Protein AF-0000000067176419 (afdb_homodimer)

Nearest PDB structures (foldseek):
  6ol1-assembly1_B  TM=7.038E-01  e=1.514E-06  Vibrio cholerae O1 biovar El Tor str. N16961
  6okz-assembly2_A  TM=7.410E-01  e=3.034E-06  Vibrio cholerae O1 biovar El Tor str. N16961
  4f35-assembly1_D  TM=7.298E-01  e=1.218E-05  Vibrio cholerae
  4f35-assembly2_B  TM=7.218E-01  e=1.435E-05  Vibrio cholerae
  6ol0-assembly2_B  TM=6.434E-01  e=4.956E-06  Vibrio cholerae O1 biovar El Tor str. N16961

Structure (mmCIF, N/CA/C/O backbone):
data_AF-0000000067176419-model_v1
#
loop_
_entity.id
_entity.type
_entity.pdbx_description
1 polymer Permease
#
loop_
_atom_site.group_PDB
_atom_site.id
_atom_site.type_symbol
_atom_site.label_atom_id
_atom_site.label_alt_id
_atom_site.label_comp_id
_atom_site.label_asym_id
_atom_site.label_entity_id
_atom_site.label_seq_id
_atom_site.pdbx_PDB_ins_code
_atom_site.Cartn_x
_atom_site.Cartn_y
_atom_site.Cartn_z
_atom_site.occupancy
_atom_site.B_iso_or_equiv
_atom_site.auth_seq_id
_atom_site.auth_comp_id
_atom_site.auth_asym_id
_atom_site.auth_atom_id
_atom_site.pdbx_PDB_model_num
ATOM 1 N N . MET A 1 1 ? 10.422 12.148 -26.984 1 38.12 1 MET A N 1
ATOM 2 C CA . MET A 1 1 ? 10.945 10.883 -27.469 1 38.12 1 MET A CA 1
ATOM 3 C C . MET A 1 1 ? 12.086 11.109 -28.453 1 38.12 1 MET A C 1
ATOM 5 O O . MET A 1 1 ? 13.148 10.5 -28.328 1 38.12 1 MET A O 1
ATOM 9 N N . VAL A 1 2 ? 11.625 11.875 -29.328 1 40.41 2 VAL A N 1
ATOM 10 C CA . VAL A 1 2 ? 12.523 12.055 -30.469 1 40.41 2 VAL A CA 1
ATOM 11 C C . VAL A 1 2 ? 13.797 12.773 -30.016 1 40.41 2 VAL A C 1
ATOM 13 O O . VAL A 1 2 ? 14.891 12.461 -30.484 1 40.41 2 VAL A O 1
ATOM 16 N N . ILE A 1 3 ? 13.523 13.602 -29.094 1 41.62 3 ILE A N 1
ATOM 17 C CA . ILE A 1 3 ? 14.656 14.477 -28.812 1 41.62 3 ILE A CA 1
ATOM 18 C C . ILE A 1 3 ? 15.703 13.727 -28 1 41.62 3 ILE A C 1
ATOM 20 O O . ILE A 1 3 ? 16.906 14.008 -28.125 1 41.62 3 ILE A O 1
ATOM 24 N N . GLY A 1 4 ? 15.336 12.82 -27.156 1 44.22 4 GLY A N 1
ATOM 25 C CA . GLY A 1 4 ? 16.359 12.07 -26.422 1 44.22 4 GLY A CA 1
ATOM 26 C C . GLY A 1 4 ? 17.328 11.352 -27.328 1 44.22 4 GLY A C 1
ATOM 27 O O . GLY A 1 4 ? 18.469 11.078 -26.938 1 44.22 4 GLY A O 1
ATOM 28 N N . VAL A 1 5 ? 16.875 10.781 -28.391 1 45.5 5 VAL A N 1
ATOM 29 C CA . VAL A 1 5 ? 17.75 10.07 -29.328 1 45.5 5 VAL A CA 1
ATOM 30 C C . VAL A 1 5 ? 18.656 11.055 -30.047 1 45.5 5 VAL A C 1
ATOM 32 O O . VAL A 1 5 ? 19.734 10.688 -30.516 1 45.5 5 VAL A O 1
ATOM 35 N N . ALA A 1 6 ? 18.125 12.188 -30.406 1 39.47 6 ALA A N 1
ATOM 36 C CA . ALA A 1 6 ? 18.844 13.023 -31.359 1 39.47 6 ALA A CA 1
ATOM 37 C C . ALA A 1 6 ? 19.891 13.883 -30.656 1 39.47 6 ALA A C 1
ATOM 39 O O . ALA A 1 6 ? 20.75 14.477 -31.312 1 39.47 6 ALA A O 1
ATOM 40 N N . VAL A 1 7 ? 19.656 14.539 -29.469 1 40.59 7 VAL A N 1
ATOM 41 C CA . VAL A 1 7 ? 20.609 15.523 -28.953 1 40.59 7 VAL A CA 1
ATOM 42 C C . VAL A 1 7 ? 21.5 14.875 -27.906 1 40.59 7 VAL A C 1
ATOM 44 O O . VAL A 1 7 ? 21.016 14.266 -26.953 1 40.59 7 VAL A O 1
ATOM 47 N N . ASP A 1 8 ? 22.703 14.617 -28.188 1 39.03 8 ASP A N 1
ATOM 48 C CA . ASP A 1 8 ? 23.969 14.344 -27.516 1 39.03 8 ASP A CA 1
ATOM 49 C C . ASP A 1 8 ? 24.359 15.5 -26.609 1 39.03 8 ASP A C 1
ATOM 51 O O . ASP A 1 8 ? 24.359 16.656 -27.016 1 39.03 8 ASP A O 1
ATOM 55 N N . GLY A 1 9 ? 24.219 15.594 -25.141 1 42.78 9 GLY A N 1
ATOM 56 C CA . GLY A 1 9 ? 24.75 16.438 -24.078 1 42.78 9 GLY A CA 1
ATOM 57 C C . GLY A 1 9 ? 23.703 16.797 -23.031 1 42.78 9 GLY A C 1
ATOM 58 O O . GLY A 1 9 ? 22.516 16.562 -23.219 1 42.78 9 GLY A O 1
ATOM 59 N N . PRO A 1 10 ? 24.172 16.922 -21.797 1 47.69 10 PRO A N 1
ATOM 60 C CA . PRO A 1 10 ? 23.344 17.328 -20.656 1 47.69 10 PRO A CA 1
ATOM 61 C C . PRO A 1 10 ? 22.422 18.5 -20.984 1 47.69 10 PRO A C 1
ATOM 63 O O . PRO A 1 10 ? 22.906 19.625 -21.172 1 47.69 10 PRO A O 1
ATOM 66 N N . THR A 1 11 ? 21.625 18.531 -21.984 1 51.88 11 THR A N 1
ATOM 67 C CA . THR A 1 11 ? 20.812 19.641 -22.469 1 51.88 11 THR A CA 1
ATOM 68 C C . THR A 1 11 ? 19.625 19.875 -21.531 1 51.88 11 THR A C 1
ATOM 70 O O . THR A 1 11 ? 19.281 19.016 -20.719 1 51.88 11 THR A O 1
ATOM 73 N N . MET A 1 12 ? 19.078 21.156 -21.5 1 55.12 12 MET A N 1
ATOM 74 C CA . MET A 1 12 ? 17.844 21.703 -20.922 1 55.12 12 MET A CA 1
ATOM 75 C C . MET A 1 12 ? 16.688 20.734 -21.094 1 55.12 12 MET A C 1
ATOM 77 O O . MET A 1 12 ? 15.664 20.859 -20.422 1 55.12 12 MET A O 1
ATOM 81 N N . TRP A 1 13 ? 17.047 19.719 -21.781 1 59.62 13 TRP A N 1
ATOM 82 C CA . TRP A 1 13 ? 15.977 18.766 -22.078 1 59.62 13 TRP A CA 1
ATOM 83 C C . TRP A 1 13 ? 15.742 17.828 -20.906 1 59.62 13 TRP A C 1
ATOM 85 O O . TRP A 1 13 ? 14.703 17.172 -20.812 1 59.62 13 TRP A O 1
ATOM 95 N N . GLY A 1 14 ? 16.781 17.812 -20.031 1 61.72 14 GLY A N 1
ATOM 96 C CA . GLY A 1 14 ? 16.594 17 -18.828 1 61.72 14 GLY A CA 1
ATOM 97 C C . GLY A 1 14 ? 15.5 17.516 -17.922 1 61.72 14 GLY A C 1
ATOM 98 O O . GLY A 1 14 ? 14.992 16.781 -17.078 1 61.72 14 GLY A O 1
ATOM 99 N N . LEU A 1 15 ? 15.125 18.688 -18.266 1 69 15 LEU A N 1
ATOM 100 C CA . LEU A 1 15 ? 14.062 19.266 -17.438 1 69 15 LEU A CA 1
ATOM 101 C C . LEU A 1 15 ? 12.695 19 -18.062 1 69 15 LEU A C 1
ATOM 103 O O . LEU A 1 15 ? 11.664 19.312 -17.453 1 69 15 LEU A O 1
ATOM 107 N N . LEU A 1 16 ? 12.703 18.344 -19.156 1 76.5 16 LEU A N 1
ATOM 108 C CA . LEU A 1 16 ? 11.453 18.109 -19.859 1 76.5 16 LEU A CA 1
ATOM 109 C C . LEU A 1 16 ? 10.516 17.234 -19.047 1 76.5 16 LEU A C 1
ATOM 111 O O . LEU A 1 16 ? 9.32 17.5 -18.953 1 76.5 16 LEU A O 1
ATOM 115 N N . PRO A 1 17 ? 11.117 16.188 -18.5 1 78.06 17 PRO A N 1
ATOM 116 C CA . PRO A 1 17 ? 10.203 15.352 -17.719 1 78.06 17 PRO A CA 1
ATOM 117 C C . PRO A 1 17 ? 9.562 16.109 -16.547 1 78.06 17 PRO A C 1
ATOM 119 O O . PRO A 1 17 ? 8.383 15.898 -16.25 1 78.06 17 PRO A O 1
ATOM 122 N N . LEU A 1 18 ? 10.328 16.891 -16.031 1 73.69 18 LEU A N 1
ATOM 123 C CA . LEU A 1 18 ? 9.789 17.688 -14.93 1 73.69 18 LEU A CA 1
ATOM 124 C C . LEU A 1 18 ? 8.789 18.719 -15.445 1 73.69 18 LEU A C 1
ATOM 126 O O . LEU A 1 18 ? 7.758 18.969 -14.812 1 73.69 18 LEU A O 1
ATOM 130 N N . ALA A 1 19 ? 9.117 19.344 -16.516 1 72.31 19 ALA A N 1
ATOM 131 C CA . ALA A 1 19 ? 8.195 20.297 -17.156 1 72.31 19 ALA A CA 1
ATOM 132 C C . ALA A 1 19 ? 6.891 19.609 -17.531 1 72.31 19 ALA A C 1
ATOM 134 O O . ALA A 1 19 ? 5.812 20.188 -17.359 1 72.31 19 ALA A O 1
ATOM 135 N N . THR A 1 20 ? 7.062 18.5 -18.047 1 78.56 20 THR A N 1
ATOM 136 C CA . THR A 1 20 ? 5.875 17.719 -18.422 1 78.56 20 THR A CA 1
ATOM 137 C C . THR A 1 20 ? 5.012 17.438 -17.203 1 78.56 20 THR A C 1
ATOM 139 O O . THR A 1 20 ? 3.785 17.547 -17.266 1 78.56 20 THR A O 1
ATOM 142 N N . TYR A 1 21 ? 5.672 17.156 -16.094 1 76.94 21 TYR A N 1
ATOM 143 C CA . TYR A 1 21 ? 4.949 16.875 -14.867 1 76.94 21 TYR A CA 1
ATOM 144 C C . TYR A 1 21 ? 4.168 18.109 -14.406 1 76.94 21 TYR A C 1
ATOM 146 O O . TYR A 1 21 ? 2.979 18.016 -14.094 1 76.94 21 TYR A O 1
ATOM 154 N N . VAL A 1 22 ? 4.781 19.188 -14.43 1 67.69 22 VAL A N 1
ATOM 155 C CA . VAL A 1 22 ? 4.184 20.438 -13.953 1 67.69 22 VAL A CA 1
ATOM 156 C C . VAL A 1 22 ? 3.029 20.844 -14.867 1 67.69 22 VAL A C 1
ATOM 158 O O . VAL A 1 22 ? 1.953 21.203 -14.391 1 67.69 22 VAL A O 1
ATOM 161 N N . VAL A 1 23 ? 3.174 20.656 -16.109 1 71.19 23 VAL A N 1
ATOM 162 C CA . VAL A 1 23 ? 2.16 21.062 -17.078 1 71.19 23 VAL A CA 1
ATOM 163 C C . VAL A 1 23 ? 0.943 20.141 -16.953 1 71.19 23 VAL A C 1
ATOM 165 O O . VAL A 1 23 ? -0.196 20.609 -16.938 1 71.19 23 VAL A O 1
ATOM 168 N N . LEU A 1 24 ? 1.241 18.938 -16.797 1 76.12 24 LEU A N 1
ATOM 169 C CA . LEU A 1 24 ? 0.136 18 -16.719 1 76.12 24 LEU A CA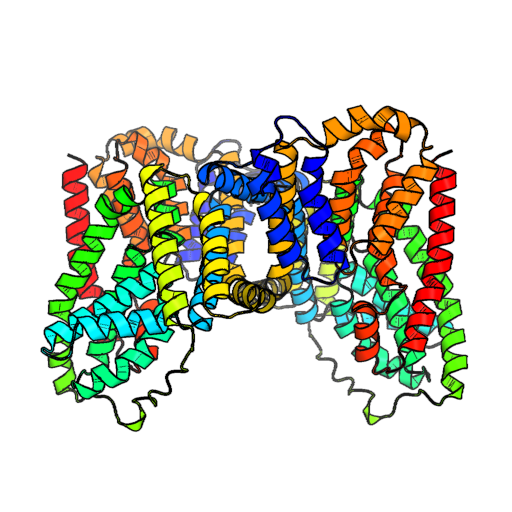 1
ATOM 170 C C . LEU A 1 24 ? -0.608 18.141 -15.398 1 76.12 24 LEU A C 1
ATOM 172 O O . LEU A 1 24 ? -1.834 18.016 -15.352 1 76.12 24 LEU A O 1
ATOM 176 N N . ALA A 1 25 ? 0.154 18.422 -14.422 1 66.62 25 ALA A N 1
ATOM 177 C CA . ALA A 1 25 ? -0.46 18.625 -13.109 1 66.62 25 ALA A CA 1
ATOM 178 C C . ALA A 1 25 ? -1.309 19.891 -13.094 1 66.62 25 ALA A C 1
ATOM 180 O O . ALA A 1 25 ? -2.4 19.906 -12.523 1 66.62 25 ALA A O 1
ATOM 181 N N . LEU A 1 26 ? -0.882 20.828 -13.789 1 62.12 26 LEU A N 1
ATOM 182 C CA . LEU A 1 26 ? -1.585 22.109 -13.844 1 62.12 26 LEU A CA 1
ATOM 183 C C . LEU A 1 26 ? -2.838 22 -14.703 1 62.12 26 LEU A C 1
ATOM 185 O O . LEU A 1 26 ? -3.816 22.719 -14.477 1 62.12 26 LEU A O 1
ATOM 189 N N . CYS A 1 27 ? -2.803 21.062 -15.609 1 68 27 CYS A N 1
ATOM 190 C CA . CYS A 1 27 ? -3.947 20.859 -16.484 1 68 27 CYS A CA 1
ATOM 191 C C . CYS A 1 27 ? -5.008 20 -15.812 1 68 27 CYS A C 1
ATOM 193 O O . CYS A 1 27 ? -6.039 19.688 -16.422 1 68 27 CYS A O 1
ATOM 195 N N . GLY A 1 28 ? -4.699 19.625 -14.578 1 65 28 GLY A N 1
ATOM 196 C CA . GLY A 1 28 ? -5.719 18.953 -13.797 1 65 28 GLY A CA 1
ATOM 197 C C . GLY A 1 28 ? -5.676 17.438 -13.945 1 65 28 GLY A C 1
ATOM 198 O O . GLY A 1 28 ? -6.613 16.75 -13.555 1 65 28 GLY A O 1
ATOM 199 N N . MET A 1 29 ? -4.672 17.016 -14.469 1 72.12 29 MET A N 1
ATOM 200 C CA . MET A 1 29 ? -4.547 15.57 -14.617 1 72.12 29 MET A CA 1
ATOM 201 C C . MET A 1 29 ? -4.246 14.906 -13.281 1 72.12 29 MET A C 1
ATOM 203 O O . MET A 1 29 ? -3.68 15.539 -12.383 1 72.12 29 MET A O 1
ATOM 207 N N . ASP A 1 30 ? -4.734 13.664 -13.18 1 73.06 30 ASP A N 1
ATOM 208 C CA . ASP A 1 30 ? -4.391 12.875 -12 1 73.06 30 ASP A CA 1
ATOM 209 C C . ASP A 1 30 ? -2.881 12.844 -11.781 1 73.06 30 ASP A C 1
ATOM 211 O O . ASP A 1 30 ? -2.113 12.664 -12.727 1 73.06 30 ASP A O 1
ATOM 215 N N . LEU A 1 31 ? -2.535 13.148 -10.531 1 75.19 31 LEU A N 1
ATOM 216 C CA . LEU A 1 31 ? -1.121 13.32 -10.219 1 75.19 31 LEU A CA 1
ATOM 217 C C . LEU A 1 31 ? -0.338 12.047 -10.508 1 75.19 31 LE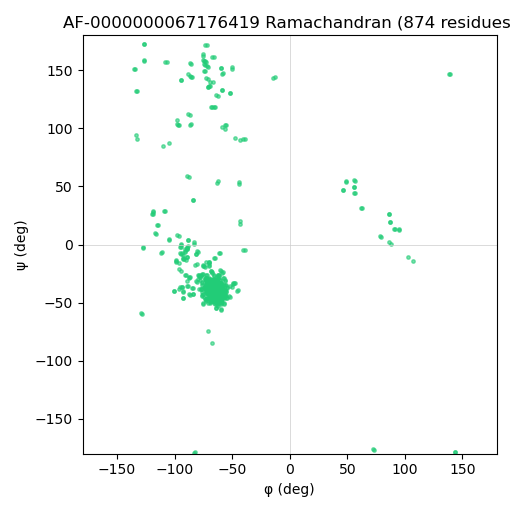U A C 1
ATOM 219 O O . LEU A 1 31 ? 0.815 12.109 -10.945 1 75.19 31 LEU A O 1
ATOM 223 N N . VAL A 1 32 ? -0.904 10.93 -10.289 1 82.06 32 VAL A N 1
ATOM 224 C CA . VAL A 1 32 ? -0.202 9.672 -10.531 1 82.06 32 VAL A CA 1
ATOM 225 C C . VAL A 1 32 ? 0.01 9.484 -12.031 1 82.06 32 VAL A C 1
ATOM 227 O O . VAL A 1 32 ? 1.089 9.07 -12.469 1 82.06 32 VAL A O 1
ATOM 230 N N . ILE A 1 33 ? -1.002 9.797 -12.805 1 84.75 33 ILE A N 1
ATOM 231 C CA . ILE A 1 33 ? -0.905 9.664 -14.258 1 84.75 33 ILE A CA 1
ATOM 232 C C . ILE A 1 33 ? 0.145 10.633 -14.797 1 84.75 33 ILE A C 1
ATOM 234 O O . ILE A 1 33 ? 0.962 10.258 -15.641 1 84.75 33 ILE A O 1
ATOM 238 N N . ALA A 1 34 ? 0.041 11.797 -14.273 1 78.94 34 ALA A N 1
ATOM 239 C CA . ALA A 1 34 ? 1.033 12.789 -14.68 1 78.94 34 ALA A CA 1
ATOM 240 C C . ALA A 1 34 ? 2.449 12.305 -14.375 1 78.94 34 ALA A C 1
ATOM 242 O O . ALA A 1 34 ? 3.371 12.531 -15.164 1 78.94 34 ALA A O 1
ATOM 243 N N . THR A 1 35 ? 2.561 11.695 -13.266 1 84.81 35 THR A N 1
ATOM 244 C CA . THR A 1 35 ? 3.881 11.219 -12.867 1 84.81 35 THR A CA 1
ATOM 245 C C . THR A 1 35 ? 4.324 10.055 -13.75 1 84.81 35 THR A C 1
ATOM 247 O O . THR A 1 35 ? 5.496 9.953 -14.117 1 84.81 35 THR A O 1
ATOM 250 N N . VAL A 1 36 ? 3.43 9.188 -14.047 1 88.44 36 VAL A N 1
ATOM 251 C CA . VAL A 1 36 ? 3.75 8.055 -14.906 1 88.44 36 VAL A CA 1
ATOM 252 C C . VAL A 1 36 ? 4.234 8.562 -16.266 1 88.44 36 VAL A C 1
ATOM 254 O O . VAL A 1 36 ? 5.223 8.055 -16.797 1 88.44 36 VAL A O 1
ATOM 257 N N . VAL A 1 37 ? 3.562 9.508 -16.797 1 87.5 37 VAL A N 1
ATOM 258 C CA . VAL A 1 37 ? 3.934 10.078 -18.094 1 87.5 37 VAL A CA 1
ATOM 259 C C . VAL A 1 37 ? 5.312 10.727 -18 1 87.5 37 VAL A C 1
ATOM 261 O O . VAL A 1 37 ? 6.133 10.594 -18.906 1 87.5 37 VAL A O 1
ATOM 264 N N . SER A 1 38 ? 5.5 11.383 -16.953 1 85.25 38 SER A N 1
ATOM 265 C CA . SER A 1 38 ? 6.781 12.047 -16.75 1 85.25 38 SER A CA 1
ATOM 266 C C . SER A 1 38 ? 7.91 11.031 -16.594 1 85.25 38 SER A C 1
ATOM 268 O O . SER A 1 38 ? 9.023 11.25 -17.078 1 85.25 38 SER A O 1
ATOM 270 N N . VAL A 1 39 ? 7.617 10 -15.859 1 88.88 39 VAL A N 1
ATOM 271 C CA . VAL A 1 39 ? 8.602 8.938 -15.695 1 88.88 39 VAL A CA 1
ATOM 272 C C . VAL A 1 39 ? 8.922 8.312 -17.047 1 88.88 39 VAL A C 1
ATOM 274 O O . VAL A 1 39 ? 10.086 8.055 -17.375 1 88.88 39 VAL A O 1
ATOM 277 N N . ALA A 1 40 ? 7.895 8.047 -17.797 1 89.44 40 ALA A N 1
ATOM 278 C CA . ALA A 1 40 ? 8.094 7.5 -19.125 1 89.44 40 ALA A CA 1
ATOM 279 C C . ALA A 1 40 ? 8.953 8.43 -19.984 1 89.44 40 ALA A C 1
ATOM 281 O O . ALA A 1 40 ? 9.836 7.98 -20.719 1 89.44 40 ALA A O 1
ATOM 282 N N . SER A 1 41 ? 8.656 9.68 -19.906 1 85.75 41 SER A N 1
ATOM 283 C CA . SER A 1 41 ? 9.422 10.672 -20.641 1 85.75 41 SER A CA 1
ATOM 284 C C . SER A 1 41 ? 10.891 10.664 -20.203 1 85.75 41 SER A C 1
ATOM 286 O O . SER A 1 41 ? 11.789 10.758 -21.047 1 85.75 41 SER A O 1
ATOM 288 N N . ALA A 1 42 ? 11.109 10.586 -18.938 1 84.56 42 ALA A N 1
ATOM 289 C CA . ALA A 1 42 ? 12.469 10.562 -18.406 1 84.56 42 ALA A CA 1
ATOM 290 C C . ALA A 1 42 ? 13.211 9.305 -18.875 1 84.56 42 ALA A C 1
ATOM 292 O O . ALA A 1 42 ? 14.391 9.367 -19.234 1 84.56 42 ALA A O 1
ATOM 293 N N . LEU A 1 43 ? 12.516 8.227 -18.859 1 87.56 43 LEU A N 1
ATOM 294 C CA . LEU A 1 43 ? 13.125 6.965 -19.266 1 87.56 43 LEU A CA 1
ATOM 295 C C . LEU A 1 43 ? 13.398 6.945 -20.766 1 87.56 43 LEU A C 1
ATOM 297 O O . LEU A 1 43 ? 14.383 6.352 -21.219 1 87.56 43 LEU A O 1
ATOM 301 N N . LEU A 1 44 ? 12.562 7.609 -21.484 1 85.44 44 LEU A N 1
ATOM 302 C CA . LEU A 1 44 ? 12.75 7.668 -22.938 1 85.44 44 LEU A CA 1
ATOM 303 C C . LEU A 1 44 ? 13.938 8.562 -23.297 1 85.44 44 LEU A C 1
ATOM 305 O O . LEU A 1 44 ? 14.609 8.328 -24.297 1 85.44 44 LEU A O 1
ATOM 309 N N . ILE A 1 45 ? 14.164 9.523 -22.5 1 80.94 45 ILE A N 1
ATOM 310 C CA . ILE A 1 45 ? 15.312 10.406 -22.719 1 80.94 45 ILE A CA 1
ATOM 311 C C . ILE A 1 45 ? 16.594 9.68 -22.328 1 80.94 45 ILE A C 1
ATOM 313 O O . ILE A 1 45 ? 17.594 9.734 -23.062 1 80.94 45 ILE A O 1
ATOM 317 N N . LEU A 1 46 ? 16.516 9.055 -21.203 1 81 46 LEU A N 1
ATOM 318 C CA . LEU A 1 46 ? 17.672 8.328 -20.703 1 81 46 LEU A CA 1
ATOM 319 C C . LEU A 1 46 ? 17.953 7.094 -21.562 1 81 46 LEU A C 1
ATOM 321 O O . LEU A 1 46 ? 19.109 6.711 -21.75 1 81 46 LEU A O 1
ATOM 325 N N . LEU A 1 47 ? 16.953 6.527 -22.078 1 81.88 47 LEU A N 1
ATOM 326 C CA . LEU A 1 47 ? 16.938 5.324 -22.906 1 81.88 47 LEU A CA 1
ATOM 327 C C . LEU A 1 47 ? 17.75 4.211 -22.25 1 81.88 47 LEU A C 1
ATOM 329 O O . LEU A 1 47 ? 18.656 3.648 -22.859 1 81.88 47 LEU A O 1
ATOM 333 N N . PRO A 1 48 ? 17.438 3.93 -21.109 1 82 48 PRO A N 1
ATOM 334 C CA . PRO A 1 48 ? 18.125 2.789 -20.5 1 82 48 PRO A CA 1
ATOM 335 C C . PRO A 1 48 ? 17.625 1.447 -21.016 1 82 48 PRO A C 1
ATOM 337 O O . PRO A 1 48 ? 16.578 1.389 -21.672 1 82 48 PRO A O 1
ATOM 340 N N . THR A 1 49 ? 18.469 0.475 -20.844 1 84.88 49 THR A N 1
ATOM 341 C CA . THR A 1 49 ? 17.938 -0.856 -21.094 1 84.88 49 THR A CA 1
ATOM 342 C C . THR A 1 49 ? 16.766 -1.146 -20.156 1 84.88 49 THR A C 1
ATOM 344 O O . THR A 1 49 ? 16.656 -0.546 -19.094 1 84.88 49 THR A O 1
ATOM 347 N N . PRO A 1 50 ? 15.828 -1.972 -20.516 1 86.25 50 PRO A N 1
ATOM 348 C CA . PRO A 1 50 ? 14.695 -2.305 -19.641 1 86.25 50 PRO A CA 1
ATOM 349 C C . PRO A 1 50 ? 15.133 -2.82 -18.281 1 86.25 50 PRO A C 1
ATOM 351 O O . PRO A 1 50 ? 14.508 -2.506 -17.266 1 86.25 50 PRO A O 1
ATOM 354 N N . ALA A 1 51 ? 16.156 -3.545 -18.297 1 85.19 51 ALA A N 1
ATOM 355 C CA . ALA A 1 51 ? 16.688 -4.035 -17.031 1 85.19 51 ALA A CA 1
ATOM 356 C C . ALA A 1 51 ? 17.172 -2.885 -16.156 1 85.19 51 ALA A C 1
ATOM 358 O O . ALA A 1 51 ? 16.938 -2.871 -14.945 1 85.19 51 ALA A O 1
ATOM 359 N N . ALA A 1 52 ? 17.812 -2.012 -16.781 1 87.38 52 ALA A N 1
ATOM 360 C CA . ALA A 1 52 ? 18.312 -0.852 -16.047 1 87.38 52 ALA A CA 1
ATOM 361 C C . ALA A 1 52 ? 17.156 0.015 -15.539 1 87.38 52 ALA A C 1
ATOM 363 O O . ALA A 1 52 ? 17.25 0.602 -14.453 1 87.38 52 ALA A O 1
ATOM 364 N N . ALA A 1 53 ? 16.172 0.1 -16.328 1 89.62 53 ALA A N 1
ATOM 365 C CA . ALA A 1 53 ? 14.992 0.835 -15.898 1 89.62 53 ALA A CA 1
ATOM 366 C C . ALA A 1 53 ? 14.359 0.189 -14.672 1 89.62 53 ALA A C 1
ATOM 368 O O . ALA A 1 53 ? 13.93 0.886 -13.75 1 89.62 53 ALA A O 1
ATOM 369 N N . GLY A 1 54 ? 14.312 -1.076 -14.719 1 89.5 54 GLY A N 1
ATOM 370 C CA . GLY A 1 54 ? 13.812 -1.791 -13.555 1 89.5 54 GLY A CA 1
ATOM 371 C C . GLY A 1 54 ? 14.633 -1.543 -12.297 1 89.5 54 GLY A C 1
ATOM 372 O O . GLY A 1 54 ? 14.086 -1.454 -11.203 1 89.5 54 GLY A O 1
ATOM 373 N N . GLU A 1 55 ? 15.859 -1.471 -12.516 1 88.81 55 GLU A N 1
ATOM 374 C CA . GLU A 1 55 ? 16.75 -1.214 -11.391 1 88.81 55 GLU A CA 1
ATOM 375 C C . GLU A 1 55 ? 16.5 0.167 -10.789 1 88.81 55 GLU A C 1
ATOM 377 O O . GLU A 1 55 ? 16.562 0.342 -9.57 1 88.81 55 GLU A O 1
ATOM 382 N N . ILE A 1 56 ? 16.25 1.09 -11.664 1 89.75 56 ILE A N 1
ATOM 383 C CA . ILE A 1 56 ? 15.938 2.436 -11.188 1 89.75 56 ILE A CA 1
ATOM 384 C C . ILE A 1 56 ? 14.656 2.41 -10.359 1 89.75 56 ILE A C 1
ATOM 386 O O . ILE A 1 56 ? 14.586 3.043 -9.305 1 89.75 56 ILE A O 1
ATOM 390 N N . LEU A 1 57 ? 13.703 1.683 -10.828 1 91.81 57 LEU A N 1
ATOM 391 C CA . LEU A 1 57 ? 12.438 1.565 -10.109 1 91.81 57 LEU A CA 1
ATOM 392 C C . LEU A 1 57 ? 12.641 0.885 -8.766 1 91.81 57 LEU A C 1
ATOM 394 O O . LEU A 1 57 ? 12.039 1.286 -7.766 1 91.81 57 LEU A O 1
ATOM 398 N N . GLY A 1 58 ? 13.484 -0.069 -8.703 1 89.25 58 GLY A N 1
ATOM 399 C CA . GLY A 1 58 ? 13.766 -0.782 -7.469 1 89.25 58 GLY A CA 1
ATOM 400 C C . GLY A 1 58 ? 14.523 0.057 -6.457 1 89.25 58 GLY A C 1
ATOM 401 O O . GLY A 1 58 ? 14.188 0.071 -5.273 1 89.25 58 GLY A O 1
ATOM 402 N N . GLU A 1 59 ? 15.492 0.696 -6.914 1 89.62 59 GLU A N 1
ATOM 403 C CA . GLU A 1 59 ? 16.297 1.55 -6.047 1 89.62 59 GLU A CA 1
ATOM 404 C C . GLU A 1 59 ? 15.469 2.682 -5.457 1 89.62 59 GLU A C 1
ATOM 406 O O . GLU A 1 59 ? 15.742 3.15 -4.348 1 89.62 59 GLU A O 1
ATOM 411 N N . SER A 1 60 ? 14.477 3.074 -6.188 1 91.56 60 SER A N 1
ATOM 412 C CA . SER A 1 60 ? 13.641 4.199 -5.777 1 91.56 60 SER A CA 1
ATOM 413 C C . SER A 1 60 ? 12.773 3.84 -4.578 1 91.56 60 SER A C 1
ATOM 415 O O . SER A 1 60 ? 12.242 4.723 -3.904 1 91.56 60 SER A O 1
ATOM 417 N N . LEU A 1 61 ? 12.672 2.596 -4.32 1 90.19 61 LEU A N 1
ATOM 418 C CA . LEU A 1 61 ? 11.891 2.154 -3.166 1 90.19 61 LEU A CA 1
ATOM 419 C C . LEU A 1 61 ? 12.578 2.559 -1.863 1 90.19 61 LEU A C 1
ATOM 421 O O . LEU A 1 61 ? 11.906 2.838 -0.867 1 90.19 61 LEU A O 1
ATOM 425 N N . GLY A 1 62 ? 13.875 2.588 -1.882 1 88.44 62 GLY A N 1
ATOM 426 C CA . GLY A 1 62 ? 14.625 2.945 -0.688 1 88.44 62 GLY A CA 1
ATOM 427 C C . GLY A 1 62 ? 14.867 4.438 -0.56 1 88.44 62 GLY A C 1
ATOM 428 O O . GLY A 1 62 ? 15.547 4.883 0.37 1 88.44 62 GLY A O 1
ATOM 429 N N . ASP A 1 63 ? 14.305 5.188 -1.495 1 88.88 63 ASP A N 1
ATOM 430 C CA . ASP A 1 63 ? 14.477 6.637 -1.511 1 88.88 63 ASP A CA 1
ATOM 431 C C . ASP A 1 63 ? 13.703 7.297 -0.369 1 88.88 63 ASP A C 1
ATOM 433 O O . ASP A 1 63 ? 12.672 6.785 0.061 1 88.88 63 ASP A O 1
ATOM 437 N N . GLN A 1 64 ? 14.227 8.453 0.034 1 83.56 64 GLN A N 1
ATOM 438 C CA . GLN A 1 64 ? 13.586 9.219 1.1 1 83.56 64 GLN A CA 1
ATOM 439 C C . GLN A 1 64 ? 12.18 9.648 0.698 1 83.56 64 GLN A C 1
ATOM 441 O O . GLN A 1 64 ? 11.289 9.727 1.542 1 83.56 64 GLN A O 1
ATOM 446 N N . VAL A 1 65 ? 12 9.922 -0.538 1 82.44 65 VAL A N 1
ATOM 447 C CA . VAL A 1 65 ? 10.703 10.352 -1.051 1 82.44 65 VAL A CA 1
ATOM 448 C C . VAL A 1 65 ? 9.68 9.234 -0.858 1 82.44 65 VAL A C 1
ATOM 450 O O . VAL A 1 65 ? 8.555 9.484 -0.426 1 82.44 65 VAL A O 1
ATOM 453 N N . THR A 1 66 ? 10.086 8.055 -1.16 1 89.12 66 THR A N 1
ATOM 454 C CA . THR A 1 66 ? 9.203 6.914 -0.981 1 89.12 66 THR A CA 1
ATOM 455 C C . THR A 1 66 ? 8.914 6.676 0.5 1 89.12 66 THR A C 1
ATOM 457 O O . THR A 1 66 ? 7.809 6.273 0.867 1 89.12 66 THR A O 1
ATOM 460 N N . MET A 1 67 ? 9.906 6.906 1.328 1 89.62 67 MET A N 1
ATOM 461 C CA . MET A 1 67 ? 9.734 6.75 2.77 1 89.62 67 MET A CA 1
ATOM 462 C C . MET A 1 67 ? 8.633 7.664 3.291 1 89.62 67 MET A C 1
ATOM 464 O O . MET A 1 67 ? 7.852 7.27 4.164 1 89.62 67 MET A O 1
ATOM 468 N N . ILE A 1 68 ? 8.547 8.844 2.75 1 83.31 68 ILE A N 1
ATOM 469 C CA . ILE A 1 68 ? 7.496 9.781 3.131 1 83.31 68 ILE A CA 1
ATOM 470 C C . ILE A 1 68 ? 6.133 9.18 2.805 1 83.31 68 ILE A C 1
ATOM 472 O O . ILE A 1 68 ? 5.195 9.273 3.604 1 83.31 68 ILE A O 1
ATOM 476 N N . GLY A 1 69 ? 6.062 8.609 1.65 1 87.62 69 GLY A N 1
ATOM 477 C CA . GLY A 1 69 ? 4.824 7.938 1.286 1 87.62 69 GLY A CA 1
ATOM 478 C C . GLY A 1 69 ? 4.402 6.879 2.285 1 87.62 69 GLY A C 1
ATOM 479 O O . GLY A 1 69 ? 3.221 6.77 2.623 1 87.62 69 GLY A O 1
ATOM 480 N N . LEU A 1 70 ? 5.348 6.082 2.75 1 91.19 70 LEU A N 1
ATOM 481 C CA . LEU A 1 70 ? 5.043 5.051 3.734 1 91.19 70 LEU A CA 1
ATOM 482 C C . LEU A 1 70 ? 4.582 5.672 5.047 1 91.19 70 LEU A C 1
ATOM 484 O O . LEU A 1 70 ? 3.689 5.137 5.711 1 91.19 70 LEU A O 1
ATOM 488 N N . ILE A 1 71 ? 5.207 6.734 5.41 1 88.81 71 ILE A N 1
ATOM 489 C CA . ILE A 1 71 ? 4.836 7.434 6.633 1 88.81 71 ILE A CA 1
ATOM 490 C C . ILE A 1 71 ? 3.383 7.895 6.543 1 88.81 71 ILE A C 1
ATOM 492 O O . ILE A 1 71 ? 2.621 7.762 7.504 1 88.81 71 ILE A O 1
ATOM 496 N N . ILE A 1 72 ? 3.029 8.391 5.402 1 85.69 72 ILE A N 1
ATOM 497 C CA . ILE A 1 72 ? 1.659 8.844 5.184 1 85.69 72 ILE A CA 1
ATOM 498 C C . ILE A 1 72 ? 0.699 7.66 5.32 1 85.69 72 ILE A C 1
ATOM 500 O O . ILE A 1 72 ? -0.362 7.785 5.938 1 85.69 72 ILE A O 1
ATOM 504 N N . LEU A 1 73 ? 1.152 6.531 4.805 1 90.19 73 LEU A N 1
ATOM 505 C CA . LEU A 1 73 ? 0.335 5.328 4.91 1 90.19 73 LEU A CA 1
ATOM 506 C C . LEU A 1 73 ? 0.137 4.934 6.367 1 90.19 73 LEU A C 1
ATOM 508 O O . LEU A 1 73 ? -0.983 4.633 6.789 1 90.19 73 LEU A O 1
ATOM 512 N N . LEU A 1 74 ? 1.145 4.926 7.09 1 92.31 74 LEU A N 1
ATOM 513 C CA . LEU A 1 74 ? 1.091 4.523 8.492 1 92.31 74 LEU A CA 1
ATOM 514 C C . LEU A 1 74 ? 0.304 5.535 9.32 1 92.31 74 LEU A C 1
ATOM 516 O O . LEU A 1 74 ? -0.384 5.164 10.273 1 92.31 74 LEU A O 1
ATOM 520 N N . GLY A 1 75 ? 0.459 6.797 8.961 1 89.62 75 GLY A N 1
ATOM 521 C CA . GLY A 1 75 ? -0.341 7.824 9.609 1 89.62 75 GLY A CA 1
ATOM 522 C C . GLY A 1 75 ? -1.833 7.617 9.43 1 89.62 75 GLY A C 1
ATOM 523 O O . GLY A 1 75 ? -2.609 7.805 10.367 1 89.62 75 GLY A O 1
ATOM 524 N N . ALA A 1 76 ? -2.182 7.258 8.219 1 88.81 76 ALA A N 1
ATOM 525 C CA . ALA A 1 76 ? -3.586 6.965 7.945 1 88.81 76 ALA A CA 1
ATOM 526 C C . ALA A 1 76 ? -4.07 5.777 8.773 1 88.81 76 ALA A C 1
ATOM 528 O O . ALA A 1 76 ? -5.227 5.742 9.203 1 88.81 76 ALA A O 1
ATOM 529 N N . GLY A 1 77 ? -3.211 4.82 8.922 1 91.88 77 GLY A N 1
ATOM 530 C CA . GLY A 1 77 ? -3.533 3.701 9.789 1 91.88 77 GLY A CA 1
ATOM 531 C C . GLY A 1 77 ? -3.777 4.117 11.227 1 91.88 77 GLY A C 1
ATOM 532 O O . GLY A 1 77 ? -4.738 3.664 11.859 1 91.88 77 GLY A O 1
ATOM 533 N N . LEU A 1 78 ? -2.926 4.926 11.727 1 92.94 78 LEU A N 1
ATOM 534 C CA . LEU A 1 78 ? -3.092 5.438 13.086 1 92.94 78 LEU A CA 1
ATOM 535 C C . LEU A 1 78 ? -4.406 6.199 13.219 1 92.94 78 LEU A C 1
ATOM 537 O O . LEU A 1 78 ? -5.109 6.055 14.227 1 92.94 78 LEU A O 1
ATOM 541 N N . ALA A 1 79 ? -4.723 6.973 12.242 1 89.19 79 ALA A N 1
ATOM 542 C CA . ALA A 1 79 ? -5.961 7.75 12.266 1 89.19 79 ALA A CA 1
ATOM 543 C C . ALA A 1 79 ? -7.18 6.84 12.391 1 89.19 79 ALA A C 1
ATOM 545 O O . ALA A 1 79 ? -8.133 7.168 13.102 1 89.19 79 ALA A O 1
ATOM 546 N N . GLU A 1 80 ? -7.109 5.758 11.734 1 90.19 80 GLU A N 1
ATOM 547 C CA . GLU A 1 80 ? -8.219 4.812 11.805 1 90.19 80 GLU A CA 1
ATOM 548 C C . GLU A 1 80 ? -8.32 4.176 13.188 1 90.19 80 GLU A C 1
ATOM 550 O O . GLU A 1 80 ? -9.422 3.906 13.664 1 90.19 80 GLU A O 1
ATOM 555 N N . VAL A 1 81 ? -7.254 3.932 13.797 1 93.38 81 VAL A N 1
ATOM 556 C CA . VAL A 1 81 ? -7.246 3.367 15.141 1 93.38 81 VAL A CA 1
ATOM 557 C C . VAL A 1 81 ? -7.805 4.387 16.141 1 93.38 81 VAL A C 1
ATOM 559 O O . VAL A 1 81 ? -8.562 4.027 17.047 1 93.38 81 VAL A O 1
ATOM 562 N N . LEU A 1 82 ? -7.445 5.617 15.953 1 91.56 82 LEU A N 1
ATOM 563 C CA . LEU A 1 82 ? -7.934 6.668 16.844 1 91.56 82 LEU A CA 1
ATOM 564 C C . LEU A 1 82 ? -9.445 6.832 16.703 1 91.56 82 LEU A C 1
ATOM 566 O O . LEU A 1 82 ? -10.133 7.086 17.703 1 91.56 82 LEU A O 1
ATOM 570 N N . ARG A 1 83 ? -9.891 6.648 15.539 1 87.81 83 ARG A N 1
ATOM 571 C CA . ARG A 1 83 ? -11.328 6.711 15.312 1 87.81 83 ARG A CA 1
ATOM 572 C C . ARG A 1 83 ? -12.039 5.535 15.977 1 87.81 83 ARG A C 1
ATOM 574 O O . ARG A 1 83 ? -13.062 5.719 16.641 1 87.81 83 ARG A O 1
ATOM 581 N N . ALA A 1 84 ? -11.461 4.422 15.852 1 89.62 84 ALA A N 1
ATOM 582 C CA . ALA A 1 84 ? -12.094 3.197 16.344 1 89.62 84 ALA A CA 1
ATOM 583 C C . ALA A 1 84 ? -12.086 3.141 17.859 1 89.62 84 ALA A C 1
ATOM 585 O O . ALA A 1 84 ? -12.969 2.533 18.469 1 89.62 84 ALA A O 1
ATOM 586 N N . THR A 1 85 ? -11.148 3.791 18.484 1 93.25 85 THR A N 1
ATOM 587 C CA . THR A 1 85 ? -11.016 3.727 19.938 1 93.25 85 THR A CA 1
ATOM 588 C C . THR A 1 85 ? -11.781 4.867 20.594 1 93.25 85 THR A C 1
ATOM 590 O O . THR A 1 85 ? -11.898 4.914 21.828 1 93.25 85 THR A O 1
ATOM 593 N N . GLY A 1 86 ? -12.234 5.867 19.781 1 90.25 86 GLY A N 1
ATOM 594 C CA . GLY A 1 86 ? -12.961 6.996 20.328 1 90.25 86 GLY A CA 1
ATOM 595 C C . GLY A 1 86 ? -12.055 8.109 20.812 1 90.25 86 GLY A C 1
ATOM 596 O O . GLY A 1 86 ? -12.531 9.117 21.359 1 90.25 86 GLY A O 1
ATOM 597 N N . VAL A 1 87 ? -10.828 7.918 20.641 1 90.81 87 VAL A N 1
ATOM 598 C CA . VAL A 1 87 ? -9.852 8.914 21.078 1 90.81 87 VAL A CA 1
ATOM 599 C C . VAL A 1 87 ? -10.148 10.258 20.406 1 90.81 87 VAL A C 1
ATOM 601 O O . VAL A 1 87 ? -10.109 11.305 21.047 1 90.81 87 VAL A O 1
ATOM 604 N N . ALA A 1 88 ? -10.438 10.227 19.172 1 86.19 88 ALA A N 1
ATOM 605 C CA . ALA A 1 88 ? -10.688 11.461 18.422 1 86.19 88 ALA A CA 1
ATOM 606 C C . ALA A 1 88 ? -11.875 12.227 19.016 1 86.19 88 ALA A C 1
ATOM 608 O O . ALA A 1 88 ? -11.805 13.445 19.188 1 86.19 88 ALA A O 1
ATOM 609 N N . GLY A 1 89 ? -12.891 11.578 19.312 1 86.38 89 GLY A N 1
ATOM 610 C CA . GLY A 1 89 ? -14.047 12.219 19.938 1 86.38 89 GLY A CA 1
ATOM 611 C C . GLY A 1 89 ? -13.766 12.75 21.328 1 86.38 89 GLY A C 1
ATOM 612 O O . GLY A 1 89 ? -14.242 13.828 21.688 1 86.38 89 GLY A O 1
ATOM 613 N N . ARG A 1 90 ? -12.984 12.008 22 1 89.69 90 ARG A N 1
ATOM 614 C CA . ARG A 1 90 ? -12.656 12.414 23.359 1 89.69 90 ARG A CA 1
ATOM 615 C C . ARG A 1 90 ? -11.82 13.68 23.375 1 89.69 90 ARG A C 1
ATOM 617 O O . ARG A 1 90 ? -11.945 14.516 24.266 1 89.69 90 ARG A O 1
ATOM 624 N N . ILE A 1 91 ? -10.992 13.789 22.5 1 89.31 91 ILE A N 1
ATOM 625 C CA . ILE A 1 91 ? -10.18 14.992 22.391 1 89.31 91 ILE A CA 1
ATOM 626 C C . ILE A 1 91 ? -11.086 16.219 22.203 1 89.31 91 ILE A C 1
ATOM 628 O O . ILE A 1 91 ? -10.945 17.203 22.922 1 89.31 91 ILE A O 1
ATOM 632 N N . VAL A 1 92 ? -12.031 16.109 21.359 1 88 92 VAL A N 1
ATOM 633 C CA . VAL A 1 92 ? -12.945 17.203 21.078 1 88 92 VAL A CA 1
ATOM 634 C C . VAL A 1 92 ? -13.758 17.531 22.328 1 88 92 VAL A C 1
ATOM 636 O O . VAL A 1 92 ? -13.875 18.703 22.703 1 88 92 VAL A O 1
ATOM 639 N N . GLN A 1 93 ? -14.219 16.562 22.922 1 87.88 93 GLN A N 1
ATOM 640 C CA . GLN A 1 93 ? -15.055 16.766 24.094 1 87.88 93 GLN A CA 1
ATOM 641 C C . GLN A 1 93 ? -14.258 17.406 25.234 1 87.88 93 GLN A C 1
ATOM 643 O O . GLN A 1 93 ? -14.766 18.281 25.938 1 87.88 93 GLN A O 1
ATOM 648 N N . SER A 1 94 ? -13.086 16.938 25.422 1 89.88 94 SER A N 1
ATOM 649 C CA . SER A 1 94 ? -12.242 17.469 26.484 1 89.88 94 SER A CA 1
ATOM 650 C C . SER A 1 94 ? -11.938 18.953 26.266 1 89.88 94 SER A C 1
ATOM 652 O O . SER A 1 94 ? -11.977 19.734 27.203 1 89.88 94 SER A O 1
ATOM 654 N N . VAL A 1 95 ? -11.672 19.312 25.094 1 89.75 95 VAL A N 1
ATOM 655 C CA . VAL A 1 95 ? -11.352 20.703 24.781 1 89.75 95 VAL A CA 1
ATOM 656 C C . VAL A 1 95 ? -12.586 21.578 24.969 1 89.75 95 VAL A C 1
ATOM 658 O O . VAL A 1 95 ? -12.5 22.672 25.531 1 89.75 95 VAL A O 1
ATOM 661 N N . MET A 1 96 ? -13.688 21.062 24.531 1 89.56 96 MET A N 1
ATOM 662 C CA . MET A 1 96 ? -14.93 21.828 24.641 1 89.56 96 MET A CA 1
ATOM 663 C C . MET A 1 96 ? -15.352 21.969 26.109 1 89.56 96 MET A C 1
ATOM 665 O O . MET A 1 96 ? -15.953 22.984 26.484 1 89.56 96 MET A O 1
ATOM 669 N N . ARG A 1 97 ? -15.016 20.969 26.844 1 87.38 97 ARG A N 1
ATOM 670 C CA . ARG A 1 97 ? -15.312 21.062 28.266 1 87.38 97 ARG A CA 1
ATOM 671 C C . ARG A 1 97 ? -14.5 22.156 28.922 1 87.38 97 ARG A C 1
ATOM 673 O O . ARG A 1 97 ? -15.008 22.875 29.797 1 87.38 97 ARG A O 1
ATOM 680 N N . ILE A 1 98 ? -13.305 22.312 28.547 1 88.75 98 ILE A N 1
ATOM 681 C CA . ILE A 1 98 ? -12.422 23.328 29.109 1 88.75 98 ILE A CA 1
ATOM 682 C C . ILE A 1 98 ? -12.844 24.703 28.625 1 88.75 98 ILE A C 1
ATOM 684 O O . ILE A 1 98 ? -12.82 25.672 29.375 1 88.75 98 ILE A O 1
ATOM 688 N N . ALA A 1 99 ? -13.102 24.781 27.297 1 87.5 99 ALA A N 1
ATOM 689 C CA . ALA A 1 99 ? -13.5 26.047 26.703 1 87.5 99 ALA A CA 1
ATOM 690 C C . ALA A 1 99 ? -14.789 26.562 27.328 1 87.5 99 ALA A C 1
ATOM 692 O O . ALA A 1 99 ? -14.961 27.781 27.516 1 87.5 99 ALA A O 1
ATOM 693 N N . GLY A 1 100 ? -15.68 25.672 27.719 1 78.81 100 GLY A N 1
ATOM 694 C CA . GLY A 1 100 ? -16.922 26.062 28.359 1 78.81 100 GLY A CA 1
ATOM 695 C C . GLY A 1 100 ? -17.906 26.703 27.406 1 78.81 100 GLY A C 1
ATOM 696 O O . GLY A 1 100 ? -17.703 26.703 26.188 1 78.81 100 GLY A O 1
ATOM 697 N N . ASP A 1 101 ? -19.062 27.188 27.922 1 75.31 101 ASP A N 1
ATOM 698 C CA . ASP A 1 101 ? -20.125 27.812 27.141 1 75.31 101 ASP A CA 1
ATOM 699 C C . ASP A 1 101 ? -20.359 29.25 27.609 1 75.31 101 ASP A C 1
ATOM 701 O O . ASP A 1 101 ? -21.453 29.797 27.406 1 75.31 101 ASP A O 1
ATOM 705 N N . LYS A 1 102 ? -19.344 29.812 28.141 1 76.62 102 LYS A N 1
ATOM 706 C CA . LYS A 1 102 ? -19.562 31.094 28.812 1 76.62 102 LYS A CA 1
ATOM 707 C C . LYS A 1 102 ? -19.719 32.219 27.797 1 76.62 102 LYS A C 1
ATOM 709 O O . LYS A 1 102 ? -20.516 33.156 28 1 76.62 102 LYS A O 1
ATOM 714 N N . SER A 1 103 ? -18.875 32.219 26.797 1 84.88 103 SER A N 1
ATOM 715 C CA . SER A 1 103 ? -18.938 33.25 25.781 1 84.88 103 SER A CA 1
ATOM 716 C C . SER A 1 103 ? -18.828 32.688 24.375 1 84.88 103 SER A C 1
ATOM 718 O O . SER A 1 103 ? -18.266 31.594 24.188 1 84.88 103 SER A O 1
ATOM 720 N N . ARG A 1 104 ? -19.453 33.406 23.484 1 86.31 104 ARG A N 1
ATOM 721 C CA . ARG A 1 104 ? -19.422 32.969 22.094 1 86.31 104 ARG A CA 1
ATOM 722 C C . ARG A 1 104 ? -17.984 32.906 21.578 1 86.31 104 ARG A C 1
ATOM 724 O O . ARG A 1 104 ? -17.656 32.031 20.766 1 86.31 104 ARG A O 1
ATOM 731 N N . THR A 1 105 ? -17.234 33.844 22.062 1 90.5 105 THR A N 1
ATOM 732 C CA . THR A 1 105 ? -15.828 33.875 21.656 1 90.5 105 THR A CA 1
ATOM 733 C C . THR A 1 105 ? -15.078 32.656 22.219 1 90.5 105 THR A C 1
ATOM 735 O O . THR A 1 105 ? -14.242 32.094 21.516 1 90.5 105 THR A O 1
ATOM 738 N N . ALA A 1 106 ? -15.398 32.344 23.375 1 91.38 106 ALA A N 1
ATOM 739 C CA . ALA A 1 106 ? -14.75 31.219 24.016 1 91.38 106 ALA A CA 1
ATOM 740 C C . ALA A 1 106 ? -15.117 29.906 23.312 1 91.38 106 ALA A C 1
ATOM 742 O O . ALA A 1 106 ? -14.266 29.031 23.141 1 91.38 106 ALA A O 1
ATOM 743 N N . VAL A 1 107 ? -16.297 29.828 22.953 1 91.56 107 VAL A N 1
ATOM 744 C CA . VAL A 1 107 ? -16.766 28.609 22.281 1 91.56 107 VAL A CA 1
ATOM 745 C C . VAL A 1 107 ? -16.141 28.531 20.891 1 91.56 107 VAL A C 1
ATOM 747 O O . VAL A 1 107 ? -15.758 27.438 20.453 1 91.56 107 VAL A O 1
ATOM 750 N N . THR A 1 108 ? -16.109 29.672 20.234 1 94.12 108 THR A N 1
ATOM 751 C CA . THR A 1 108 ? -15.469 29.719 18.922 1 94.12 108 THR A CA 1
ATOM 752 C C . THR A 1 108 ? -14.008 29.281 19.031 1 94.12 108 THR A C 1
ATOM 754 O O . THR A 1 108 ? -13.555 28.453 18.234 1 94.12 108 THR A O 1
ATOM 757 N N . LEU A 1 109 ? -13.344 29.844 19.953 1 94.5 109 LEU A N 1
ATOM 758 C CA . LEU A 1 109 ? -11.945 29.484 20.156 1 94.5 109 LEU A CA 1
ATOM 759 C C . LEU A 1 109 ? -11.812 28.016 20.547 1 94.5 109 LEU A C 1
ATOM 761 O O . LEU A 1 109 ? -10.883 27.344 20.094 1 94.5 109 LEU A O 1
ATOM 765 N N . GLY A 1 110 ? -12.695 27.578 21.375 1 94.25 110 GLY A N 1
ATOM 766 C CA . GLY A 1 110 ? -12.695 26.172 21.75 1 94.25 110 GLY A CA 1
ATOM 767 C C . GLY A 1 110 ? -12.891 25.25 20.578 1 94.25 110 GLY A C 1
ATOM 768 O O . GLY A 1 110 ? -12.203 24.219 20.469 1 94.25 110 GLY A O 1
ATOM 769 N N . MET A 1 111 ? -13.797 25.578 19.719 1 94.94 111 MET A N 1
ATOM 770 C CA . MET A 1 111 ? -14.047 24.75 18.547 1 94.94 111 MET A CA 1
ATOM 771 C C . MET A 1 111 ? -12.844 24.75 17.609 1 94.94 111 MET A C 1
ATOM 773 O O . MET A 1 111 ? -12.461 23.703 17.078 1 94.94 111 MET A O 1
ATOM 777 N N . MET A 1 112 ? -12.281 25.891 17.453 1 96.19 112 MET A N 1
ATOM 778 C CA . MET A 1 112 ? -11.094 25.984 16.594 1 96.19 112 MET A CA 1
ATOM 779 C C . MET A 1 112 ? -9.945 25.156 17.188 1 96.19 112 MET A C 1
ATOM 781 O O . MET A 1 112 ? -9.258 24.453 16.453 1 96.19 112 MET A O 1
ATOM 785 N N . LEU A 1 113 ? -9.797 25.297 18.453 1 95.69 113 LEU A N 1
ATOM 786 C CA . LEU A 1 113 ? -8.711 24.578 19.125 1 95.69 113 LEU A CA 1
ATOM 787 C C . LEU A 1 113 ? -8.953 23.078 19.078 1 95.69 113 LEU A C 1
ATOM 789 O O . LEU A 1 113 ? -8.008 22.297 18.984 1 95.69 113 LEU A O 1
ATOM 793 N N . SER A 1 114 ? -10.188 22.703 19.25 1 94.5 114 SER A N 1
ATOM 794 C CA . SER A 1 114 ? -10.516 21.281 19.156 1 94.5 114 SER A CA 1
ATOM 795 C C . SER A 1 114 ? -10.133 20.719 17.797 1 94.5 114 SER A C 1
ATOM 797 O O . SER A 1 114 ? -9.523 19.656 17.719 1 94.5 114 SER A O 1
ATOM 799 N N . CYS A 1 115 ? -10.453 21.469 16.781 1 95 115 CYS A N 1
ATOM 800 C CA . CYS A 1 115 ? -10.125 21.031 15.422 1 95 115 CYS A CA 1
ATOM 801 C C . CYS A 1 115 ? -8.617 21.062 15.188 1 95 115 CYS A C 1
ATOM 803 O O . CYS A 1 115 ? -8.062 20.172 14.555 1 95 115 CYS A O 1
ATOM 805 N N . LEU A 1 116 ? -8.023 22.109 15.664 1 95.75 116 LEU A N 1
ATOM 806 C CA . LEU A 1 116 ? -6.578 22.234 15.539 1 95.75 116 LEU A CA 1
ATOM 807 C C . LEU A 1 116 ? -5.871 21.047 16.172 1 95.75 116 LEU A C 1
ATOM 809 O O . LEU A 1 116 ? -5.043 20.391 15.516 1 95.75 116 LEU A O 1
ATOM 813 N N . ILE A 1 117 ? -6.215 20.734 17.375 1 94.06 117 ILE A N 1
ATOM 814 C CA . ILE A 1 117 ? -5.562 19.672 18.141 1 94.06 117 ILE A CA 1
ATOM 815 C C . ILE A 1 117 ? -5.844 18.328 17.484 1 94.06 117 ILE A C 1
ATOM 817 O O . ILE A 1 117 ? -4.945 17.484 17.359 1 94.06 117 ILE A O 1
ATOM 821 N N . LEU A 1 118 ? -7.047 18.156 17.109 1 92.38 118 LEU A N 1
ATOM 822 C CA . LEU A 1 118 ? -7.438 16.875 16.516 1 92.38 118 LEU A CA 1
ATOM 823 C C . LEU A 1 118 ? -6.73 16.672 15.172 1 92.38 118 LEU A C 1
ATOM 825 O O . LEU A 1 118 ? -6.223 15.578 14.906 1 92.38 118 LEU A O 1
ATOM 829 N N . VAL A 1 119 ? -6.68 17.656 14.344 1 92.88 119 VAL A N 1
ATOM 830 C CA . VAL A 1 119 ? -6.023 17.547 13.047 1 92.88 119 VAL A CA 1
ATOM 831 C C . VAL A 1 119 ? -4.52 17.375 13.234 1 92.88 119 VAL A C 1
ATOM 833 O O . VAL A 1 119 ? -3.881 16.609 12.516 1 92.88 119 VAL A O 1
ATOM 836 N N . ALA A 1 120 ? -3.992 18.109 14.133 1 92.88 120 ALA A N 1
ATOM 837 C CA . ALA A 1 120 ? -2.568 17.969 14.43 1 92.88 120 ALA A CA 1
ATOM 838 C C . ALA A 1 120 ? -2.242 16.531 14.867 1 92.88 120 ALA A C 1
ATOM 840 O O . ALA A 1 120 ? -1.192 16 14.508 1 92.88 120 ALA A O 1
ATOM 841 N N . ALA A 1 121 ? -3.148 16.016 15.609 1 88.75 121 ALA A N 1
ATOM 842 C CA . ALA A 1 121 ? -2.947 14.672 16.141 1 88.75 121 ALA A CA 1
ATOM 843 C C . ALA A 1 121 ? -3.098 13.617 15.055 1 88.75 121 ALA A C 1
ATOM 845 O O . ALA A 1 121 ? -2.324 12.656 15 1 88.75 121 ALA A O 1
ATOM 846 N N . LEU A 1 122 ? -4.082 13.828 14.234 1 85.69 122 LEU A N 1
ATOM 847 C CA . LEU A 1 122 ? -4.406 12.812 13.242 1 85.69 122 LEU A CA 1
ATOM 848 C C . LEU A 1 122 ? -3.582 13.008 11.969 1 85.69 122 LEU A C 1
ATOM 850 O O . LEU A 1 122 ? -3.359 12.062 11.211 1 85.69 122 LEU A O 1
ATOM 854 N N . GLY A 1 123 ? -3.219 14.203 11.727 1 86.06 123 GLY A N 1
ATOM 855 C CA . GLY A 1 123 ? -2.449 14.516 10.531 1 86.06 123 GLY A CA 1
ATOM 856 C C . GLY A 1 123 ? -3.299 14.594 9.273 1 86.06 123 GLY A C 1
ATOM 857 O O . GLY A 1 123 ? -2.771 14.586 8.164 1 86.06 123 GLY A O 1
ATOM 858 N N . THR A 1 124 ? -4.582 14.523 9.375 1 83.31 124 THR A N 1
ATOM 859 C CA . THR A 1 124 ? -5.516 14.625 8.258 1 83.31 124 THR A CA 1
ATOM 860 C C . THR A 1 124 ? -6.656 15.578 8.594 1 83.31 124 THR A C 1
ATOM 862 O O . THR A 1 124 ? -7.234 15.516 9.68 1 83.31 124 THR A O 1
ATOM 865 N N . LEU A 1 125 ? -6.867 16.438 7.617 1 87.44 125 LEU A N 1
ATOM 866 C CA . LEU A 1 125 ? -7.918 17.438 7.828 1 87.44 125 LEU A CA 1
ATOM 867 C C . LEU A 1 125 ? -9.297 16.812 7.68 1 87.44 125 LEU A C 1
ATOM 869 O O . LEU A 1 125 ? -10.133 16.906 8.578 1 87.44 125 LEU A O 1
ATOM 873 N N . ALA A 1 126 ? -9.547 16.125 6.645 1 80.69 126 ALA A N 1
ATOM 874 C CA . ALA A 1 126 ? -10.852 15.547 6.348 1 80.69 126 ALA A CA 1
ATOM 875 C C . ALA A 1 126 ? -11.25 14.523 7.41 1 80.69 126 ALA A C 1
ATOM 877 O O . ALA A 1 126 ? -12.383 14.523 7.891 1 80.69 126 ALA A O 1
ATOM 878 N N . GLY A 1 127 ? -10.32 13.789 7.762 1 82.06 127 GLY A N 1
ATOM 879 C CA . GLY A 1 127 ? -10.602 12.758 8.75 1 82.06 127 GLY A CA 1
ATOM 880 C C . GLY A 1 127 ? -10.93 13.32 10.125 1 82.06 127 GLY A C 1
ATOM 881 O O . GLY A 1 127 ? -11.828 12.836 10.805 1 82.06 127 GLY A O 1
ATOM 882 N N . ALA A 1 128 ? -10.156 14.258 10.484 1 90.44 128 ALA A N 1
ATOM 883 C CA . ALA A 1 128 ? -10.367 14.875 11.797 1 90.44 128 ALA A CA 1
ATOM 884 C C . ALA A 1 128 ? -11.703 15.609 11.859 1 90.44 128 ALA A C 1
ATOM 886 O O . ALA A 1 128 ? -12.43 15.5 12.844 1 90.44 128 ALA A O 1
ATOM 887 N N . LEU A 1 129 ? -12.031 16.25 10.781 1 91.25 129 LEU A N 1
ATOM 888 C CA . LEU A 1 129 ? -13.266 17.016 10.773 1 91.25 129 LEU A CA 1
ATOM 889 C C . LEU A 1 129 ? -14.484 16.109 10.711 1 91.25 129 LEU A C 1
ATOM 891 O O . LEU A 1 129 ? -15.539 16.422 11.266 1 91.25 129 LEU A O 1
ATOM 895 N N . ALA A 1 130 ? -14.359 14.992 10.133 1 84.94 130 ALA A N 1
ATOM 896 C CA . ALA A 1 130 ? -15.445 14.016 10.062 1 84.94 130 ALA A CA 1
ATOM 897 C C . ALA A 1 130 ? -15.852 13.547 11.453 1 84.94 130 ALA A C 1
ATOM 899 O O . ALA A 1 130 ? -17.016 13.211 11.688 1 84.94 130 ALA A O 1
ATOM 900 N N . ILE A 1 131 ? -14.938 13.617 12.32 1 85.88 131 ILE A N 1
ATOM 901 C CA . ILE A 1 131 ? -15.211 13.188 13.688 1 85.88 131 ILE A CA 1
ATOM 902 C C . ILE A 1 131 ? -15.656 14.383 14.523 1 85.88 131 ILE A C 1
ATOM 904 O O . ILE A 1 131 ? -16.594 14.281 15.312 1 85.88 131 ILE A O 1
ATOM 908 N N . ALA A 1 132 ? -15.055 15.445 14.328 1 90.31 132 ALA A N 1
ATOM 909 C CA . ALA A 1 132 ? -15.25 16.625 15.172 1 90.31 132 ALA A CA 1
ATOM 910 C C . ALA A 1 132 ? -16.609 17.266 14.914 1 90.31 132 ALA A C 1
ATOM 912 O O . ALA A 1 132 ? -17.281 17.703 15.844 1 90.31 132 ALA A O 1
ATOM 913 N N . VAL A 1 133 ? -17.062 17.328 13.695 1 90.06 133 VAL A N 1
ATOM 914 C CA . VAL A 1 133 ? -18.188 18.156 13.297 1 90.06 133 VAL A CA 1
ATOM 915 C C . VAL A 1 133 ? -19.484 17.594 13.906 1 90.06 133 VAL A C 1
ATOM 917 O O . VAL A 1 133 ? -20.297 18.344 14.453 1 90.06 133 VAL A O 1
ATOM 920 N N . PRO A 1 134 ? -19.688 16.297 13.805 1 84.62 134 PRO A N 1
ATOM 921 C CA . PRO A 1 134 ? -20.906 15.789 14.453 1 84.62 134 PRO A CA 1
ATOM 922 C C . PRO A 1 134 ? -20.953 16.109 15.945 1 84.62 134 PRO A C 1
ATOM 924 O O . PRO A 1 134 ? -22.047 16.219 16.516 1 84.62 134 PRO A O 1
ATOM 927 N N . LEU A 1 135 ? -19.844 16.219 16.562 1 86.5 135 LEU A N 1
ATOM 928 C CA . LEU A 1 135 ? -19.766 16.531 17.984 1 86.5 135 LEU A CA 1
ATOM 929 C C . LEU A 1 135 ? -19.938 18.031 18.219 1 86.5 135 LEU A C 1
ATOM 931 O O . LEU A 1 135 ? -20.469 18.438 19.25 1 86.5 135 LEU A O 1
ATOM 935 N N . LEU A 1 136 ? -19.5 18.812 17.312 1 90.56 136 LEU A N 1
ATOM 936 C CA . LEU A 1 136 ? -19.484 20.266 17.484 1 90.56 136 LEU A CA 1
ATOM 937 C C . LEU A 1 136 ? -20.781 20.891 16.984 1 90.56 136 LEU A C 1
ATOM 939 O O . LEU A 1 136 ? -21.172 21.969 17.438 1 90.56 136 LEU A O 1
ATOM 943 N N . LEU A 1 137 ? -21.391 20.203 16.062 1 88.44 137 LEU A N 1
ATOM 944 C CA . LEU A 1 137 ? -22.562 20.75 15.383 1 88.44 137 LEU A CA 1
ATOM 945 C C . LEU A 1 137 ? -23.688 21.062 16.375 1 88.44 137 LEU A C 1
ATOM 947 O O . LEU A 1 137 ? -24.25 22.156 16.359 1 88.44 137 LEU A O 1
ATOM 951 N N . PRO A 1 138 ? -24.047 20.109 17.234 1 85.31 138 PRO A N 1
ATOM 952 C CA . PRO A 1 138 ? -25.109 20.406 18.203 1 85.31 138 PRO A CA 1
ATOM 953 C C . PRO A 1 138 ? -24.75 21.578 19.125 1 85.31 138 PRO A C 1
ATOM 955 O O . PRO A 1 138 ? -25.625 22.359 19.5 1 85.31 138 PRO A O 1
ATOM 958 N N . ILE A 1 139 ? -23.547 21.703 19.469 1 85.81 139 ILE A N 1
ATOM 959 C CA . ILE A 1 139 ? -23.078 22.797 20.312 1 85.81 139 ILE A CA 1
ATOM 960 C C . ILE A 1 139 ? -23.219 24.125 19.578 1 85.81 139 ILE A C 1
ATOM 962 O O . ILE A 1 139 ? -23.719 25.094 20.125 1 85.81 139 ILE A O 1
ATOM 966 N N . ALA A 1 140 ? -22.734 24.109 18.375 1 89.56 140 ALA A N 1
ATOM 967 C CA . ALA A 1 140 ? -22.812 25.312 17.547 1 89.56 140 ALA A CA 1
ATOM 968 C C . ALA A 1 140 ? -24.266 25.734 17.297 1 89.56 140 ALA A C 1
ATOM 970 O O . ALA A 1 140 ? -24.594 26.922 17.359 1 89.56 140 ALA A O 1
ATOM 971 N N . ALA A 1 141 ? -25.062 24.797 17.094 1 87.31 141 ALA A N 1
ATOM 972 C CA . ALA A 1 141 ? -26.484 25.062 16.828 1 87.31 141 ALA A CA 1
ATOM 973 C C . ALA A 1 141 ? -27.156 25.656 18.047 1 87.31 141 ALA A C 1
ATOM 975 O O . ALA A 1 141 ? -27.969 26.578 17.938 1 87.31 141 ALA A O 1
ATOM 976 N N . LYS A 1 142 ? -26.859 25.109 19.125 1 85.31 142 LYS A N 1
ATOM 977 C CA . LYS A 1 142 ? -27.453 25.594 20.359 1 85.31 142 LYS A CA 1
ATOM 978 C C . LYS A 1 142 ? -27.047 27.031 20.656 1 85.31 142 LYS A C 1
ATOM 980 O O . LYS A 1 142 ? -27.828 27.797 21.234 1 85.31 142 LYS A O 1
ATOM 985 N N . LEU A 1 143 ? -25.906 27.406 20.188 1 88.88 143 LEU A N 1
ATOM 986 C CA . LEU A 1 143 ? -25.406 28.75 20.469 1 88.88 143 LEU A CA 1
ATOM 987 C C . LEU A 1 143 ? -25.75 29.703 19.312 1 88.88 143 LEU A C 1
ATOM 989 O O . LEU A 1 143 ? -25.344 30.859 19.328 1 88.88 143 LEU A O 1
ATOM 993 N N . GLY A 1 144 ? -26.375 29.109 18.312 1 88.44 144 GLY A N 1
ATOM 994 C CA . GLY A 1 144 ? -26.875 29.922 17.219 1 88.44 144 GLY A CA 1
ATOM 995 C C . GLY A 1 144 ? -25.844 30.188 16.141 1 88.44 144 GLY A C 1
ATOM 996 O O . GLY A 1 144 ? -25.875 31.234 15.492 1 88.44 144 GLY A O 1
ATOM 997 N N . PHE A 1 145 ? -24.969 29.359 16.031 1 91.94 145 PHE A N 1
ATOM 998 C CA . PHE A 1 145 ? -24.031 29.484 14.93 1 91.94 145 PHE A CA 1
ATOM 999 C C . PHE A 1 145 ? -24.719 29.203 13.594 1 91.94 145 PHE A C 1
ATOM 1001 O O . PHE A 1 145 ? -25.562 28.297 13.508 1 91.94 145 PHE A O 1
ATOM 1008 N N . THR A 1 146 ? -24.391 30.047 12.656 1 92.56 146 THR A N 1
ATOM 1009 C CA . THR A 1 146 ? -24.828 29.734 11.297 1 92.56 146 THR A CA 1
ATOM 1010 C C . THR A 1 146 ? -23.984 28.625 10.695 1 92.56 146 THR A C 1
ATOM 1012 O O . THR A 1 146 ? -22.891 28.328 11.195 1 92.56 146 THR A O 1
ATOM 1015 N N . ARG A 1 147 ? -24.469 28.016 9.656 1 92.62 147 ARG A N 1
ATOM 1016 C CA . ARG A 1 147 ? -23.734 26.953 8.969 1 92.62 147 ARG A CA 1
ATOM 1017 C C . ARG A 1 147 ? -22.391 27.453 8.461 1 92.62 147 ARG A C 1
ATOM 1019 O O . ARG A 1 147 ? -21.375 26.766 8.602 1 92.62 147 ARG A O 1
ATOM 1026 N N . SER A 1 148 ? -22.422 28.625 7.926 1 92.75 148 SER A N 1
ATOM 1027 C CA . SER A 1 148 ? -21.203 29.203 7.359 1 92.75 148 SER A CA 1
ATOM 1028 C C . SER A 1 148 ? -20.203 29.562 8.453 1 92.75 148 SER A C 1
ATOM 1030 O O . SER A 1 148 ? -19 29.422 8.258 1 92.75 148 SER A O 1
ATOM 1032 N N . ALA A 1 149 ? -20.672 30.031 9.492 1 94.25 149 ALA A N 1
ATOM 1033 C CA . ALA A 1 149 ? -19.797 30.375 10.602 1 94.25 149 ALA A CA 1
ATOM 1034 C C . ALA A 1 149 ? -19.125 29.141 11.188 1 94.25 149 ALA A C 1
ATOM 1036 O O . ALA A 1 149 ? -17.938 29.156 11.516 1 94.25 149 ALA A O 1
ATOM 1037 N N . LEU A 1 150 ? -19.906 28.125 11.305 1 94.12 150 LEU A N 1
ATOM 1038 C CA . LEU A 1 150 ? -19.312 26.875 11.781 1 94.12 150 LEU A CA 1
ATOM 1039 C C . LEU A 1 150 ? -18.281 26.344 10.789 1 94.12 150 LEU A C 1
ATOM 1041 O O . LEU A 1 150 ? -17.219 25.859 11.18 1 94.12 150 LEU A O 1
ATOM 1045 N N . THR A 1 151 ? -18.656 26.375 9.555 1 94.38 151 THR A N 1
ATOM 1046 C CA . THR A 1 151 ? -17.734 25.938 8.516 1 94.38 151 THR A CA 1
ATOM 1047 C C . THR A 1 151 ? -16.422 26.688 8.602 1 94.38 151 THR A C 1
ATOM 1049 O O . THR A 1 151 ? -15.344 26.078 8.523 1 94.38 151 THR A O 1
ATOM 1052 N N . SER A 1 152 ? -16.516 27.969 8.75 1 95.12 152 SER A N 1
ATOM 1053 C CA . SER A 1 152 ? -15.328 28.797 8.883 1 95.12 152 SER A CA 1
ATOM 1054 C C . SER A 1 152 ? -14.516 28.406 10.117 1 95.12 152 SER A C 1
ATOM 1056 O O . SER A 1 152 ? -13.289 28.344 10.062 1 95.12 152 SER A O 1
ATOM 1058 N N . THR A 1 153 ? -15.188 28.141 11.18 1 95.56 153 THR A N 1
ATOM 1059 C CA . THR A 1 153 ? -14.555 27.812 12.445 1 95.56 153 THR A CA 1
ATOM 1060 C C . THR A 1 153 ? -13.75 26.516 12.32 1 95.56 153 THR A C 1
ATOM 1062 O O . THR A 1 153 ? -12.578 26.469 12.68 1 95.56 153 THR A O 1
ATOM 1065 N N . ILE A 1 154 ? -14.406 25.516 11.781 1 95 154 ILE A N 1
ATOM 1066 C CA . ILE A 1 154 ? -13.758 24.203 11.719 1 95 154 ILE A CA 1
ATOM 1067 C C . ILE A 1 154 ? -12.664 24.219 10.656 1 95 154 ILE A C 1
ATOM 1069 O O . ILE A 1 154 ? -11.641 23.562 10.805 1 95 154 ILE A O 1
ATOM 1073 N N . PHE A 1 155 ? -12.859 24.938 9.609 1 94.75 155 PHE A N 1
ATOM 1074 C CA . PHE A 1 155 ? -11.875 25.047 8.531 1 94.75 155 PHE A CA 1
ATOM 1075 C C . PHE A 1 155 ? -10.609 25.734 9.023 1 94.75 155 PHE A C 1
ATOM 1077 O O . PHE A 1 155 ? -9.5 25.234 8.805 1 94.75 155 PHE A O 1
ATOM 1084 N N . ILE A 1 156 ? -10.758 26.875 9.648 1 95.19 156 ILE A N 1
ATOM 1085 C CA . ILE A 1 156 ? -9.625 27.641 10.141 1 95.19 156 ILE A CA 1
ATOM 1086 C C . ILE A 1 156 ? -8.867 26.844 11.195 1 95.19 156 ILE A C 1
ATOM 1088 O O . ILE A 1 156 ? -7.641 26.719 11.133 1 95.19 156 ILE A O 1
ATOM 1092 N N . GLY A 1 157 ? -9.602 26.328 12.117 1 95.06 157 GLY A N 1
ATOM 1093 C CA . GLY A 1 157 ? -8.969 25.5 13.141 1 95.06 157 GLY A CA 1
ATOM 1094 C C . GLY A 1 157 ? -8.273 24.281 12.578 1 95.06 157 GLY A C 1
ATOM 1095 O O . GLY A 1 157 ? -7.16 23.953 12.984 1 95.06 157 GLY A O 1
ATOM 1096 N N . GLY A 1 158 ? -8.938 23.641 11.719 1 93.94 158 GLY A N 1
ATOM 1097 C CA . GLY A 1 158 ? -8.375 22.453 11.102 1 93.94 158 GLY A CA 1
ATOM 1098 C C . GLY A 1 158 ? -7.109 22.719 10.305 1 93.94 158 GLY A C 1
ATOM 1099 O O . GLY A 1 158 ? -6.145 21.953 10.375 1 93.94 158 GLY A O 1
ATOM 1100 N N . CYS A 1 159 ? -7.09 23.75 9.547 1 92.81 159 CYS A N 1
ATOM 1101 C CA . CYS A 1 159 ? -5.926 24.109 8.742 1 92.81 159 CYS A CA 1
ATOM 1102 C C . CYS A 1 159 ? -4.734 24.438 9.633 1 92.81 159 CYS A C 1
ATOM 1104 O O . CYS A 1 159 ? -3.596 24.109 9.305 1 92.81 159 CYS A O 1
ATOM 1106 N N . ALA A 1 160 ? -5.023 25.141 10.672 1 94.19 160 ALA A N 1
ATOM 1107 C CA . ALA A 1 160 ? -3.971 25.422 11.641 1 94.19 160 ALA A CA 1
ATOM 1108 C C . ALA A 1 160 ? -3.379 24.125 12.195 1 94.19 160 ALA A C 1
ATOM 1110 O O . ALA A 1 160 ? -2.164 24.016 12.375 1 94.19 160 ALA A O 1
ATOM 1111 N N . GLY A 1 161 ? -4.23 23.219 12.461 1 93.75 161 GLY A N 1
ATOM 1112 C CA . GLY A 1 161 ? -3.777 21.922 12.945 1 93.75 161 GLY A CA 1
ATOM 1113 C C . GLY A 1 161 ? -2.965 21.156 11.922 1 93.75 161 GLY A C 1
ATOM 1114 O O . GLY A 1 161 ? -1.979 20.5 12.266 1 93.75 161 GLY A O 1
ATOM 1115 N N . LEU A 1 162 ? -3.393 21.234 10.75 1 91.19 162 LEU A N 1
ATOM 1116 C CA . L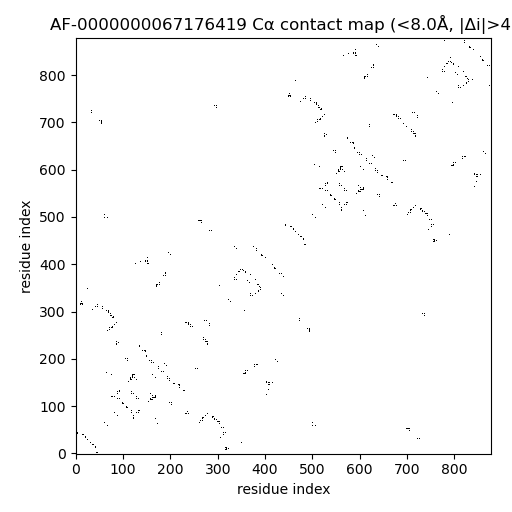EU A 1 162 ? -2.686 20.547 9.672 1 91.19 162 LEU A CA 1
ATOM 1117 C C . LEU A 1 162 ? -1.267 21.094 9.523 1 91.19 162 LEU A C 1
ATOM 1119 O O . LEU A 1 162 ? -0.336 20.328 9.25 1 91.19 162 LEU A O 1
ATOM 1123 N N . ALA A 1 163 ? -1.135 22.328 9.68 1 91.19 163 ALA A N 1
ATOM 1124 C CA . ALA A 1 163 ? 0.185 22.953 9.625 1 91.19 163 ALA A CA 1
ATOM 1125 C C . ALA A 1 163 ? 1.062 22.484 10.781 1 91.19 163 ALA A C 1
ATOM 1127 O O . ALA A 1 163 ? 2.279 22.359 10.641 1 91.19 163 ALA A O 1
ATOM 1128 N N . MET A 1 164 ? 0.475 22.156 11.875 1 92.5 164 MET A N 1
ATOM 1129 C CA . MET A 1 164 ? 1.217 21.859 13.094 1 92.5 164 MET A CA 1
ATOM 1130 C C . MET A 1 164 ? 1.44 20.344 13.242 1 92.5 164 MET A C 1
ATOM 1132 O O . MET A 1 164 ? 2.188 19.906 14.125 1 92.5 164 MET A O 1
ATOM 1136 N N . ALA A 1 165 ? 0.867 19.578 12.43 1 90.44 165 ALA A N 1
ATOM 1137 C CA . ALA A 1 165 ? 0.88 18.125 12.586 1 90.44 165 ALA A CA 1
ATOM 1138 C C . ALA A 1 165 ? 2.293 17.578 12.43 1 90.44 165 ALA A C 1
ATOM 1140 O O . ALA A 1 165 ? 2.887 17.656 11.352 1 90.44 165 ALA A O 1
ATOM 1141 N N . PRO A 1 166 ? 2.824 16.969 13.406 1 88.62 166 PRO A N 1
ATOM 1142 C CA . PRO A 1 166 ? 4.215 16.531 13.352 1 88.62 166 PRO A CA 1
ATOM 1143 C C . PRO A 1 166 ? 4.43 15.367 12.375 1 88.62 166 PRO A C 1
ATOM 1145 O O . PRO A 1 166 ? 5.527 15.211 11.836 1 88.62 166 PRO A O 1
ATOM 1148 N N . PHE A 1 167 ? 3.404 14.555 12.195 1 86.5 167 PHE A N 1
ATOM 1149 C CA . PHE A 1 167 ? 3.607 13.344 11.406 1 86.5 167 PHE A CA 1
ATOM 1150 C C . PHE A 1 167 ? 2.785 13.391 10.125 1 86.5 167 PHE A C 1
ATOM 1152 O O . PHE A 1 167 ? 2.502 12.352 9.523 1 86.5 167 PHE A O 1
ATOM 1159 N N . ALA A 1 168 ? 2.354 14.602 9.797 1 85.69 168 ALA A N 1
ATOM 1160 C CA . ALA A 1 168 ? 1.712 14.766 8.492 1 85.69 168 ALA A CA 1
ATOM 1161 C C . ALA A 1 168 ? 2.73 14.656 7.363 1 85.69 168 ALA A C 1
ATOM 1163 O O . ALA A 1 168 ? 3.838 15.195 7.465 1 85.69 168 ALA A O 1
ATOM 1164 N N . GLY A 1 169 ? 2.363 13.961 6.398 1 82 169 GLY A N 1
ATOM 1165 C CA . GLY A 1 169 ? 3.262 13.703 5.285 1 82 169 GLY A CA 1
ATOM 1166 C C . GLY A 1 169 ? 3.857 14.961 4.695 1 82 169 GLY A C 1
ATOM 1167 O O . GLY A 1 169 ? 5.055 15.016 4.402 1 82 169 GLY A O 1
ATOM 1168 N N . SER A 1 170 ? 3.059 15.914 4.512 1 84.94 170 SER A N 1
ATOM 1169 C CA . SER A 1 170 ? 3.541 17.172 3.941 1 84.94 170 SER A CA 1
ATOM 1170 C C . SER A 1 170 ? 4.551 17.844 4.863 1 84.94 170 SER A C 1
ATOM 1172 O O . SER A 1 170 ? 5.547 18.406 4.398 1 84.94 170 SER A O 1
ATOM 1174 N N . ASN A 1 171 ? 4.305 17.766 6.098 1 89.44 171 ASN A N 1
ATOM 1175 C CA . ASN A 1 171 ? 5.195 18.406 7.062 1 89.44 171 ASN A CA 1
ATOM 1176 C C . ASN A 1 171 ? 6.508 17.641 7.207 1 89.44 171 ASN A C 1
ATOM 1178 O O . ASN A 1 171 ? 7.566 18.25 7.371 1 89.44 171 ASN A O 1
ATOM 1182 N N . ILE A 1 172 ? 6.379 16.422 7.133 1 86.19 172 ILE A N 1
ATOM 1183 C CA . ILE A 1 172 ? 7.59 15.609 7.145 1 86.19 172 ILE A CA 1
ATOM 1184 C C . ILE A 1 172 ? 8.43 15.922 5.91 1 86.19 172 ILE A C 1
ATOM 1186 O O . ILE A 1 172 ? 9.656 16.016 5.992 1 86.19 172 ILE A O 1
ATOM 1190 N N . ALA A 1 173 ? 7.789 16.094 4.848 1 85.5 173 ALA A N 1
ATOM 1191 C CA . ALA A 1 173 ? 8.484 16.453 3.611 1 85.5 173 ALA A CA 1
ATOM 1192 C C . ALA A 1 173 ? 9.195 17.797 3.744 1 85.5 173 ALA A C 1
ATOM 1194 O O . ALA A 1 173 ? 10.32 17.953 3.26 1 85.5 173 ALA A O 1
ATOM 1195 N N . VAL A 1 174 ? 8.523 18.688 4.336 1 88 174 VAL A N 1
ATOM 1196 C CA . VAL A 1 174 ? 9.109 20 4.52 1 88 174 VAL A CA 1
ATOM 1197 C C . VAL A 1 174 ? 10.336 19.906 5.426 1 88 174 VAL A C 1
ATOM 1199 O O . VAL A 1 174 ? 11.383 20.484 5.133 1 88 174 VAL A O 1
ATOM 1202 N N . MET A 1 175 ? 10.164 19.203 6.477 1 88.62 175 MET A N 1
ATOM 1203 C CA . MET A 1 175 ? 11.266 19.047 7.426 1 88.62 175 MET A CA 1
ATOM 1204 C C . MET A 1 175 ? 12.453 18.344 6.773 1 88.62 175 MET A C 1
ATOM 1206 O O . MET A 1 175 ? 13.602 18.719 7 1 88.62 175 MET A O 1
ATOM 1210 N N . ASP A 1 176 ? 12.117 17.406 6.023 1 84.94 176 ASP A N 1
ATOM 1211 C CA . ASP A 1 176 ? 13.164 16.672 5.32 1 84.94 176 ASP A CA 1
ATOM 1212 C C . ASP A 1 176 ? 13.859 17.562 4.281 1 84.94 176 ASP A C 1
ATOM 1214 O O . ASP A 1 176 ? 15.086 17.562 4.18 1 84.94 176 ASP A O 1
ATOM 1218 N N . ALA A 1 177 ? 13.125 18.25 3.547 1 85.06 177 ALA A N 1
ATOM 1219 C CA . ALA A 1 177 ? 13.648 19.109 2.484 1 85.06 177 ALA A CA 1
ATOM 1220 C C . ALA A 1 177 ? 14.508 20.234 3.057 1 85.06 177 ALA A C 1
ATOM 1222 O O . ALA A 1 177 ? 15.539 20.578 2.48 1 85.06 177 ALA A O 1
ATOM 1223 N N . ALA A 1 178 ? 14.094 20.781 4.164 1 86.44 178 ALA A N 1
ATOM 1224 C CA . ALA A 1 178 ? 14.82 21.891 4.773 1 86.44 178 ALA A CA 1
ATOM 1225 C C . ALA A 1 178 ? 15.859 21.391 5.773 1 86.44 178 ALA A C 1
ATOM 1227 O O . ALA A 1 178 ? 16.625 22.188 6.324 1 86.44 178 ALA A O 1
ATOM 1228 N N . ASP A 1 179 ? 15.844 20.125 5.988 1 85.94 179 ASP A N 1
ATOM 1229 C CA . ASP A 1 179 ? 16.766 19.5 6.934 1 85.94 179 ASP A CA 1
ATOM 1230 C C . ASP A 1 179 ? 16.656 20.141 8.312 1 85.94 179 ASP A C 1
ATOM 1232 O O . ASP A 1 179 ? 17.656 20.594 8.875 1 85.94 179 ASP A O 1
ATOM 1236 N N . VAL A 1 180 ? 15.438 20.266 8.781 1 86.5 180 VAL A N 1
ATOM 1237 C CA . VAL A 1 180 ? 15.203 20.844 10.102 1 86.5 180 VAL A CA 1
ATOM 1238 C C . VAL A 1 180 ? 14.359 19.891 10.945 1 86.5 180 VAL A C 1
ATOM 1240 O O . VAL A 1 180 ? 13.711 19 10.406 1 86.5 180 VAL A O 1
ATOM 1243 N N . GLY A 1 181 ? 14.43 20.062 12.234 1 87 181 GLY A N 1
ATOM 1244 C CA . GLY A 1 181 ? 13.57 19.328 13.148 1 87 181 GLY A CA 1
ATOM 1245 C C . GLY A 1 181 ? 12.195 19.953 13.312 1 87 181 GLY A C 1
ATOM 1246 O O . GLY A 1 181 ? 11.906 20.984 12.719 1 87 181 GLY A O 1
ATOM 1247 N N . TYR A 1 182 ? 11.406 19.328 14.141 1 88.62 182 TYR A N 1
ATOM 1248 C CA . TYR A 1 182 ? 10.023 19.766 14.312 1 88.62 182 TYR A CA 1
ATOM 1249 C C . TYR A 1 182 ? 9.945 21.125 14.977 1 88.62 182 TYR A C 1
ATOM 1251 O O . TYR A 1 182 ? 9.125 21.969 14.594 1 88.62 182 TYR A O 1
ATOM 1259 N N . LEU A 1 183 ? 10.773 21.359 15.93 1 87.5 183 LEU A N 1
ATOM 1260 C CA . LEU A 1 183 ? 10.711 22.625 16.656 1 87.5 183 LEU A CA 1
ATOM 1261 C C . LEU A 1 183 ? 11.062 23.797 15.742 1 87.5 183 LEU A C 1
ATOM 1263 O O . LEU A 1 183 ? 10.438 24.859 15.82 1 87.5 183 LEU A O 1
ATOM 1267 N N . GLN A 1 184 ? 12.047 23.562 14.93 1 88.44 184 GLN A N 1
ATOM 1268 C CA . GLN A 1 184 ? 12.422 24.609 13.977 1 88.44 184 GLN A CA 1
ATOM 1269 C C . GLN A 1 184 ? 11.328 24.812 12.93 1 88.44 184 GLN A C 1
ATOM 1271 O O . GLN A 1 184 ? 11.039 25.953 12.539 1 88.44 184 GLN A O 1
ATOM 1276 N N . TYR A 1 185 ? 10.805 23.734 12.562 1 90.94 185 TYR A N 1
ATOM 1277 C CA . TYR A 1 185 ? 9.695 23.781 11.617 1 90.94 185 TYR A CA 1
ATOM 1278 C C . TYR A 1 185 ? 8.547 24.625 12.18 1 90.94 185 TYR A C 1
ATOM 1280 O O . TYR A 1 185 ? 7.969 25.453 11.477 1 90.94 185 TYR A O 1
ATOM 1288 N N . VAL A 1 186 ? 8.25 24.391 13.453 1 91.88 186 VAL A N 1
ATOM 1289 C CA . VAL A 1 186 ? 7.141 25.094 14.102 1 91.88 186 VAL A CA 1
ATOM 1290 C C . VAL A 1 186 ? 7.516 26.547 14.336 1 91.88 186 VAL A C 1
ATOM 1292 O O . VAL A 1 186 ? 6.691 27.453 14.133 1 91.88 186 VAL A O 1
ATOM 1295 N N . ALA A 1 187 ? 8.742 26.766 14.664 1 90.19 187 ALA A N 1
ATOM 1296 C CA . ALA A 1 187 ? 9.188 28.109 15.016 1 90.19 187 ALA A CA 1
ATOM 1297 C C . ALA A 1 187 ? 9.234 29.016 13.781 1 90.19 187 ALA A C 1
ATOM 1299 O O . ALA A 1 187 ? 8.828 30.172 13.844 1 90.19 187 ALA A O 1
ATOM 1300 N N . TYR A 1 188 ? 9.672 28.453 12.68 1 87.44 188 TYR A N 1
ATOM 1301 C CA . TYR A 1 188 ? 9.906 29.281 11.508 1 87.44 188 TYR A CA 1
ATOM 1302 C C . TYR A 1 188 ? 8.641 29.391 10.656 1 87.44 188 TYR A C 1
ATOM 1304 O O . TYR A 1 188 ? 8.383 30.422 10.047 1 87.44 188 TYR A O 1
ATOM 1312 N N . GLY A 1 189 ? 7.918 28.344 10.609 1 89.88 189 GLY A N 1
ATOM 1313 C CA . GLY A 1 189 ? 6.855 28.359 9.617 1 89.88 189 GLY A CA 1
ATOM 1314 C C . GLY A 1 189 ? 5.492 28.016 10.203 1 89.88 189 GLY A C 1
ATOM 1315 O O . GLY A 1 189 ? 4.633 28.891 10.312 1 89.88 189 GLY A O 1
ATOM 1316 N N . ALA A 1 190 ? 5.328 26.891 10.766 1 92.56 190 ALA A N 1
ATOM 1317 C CA . ALA A 1 190 ? 4.02 26.359 11.141 1 92.56 190 ALA A CA 1
ATOM 1318 C C . ALA A 1 190 ? 3.445 27.109 12.336 1 92.56 190 ALA A C 1
ATOM 1320 O O . ALA A 1 190 ? 2.236 27.344 12.406 1 92.56 190 ALA A O 1
ATOM 1321 N N . GLY A 1 191 ? 4.258 27.469 13.273 1 93.44 191 GLY A N 1
ATOM 1322 C CA . GLY A 1 191 ? 3.803 28.172 14.461 1 93.44 191 GLY A CA 1
ATOM 1323 C C . GLY A 1 191 ? 3.137 29.5 14.156 1 93.44 191 GLY A C 1
ATOM 1324 O O . GLY A 1 191 ? 1.985 29.719 14.539 1 93.44 191 GLY A O 1
ATOM 1325 N N . PRO A 1 192 ? 3.855 30.344 13.469 1 93.19 192 PRO A N 1
ATOM 1326 C CA . PRO A 1 192 ? 3.27 31.625 13.102 1 93.19 192 PRO A CA 1
ATOM 1327 C C . PRO A 1 192 ? 1.963 31.484 12.328 1 93.19 192 PRO A C 1
ATOM 1329 O O . PRO A 1 192 ? 1.031 32.25 12.523 1 93.19 192 PRO A O 1
ATOM 1332 N N . LEU A 1 193 ? 1.95 30.531 11.477 1 93.12 193 LEU A N 1
ATOM 1333 C CA . LEU A 1 193 ? 0.737 30.312 10.703 1 93.12 193 LEU A CA 1
ATOM 1334 C C . LEU A 1 193 ? -0.418 29.875 11.602 1 93.12 193 LEU A C 1
ATOM 1336 O O . LEU A 1 193 ? -1.556 30.312 11.406 1 93.12 193 LEU A O 1
ATOM 1340 N N . ALA A 1 194 ? -0.149 29.016 12.516 1 95 194 ALA A N 1
ATOM 1341 C CA . ALA A 1 194 ? -1.183 28.531 13.43 1 95 194 ALA A CA 1
ATOM 1342 C C . ALA A 1 194 ? -1.712 29.672 14.297 1 95 194 ALA A C 1
ATOM 1344 O O . ALA A 1 194 ? -2.924 29.812 14.484 1 95 194 ALA A O 1
ATOM 1345 N N . VAL A 1 195 ? -0.833 30.469 14.797 1 95.25 195 VAL A N 1
ATOM 1346 C CA . VAL A 1 195 ? -1.226 31.594 15.641 1 95.25 195 VAL A CA 1
ATOM 1347 C C . VAL A 1 195 ? -2.031 32.594 14.812 1 95.25 195 VAL A C 1
ATOM 1349 O O . VAL A 1 195 ? -3.07 33.094 15.266 1 95.25 195 VAL A O 1
ATOM 1352 N N . LEU A 1 196 ? -1.541 32.875 13.656 1 94.56 196 LEU A N 1
ATOM 1353 C CA . LEU A 1 196 ? -2.252 33.781 12.773 1 94.56 196 LEU A CA 1
ATOM 1354 C C . LEU A 1 196 ? -3.652 33.281 12.469 1 94.56 196 LEU A C 1
ATOM 1356 O O . LEU A 1 196 ? -4.613 34.062 12.453 1 94.56 196 LEU A O 1
ATOM 1360 N N . SER A 1 197 ? -3.734 32 12.203 1 94.88 197 SER A N 1
ATOM 1361 C CA . SER A 1 197 ? -5.023 31.391 11.883 1 94.88 197 SER A CA 1
ATOM 1362 C C . SER A 1 197 ? -6.012 31.547 13.031 1 94.88 197 SER A C 1
ATOM 1364 O O . SER A 1 197 ? -7.188 31.859 12.805 1 94.88 197 SER A O 1
ATOM 1366 N N . LEU A 1 198 ? -5.562 31.328 14.211 1 94.69 198 LEU A N 1
ATOM 1367 C CA . LEU A 1 198 ? -6.438 31.453 15.367 1 94.69 198 LEU A CA 1
ATOM 1368 C C . LEU A 1 198 ? -6.863 32.906 15.578 1 94.69 198 LEU A C 1
ATOM 1370 O O . LEU A 1 198 ? -8.031 33.156 15.867 1 94.69 198 LEU A O 1
ATOM 1374 N N . VAL A 1 199 ? -5.934 33.812 15.391 1 95.25 199 VAL A N 1
ATOM 1375 C CA . VAL A 1 199 ? -6.227 35.219 15.578 1 95.25 199 VAL A CA 1
ATOM 1376 C C . VAL A 1 199 ? -7.199 35.688 14.5 1 95.25 199 VAL A C 1
ATOM 1378 O O . VAL A 1 199 ? -8.188 36.375 14.797 1 95.25 199 VAL A O 1
ATOM 1381 N N . VAL A 1 200 ? -6.906 35.344 13.312 1 94.62 200 VAL A N 1
ATOM 1382 C CA . VAL A 1 200 ? -7.777 35.75 12.203 1 94.62 200 VAL A CA 1
ATOM 1383 C C . VAL A 1 200 ? -9.133 35.062 12.352 1 94.62 200 VAL A C 1
ATOM 1385 O O . VAL A 1 200 ? -10.164 35.656 12.008 1 94.62 200 VAL A O 1
ATOM 1388 N N . GLY A 1 201 ? -9.117 33.844 12.844 1 94.88 201 GLY A N 1
ATOM 1389 C CA . GLY A 1 201 ? -10.367 33.156 13.078 1 94.88 201 GLY A CA 1
ATOM 1390 C C . GLY A 1 201 ? -11.281 33.844 14.055 1 94.88 201 GLY A C 1
ATOM 1391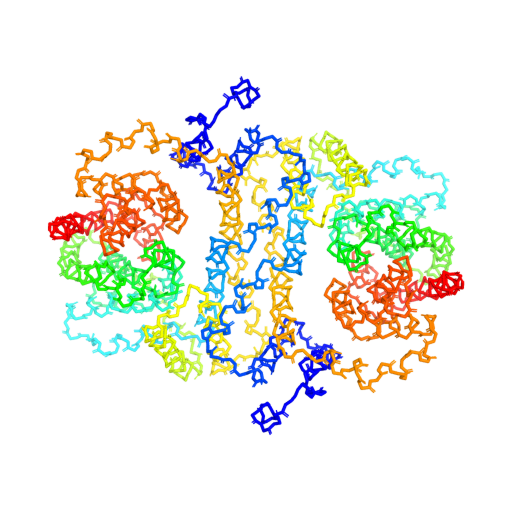 O O . GLY A 1 201 ? -12.5 33.875 13.875 1 94.88 201 GLY A O 1
ATOM 1392 N N . LEU A 1 202 ? -10.703 34.5 15.055 1 94.06 202 LEU A N 1
ATOM 1393 C CA . LEU A 1 202 ? -11.477 35.188 16.062 1 94.06 202 LEU A CA 1
ATOM 1394 C C . LEU A 1 202 ? -12.109 36.469 15.484 1 94.06 202 LEU A C 1
ATOM 1396 O O . LEU A 1 202 ? -13.047 37 16.062 1 94.06 202 LEU A O 1
ATOM 1400 N N . ILE A 1 203 ? -11.609 36.844 14.352 1 95.06 203 ILE A N 1
ATOM 1401 C CA . ILE A 1 203 ? -12.164 38 13.695 1 95.06 203 ILE A CA 1
ATOM 1402 C C . ILE A 1 203 ? -13.117 37.594 12.578 1 95.06 203 ILE A C 1
ATOM 1404 O O . ILE A 1 203 ? -14.227 38.094 12.469 1 95.06 203 ILE A O 1
ATOM 1408 N N . VAL A 1 204 ? -12.742 36.594 11.883 1 95.25 204 VAL A N 1
ATOM 1409 C CA . VAL A 1 204 ? -13.461 36.188 10.672 1 95.25 204 VAL A CA 1
ATOM 1410 C C . VAL A 1 204 ? -14.742 35.469 11.055 1 95.25 204 VAL A C 1
ATOM 1412 O O . VAL A 1 204 ? -15.781 35.625 10.406 1 95.25 204 VAL A O 1
ATOM 1415 N N . VAL A 1 205 ? -14.68 34.625 12.062 1 95.06 205 VAL A N 1
ATOM 1416 C CA . VAL A 1 205 ? -15.828 33.812 12.414 1 95.06 205 VAL A CA 1
ATOM 1417 C C . VAL A 1 205 ? -16.984 34.688 12.867 1 95.06 205 VAL A C 1
ATOM 1419 O O . VAL A 1 205 ? -18.109 34.531 12.383 1 95.06 205 VAL A O 1
ATOM 1422 N N . PRO A 1 206 ? -16.781 35.656 13.805 1 93.5 206 PRO A N 1
ATOM 1423 C CA . PRO A 1 206 ? -17.891 36.531 14.164 1 93.5 206 PRO A CA 1
ATOM 1424 C C . PRO A 1 206 ? -18.375 37.375 12.992 1 93.5 206 PRO A C 1
ATOM 1426 O O . PRO A 1 206 ? -19.578 37.656 12.891 1 93.5 206 PRO A O 1
ATOM 1429 N N . TRP A 1 207 ? -17.469 37.844 12.203 1 95 207 TRP A N 1
ATOM 1430 C CA . TRP A 1 207 ? -17.859 38.594 11.008 1 95 207 TRP A CA 1
ATOM 1431 C C . TRP A 1 207 ? -18.75 37.719 10.109 1 95 207 TRP A C 1
ATOM 1433 O O . TRP A 1 207 ? -19.766 38.219 9.594 1 95 207 TRP A O 1
ATOM 1443 N N . MET A 1 208 ? -18.391 36.469 9.891 1 94.31 208 MET A N 1
ATOM 1444 C CA . MET A 1 208 ? -19.156 35.531 9.078 1 94.31 208 MET A CA 1
ATOM 1445 C C . MET A 1 208 ? -20.516 35.25 9.711 1 94.31 208 MET A C 1
ATOM 1447 O O . MET A 1 208 ? -21.531 35.125 9.008 1 94.31 208 MET A O 1
ATOM 1451 N N . GLN A 1 209 ? -20.5 35.125 11.008 1 93.31 209 GLN A N 1
ATOM 1452 C CA . GLN A 1 209 ? -21.75 34.906 11.75 1 93.31 209 GLN A CA 1
ATOM 1453 C C . GLN A 1 209 ? -22.734 36.062 11.516 1 93.31 209 GLN A C 1
ATOM 1455 O O . GLN A 1 209 ? -23.922 35.812 11.258 1 93.31 209 GLN A O 1
ATOM 1460 N N . ARG A 1 210 ? -22.297 37.281 11.594 1 93.38 210 ARG A N 1
ATOM 1461 C CA . ARG A 1 210 ? -23.172 38.438 11.391 1 93.38 210 ARG A CA 1
ATOM 1462 C C . ARG A 1 210 ? -23.656 38.5 9.945 1 93.38 210 ARG A C 1
ATOM 1464 O O . ARG A 1 210 ? -24.812 38.812 9.695 1 93.38 210 ARG A O 1
ATOM 1471 N N . ARG A 1 211 ? -22.734 38.25 9.164 1 91.19 211 ARG A N 1
ATOM 1472 C CA . ARG A 1 211 ? -23.047 38.312 7.742 1 91.19 211 ARG A CA 1
ATOM 1473 C C . ARG A 1 211 ? -24.109 37.281 7.363 1 91.19 211 ARG A C 1
ATOM 1475 O O . ARG A 1 211 ? -25.031 37.594 6.605 1 91.19 211 ARG A O 1
ATOM 1482 N N . THR A 1 212 ? -24.031 36.125 7.879 1 91.5 212 THR A N 1
ATOM 1483 C CA . THR A 1 212 ? -24.891 35.031 7.438 1 91.5 212 THR A CA 1
ATOM 1484 C C . THR A 1 212 ? -26.125 34.938 8.328 1 91.5 212 THR A C 1
ATOM 1486 O O . THR A 1 212 ? -27.094 34.281 7.961 1 91.5 212 THR A O 1
ATOM 1489 N N . ALA A 1 213 ? -25.984 35.438 9.469 1 89.75 213 ALA A N 1
ATOM 1490 C CA . ALA A 1 213 ? -27.172 35.531 10.312 1 89.75 213 ALA A CA 1
ATOM 1491 C C . ALA A 1 213 ? -28.297 36.281 9.609 1 89.75 213 ALA A C 1
ATOM 1493 O O . ALA A 1 213 ? -29.484 35.938 9.766 1 89.75 213 ALA A O 1
ATOM 1494 N N . ARG A 1 214 ? -27.938 37.219 8.859 1 87.5 214 ARG A N 1
ATOM 1495 C CA . ARG A 1 214 ? -28.891 38 8.109 1 87.5 214 ARG A CA 1
ATOM 1496 C C . ARG A 1 214 ? -29.562 37.188 7.012 1 87.5 214 ARG A C 1
ATOM 1498 O O . ARG A 1 214 ? -30.688 37.469 6.598 1 87.5 214 ARG A O 1
ATOM 1505 N N . GLU A 1 215 ? -28.906 36.188 6.637 1 85.19 215 GLU A N 1
ATOM 1506 C CA . GLU A 1 215 ? -29.438 35.344 5.566 1 85.19 215 GLU A CA 1
ATOM 1507 C C . GLU A 1 215 ? -30.141 34.125 6.133 1 85.19 215 GLU A C 1
ATOM 1509 O O . GLU A 1 215 ? -30.562 33.25 5.383 1 85.19 215 GLU A O 1
ATOM 1514 N N . ASN A 1 216 ? -30.359 34 7.359 1 82 216 ASN A N 1
ATOM 1515 C CA . ASN A 1 216 ? -31.031 32.906 8.062 1 82 216 ASN A CA 1
ATOM 1516 C C . ASN A 1 216 ? -30.375 31.562 7.77 1 82 216 ASN A C 1
ATOM 1518 O O . ASN A 1 216 ? -31.062 30.594 7.453 1 82 216 ASN A O 1
ATOM 1522 N N . ASP A 1 217 ? -29.047 31.516 7.801 1 87.19 217 ASP A N 1
ATOM 1523 C CA . ASP A 1 217 ? -28.281 30.312 7.523 1 87.19 217 ASP A CA 1
ATOM 1524 C C . ASP A 1 217 ? -28.156 29.438 8.773 1 87.19 217 ASP A C 1
ATOM 1526 O O . ASP A 1 217 ? -27.094 28.859 9.023 1 87.19 217 ASP A O 1
ATOM 1530 N N . TYR A 1 218 ? -29.188 29.359 9.562 1 87.19 218 TYR A N 1
ATOM 1531 C CA . TYR A 1 218 ? -29.156 28.609 10.812 1 87.19 218 TYR A CA 1
ATOM 1532 C C . TYR A 1 218 ? -29.5 27.141 10.57 1 87.19 218 TYR A C 1
ATOM 1534 O O . TYR A 1 218 ? -30.047 26.781 9.516 1 87.19 218 TYR A O 1
ATOM 1542 N N . TYR A 1 219 ? -29.031 26.266 11.5 1 87.44 219 TYR A N 1
ATOM 1543 C CA . TYR A 1 219 ? -29.328 24.844 11.438 1 87.44 219 TYR A CA 1
ATOM 1544 C C . TYR A 1 219 ? -30.781 24.578 11.812 1 87.44 219 TYR A C 1
ATOM 1546 O O . TYR A 1 219 ? -31.344 25.234 12.695 1 87.44 219 TYR A O 1
ATOM 1554 N N . ARG A 1 220 ? -31.516 23.484 11.07 1 77.44 220 ARG A N 1
ATOM 1555 C CA . ARG A 1 220 ? -32.812 22.969 11.445 1 77.44 220 ARG A CA 1
ATOM 1556 C C . ARG A 1 220 ? -32.688 21.812 12.445 1 77.44 220 ARG A C 1
ATOM 1558 O O . ARG A 1 220 ? -31.672 21.141 12.492 1 77.44 220 ARG A O 1
ATOM 1565 N N . ASP A 1 221 ? -33.5 21.656 13.266 1 76.38 221 ASP A N 1
ATOM 1566 C CA . ASP A 1 221 ? -33.5 20.641 14.312 1 76.38 221 ASP A CA 1
ATOM 1567 C C . ASP A 1 221 ? -33.219 19.266 13.734 1 76.38 221 ASP A C 1
ATOM 1569 O O . ASP A 1 221 ? -32.562 18.438 14.367 1 76.38 221 ASP A O 1
ATOM 1573 N N . ASP A 1 222 ? -33.656 19.062 12.633 1 68.75 222 ASP A N 1
ATOM 1574 C CA . ASP A 1 222 ? -33.5 17.75 12.016 1 68.75 222 ASP A CA 1
ATOM 1575 C C . ASP A 1 222 ? -32.094 17.516 11.523 1 68.75 222 ASP A C 1
ATOM 1577 O O . ASP A 1 222 ? -31.672 16.375 11.297 1 68.75 222 ASP A O 1
ATOM 1581 N N . GLU A 1 223 ? -31.484 18.625 11.422 1 69.38 223 GLU A N 1
ATOM 1582 C CA . GLU A 1 223 ? -30.125 18.531 10.891 1 69.38 223 GLU A CA 1
ATOM 1583 C C . GLU A 1 223 ? -29.109 18.328 12.008 1 69.38 223 GLU A C 1
ATOM 1585 O O . GLU A 1 223 ? -27.969 17.969 11.75 1 69.38 223 GLU A O 1
ATOM 1590 N N . ILE A 1 224 ? -29.5 18.469 13.219 1 72.75 224 ILE A N 1
ATOM 1591 C CA . ILE A 1 224 ? -28.609 18.422 14.367 1 72.75 224 ILE A CA 1
ATOM 1592 C C . ILE A 1 224 ? -28.453 16.984 14.844 1 72.75 224 ILE A C 1
ATOM 1594 O O . ILE A 1 224 ? -29.453 16.297 15.102 1 72.75 224 ILE A O 1
ATOM 1598 N N . GLY A 1 225 ? -28 16.047 14.055 1 58.66 225 GLY A N 1
ATOM 1599 C CA . GLY A 1 225 ? -27.781 14.648 14.414 1 58.66 225 GLY A CA 1
ATOM 1600 C C . GLY A 1 225 ? -27.828 14.406 15.914 1 58.66 225 GLY A C 1
ATOM 1601 O O . GLY A 1 225 ? -27.75 15.352 16.703 1 58.66 225 GLY A O 1
ATOM 1602 N N . THR A 1 226 ? -28.422 13.148 16.281 1 54.44 226 THR A N 1
ATOM 1603 C CA . THR A 1 226 ? -28.5 12.727 17.688 1 54.44 226 THR A CA 1
ATOM 1604 C C . THR A 1 226 ? -27.109 12.531 18.266 1 54.44 226 THR A C 1
ATOM 1606 O O . THR A 1 226 ? -26.172 12.195 17.531 1 54.44 226 THR A O 1
ATOM 1609 N N . ASP A 1 227 ? -26.891 13.125 19.344 1 51.44 227 ASP A N 1
ATOM 1610 C CA . ASP A 1 227 ? -25.719 12.945 20.188 1 51.44 227 ASP A CA 1
ATOM 1611 C C . ASP A 1 227 ? -25.359 11.461 20.328 1 51.44 227 ASP A C 1
ATOM 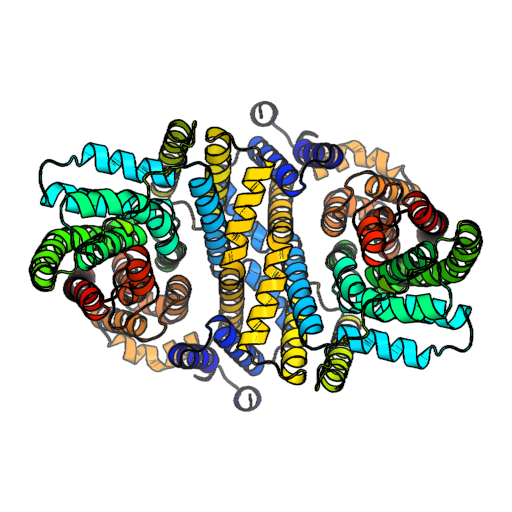1613 O O . ASP A 1 227 ? -25.188 10.961 21.438 1 51.44 227 ASP A O 1
ATOM 1617 N N . ASP A 1 228 ? -25.859 10.586 19.438 1 50.75 228 ASP A N 1
ATOM 1618 C CA . ASP A 1 228 ? -25.594 9.195 19.781 1 50.75 228 ASP A CA 1
ATOM 1619 C C . ASP A 1 228 ? -24.094 8.906 19.781 1 50.75 228 ASP A C 1
ATOM 1621 O O . ASP A 1 228 ? -23.531 8.492 18.766 1 50.75 228 ASP A O 1
ATOM 1625 N N . GLN A 1 229 ? -23.406 9.68 20.484 1 53.41 229 GLN A N 1
ATOM 1626 C CA . GLN A 1 229 ? -21.984 9.469 20.672 1 53.41 229 GLN A CA 1
ATOM 1627 C C . GLN A 1 229 ? -21.688 8.016 21.031 1 53.41 229 GLN A C 1
ATOM 1629 O O . GLN A 1 229 ? -22.25 7.477 21.984 1 53.41 229 GLN A O 1
ATOM 1634 N N . LEU A 1 230 ? -21.438 7.223 20.125 1 54.16 230 LEU A N 1
ATOM 1635 C CA . LEU A 1 230 ? -20.969 5.875 20.453 1 54.16 230 LEU A CA 1
ATOM 1636 C C . LEU A 1 230 ? -20 5.891 21.625 1 54.16 230 LEU A C 1
ATOM 1638 O O . LEU A 1 230 ? -18.984 6.574 21.594 1 54.16 230 LEU A O 1
ATOM 1642 N N . GLN A 1 231 ? -20.422 5.754 22.828 1 64.06 231 GLN A N 1
ATOM 1643 C CA . GLN A 1 231 ? -19.609 5.66 24.047 1 64.06 231 GLN A CA 1
ATOM 1644 C C . GLN A 1 231 ? -18.594 4.52 23.938 1 64.06 231 GLN A C 1
ATOM 1646 O O . GLN A 1 231 ? -18.969 3.375 23.688 1 64.06 231 GLN A O 1
ATOM 1651 N N . HIS A 1 232 ? -17.391 4.941 23.688 1 77 232 HIS A N 1
ATOM 1652 C CA . HIS A 1 232 ? -16.312 3.965 23.766 1 77 232 HIS A CA 1
ATOM 1653 C C . HIS A 1 232 ? -15.805 3.836 25.203 1 77 232 HIS A C 1
ATOM 1655 O O . HIS A 1 232 ? -15.273 4.797 25.766 1 77 232 HIS A O 1
ATOM 1661 N N . PRO A 1 233 ? -16.172 2.824 25.844 1 79.44 233 PRO A N 1
ATOM 1662 C CA . PRO A 1 233 ? -15.891 2.678 27.281 1 79.44 233 PRO A CA 1
ATOM 1663 C C . PRO A 1 233 ? -14.438 2.988 27.625 1 79.44 233 PRO A C 1
ATOM 1665 O O . PRO A 1 233 ? -14.148 3.502 28.703 1 79.44 233 PRO A O 1
ATOM 1668 N N . HIS A 1 234 ? -13.555 2.717 26.812 1 90.25 234 HIS A N 1
ATOM 1669 C CA . HIS A 1 234 ? -12.141 2.891 27.141 1 90.25 234 HIS A CA 1
ATOM 1670 C C . HIS A 1 234 ? -11.539 4.07 26.375 1 90.25 234 HIS A C 1
ATOM 1672 O O . HIS A 1 234 ? -10.32 4.156 26.219 1 90.25 234 HIS A O 1
ATOM 1678 N N . ALA A 1 235 ? -12.344 5.004 26.078 1 92.5 235 ALA A N 1
ATOM 1679 C CA . ALA A 1 235 ? -11.883 6.125 25.266 1 92.5 235 ALA A CA 1
ATOM 1680 C C . ALA A 1 235 ? -10.961 7.043 26.047 1 92.5 235 ALA A C 1
ATOM 1682 O O . ALA A 1 235 ? -9.992 7.582 25.516 1 92.5 235 ALA A O 1
ATOM 1683 N N . SER A 1 236 ? -11.258 7.23 27.297 1 92.44 236 SER A N 1
ATOM 1684 C CA . SER A 1 236 ? -10.445 8.117 28.125 1 92.44 236 SER A CA 1
ATOM 1685 C C . SER A 1 236 ? -9.039 7.566 28.312 1 92.44 236 SER A C 1
ATOM 1687 O O . SER A 1 236 ? -8.055 8.289 28.172 1 92.44 236 SER A O 1
ATOM 1689 N N . ARG A 1 237 ? -9.031 6.312 28.656 1 94.12 237 ARG A N 1
ATOM 1690 C CA . ARG A 1 237 ? -7.738 5.664 28.828 1 94.12 237 ARG A CA 1
ATOM 1691 C C . ARG A 1 237 ? -6.938 5.684 27.531 1 94.12 237 ARG A C 1
ATOM 1693 O O . ARG A 1 237 ? -5.734 5.961 27.547 1 94.12 237 ARG A O 1
ATOM 1700 N N . ALA A 1 238 ? -7.562 5.375 26.438 1 95.12 238 ALA A N 1
ATOM 1701 C CA . ALA A 1 238 ? -6.906 5.375 25.125 1 95.12 238 ALA A CA 1
ATOM 1702 C C . ALA A 1 238 ? -6.391 6.766 24.781 1 95.12 238 ALA A C 1
ATOM 1704 O O . ALA A 1 238 ? -5.312 6.902 24.188 1 95.12 238 ALA A O 1
ATOM 1705 N N . THR A 1 239 ? -7.145 7.734 25.156 1 93.81 239 THR A N 1
ATOM 1706 C CA . THR A 1 239 ? -6.762 9.109 24.859 1 93.81 239 THR A CA 1
ATOM 1707 C C . THR A 1 239 ? -5.523 9.516 25.656 1 93.81 239 THR A C 1
ATOM 1709 O O . THR A 1 239 ? -4.625 10.172 25.125 1 93.81 239 THR A O 1
ATOM 1712 N N . VAL A 1 240 ? -5.465 9.141 26.844 1 94.56 240 VAL A N 1
ATOM 1713 C CA . VAL A 1 240 ? -4.316 9.453 27.688 1 94.56 240 VAL A CA 1
ATOM 1714 C C . VAL A 1 240 ? -3.068 8.766 27.141 1 94.56 240 VAL A C 1
ATOM 1716 O O . VAL A 1 240 ? -2.008 9.383 27.031 1 94.56 240 VAL A O 1
ATOM 1719 N N . VAL A 1 241 ? -3.195 7.531 26.828 1 95.5 241 VAL A N 1
ATOM 1720 C CA . VAL A 1 241 ? -2.068 6.758 26.312 1 95.5 241 VAL A CA 1
ATOM 1721 C C . VAL A 1 241 ? -1.581 7.355 25 1 95.5 241 VAL A C 1
ATOM 1723 O O . VAL A 1 241 ? -0.375 7.484 24.781 1 95.5 241 VAL A O 1
ATOM 1726 N N . PHE A 1 242 ? -2.533 7.707 24.203 1 94.88 242 PHE A N 1
ATOM 1727 C CA . PHE A 1 242 ? -2.178 8.32 22.922 1 94.88 242 PHE A CA 1
ATOM 1728 C C . PHE A 1 242 ? -1.464 9.648 23.141 1 94.88 242 PHE A C 1
ATOM 1730 O O . PHE A 1 242 ? -0.424 9.906 22.531 1 94.88 242 PHE A O 1
ATOM 1737 N N . SER A 1 243 ? -2.021 10.492 23.984 1 93.75 243 SER A N 1
ATOM 1738 C CA . SER A 1 243 ? -1.464 11.82 24.203 1 93.75 243 SER A CA 1
ATOM 1739 C C . SER A 1 243 ? -0.064 11.734 24.812 1 93.75 243 SER A C 1
ATOM 1741 O O . SER A 1 243 ? 0.845 12.445 24.375 1 93.75 243 SER A O 1
ATOM 1743 N N . VAL A 1 244 ? 0.079 10.875 25.734 1 94.69 244 VAL A N 1
ATOM 1744 C CA . VAL A 1 244 ? 1.387 10.695 26.359 1 94.69 244 VAL A CA 1
ATOM 1745 C C . VAL A 1 244 ? 2.371 10.125 25.328 1 94.69 244 VAL A C 1
ATOM 1747 O O . VAL A 1 244 ? 3.525 10.555 25.266 1 94.69 244 VAL A O 1
ATOM 1750 N N . GLY A 1 245 ? 1.915 9.172 24.562 1 94.06 245 GLY A N 1
ATOM 1751 C CA . GLY A 1 245 ? 2.762 8.602 23.531 1 94.06 245 GLY A CA 1
ATOM 1752 C C . GLY A 1 245 ? 3.186 9.609 22.484 1 94.06 245 GLY A C 1
ATOM 1753 O O . GLY A 1 245 ? 4.355 9.656 22.094 1 94.06 245 GLY A O 1
ATOM 1754 N N . LEU A 1 246 ? 2.234 10.383 22.047 1 91.94 246 LEU A N 1
ATOM 1755 C CA . LEU A 1 246 ? 2.516 11.398 21.047 1 91.94 246 LEU A CA 1
ATOM 1756 C C . LEU A 1 246 ? 3.484 12.445 21.578 1 91.94 246 LEU A C 1
ATOM 1758 O O . LEU A 1 246 ? 4.449 12.812 20.906 1 91.94 246 LEU A O 1
ATOM 1762 N N . LEU A 1 247 ? 3.258 12.914 22.766 1 91.44 247 LEU A N 1
ATOM 1763 C CA . LEU A 1 247 ? 4.117 13.93 23.375 1 91.44 247 LEU A CA 1
ATOM 1764 C C . LEU A 1 247 ? 5.531 13.398 23.562 1 91.44 247 LEU A C 1
ATOM 1766 O O . LEU A 1 247 ? 6.508 14.102 23.297 1 91.44 247 LEU A O 1
ATOM 1770 N N . THR A 1 248 ? 5.594 12.172 24.047 1 92.44 248 THR A N 1
ATOM 1771 C CA . THR A 1 248 ? 6.906 11.562 24.234 1 92.44 248 THR A CA 1
ATOM 1772 C C . THR A 1 248 ? 7.641 11.414 22.906 1 92.44 248 THR A C 1
ATOM 1774 O O . THR A 1 248 ? 8.852 11.633 22.828 1 92.44 248 THR A O 1
ATOM 1777 N N . SER A 1 249 ? 6.957 11.055 21.906 1 90 249 SER A N 1
ATOM 1778 C CA . SER A 1 249 ? 7.566 10.867 20.594 1 90 249 SER A CA 1
ATOM 1779 C C . SER A 1 249 ? 8.039 12.195 20.016 1 90 249 SER A C 1
ATOM 1781 O O . SER A 1 249 ? 9.141 12.281 19.469 1 90 249 SER A O 1
ATOM 1783 N N . VAL A 1 250 ? 7.238 13.195 20.156 1 86.38 250 VAL A N 1
ATOM 1784 C CA . VAL A 1 250 ? 7.578 14.508 19.609 1 86.38 250 VAL A CA 1
ATOM 1785 C C . VAL A 1 250 ? 8.75 15.094 20.391 1 86.38 250 VAL A C 1
ATOM 1787 O O . VAL A 1 250 ? 9.672 15.672 19.812 1 86.38 250 VAL A O 1
ATOM 1790 N N . LEU A 1 251 ? 8.734 14.93 21.656 1 87.88 251 LEU A N 1
ATOM 1791 C CA . LEU A 1 251 ? 9.828 15.406 22.484 1 87.88 251 LEU A CA 1
ATOM 1792 C C . LEU A 1 251 ? 11.125 14.695 22.156 1 87.88 251 LEU A C 1
ATOM 1794 O O . LEU A 1 251 ? 12.18 15.328 22.047 1 87.88 251 LEU A O 1
ATOM 1798 N N . TYR A 1 252 ? 10.984 13.445 22.031 1 87.69 252 TYR A N 1
ATOM 1799 C CA . TYR A 1 252 ? 12.164 12.672 21.656 1 87.69 252 TYR A CA 1
ATOM 1800 C C . TYR A 1 252 ? 12.711 13.125 20.312 1 87.69 252 TYR A C 1
ATOM 1802 O O . TYR A 1 252 ? 13.922 13.312 20.156 1 87.69 252 TYR A O 1
ATOM 1810 N N . ALA A 1 253 ? 11.883 13.242 19.391 1 82.19 253 ALA A N 1
ATOM 1811 C CA . ALA A 1 253 ? 12.297 13.625 18.047 1 82.19 253 ALA A CA 1
ATOM 1812 C C . ALA A 1 253 ? 12.953 15 18.047 1 82.19 253 ALA A C 1
ATOM 1814 O O . ALA A 1 253 ? 13.914 15.234 17.297 1 82.19 253 ALA A O 1
ATOM 1815 N N . THR A 1 254 ? 12.516 15.859 18.844 1 78.81 254 THR A N 1
ATOM 1816 C CA . THR A 1 254 ? 13.023 17.219 18.906 1 78.81 254 THR A CA 1
ATOM 1817 C C . THR A 1 254 ? 14.359 17.266 19.641 1 78.81 254 THR A C 1
ATOM 1819 O O . THR A 1 254 ? 15.273 17.984 19.234 1 78.81 254 THR A O 1
ATOM 1822 N N . LEU A 1 255 ? 14.43 16.469 20.641 1 82.38 255 LEU A N 1
ATOM 1823 C CA . LEU A 1 255 ? 15.633 16.516 21.469 1 82.38 255 LEU A CA 1
ATOM 1824 C C . LEU A 1 255 ? 16.781 15.781 20.797 1 82.38 255 LEU A C 1
ATOM 1826 O O . LEU A 1 255 ? 17.953 16.156 20.969 1 82.38 255 LEU A O 1
ATOM 1830 N N . THR A 1 256 ? 16.453 14.828 20.062 1 78.06 256 THR A N 1
ATOM 1831 C CA . THR A 1 256 ? 17.516 14.016 19.484 1 78.06 256 THR A CA 1
ATOM 1832 C C . THR A 1 256 ? 17.703 14.352 18 1 78.06 256 THR A C 1
ATOM 1834 O O . THR A 1 256 ? 18.594 13.789 17.344 1 78.06 256 THR A O 1
ATOM 1837 N N . SER A 1 257 ? 17 15.32 17.5 1 69.12 257 SER A N 1
ATOM 1838 C CA . SER A 1 257 ? 17.062 15.625 16.078 1 69.12 257 SER A CA 1
ATOM 1839 C C . SER A 1 257 ? 16.953 14.359 15.234 1 69.12 257 SER A C 1
ATOM 1841 O O . SER A 1 257 ? 17.766 14.125 14.344 1 69.12 257 SER A O 1
ATOM 1843 N N . ALA A 1 258 ? 16.031 13.586 15.586 1 73 258 ALA A N 1
ATOM 1844 C CA . ALA A 1 258 ? 15.828 12.312 14.898 1 73 258 ALA A CA 1
ATOM 1845 C C . ALA A 1 258 ? 15.57 12.523 13.414 1 73 258 ALA A C 1
ATOM 1847 O O . ALA A 1 258 ? 14.945 13.516 13.023 1 73 258 ALA A O 1
ATOM 1848 N N . GLU A 1 259 ? 16.016 11.594 12.641 1 74.38 259 GLU A N 1
ATOM 1849 C CA . GLU A 1 259 ? 15.914 11.648 11.18 1 74.38 259 GLU A CA 1
ATOM 1850 C C . GLU A 1 259 ? 14.469 11.438 10.727 1 74.38 259 GLU A C 1
ATOM 1852 O O . GLU A 1 259 ? 13.586 11.164 11.547 1 74.38 259 GLU A O 1
ATOM 1857 N N . THR A 1 260 ? 14.281 11.625 9.523 1 76.31 260 THR A N 1
ATOM 1858 C CA . THR A 1 260 ? 12.984 11.523 8.867 1 76.31 260 THR A CA 1
ATOM 1859 C C . THR A 1 260 ? 12.422 10.109 9 1 76.31 260 THR A C 1
ATOM 1861 O O . THR A 1 260 ? 11.219 9.898 8.836 1 76.31 260 THR A O 1
ATOM 1864 N N . SER A 1 261 ? 13.211 9.227 9.516 1 85.81 261 SER A N 1
ATOM 1865 C CA . SER A 1 261 ? 12.766 7.836 9.586 1 85.81 261 SER A CA 1
ATOM 1866 C C . SER A 1 261 ? 12.102 7.531 10.922 1 85.81 261 SER A C 1
ATOM 1868 O O . SER A 1 261 ? 11.445 6.5 11.078 1 85.81 261 SER A O 1
ATOM 1870 N N . PHE A 1 262 ? 12.141 8.391 11.875 1 88.56 262 PHE A N 1
ATOM 1871 C CA . PHE A 1 262 ? 11.648 8.141 13.219 1 88.56 262 PHE A CA 1
ATOM 1872 C C . PHE A 1 262 ? 10.148 7.859 13.203 1 88.56 262 PHE A C 1
ATOM 1874 O O . PHE A 1 262 ? 9.672 6.988 13.93 1 88.56 262 PHE A O 1
ATOM 1881 N N . PRO A 1 263 ? 9.422 8.57 12.367 1 88.81 263 PRO A N 1
ATOM 1882 C CA . PRO A 1 263 ? 7.973 8.328 12.328 1 88.81 263 PRO A CA 1
ATOM 1883 C C . PRO A 1 263 ? 7.629 6.891 11.945 1 88.81 263 PRO A C 1
ATOM 1885 O O . PRO A 1 263 ? 6.539 6.406 12.266 1 88.81 263 PRO A O 1
ATOM 1888 N N . LEU A 1 264 ? 8.523 6.215 11.289 1 91.94 264 LEU A N 1
ATOM 1889 C CA . LEU A 1 264 ? 8.273 4.84 10.875 1 91.94 264 LEU A CA 1
ATOM 1890 C C . LEU A 1 264 ? 8.195 3.914 12.078 1 91.94 264 LEU A C 1
ATOM 1892 O O . LEU A 1 264 ? 7.598 2.84 12.008 1 91.94 264 LEU A O 1
ATOM 1896 N N . LEU A 1 265 ? 8.797 4.328 13.125 1 91.62 265 LEU A N 1
ATOM 1897 C CA . LEU A 1 265 ? 8.703 3.592 14.383 1 91.62 265 LEU A CA 1
ATOM 1898 C C . LEU A 1 265 ? 7.562 4.129 15.242 1 91.62 265 LEU A C 1
ATOM 1900 O O . LEU A 1 265 ? 6.777 3.354 15.789 1 91.62 265 LEU A O 1
ATOM 1904 N N . ALA A 1 266 ? 7.488 5.398 15.344 1 91.75 266 ALA A N 1
ATOM 1905 C CA . ALA A 1 266 ? 6.574 6.059 16.281 1 91.75 266 ALA A CA 1
ATOM 1906 C C . ALA A 1 266 ? 5.121 5.75 15.93 1 91.75 266 ALA A C 1
ATOM 1908 O O . ALA A 1 266 ? 4.309 5.48 16.812 1 91.75 266 ALA A O 1
ATOM 1909 N N . LEU A 1 267 ? 4.789 5.793 14.688 1 92.62 267 LEU A N 1
ATOM 1910 C CA . LEU A 1 267 ? 3.395 5.715 14.266 1 92.62 267 LEU A CA 1
ATOM 1911 C C . LEU A 1 267 ? 2.82 4.328 14.539 1 92.62 267 LEU A C 1
ATOM 1913 O O . LEU A 1 267 ? 1.762 4.203 15.156 1 92.62 267 LEU A O 1
ATOM 1917 N N . PRO A 1 268 ? 3.521 3.268 14.141 1 93.25 268 PRO A N 1
ATOM 1918 C CA . PRO A 1 268 ? 2.986 1.945 14.477 1 93.25 268 PRO A CA 1
ATOM 1919 C C . PRO A 1 268 ? 2.922 1.703 15.984 1 93.25 268 PRO A C 1
ATOM 1921 O O . PRO A 1 268 ? 1.98 1.072 16.469 1 93.25 268 PRO A O 1
ATOM 1924 N N . VAL A 1 269 ? 3.877 2.166 16.719 1 93.81 269 VAL A N 1
ATOM 1925 C CA . VAL A 1 269 ? 3.877 2 18.172 1 93.81 269 VAL A CA 1
ATOM 1926 C C . VAL A 1 269 ? 2.672 2.721 18.766 1 93.81 269 VAL A C 1
ATOM 1928 O O . VAL A 1 269 ? 1.981 2.172 19.641 1 93.81 269 VAL A O 1
ATOM 1931 N N . LEU A 1 270 ? 2.426 3.938 18.344 1 94.75 270 LEU A N 1
ATOM 1932 C CA . LEU A 1 270 ? 1.278 4.699 18.828 1 94.75 270 LEU A CA 1
ATOM 1933 C C . LEU A 1 270 ? -0.027 3.979 18.5 1 94.75 270 LEU A C 1
ATOM 1935 O O . LEU A 1 270 ? -0.949 3.963 19.328 1 94.75 270 LEU A O 1
ATOM 1939 N N . ALA A 1 271 ? -0.09 3.408 17.328 1 94.69 271 ALA A N 1
ATOM 1940 C CA . ALA A 1 271 ? -1.294 2.684 16.938 1 94.69 271 ALA A CA 1
ATOM 1941 C C . ALA A 1 271 ? -1.523 1.467 17.828 1 94.69 271 ALA A C 1
ATOM 1943 O O . ALA A 1 271 ? -2.65 1.207 18.25 1 94.69 271 ALA A O 1
ATOM 1944 N N . ILE A 1 272 ? -0.469 0.765 18.109 1 94.94 272 ILE A N 1
ATOM 1945 C CA . ILE A 1 272 ? -0.562 -0.466 18.891 1 94.94 272 ILE A CA 1
ATOM 1946 C C . ILE A 1 272 ? -0.935 -0.138 20.344 1 94.94 272 ILE A C 1
ATOM 1948 O O . ILE A 1 272 ? -1.883 -0.707 20.891 1 94.94 272 ILE A O 1
ATOM 1952 N N . ILE A 1 273 ? -0.247 0.797 20.969 1 95.62 273 ILE A N 1
ATOM 1953 C CA . ILE A 1 273 ? -0.482 1.074 22.375 1 95.62 273 ILE A CA 1
ATOM 1954 C C . ILE A 1 273 ? -1.855 1.716 22.562 1 95.62 273 ILE A C 1
ATOM 1956 O O . ILE A 1 273 ? -2.561 1.429 23.531 1 95.62 273 ILE A O 1
ATOM 1960 N N . THR A 1 274 ? -2.246 2.561 21.656 1 95.25 274 THR A N 1
ATOM 1961 C CA . THR A 1 274 ? -3.555 3.199 21.75 1 95.25 274 THR A CA 1
ATOM 1962 C C . THR A 1 274 ? -4.668 2.182 21.516 1 95.25 274 THR A C 1
ATOM 1964 O O . THR A 1 274 ? -5.68 2.195 22.219 1 95.25 274 THR A O 1
ATOM 1967 N N . GLY A 1 275 ? -4.457 1.379 20.516 1 95.5 275 GLY A N 1
ATOM 1968 C CA . GLY A 1 275 ? -5.445 0.344 20.266 1 95.5 275 GLY A CA 1
ATOM 1969 C C . GLY A 1 275 ? -5.641 -0.601 21.438 1 95.5 275 GLY A C 1
ATOM 1970 O O . GLY A 1 275 ? -6.773 -0.912 21.812 1 95.5 275 GLY A O 1
ATOM 1971 N N . LEU A 1 276 ? -4.551 -1.011 22.031 1 94.94 276 LEU A N 1
ATOM 1972 C CA . LEU A 1 276 ? -4.621 -1.911 23.172 1 94.94 276 LEU A CA 1
ATOM 1973 C C . LEU A 1 276 ? -5.273 -1.22 24.359 1 94.94 276 LEU A C 1
ATOM 1975 O O . LEU A 1 276 ? -6.102 -1.817 25.062 1 94.94 276 LEU A O 1
ATOM 1979 N N . ALA A 1 277 ? -4.949 -0.014 24.562 1 95.19 277 ALA A N 1
ATOM 1980 C CA . ALA A 1 277 ? -5.535 0.754 25.656 1 95.19 277 ALA A CA 1
ATOM 1981 C C . ALA A 1 277 ? -7.027 0.98 25.422 1 95.19 277 ALA A C 1
ATOM 1983 O O . ALA A 1 277 ? -7.793 1.117 26.375 1 95.19 277 ALA A O 1
ATOM 1984 N N . GLY A 1 278 ? -7.418 1.057 24.172 1 94.38 278 GLY A N 1
ATOM 1985 C CA . GLY A 1 278 ? -8.82 1.241 23.828 1 94.38 278 GLY A CA 1
ATOM 1986 C C . GLY A 1 278 ? -9.617 -0.045 23.875 1 94.38 278 GLY A C 1
ATOM 1987 O O . GLY A 1 278 ? -10.836 -0.032 23.672 1 94.38 278 GLY A O 1
ATOM 1988 N N . GLY A 1 279 ? -8.953 -1.179 24.094 1 92.81 279 GLY A N 1
ATOM 1989 C CA . GLY A 1 279 ? -9.648 -2.449 24.25 1 92.81 279 GLY A CA 1
ATOM 1990 C C . GLY A 1 279 ? -9.742 -3.238 22.969 1 92.81 279 GLY A C 1
ATOM 1991 O O . GLY A 1 279 ? -10.508 -4.199 22.875 1 92.81 279 GLY A O 1
ATOM 1992 N N . LEU A 1 280 ? -9.039 -2.848 22.047 1 92.94 280 LEU A N 1
ATOM 1993 C CA . LEU A 1 280 ? -9.086 -3.576 20.781 1 92.94 280 LEU A CA 1
ATOM 1994 C C . LEU A 1 280 ? -8.125 -4.762 20.797 1 92.94 280 LEU A C 1
ATOM 1996 O O . LEU A 1 280 ? -7.055 -4.688 21.406 1 92.94 280 LEU A O 1
ATOM 2000 N N . SER A 1 281 ? -8.555 -5.828 20.156 1 92.81 281 SER A N 1
ATOM 2001 C CA . SER A 1 281 ? -7.66 -6.965 19.953 1 92.81 281 SER A CA 1
ATOM 2002 C C . SER A 1 281 ? -6.594 -6.656 18.906 1 92.81 281 SER A C 1
ATOM 2004 O O . SER A 1 281 ? -6.777 -5.77 18.078 1 92.81 281 SER A O 1
ATOM 2006 N N . PRO A 1 282 ? -5.473 -7.363 18.938 1 90.81 282 PRO A N 1
ATOM 2007 C CA . PRO A 1 282 ? -4.41 -7.137 17.953 1 90.81 282 PRO A CA 1
ATOM 2008 C C . PRO A 1 282 ? -4.891 -7.316 16.516 1 90.81 282 PRO A C 1
ATOM 2010 O O . PRO A 1 282 ? -4.484 -6.562 15.633 1 90.81 282 PRO A O 1
ATOM 2013 N N . THR A 1 283 ? -5.746 -8.195 16.312 1 89.56 283 THR A N 1
ATOM 2014 C CA . THR A 1 283 ? -6.273 -8.438 14.969 1 89.56 283 THR A CA 1
ATOM 2015 C C . THR A 1 283 ? -7.117 -7.258 14.492 1 89.56 283 THR A C 1
ATOM 2017 O O . THR A 1 283 ? -7.066 -6.879 13.32 1 89.56 283 THR A O 1
ATOM 2020 N N . LEU A 1 284 ? -7.797 -6.742 15.414 1 91.81 284 LEU A N 1
ATOM 2021 C CA . LEU A 1 284 ? -8.625 -5.594 15.062 1 91.81 284 LEU A CA 1
ATOM 2022 C C . LEU A 1 284 ? -7.77 -4.355 14.82 1 91.81 284 LEU A C 1
ATOM 2024 O O . LEU A 1 284 ? -8.078 -3.547 13.945 1 91.81 284 LEU A O 1
ATOM 2028 N N . ILE A 1 285 ? -6.793 -4.242 15.594 1 94.62 285 ILE A N 1
ATOM 2029 C CA . ILE A 1 285 ? -5.871 -3.127 15.406 1 94.62 285 ILE A CA 1
ATOM 2030 C C . ILE A 1 285 ? -5.242 -3.205 14.016 1 94.62 285 ILE A C 1
ATOM 2032 O O . ILE A 1 285 ? -5.227 -2.215 13.281 1 94.62 285 ILE A O 1
ATOM 2036 N N . ALA A 1 286 ? -4.746 -4.359 13.68 1 92.38 286 ALA A N 1
ATOM 2037 C CA . ALA A 1 286 ? -4.145 -4.551 12.359 1 92.38 286 ALA A CA 1
ATOM 2038 C C . ALA A 1 286 ? -5.148 -4.27 11.25 1 92.38 286 ALA A C 1
ATOM 2040 O O . ALA A 1 286 ? -4.812 -3.631 10.25 1 92.38 286 ALA A O 1
ATOM 2041 N N . GLY A 1 287 ? -6.328 -4.738 11.461 1 91.88 287 GLY A N 1
ATOM 2042 C CA . GLY A 1 287 ? -7.375 -4.504 10.477 1 91.88 287 GLY A CA 1
ATOM 2043 C C . GLY A 1 287 ? -7.648 -3.033 10.234 1 91.88 287 GLY A C 1
ATOM 2044 O O . GLY A 1 287 ? -7.832 -2.607 9.094 1 91.88 287 GLY A O 1
ATOM 2045 N N . ARG A 1 288 ? -7.621 -2.291 11.281 1 91.81 288 ARG A N 1
ATOM 2046 C CA . ARG A 1 288 ? -7.867 -0.858 11.164 1 91.81 288 ARG A CA 1
ATOM 2047 C C . ARG A 1 288 ? -6.695 -0.151 10.492 1 91.81 288 ARG A C 1
ATOM 2049 O O . ARG A 1 288 ? -6.895 0.766 9.688 1 91.81 288 ARG A O 1
ATOM 2056 N N . VAL A 1 289 ? -5.574 -0.597 10.82 1 93.38 289 VAL A N 1
ATOM 2057 C CA . VAL A 1 289 ? -4.383 -0.02 10.203 1 93.38 289 VAL A CA 1
ATOM 2058 C C . VAL A 1 289 ? -4.395 -0.299 8.703 1 93.38 289 VAL A C 1
ATOM 2060 O O . VAL A 1 289 ? -4.113 0.592 7.895 1 93.38 289 VAL A O 1
ATOM 2063 N N . TYR A 1 290 ? -4.758 -1.5 8.328 1 92.44 290 TYR A N 1
ATOM 2064 C CA . TYR A 1 290 ? -4.824 -1.849 6.91 1 92.44 290 TYR A CA 1
ATOM 2065 C C . TYR A 1 290 ? -5.855 -0.992 6.188 1 92.44 290 TYR A C 1
ATOM 2067 O O . TYR A 1 290 ? -5.609 -0.521 5.074 1 92.44 290 TYR A O 1
ATOM 2075 N N . ALA A 1 291 ? -6.941 -0.829 6.836 1 90.5 291 ALA A N 1
ATOM 2076 C CA . ALA A 1 291 ? -8.023 -0.063 6.227 1 90.5 291 ALA A CA 1
ATOM 2077 C C . ALA A 1 291 ? -7.602 1.382 5.977 1 90.5 291 ALA A C 1
ATOM 2079 O O . ALA A 1 291 ? -7.879 1.941 4.914 1 90.5 291 ALA A O 1
ATOM 2080 N N . GLY A 1 292 ? -6.961 1.917 6.945 1 89.62 292 GLY A N 1
ATOM 2081 C CA . GLY A 1 292 ? -6.461 3.271 6.781 1 89.62 292 GLY A CA 1
ATOM 2082 C C . GLY A 1 292 ? -5.395 3.389 5.707 1 89.62 292 GLY A C 1
ATOM 2083 O O . GLY A 1 292 ? -5.445 4.289 4.867 1 89.62 292 GLY A O 1
ATOM 2084 N N . ALA A 1 293 ? -4.469 2.498 5.715 1 91.5 293 ALA A N 1
ATOM 2085 C CA . ALA A 1 293 ? -3.367 2.508 4.758 1 91.5 293 ALA A CA 1
ATOM 2086 C C . ALA A 1 293 ? -3.869 2.256 3.34 1 91.5 293 ALA A C 1
ATOM 2088 O O . ALA A 1 293 ? -3.4 2.887 2.387 1 91.5 293 ALA A O 1
ATOM 2089 N N . ALA A 1 294 ? -4.812 1.389 3.213 1 90.31 294 ALA A N 1
ATOM 2090 C CA . ALA A 1 294 ? -5.352 1.03 1.902 1 90.31 294 ALA A CA 1
ATOM 2091 C C . ALA A 1 294 ? -6.004 2.234 1.229 1 90.31 294 ALA A C 1
ATOM 2093 O O . ALA A 1 294 ? -5.953 2.371 0.004 1 90.31 294 ALA A O 1
ATOM 2094 N N . GLY A 1 295 ? -6.52 3.109 2 1 87.06 295 GLY A N 1
ATOM 2095 C CA . GLY A 1 295 ? -7.199 4.277 1.462 1 87.06 295 GLY A CA 1
ATOM 2096 C C . GLY A 1 295 ? -6.258 5.266 0.808 1 87.06 295 GLY A C 1
ATOM 2097 O O . GLY A 1 295 ? -6.68 6.09 -0.008 1 87.06 295 GLY A O 1
ATOM 2098 N N . LEU A 1 296 ? -4.945 5.121 1.158 1 84 296 LEU A N 1
ATOM 2099 C CA . LEU A 1 296 ? -3.982 6.074 0.62 1 84 296 LEU A CA 1
ATOM 2100 C C . LEU A 1 296 ? -2.934 5.367 -0.23 1 84 296 LEU A C 1
ATOM 2102 O O . LEU A 1 296 ? -1.792 5.824 -0.322 1 84 296 LEU A O 1
ATOM 2106 N N . MET A 1 297 ? -3.299 4.285 -0.808 1 88.75 297 MET A N 1
ATOM 2107 C CA . MET A 1 297 ? -2.398 3.508 -1.655 1 88.75 297 MET A CA 1
ATOM 2108 C C . MET A 1 297 ? -1.938 4.328 -2.855 1 88.75 297 MET A C 1
ATOM 2110 O O . MET A 1 297 ? -0.786 4.219 -3.281 1 88.75 297 MET A O 1
ATOM 2114 N N . ASN A 1 298 ? -2.822 5.117 -3.398 1 86.62 298 ASN A N 1
ATOM 2115 C CA . ASN A 1 298 ? -2.48 5.941 -4.551 1 86.62 298 ASN A CA 1
ATOM 2116 C C . ASN A 1 298 ? -1.38 6.945 -4.219 1 86.62 298 ASN A C 1
ATOM 2118 O O . ASN A 1 298 ? -0.517 7.227 -5.051 1 86.62 298 ASN A O 1
ATOM 2122 N N . ILE A 1 299 ? -1.392 7.422 -2.988 1 82.88 299 ILE A N 1
ATOM 2123 C CA . ILE A 1 299 ? -0.398 8.398 -2.549 1 82.88 299 ILE A CA 1
ATOM 2124 C C . ILE A 1 299 ? 0.96 7.711 -2.396 1 82.88 299 ILE A C 1
ATOM 2126 O O . ILE A 1 299 ? 1.991 8.281 -2.762 1 82.88 299 ILE A O 1
ATOM 2130 N N . PHE A 1 300 ? 0.901 6.539 -1.885 1 90.94 300 PHE A N 1
ATOM 2131 C CA . PHE A 1 300 ? 2.15 5.801 -1.745 1 90.94 300 PHE A CA 1
ATOM 2132 C C . PHE A 1 300 ? 2.783 5.547 -3.107 1 90.94 300 PHE A C 1
ATOM 2134 O O . PHE A 1 300 ? 3.986 5.754 -3.289 1 90.94 300 PHE A O 1
ATOM 2141 N N . LEU A 1 301 ? 2.027 5.082 -4.055 1 90.38 301 LEU A N 1
ATOM 2142 C CA . LEU A 1 301 ? 2.535 4.812 -5.395 1 90.38 301 LEU A CA 1
ATOM 2143 C C . LEU A 1 301 ? 3.033 6.094 -6.055 1 90.38 301 LEU A C 1
ATOM 2145 O O . LEU A 1 301 ? 4.016 6.07 -6.801 1 90.38 301 LEU A O 1
ATOM 2149 N N . LEU A 1 302 ? 2.336 7.152 -5.773 1 85.88 302 LEU A N 1
ATOM 2150 C CA . LEU A 1 302 ? 2.758 8.445 -6.301 1 85.88 302 LEU A CA 1
ATOM 2151 C C . LEU A 1 302 ? 4.16 8.797 -5.812 1 85.88 302 LEU A C 1
ATOM 2153 O O . LEU A 1 302 ? 5.016 9.203 -6.605 1 85.88 302 LEU A O 1
ATOM 2157 N N . PHE A 1 303 ? 4.383 8.625 -4.52 1 86.06 303 PHE A N 1
ATOM 2158 C CA . PHE A 1 303 ? 5.676 8.984 -3.945 1 86.06 303 PHE A CA 1
ATOM 2159 C C . PHE A 1 303 ? 6.773 8.062 -4.473 1 86.06 303 PHE A C 1
ATOM 2161 O O . PHE A 1 303 ? 7.898 8.508 -4.707 1 86.06 303 PHE A O 1
ATOM 2168 N N . TRP A 1 304 ? 6.441 6.809 -4.621 1 91.38 304 TRP A N 1
ATOM 2169 C CA . TRP A 1 304 ? 7.398 5.879 -5.215 1 91.38 304 TRP A CA 1
ATOM 2170 C C . TRP A 1 304 ? 7.73 6.281 -6.648 1 91.38 304 TRP A C 1
ATOM 2172 O O . TRP A 1 304 ? 8.898 6.301 -7.039 1 91.38 304 TRP A O 1
ATOM 2182 N N . LEU A 1 305 ? 6.781 6.652 -7.43 1 90.56 305 LEU A N 1
ATOM 2183 C CA . LEU A 1 305 ? 6.988 7.043 -8.82 1 90.56 305 LEU A CA 1
ATOM 2184 C C . LEU A 1 305 ? 7.746 8.359 -8.906 1 90.56 305 LEU A C 1
ATOM 2186 O O . LEU A 1 305 ? 8.531 8.57 -9.836 1 90.56 305 LEU A O 1
ATOM 2190 N N . LEU A 1 306 ? 7.449 9.25 -7.996 1 84.38 306 LEU A N 1
ATOM 2191 C CA . LEU A 1 306 ? 8.211 10.492 -7.945 1 84.38 306 LEU A CA 1
ATOM 2192 C C . LEU A 1 306 ? 9.688 10.219 -7.695 1 84.38 306 LEU A C 1
ATOM 2194 O O . LEU A 1 306 ? 10.555 10.852 -8.297 1 84.38 306 LEU A O 1
ATOM 2198 N N . ALA A 1 307 ? 9.906 9.305 -6.754 1 87.19 307 ALA A N 1
ATOM 2199 C CA . ALA A 1 307 ? 11.289 8.914 -6.492 1 87.19 307 ALA A CA 1
ATOM 2200 C C . ALA A 1 307 ? 11.953 8.367 -7.758 1 87.19 307 ALA A C 1
ATOM 2202 O O . ALA A 1 307 ? 13.133 8.648 -8.016 1 87.19 307 ALA A O 1
ATOM 2203 N N . VAL A 1 308 ? 11.219 7.625 -8.516 1 90.69 308 VAL A N 1
ATOM 2204 C CA . VAL A 1 308 ? 11.727 7.078 -9.773 1 90.69 308 VAL A CA 1
ATOM 2205 C C . VAL A 1 308 ? 12.062 8.219 -10.727 1 90.69 308 VAL A C 1
ATOM 2207 O O . VAL A 1 308 ? 13.109 8.203 -11.375 1 90.69 308 VAL A O 1
ATOM 2210 N N . LEU A 1 309 ? 11.188 9.125 -10.836 1 85.19 309 LEU A N 1
ATOM 2211 C CA . LEU A 1 309 ? 11.375 10.273 -11.719 1 85.19 309 LEU A CA 1
ATOM 2212 C C . LEU A 1 309 ? 12.648 11.031 -11.352 1 85.19 309 LEU A C 1
ATOM 2214 O O . LEU A 1 309 ? 13.461 11.344 -12.227 1 85.19 309 LEU A O 1
ATOM 2218 N N . PHE A 1 310 ? 12.852 11.25 -10.125 1 80.5 310 PHE A N 1
ATOM 2219 C CA . PHE A 1 310 ? 13.992 12.031 -9.672 1 80.5 310 PHE A CA 1
ATOM 2220 C C . PHE A 1 310 ? 15.289 11.258 -9.859 1 80.5 310 PHE A C 1
ATOM 2222 O O . PHE A 1 310 ? 16.312 11.828 -10.227 1 80.5 310 PHE A O 1
ATOM 2229 N N . ASN A 1 311 ? 15.195 10.016 -9.539 1 85.06 311 ASN A N 1
ATOM 2230 C CA . ASN A 1 311 ? 16.391 9.195 -9.75 1 85.06 311 ASN A CA 1
ATOM 2231 C C . ASN A 1 311 ? 16.766 9.117 -11.219 1 85.06 311 ASN A C 1
ATOM 2233 O O . ASN A 1 311 ? 17.953 9.102 -11.562 1 85.06 311 ASN A O 1
ATOM 2237 N N . ALA A 1 312 ? 15.742 9.016 -12.023 1 84.5 312 ALA A N 1
ATOM 2238 C CA . ALA A 1 312 ? 15.992 9.031 -13.469 1 84.5 312 ALA A CA 1
ATOM 2239 C C . ALA A 1 312 ? 16.578 10.367 -13.906 1 84.5 312 ALA A C 1
ATOM 2241 O O . ALA A 1 312 ? 17.5 10.414 -14.727 1 84.5 312 ALA A O 1
ATOM 2242 N N . MET A 1 313 ? 16.078 11.398 -13.383 1 78.94 313 MET A N 1
ATOM 2243 C CA . MET A 1 313 ? 16.547 12.742 -13.727 1 78.94 313 MET A CA 1
ATOM 2244 C C . MET A 1 313 ? 17.984 12.961 -13.227 1 78.94 313 MET A C 1
ATOM 2246 O O . MET A 1 313 ? 18.766 13.641 -13.883 1 78.94 313 MET A O 1
ATOM 2250 N N . ASN A 1 314 ? 18.234 12.43 -12.062 1 76.06 314 ASN A N 1
ATOM 2251 C CA . ASN A 1 314 ? 19.578 12.547 -11.523 1 76.06 314 ASN A CA 1
ATOM 2252 C C . ASN A 1 314 ? 20.609 11.875 -12.438 1 76.06 314 ASN A C 1
ATOM 2254 O O . ASN A 1 314 ? 21.75 12.328 -12.531 1 76.06 314 ASN A O 1
ATOM 2258 N N . ARG A 1 315 ? 20.141 10.914 -13.047 1 77.94 315 ARG A N 1
ATOM 2259 C CA . ARG A 1 315 ? 21.047 10.227 -13.969 1 77.94 315 ARG A CA 1
ATOM 2260 C C . ARG A 1 315 ? 21.219 11.023 -15.258 1 77.94 315 ARG A C 1
ATOM 2262 O O . ARG A 1 315 ? 22.281 10.945 -15.898 1 77.94 315 ARG A O 1
ATOM 2269 N N . ILE A 1 316 ? 20.234 11.805 -15.586 1 74.5 316 ILE A N 1
ATOM 2270 C CA . ILE A 1 316 ? 20.328 12.672 -16.75 1 74.5 316 ILE A CA 1
ATOM 2271 C C . ILE A 1 316 ? 21.141 13.914 -16.422 1 74.5 316 ILE A C 1
ATOM 2273 O O . ILE A 1 316 ? 21.812 14.477 -17.297 1 74.5 316 ILE A O 1
ATOM 2277 N N . ASP A 1 317 ? 21.188 14.344 -15.109 1 66.25 317 ASP A N 1
ATOM 2278 C CA . ASP A 1 317 ? 21.922 15.453 -14.508 1 66.25 317 ASP A CA 1
ATOM 2279 C C . ASP A 1 317 ? 21.578 16.781 -15.188 1 66.25 317 ASP A C 1
ATOM 2281 O O . ASP A 1 317 ? 22.469 17.484 -15.664 1 66.25 317 ASP A O 1
ATOM 2285 N N . PRO A 1 318 ? 20.344 17.078 -15.227 1 60.25 318 PRO A N 1
ATOM 2286 C CA . PRO A 1 318 ? 19.984 18.344 -15.891 1 60.25 318 PRO A CA 1
ATOM 2287 C C . PRO A 1 318 ? 20.375 19.562 -15.07 1 60.25 318 PRO A C 1
ATOM 2289 O O . PRO A 1 318 ? 20.672 20.625 -15.633 1 60.25 318 PRO A O 1
ATOM 2292 N N . PHE A 1 319 ? 20.422 19.516 -13.82 1 58.44 319 PHE A N 1
ATOM 2293 C CA . PHE A 1 319 ? 20.625 20.672 -12.938 1 58.44 319 PHE A CA 1
ATOM 2294 C C . PHE A 1 319 ? 22.047 21.172 -13.023 1 58.44 319 PHE A C 1
ATOM 2296 O O . PHE A 1 319 ? 22.297 22.375 -12.953 1 58.44 319 PHE A O 1
ATOM 2303 N N . GLY A 1 320 ? 22.859 20.266 -13.133 1 58.03 320 GLY A N 1
ATOM 2304 C CA . GLY A 1 320 ? 24.219 20.734 -13.359 1 58.03 320 GLY A CA 1
ATOM 2305 C C . GLY A 1 320 ? 24.359 21.625 -14.57 1 58.03 320 GLY A C 1
ATOM 2306 O O . GLY A 1 320 ? 25.031 22.656 -14.523 1 58.03 320 GLY A O 1
ATOM 2307 N N . VAL A 1 321 ? 23.562 21.359 -15.492 1 59.91 321 VAL A N 1
ATOM 2308 C CA . VAL A 1 321 ? 23.625 22.125 -16.734 1 59.91 321 V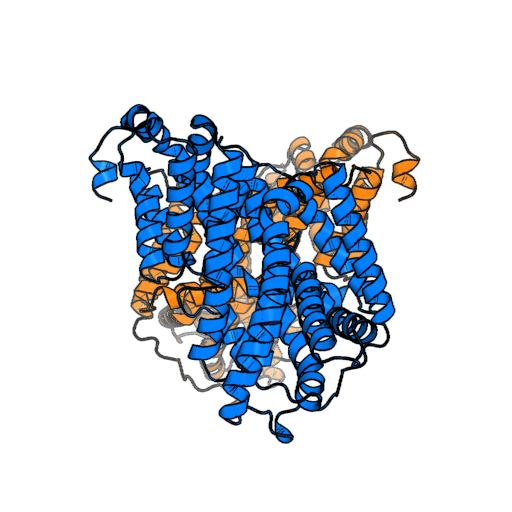AL A CA 1
ATOM 2309 C C . VAL A 1 321 ? 22.984 23.484 -16.547 1 59.91 321 VAL A C 1
ATOM 2311 O O . VAL A 1 321 ? 23.484 24.5 -17.031 1 59.91 321 VAL A O 1
ATOM 2314 N N . VAL A 1 322 ? 21.938 23.469 -15.82 1 60.19 322 VAL A N 1
ATOM 2315 C CA . VAL A 1 322 ? 21.219 24.719 -15.594 1 60.19 322 VAL A CA 1
ATOM 2316 C C . VAL A 1 322 ? 22.094 25.656 -14.758 1 60.19 322 VAL A C 1
ATOM 2318 O O . VAL A 1 322 ? 22.156 26.859 -15.031 1 60.19 322 VAL A O 1
ATOM 2321 N N . LEU A 1 323 ? 22.688 25.141 -13.773 1 59.88 323 LEU A N 1
ATOM 2322 C CA . LEU A 1 323 ? 23.547 25.969 -12.922 1 59.88 323 LEU A CA 1
ATOM 2323 C C . LEU A 1 323 ? 24.75 26.5 -13.711 1 59.88 323 LEU A C 1
ATOM 2325 O O . LEU A 1 323 ? 25.172 27.641 -13.508 1 59.88 323 LEU A O 1
ATOM 2329 N N . ASP A 1 324 ? 25.156 25.672 -14.539 1 61.97 324 ASP A N 1
ATOM 2330 C CA . ASP A 1 324 ? 26.297 26.094 -15.336 1 61.97 324 ASP A CA 1
ATOM 2331 C C . ASP A 1 324 ? 25.906 27.172 -16.359 1 61.97 324 ASP A C 1
ATOM 2333 O O . ASP A 1 324 ? 26.672 28.094 -16.625 1 61.97 324 ASP A O 1
ATOM 2337 N N . THR A 1 325 ? 24.641 26.984 -16.781 1 58.62 325 THR A N 1
ATOM 2338 C CA . THR A 1 325 ? 24.203 27.875 -17.859 1 58.62 325 THR A CA 1
ATOM 2339 C C . THR A 1 325 ? 23.625 29.172 -17.281 1 58.62 325 THR A C 1
ATOM 2341 O O . THR A 1 325 ? 23.891 30.266 -17.797 1 58.62 325 THR A O 1
ATOM 2344 N N . TYR A 1 326 ? 22.812 29.016 -16.203 1 55.62 326 TYR A N 1
ATOM 2345 C CA . TYR A 1 326 ? 22.094 30.188 -15.703 1 55.62 326 TYR A CA 1
ATOM 2346 C C . TYR A 1 326 ? 22.609 30.609 -14.336 1 55.62 326 TYR A C 1
ATOM 2348 O O . TYR A 1 326 ? 22.094 31.547 -13.734 1 55.62 326 TYR A O 1
ATOM 2356 N N . GLY A 1 327 ? 23.453 29.812 -13.805 1 55.34 327 GLY A N 1
ATOM 2357 C CA . GLY A 1 327 ? 23.984 30.094 -12.484 1 55.34 327 GLY A CA 1
ATOM 2358 C C . GLY A 1 327 ? 24.391 31.562 -12.297 1 55.34 327 GLY A C 1
ATOM 2359 O O . GLY A 1 327 ? 24.062 32.156 -11.273 1 55.34 327 GLY A O 1
ATOM 2360 N N . SER A 1 328 ? 24.938 32.031 -13.32 1 58.81 328 SER A N 1
ATOM 2361 C CA . SER A 1 328 ? 25.391 33.406 -13.227 1 58.81 328 SER A CA 1
ATOM 2362 C C . SER A 1 328 ? 24.219 34.375 -13.148 1 58.81 328 SER A C 1
ATOM 2364 O O . SER A 1 328 ? 24.281 35.375 -12.43 1 58.81 328 SER A O 1
ATOM 2366 N N . GLY A 1 329 ? 23.156 34.156 -13.883 1 57.59 329 GLY A N 1
ATOM 2367 C CA . GLY A 1 329 ? 21.984 35 -13.844 1 57.59 329 GLY A CA 1
ATOM 2368 C C . GLY A 1 329 ? 21.188 34.875 -12.562 1 57.59 329 GLY A C 1
ATOM 2369 O O . GLY A 1 329 ? 20.625 35.844 -12.062 1 57.59 329 GLY A O 1
ATOM 2370 N N . LEU A 1 330 ? 21.141 33.781 -12.086 1 58.03 330 LEU A N 1
ATOM 2371 C CA . LEU A 1 330 ? 20.406 33.5 -10.859 1 58.03 330 LEU A CA 1
ATOM 2372 C C . LEU A 1 330 ? 21.125 34.094 -9.648 1 58.03 330 LEU A C 1
ATOM 2374 O O . LEU A 1 330 ? 20.484 34.438 -8.648 1 58.03 330 LEU A O 1
ATOM 2378 N N . GLU A 1 331 ? 22.438 34.094 -9.82 1 58.38 331 GLU A N 1
ATOM 2379 C CA . GLU A 1 331 ? 23.219 34.75 -8.766 1 58.38 331 GLU A CA 1
ATOM 2380 C C . GLU A 1 331 ? 22.812 36.188 -8.586 1 58.38 331 GLU A C 1
ATOM 2382 O O . GLU A 1 331 ? 22.938 36.75 -7.492 1 58.38 331 GLU A O 1
ATOM 2387 N N . HIS A 1 332 ? 22.234 36.719 -9.711 1 62.22 332 HIS A N 1
ATOM 2388 C CA . HIS A 1 332 ? 21.844 38.094 -9.586 1 62.22 332 HIS A CA 1
ATOM 2389 C C . HIS A 1 332 ? 20.5 38.25 -8.883 1 62.22 332 HIS A C 1
ATOM 2391 O O . HIS A 1 332 ? 20.125 39.344 -8.469 1 62.22 332 HIS A O 1
ATOM 2397 N N . LEU A 1 333 ? 19.938 37.094 -8.711 1 68.69 333 LEU A N 1
ATOM 2398 C CA . LEU A 1 333 ? 18.672 37.156 -7.973 1 68.69 333 LEU A CA 1
ATOM 2399 C C . LEU A 1 333 ? 18.922 37.094 -6.469 1 68.69 333 LEU A C 1
ATOM 2401 O O . LEU A 1 333 ? 19.719 36.281 -6.004 1 68.69 333 LEU A O 1
ATOM 2405 N N . GLY A 1 334 ? 18.703 38.125 -5.73 1 77.88 334 GLY A N 1
ATOM 2406 C CA . GLY A 1 334 ? 18.828 38.094 -4.281 1 77.88 334 GLY A CA 1
ATOM 2407 C C . GLY A 1 334 ? 18.078 36.938 -3.641 1 77.88 334 GLY A C 1
ATOM 2408 O O . GLY A 1 334 ? 17.188 36.375 -4.258 1 77.88 334 GLY A O 1
ATOM 2409 N N . ALA A 1 335 ? 18.516 36.5 -2.533 1 82.88 335 ALA A N 1
ATOM 2410 C CA . ALA A 1 335 ? 17.906 35.406 -1.775 1 82.88 335 ALA A CA 1
ATOM 2411 C C . ALA A 1 335 ? 16.422 35.656 -1.56 1 82.88 335 ALA A C 1
ATOM 2413 O O . ALA A 1 335 ? 15.617 34.719 -1.658 1 82.88 335 ALA A O 1
ATOM 2414 N N . PHE A 1 336 ? 16.125 36.875 -1.385 1 86.81 336 PHE A N 1
ATOM 2415 C CA . PHE A 1 336 ? 14.734 37.188 -1.117 1 86.81 336 PHE A CA 1
ATOM 2416 C C . PHE A 1 336 ? 13.883 37.031 -2.367 1 86.81 336 PHE A C 1
ATOM 2418 O O . PHE A 1 336 ? 12.828 36.375 -2.318 1 86.81 336 PHE A O 1
ATOM 2425 N N . SER A 1 337 ? 14.312 37.562 -3.395 1 84 337 SER A N 1
ATOM 2426 C CA . SER A 1 337 ? 13.562 37.469 -4.641 1 84 337 SER A CA 1
ATOM 2427 C C . SER A 1 337 ? 13.414 36 -5.094 1 84 337 SER A C 1
ATOM 2429 O O . SER A 1 337 ? 12.352 35.625 -5.59 1 84 337 SER A O 1
ATOM 2431 N N . PHE A 1 338 ? 14.43 35.344 -4.91 1 83.94 338 PHE A N 1
ATOM 2432 C CA . PHE A 1 338 ? 14.398 33.906 -5.266 1 83.94 338 PHE A CA 1
ATOM 2433 C C . PHE A 1 338 ? 13.359 33.188 -4.426 1 83.94 338 PHE A C 1
ATOM 2435 O O . PHE A 1 338 ? 12.539 32.438 -4.961 1 83.94 338 PHE A O 1
ATOM 2442 N N . ALA A 1 339 ? 13.461 33.344 -3.18 1 84.56 339 ALA A N 1
ATOM 2443 C CA . ALA A 1 339 ? 12.531 32.688 -2.264 1 84.56 339 ALA A CA 1
ATOM 2444 C C . ALA A 1 339 ? 11.086 33.031 -2.604 1 84.56 339 ALA A C 1
ATOM 2446 O O . ALA A 1 339 ? 10.211 32.156 -2.588 1 84.56 339 ALA A O 1
ATOM 2447 N N . LEU A 1 340 ? 10.891 34.219 -2.932 1 83.81 340 LEU A N 1
ATOM 2448 C CA . LEU A 1 340 ? 9.547 34.688 -3.24 1 83.81 340 LEU A CA 1
ATOM 2449 C C . LEU A 1 340 ? 9.039 34.062 -4.535 1 83.81 340 LEU A C 1
ATOM 2451 O O . LEU A 1 340 ? 7.875 33.656 -4.617 1 83.81 340 LEU A O 1
ATOM 2455 N N . ILE A 1 341 ? 9.82 33.969 -5.449 1 78.19 341 ILE A N 1
ATOM 2456 C CA . ILE A 1 341 ? 9.445 33.406 -6.746 1 78.19 341 ILE A CA 1
ATOM 2457 C C . ILE A 1 341 ? 9.102 31.938 -6.594 1 78.19 341 ILE A C 1
ATOM 2459 O O . ILE A 1 341 ? 8.102 31.469 -7.148 1 78.19 341 ILE A O 1
ATOM 2463 N N . ILE A 1 342 ? 9.883 31.266 -5.844 1 80 342 ILE A N 1
ATOM 2464 C CA . ILE A 1 342 ? 9.664 29.828 -5.68 1 80 342 ILE A CA 1
ATOM 2465 C C . ILE A 1 342 ? 8.398 29.594 -4.859 1 80 342 ILE A C 1
ATOM 2467 O O . ILE A 1 342 ? 7.648 28.656 -5.125 1 80 342 ILE A O 1
ATOM 2471 N N . ALA A 1 343 ? 8.242 30.422 -3.895 1 81.31 343 ALA A N 1
ATOM 2472 C CA . ALA A 1 343 ? 7.031 30.312 -3.086 1 81.31 343 ALA A CA 1
ATOM 2473 C C . ALA A 1 343 ? 5.785 30.516 -3.941 1 81.31 343 ALA A C 1
ATOM 2475 O O . ALA A 1 343 ? 4.801 29.797 -3.801 1 81.31 343 ALA A O 1
ATOM 2476 N N . LEU A 1 344 ? 5.875 31.438 -4.82 1 75.38 344 LEU A N 1
ATOM 2477 C CA . LEU A 1 344 ? 4.742 31.75 -5.688 1 75.38 344 LEU A CA 1
ATOM 2478 C C . LEU A 1 344 ? 4.543 30.656 -6.73 1 75.38 344 LEU A C 1
ATOM 2480 O O . LEU A 1 344 ? 3.406 30.297 -7.059 1 75.38 344 LEU A O 1
ATOM 2484 N N . LEU A 1 345 ? 5.586 30.188 -7.156 1 70.19 345 LEU A N 1
ATOM 2485 C CA . LEU A 1 345 ? 5.523 29.094 -8.117 1 70.19 345 LEU A CA 1
ATOM 2486 C C . LEU A 1 345 ? 4.871 27.859 -7.504 1 70.19 345 LEU A C 1
ATOM 2488 O O . LEU A 1 345 ? 4.102 27.172 -8.172 1 70.19 345 LEU A O 1
ATOM 2492 N N . GLY A 1 346 ? 5.277 27.625 -6.32 1 71.19 346 GLY A N 1
ATOM 2493 C CA . GLY A 1 346 ? 4.68 26.5 -5.621 1 71.19 346 GLY A CA 1
ATOM 2494 C C . GLY A 1 346 ? 3.197 26.672 -5.363 1 71.19 346 GLY A C 1
ATOM 2495 O O . GLY A 1 346 ? 2.428 25.719 -5.457 1 71.19 346 GLY A O 1
ATOM 2496 N N . TRP A 1 347 ? 2.855 27.812 -5.047 1 71.56 347 TRP A N 1
ATOM 2497 C CA . TRP A 1 347 ? 1.461 28.109 -4.738 1 71.56 347 TRP A CA 1
ATOM 2498 C C . TRP A 1 347 ? 0.575 27.891 -5.961 1 71.56 347 TRP A C 1
ATOM 2500 O O . TRP A 1 347 ? -0.489 27.281 -5.863 1 71.56 347 TRP A O 1
ATOM 2510 N N . VAL A 1 348 ? 0.978 28.328 -7.086 1 60.06 348 VAL A N 1
ATOM 2511 C CA . VAL A 1 348 ? 0.137 28.328 -8.281 1 60.06 348 VAL A CA 1
ATOM 2512 C C . VAL A 1 348 ? 0.302 27.016 -9.031 1 60.06 348 VAL A C 1
ATOM 2514 O O . VAL A 1 348 ? -0.615 26.562 -9.727 1 60.06 348 VAL A O 1
ATOM 2517 N N . GLY A 1 349 ? 1.393 26.453 -8.969 1 51.16 349 GLY A N 1
ATOM 2518 C CA . GLY A 1 349 ? 1.741 25.375 -9.875 1 51.16 349 GLY A CA 1
ATOM 2519 C C . GLY A 1 349 ? 0.979 24.094 -9.594 1 51.16 349 GLY A C 1
ATOM 2520 O O . GLY A 1 349 ? 0.28 23.578 -10.469 1 51.16 349 GLY A O 1
ATOM 2521 N N . VAL A 1 350 ? 1.275 23.266 -8.492 1 51.97 350 VAL A N 1
ATOM 2522 C CA . VAL A 1 350 ? 0.76 21.906 -8.391 1 51.97 350 VAL A CA 1
ATOM 2523 C C . VAL A 1 350 ? -0.286 21.828 -7.277 1 51.97 350 VAL A C 1
ATOM 2525 O O . VAL A 1 350 ? 0.04 21.531 -6.129 1 51.97 350 VAL A O 1
ATOM 2528 N N . PRO A 1 351 ? -1.6 22.203 -7.672 1 49.94 351 PRO A N 1
ATOM 2529 C CA . PRO A 1 351 ? -2.645 22.156 -6.648 1 49.94 351 PRO A CA 1
ATOM 2530 C C . PRO A 1 351 ? -2.986 20.734 -6.215 1 49.94 351 PRO A C 1
ATOM 2532 O O . PRO A 1 351 ? -2.93 19.812 -7.031 1 49.94 351 PRO A O 1
ATOM 2535 N N . GLY A 1 352 ? -3.219 20.422 -4.922 1 50.47 352 GLY A N 1
ATOM 2536 C CA . GLY A 1 352 ? -3.908 19.234 -4.445 1 50.47 352 GLY A CA 1
ATOM 2537 C C . GLY A 1 352 ? -2.977 18.219 -3.811 1 50.47 352 GLY A C 1
ATOM 2538 O O . GLY A 1 352 ? -3.428 17.203 -3.268 1 50.47 352 GLY A O 1
ATOM 2539 N N . ALA A 1 353 ? -1.706 18.344 -3.996 1 60.72 353 ALA A N 1
ATOM 2540 C CA . ALA A 1 353 ? -0.866 17.344 -3.344 1 60.72 353 ALA A CA 1
ATOM 2541 C C . ALA A 1 353 ? 0.317 18 -2.635 1 60.72 353 ALA A C 1
ATOM 2543 O O . ALA A 1 353 ? 1.428 18.031 -3.17 1 60.72 353 ALA A O 1
ATOM 2544 N N . THR A 1 354 ? 0.118 18.25 -1.377 1 73.44 354 THR A N 1
ATOM 2545 C CA . THR A 1 354 ? 1.027 19.109 -0.643 1 73.44 354 THR A CA 1
ATOM 2546 C C . THR A 1 354 ? 2.396 18.469 -0.485 1 73.44 354 THR A C 1
ATOM 2548 O O . THR A 1 354 ? 3.424 19.078 -0.78 1 73.44 354 THR A O 1
ATOM 2551 N N . ALA A 1 355 ? 2.344 17.203 -0.21 1 75.12 355 ALA A N 1
ATOM 2552 C CA . ALA A 1 355 ? 3.631 16.562 0.068 1 75.12 355 ALA A CA 1
ATOM 2553 C C . ALA A 1 355 ? 4.445 16.406 -1.21 1 75.12 355 ALA A C 1
ATOM 2555 O O . ALA A 1 355 ? 5.617 16.797 -1.264 1 75.12 355 ALA A O 1
ATOM 2556 N N . PRO A 1 356 ? 3.9 15.938 -2.229 1 71.5 356 PRO A N 1
ATOM 2557 C CA . PRO A 1 356 ? 4.656 15.836 -3.479 1 71.5 356 PRO A CA 1
ATOM 2558 C C . PRO A 1 356 ? 5.16 17.188 -3.979 1 71.5 356 PRO A C 1
ATOM 2560 O O . PRO A 1 356 ? 6.242 17.266 -4.562 1 71.5 356 PRO A O 1
ATOM 2563 N N . GLN A 1 357 ? 4.398 18.188 -3.721 1 75.44 357 GLN A N 1
ATOM 2564 C CA . GLN A 1 357 ? 4.781 19.531 -4.125 1 75.44 357 GLN A CA 1
ATOM 2565 C C . GLN A 1 357 ? 6.055 19.969 -3.418 1 75.44 357 GLN A C 1
ATOM 2567 O O . GLN A 1 357 ? 6.941 20.562 -4.039 1 75.44 357 GLN A O 1
ATOM 2572 N N . VAL A 1 358 ? 6.105 19.688 -2.213 1 81.12 358 VAL A N 1
ATOM 2573 C CA . VAL A 1 358 ? 7.262 20.062 -1.405 1 81.12 358 VAL A CA 1
ATOM 2574 C C . VAL A 1 358 ? 8.5 19.344 -1.914 1 81.12 358 VAL A C 1
ATOM 2576 O O . VAL A 1 358 ? 9.562 19.953 -2.084 1 81.12 358 VAL A O 1
ATOM 2579 N N . VAL A 1 359 ? 8.281 18.125 -2.166 1 77.06 359 VAL A N 1
ATOM 2580 C CA . VAL A 1 359 ? 9.406 17.312 -2.604 1 77.06 359 VAL A CA 1
ATOM 2581 C C . VAL A 1 359 ? 9.891 17.781 -3.969 1 77.06 359 VAL A C 1
ATOM 2583 O O . VAL A 1 359 ? 11.102 17.891 -4.207 1 77.06 359 VAL A O 1
ATOM 2586 N N . LEU A 1 360 ? 9 18.094 -4.762 1 74.62 360 LEU A N 1
ATOM 2587 C CA . LEU A 1 360 ? 9.328 18.562 -6.105 1 74.62 360 LEU A CA 1
ATOM 2588 C C . LEU A 1 360 ? 10.094 19.875 -6.055 1 74.62 360 LEU A C 1
ATOM 2590 O O . LEU A 1 360 ? 11.117 20.031 -6.723 1 74.62 360 LEU A O 1
ATOM 2594 N N . LEU A 1 361 ? 9.656 20.797 -5.309 1 77.38 361 LEU A N 1
ATOM 2595 C CA . LEU A 1 361 ? 10.289 22.109 -5.203 1 77.38 361 LEU A CA 1
ATOM 2596 C C . LEU A 1 361 ? 11.703 21.984 -4.641 1 77.38 361 LEU A C 1
ATOM 2598 O O . LEU A 1 361 ? 12.617 22.656 -5.102 1 77.38 361 LEU A O 1
ATOM 2602 N N . ASP A 1 362 ? 11.773 21.172 -3.766 1 82.75 362 ASP A N 1
ATOM 2603 C CA . ASP A 1 362 ? 13.086 21 -3.141 1 82.75 362 ASP A CA 1
ATOM 2604 C C . ASP A 1 362 ? 14.078 20.344 -4.102 1 82.75 362 ASP A C 1
ATOM 2606 O O . ASP A 1 362 ? 15.25 20.719 -4.137 1 82.75 362 ASP A O 1
ATOM 2610 N N . LYS A 1 363 ? 13.656 19.438 -4.754 1 77.06 363 LYS A N 1
ATOM 2611 C CA . LYS A 1 363 ? 14.539 18.734 -5.691 1 77.06 363 LYS A CA 1
ATOM 2612 C C . LYS A 1 363 ? 14.945 19.656 -6.84 1 77.06 363 LYS A C 1
ATOM 2614 O O . LYS A 1 363 ? 16.062 19.547 -7.363 1 77.06 363 LYS A O 1
ATOM 2619 N N . LEU A 1 364 ? 14.031 20.562 -7.133 1 73.38 364 LEU A N 1
ATOM 2620 C CA . LEU A 1 364 ? 14.297 21.453 -8.25 1 73.38 364 LEU A CA 1
ATOM 2621 C C . LEU A 1 364 ? 15.148 22.641 -7.812 1 73.38 364 LEU A C 1
ATOM 2623 O O . LEU A 1 364 ? 16.031 23.078 -8.555 1 73.38 364 LEU A O 1
ATOM 2627 N N . PHE A 1 365 ? 14.891 23.109 -6.637 1 77.19 365 PHE A N 1
ATOM 2628 C CA . PHE A 1 365 ? 15.445 24.422 -6.32 1 77.19 365 PHE A CA 1
ATOM 2629 C C . PHE A 1 365 ? 16.219 24.375 -5.008 1 77.19 365 PHE A C 1
ATOM 2631 O O . PHE A 1 365 ? 16.812 25.375 -4.602 1 77.19 365 PHE A O 1
ATOM 2638 N N . GLY A 1 366 ? 16.219 23.266 -4.406 1 80 366 GLY A N 1
ATOM 2639 C CA . GLY A 1 366 ? 16.859 23.172 -3.105 1 80 366 GLY A CA 1
ATOM 2640 C C . GLY A 1 366 ? 18.328 23.5 -3.146 1 80 366 GLY A C 1
ATOM 2641 O O . GLY A 1 366 ? 18.828 24.266 -2.312 1 80 366 GLY A O 1
ATOM 2642 N N . GLU A 1 367 ? 18.984 22.922 -4.074 1 79.06 367 GLU A N 1
ATOM 2643 C CA . GLU A 1 367 ? 20.422 23.172 -4.199 1 79.06 367 GLU A CA 1
ATOM 2644 C C . GLU A 1 367 ? 20.688 24.641 -4.555 1 79.06 367 GLU A C 1
ATOM 2646 O O . GLU A 1 367 ? 21.625 25.234 -4.039 1 79.06 367 GLU A O 1
ATOM 2651 N N . LEU A 1 368 ? 19.859 25.109 -5.434 1 77.81 368 LEU A N 1
ATOM 2652 C CA . LEU A 1 368 ? 20 26.5 -5.824 1 77.81 368 LEU A CA 1
ATOM 2653 C C . LEU A 1 368 ? 19.719 27.438 -4.648 1 77.81 368 LEU A C 1
ATOM 2655 O O . LEU A 1 368 ? 20.375 28.469 -4.504 1 77.81 368 LEU A O 1
ATOM 2659 N N . ALA A 1 369 ? 18.781 27.062 -3.875 1 83.19 369 ALA A N 1
ATOM 2660 C CA . ALA A 1 369 ? 18.469 27.844 -2.682 1 83.19 369 ALA A CA 1
ATOM 2661 C C . ALA A 1 369 ? 19.656 27.891 -1.729 1 83.19 369 ALA A C 1
ATOM 2663 O O . ALA A 1 369 ? 19.953 28.953 -1.157 1 83.19 369 ALA A O 1
ATOM 2664 N N . GLY A 1 370 ? 20.281 26.812 -1.604 1 81.25 370 GLY A N 1
ATOM 2665 C CA . GLY A 1 370 ? 21.469 26.766 -0.769 1 81.25 370 GLY A CA 1
ATOM 2666 C C . GLY A 1 370 ? 22.609 27.609 -1.309 1 81.25 370 GLY A C 1
ATOM 2667 O O . GLY A 1 370 ? 23.297 28.297 -0.547 1 81.25 370 GLY A O 1
ATOM 2668 N N . ALA A 1 371 ? 22.734 27.609 -2.555 1 78.69 371 ALA A N 1
ATOM 2669 C CA . ALA A 1 371 ? 23.812 28.359 -3.207 1 78.69 371 ALA A CA 1
ATOM 2670 C C . ALA A 1 371 ? 23.578 29.859 -3.098 1 78.69 371 ALA A C 1
ATOM 2672 O O . ALA A 1 371 ? 24.516 30.641 -3.025 1 78.69 371 ALA A O 1
ATOM 2673 N N . LEU A 1 372 ? 22.344 30.234 -3.035 1 81.69 372 LEU A N 1
ATOM 2674 C CA . LEU A 1 372 ? 21.984 31.656 -2.979 1 81.69 372 LEU A CA 1
ATOM 2675 C C . LEU A 1 372 ? 21.938 32.125 -1.536 1 81.69 372 LEU A C 1
ATOM 2677 O O . LEU A 1 372 ? 21.625 33.312 -1.283 1 81.69 372 LEU A O 1
ATOM 2681 N N . GLY A 1 373 ? 22.141 31.172 -0.6 1 81.5 373 GLY A N 1
ATOM 2682 C CA . GLY A 1 373 ? 22.203 31.547 0.804 1 81.5 373 GLY A CA 1
ATOM 2683 C C . GLY A 1 373 ? 20.844 31.578 1.473 1 81.5 373 GLY A C 1
ATOM 2684 O O . GLY A 1 373 ? 20.641 32.281 2.463 1 81.5 373 GLY A O 1
ATOM 2685 N N . VAL A 1 374 ? 20 30.969 0.915 1 86.69 374 VAL A N 1
ATOM 2686 C CA . VAL A 1 374 ? 18.688 30.859 1.559 1 86.69 374 VAL A CA 1
ATOM 2687 C C . VAL A 1 374 ? 18.812 29.984 2.809 1 86.69 374 VAL A C 1
ATOM 2689 O O . VAL A 1 374 ? 19.234 28.828 2.73 1 86.69 374 VAL A O 1
ATOM 2692 N N . SER A 1 375 ? 18.5 30.609 3.938 1 88.25 375 SER A N 1
ATOM 2693 C CA . SER A 1 375 ? 18.594 29.875 5.195 1 88.25 375 SER A CA 1
ATOM 2694 C C . SER A 1 375 ? 17.578 28.75 5.273 1 88.25 375 SER A C 1
ATOM 2696 O O . SER A 1 375 ? 16.594 28.75 4.527 1 88.25 375 SER A O 1
ATOM 2698 N N . ALA A 1 376 ? 17.797 27.812 6.145 1 89 376 ALA A N 1
ATOM 2699 C CA . ALA A 1 376 ? 16.875 26.703 6.363 1 89 376 ALA A CA 1
ATOM 2700 C C . ALA A 1 376 ? 15.508 27.219 6.801 1 89 376 ALA A C 1
ATOM 2702 O O . ALA A 1 376 ? 14.477 26.672 6.402 1 89 376 ALA A O 1
ATOM 2703 N N . GLY A 1 377 ? 15.555 28.219 7.617 1 88.69 377 GLY A N 1
ATOM 2704 C CA . GLY A 1 377 ? 14.297 28.797 8.07 1 88.69 377 GLY A CA 1
ATOM 2705 C C . GLY A 1 377 ? 13.484 29.406 6.941 1 88.69 377 GLY A C 1
ATOM 2706 O O . GLY A 1 377 ? 12.266 29.219 6.879 1 88.69 377 GLY A O 1
ATOM 2707 N N . THR A 1 378 ? 14.133 30.047 6.109 1 90.31 378 THR A N 1
ATOM 2708 C CA . THR A 1 378 ? 13.461 30.641 4.961 1 90.31 378 THR A CA 1
ATOM 2709 C C . THR A 1 378 ? 12.93 29.547 4.02 1 90.31 378 THR A C 1
ATOM 2711 O O . THR A 1 378 ? 11.836 29.688 3.463 1 90.31 378 THR A O 1
ATOM 2714 N N . TRP A 1 379 ? 13.68 28.578 3.881 1 90.62 379 TRP A N 1
ATOM 2715 C CA . TRP A 1 379 ? 13.266 27.5 2.994 1 90.62 379 TRP A CA 1
ATOM 2716 C C . TRP A 1 379 ? 12.031 26.781 3.543 1 90.62 379 TRP A C 1
ATOM 2718 O O . TRP A 1 379 ? 11.156 26.375 2.779 1 90.62 379 TRP A O 1
ATOM 2728 N N . VAL A 1 380 ? 11.969 26.656 4.828 1 91.31 380 VAL A N 1
ATOM 2729 C CA . VAL A 1 380 ? 10.789 26.094 5.469 1 91.31 380 VAL A CA 1
ATOM 2730 C C . VAL A 1 380 ? 9.562 26.938 5.121 1 91.31 380 VAL A C 1
ATOM 2732 O O . VAL A 1 380 ? 8.508 26.406 4.77 1 91.31 380 VAL A O 1
ATOM 2735 N N . VAL A 1 381 ? 9.758 28.188 5.188 1 90.31 381 VAL A N 1
ATOM 2736 C CA . VAL A 1 381 ? 8.656 29.109 4.934 1 90.31 381 VAL A CA 1
ATOM 2737 C C . VAL A 1 381 ? 8.234 29.016 3.469 1 90.31 381 VAL A C 1
ATOM 2739 O O . VAL A 1 381 ? 7.039 29 3.16 1 90.31 381 VAL A O 1
ATOM 2742 N N . VAL A 1 382 ? 9.18 28.906 2.625 1 88.12 382 VAL A N 1
ATOM 2743 C CA . VAL A 1 382 ? 8.914 28.812 1.192 1 88.12 382 VAL A CA 1
ATOM 2744 C C . VAL A 1 382 ? 8.125 27.547 0.89 1 88.12 382 VAL A C 1
ATOM 2746 O O . VAL A 1 382 ? 7.121 27.578 0.178 1 88.12 382 VAL A O 1
ATOM 2749 N N . LEU A 1 383 ? 8.57 26.5 1.489 1 88.12 383 LEU A N 1
ATOM 2750 C CA . LEU A 1 383 ? 7.953 25.203 1.214 1 88.12 383 LEU A CA 1
ATOM 2751 C C . LEU A 1 383 ? 6.574 25.109 1.861 1 88.12 383 LEU A C 1
ATOM 2753 O O . LEU A 1 383 ? 5.652 24.531 1.281 1 88.12 383 LEU A O 1
ATOM 2757 N N . LEU A 1 384 ? 6.539 25.625 3.01 1 87.44 384 LEU A N 1
ATOM 2758 C CA . LEU A 1 384 ? 5.254 25.625 3.699 1 87.44 384 LEU A CA 1
ATOM 2759 C C . LEU A 1 384 ? 4.238 26.484 2.951 1 87.44 384 LEU A C 1
ATOM 2761 O O . LEU A 1 384 ? 3.08 26.078 2.793 1 87.44 384 LEU A O 1
ATOM 2765 N N . PHE A 1 385 ? 4.672 27.578 2.561 1 83.88 385 PHE A N 1
ATOM 2766 C CA . PHE A 1 385 ? 3.801 28.484 1.808 1 83.88 385 PHE A CA 1
ATOM 2767 C C . PHE A 1 385 ? 3.389 27.844 0.484 1 83.88 385 PHE A C 1
ATOM 2769 O O . PHE A 1 385 ? 2.221 27.906 0.096 1 83.88 385 PHE A O 1
ATOM 2776 N N . ALA A 1 386 ? 4.32 27.266 -0.136 1 76.38 386 ALA A N 1
ATOM 2777 C CA . ALA A 1 386 ? 4.059 26.656 -1.436 1 76.38 386 ALA A CA 1
ATOM 2778 C C . ALA A 1 386 ? 3.078 25.5 -1.307 1 76.38 386 ALA A C 1
ATOM 2780 O O . ALA A 1 386 ? 2.289 25.234 -2.217 1 76.38 386 ALA A O 1
ATOM 2781 N N . SER A 1 387 ? 3.109 24.844 -0.218 1 77.5 387 SER A N 1
ATOM 2782 C CA . SER A 1 387 ? 2.314 23.641 -0.072 1 77.5 387 SER A CA 1
ATOM 2783 C C . SER A 1 387 ? 0.978 23.922 0.601 1 77.5 387 SER A C 1
ATOM 2785 O O . SER A 1 387 ? -0.044 23.328 0.245 1 77.5 387 SER A O 1
ATOM 2787 N N . LYS A 1 388 ? 0.948 24.797 1.525 1 78.5 388 LYS A N 1
ATOM 2788 C CA . LYS A 1 388 ? -0.251 24.969 2.342 1 78.5 388 LYS A CA 1
ATOM 2789 C C . LYS A 1 388 ? -1.097 26.141 1.843 1 78.5 388 LYS A C 1
ATOM 2791 O O . LYS A 1 388 ? -2.279 26.234 2.178 1 78.5 388 LYS A O 1
ATOM 2796 N N . ALA A 1 389 ? -0.559 26.953 1.051 1 76.06 389 ALA A N 1
ATOM 2797 C CA . ALA A 1 389 ? -1.299 28.125 0.592 1 76.06 389 ALA A CA 1
ATOM 2798 C C . ALA A 1 389 ? -2.525 27.719 -0.219 1 76.06 389 ALA A C 1
ATOM 2800 O O . ALA A 1 389 ? -3.57 28.359 -0.146 1 76.06 389 ALA A O 1
ATOM 2801 N N . ASP A 1 390 ? -2.412 26.672 -0.84 1 73.44 390 ASP A N 1
ATOM 2802 C CA . ASP A 1 390 ? -3.52 26.25 -1.691 1 73.44 390 ASP A CA 1
ATOM 2803 C C . ASP A 1 390 ? -4.68 25.719 -0.856 1 73.44 390 ASP A C 1
ATOM 2805 O O . ASP A 1 390 ? -5.805 25.594 -1.349 1 73.44 390 ASP A O 1
ATOM 2809 N N . THR A 1 391 ? -4.367 25.391 0.319 1 77.94 391 THR A N 1
ATOM 2810 C CA . THR A 1 391 ? -5.422 24.953 1.225 1 77.94 391 THR A CA 1
ATOM 2811 C C . THR A 1 391 ? -6.383 26.094 1.53 1 77.94 391 THR A C 1
ATOM 2813 O O . THR A 1 391 ? -7.566 25.859 1.785 1 77.94 391 THR A O 1
ATOM 2816 N N . TYR A 1 392 ? -5.898 27.25 1.437 1 81.12 392 TYR A N 1
ATOM 2817 C CA . TYR A 1 392 ? -6.691 28.422 1.798 1 81.12 392 TYR A CA 1
ATOM 2818 C C . TYR A 1 392 ? -7.281 29.078 0.559 1 81.12 392 TYR A C 1
ATOM 2820 O O . TYR A 1 392 ? -8.219 29.875 0.659 1 81.12 392 TYR A O 1
ATOM 2828 N N . GLY A 1 393 ? -6.891 28.797 -0.519 1 70.12 393 GLY A N 1
ATOM 2829 C CA . GLY A 1 393 ? -7.309 29.406 -1.771 1 70.12 393 GLY A CA 1
ATOM 2830 C C . GLY A 1 393 ? -6.176 29.547 -2.773 1 70.12 393 GLY A C 1
ATOM 2831 O O . GLY A 1 393 ? -5.121 28.938 -2.617 1 70.12 393 GLY A O 1
ATOM 2832 N N . PRO A 1 394 ? -6.422 30.062 -3.82 1 68.25 394 PRO A N 1
ATOM 2833 C CA . PRO A 1 394 ? -7.523 30.984 -4.145 1 68.25 394 PRO A CA 1
ATOM 2834 C C . PRO A 1 394 ? -8.758 30.25 -4.664 1 68.25 394 PRO A C 1
ATOM 2836 O O . PRO A 1 394 ? -9.844 30.844 -4.723 1 68.25 394 PRO A O 1
ATOM 2839 N N . PHE A 1 395 ? -8.703 29.062 -4.988 1 70.25 395 PHE A N 1
ATOM 2840 C CA . PHE A 1 395 ? -9.805 28.328 -5.578 1 70.25 395 PHE A CA 1
ATOM 2841 C C . PHE A 1 395 ? -10.383 27.328 -4.578 1 70.25 395 PHE A C 1
ATOM 2843 O O . PHE A 1 395 ? -9.719 26.969 -3.598 1 70.25 395 PHE A O 1
ATOM 2850 N N . PRO A 1 396 ? -11.641 27.031 -4.914 1 73.06 396 PRO A N 1
ATOM 2851 C CA . PRO A 1 396 ? -12.227 25.984 -4.062 1 73.06 396 PRO A CA 1
ATOM 2852 C C . PRO A 1 396 ? -11.438 24.688 -4.105 1 73.06 396 PRO A C 1
ATOM 2854 O O . PRO A 1 396 ? -10.93 24.297 -5.164 1 73.06 396 PRO A O 1
ATOM 2857 N N . ASN A 1 397 ? -11.18 24.141 -3.055 1 76.5 397 ASN A N 1
ATOM 2858 C CA . ASN A 1 397 ? -10.445 22.875 -2.971 1 76.5 397 ASN A CA 1
ATOM 2859 C C . ASN A 1 397 ? -11.203 21.844 -2.148 1 76.5 397 ASN A C 1
ATOM 2861 O O . ASN A 1 397 ? -12.273 22.141 -1.603 1 76.5 397 ASN A O 1
ATOM 2865 N N . ALA A 1 398 ? -10.734 20.688 -2.135 1 74.94 398 ALA A N 1
ATOM 2866 C CA . ALA A 1 398 ? -11.414 19.562 -1.507 1 74.94 398 ALA A CA 1
ATOM 2867 C C . ALA A 1 398 ? -11.578 19.781 -0.006 1 74.94 398 ALA A C 1
ATOM 2869 O O . ALA A 1 398 ? -12.562 19.344 0.588 1 74.94 398 ALA A O 1
ATOM 2870 N N . ASN A 1 399 ? -10.562 20.438 0.571 1 83.31 399 ASN A N 1
ATOM 2871 C CA . ASN A 1 399 ? -10.648 20.703 2.004 1 83.31 399 ASN A CA 1
ATOM 2872 C C . ASN A 1 399 ? -11.805 21.641 2.334 1 83.31 399 ASN A C 1
ATOM 2874 O O . ASN A 1 399 ? -12.5 21.453 3.334 1 83.31 399 ASN A O 1
ATOM 2878 N N . MET A 1 400 ? -12.016 22.578 1.459 1 83.12 400 MET A N 1
ATOM 2879 C CA . MET A 1 400 ? -13.109 23.531 1.643 1 83.12 400 MET A CA 1
ATOM 2880 C C . MET A 1 400 ? -14.461 22.859 1.466 1 83.12 400 MET A C 1
ATOM 2882 O O . MET A 1 400 ? -15.344 23 2.311 1 83.12 400 MET A O 1
ATOM 2886 N N . VAL A 1 401 ? -14.547 22.094 0.453 1 80 401 VAL A N 1
ATOM 2887 C CA . VAL A 1 401 ? -15.805 21.422 0.15 1 80 401 VAL A CA 1
ATOM 2888 C C . VAL A 1 401 ? -16.109 20.375 1.224 1 80 401 VAL A C 1
ATOM 2890 O O . VAL A 1 401 ? -17.266 20.172 1.594 1 80 401 VAL A O 1
ATOM 2893 N N . GLY A 1 402 ? -15.039 19.797 1.632 1 82.81 402 GLY A N 1
ATOM 2894 C CA . GLY A 1 402 ? -15.211 18.844 2.717 1 82.81 402 GLY A CA 1
ATOM 2895 C C . GLY A 1 402 ? -15.758 19.484 3.984 1 82.81 402 GLY A C 1
ATOM 2896 O O . GLY A 1 402 ? -16.688 18.953 4.602 1 82.81 402 GLY A O 1
ATOM 2897 N N . ALA A 1 403 ? -15.18 20.531 4.348 1 88.56 403 ALA A N 1
ATOM 2898 C CA . ALA A 1 403 ? -15.641 21.234 5.535 1 88.56 403 ALA A CA 1
ATOM 2899 C C . ALA A 1 403 ? -17.078 21.703 5.367 1 88.56 403 ALA A C 1
ATOM 2901 O O . ALA A 1 403 ? -17.891 21.609 6.297 1 88.56 403 ALA A O 1
ATOM 2902 N N . MET A 1 404 ? -17.422 22.172 4.188 1 86.81 404 MET A N 1
ATOM 2903 C CA . MET A 1 404 ? -18.781 22.609 3.885 1 86.81 404 MET A CA 1
ATOM 2904 C C . MET A 1 404 ? -19.781 21.469 4.008 1 86.81 404 MET A C 1
ATOM 2906 O O . MET A 1 404 ? -20.828 21.609 4.637 1 86.81 404 MET A O 1
ATOM 2910 N N . GLY A 1 405 ? -19.422 20.438 3.426 1 82.31 405 GLY A N 1
ATOM 2911 C CA . GLY A 1 405 ? -20.297 19.281 3.469 1 82.31 405 GLY A CA 1
ATOM 2912 C C . GLY A 1 405 ? -20.547 18.781 4.879 1 82.31 405 GLY A C 1
ATOM 2913 O O . GLY A 1 405 ? -21.688 18.453 5.234 1 82.31 405 GLY A O 1
ATOM 2914 N N . LEU A 1 406 ? -19.547 18.734 5.617 1 84.88 406 LEU A N 1
ATOM 2915 C CA . LEU A 1 406 ? -19.672 18.219 6.98 1 84.88 406 LEU A CA 1
ATOM 2916 C C . LEU A 1 406 ? -20.5 19.172 7.844 1 84.88 406 LEU A C 1
ATOM 2918 O O . LEU A 1 406 ? -21.266 18.734 8.695 1 84.88 406 LEU A O 1
ATOM 2922 N N . ALA A 1 407 ? -20.328 20.406 7.562 1 88.81 407 ALA A N 1
ATOM 2923 C CA . ALA A 1 407 ? -21.078 21.422 8.328 1 88.81 407 ALA A CA 1
ATOM 2924 C C . ALA A 1 407 ? -22.422 21.703 7.684 1 88.81 407 ALA A C 1
ATOM 2926 O O . ALA A 1 407 ? -23.188 22.547 8.172 1 88.81 407 ALA A O 1
ATOM 2927 N N . ARG A 1 408 ? -22.703 21.016 6.512 1 82.56 408 ARG A N 1
ATOM 2928 C CA . ARG A 1 408 ? -23.969 21.141 5.805 1 82.56 408 ARG A CA 1
ATOM 2929 C C . ARG A 1 408 ? -24.172 22.578 5.324 1 82.56 408 ARG A C 1
ATOM 2931 O O . ARG A 1 408 ? -25.281 23.125 5.449 1 82.56 408 ARG A O 1
ATOM 2938 N N . SER A 1 409 ? -23.094 23.156 5.039 1 85.5 409 SER A N 1
ATOM 2939 C CA . SER A 1 409 ? -23.141 24.484 4.418 1 85.5 409 SER A CA 1
ATOM 2940 C C . SER A 1 409 ? -23.062 24.391 2.9 1 85.5 409 SER A C 1
ATOM 2942 O O . SER A 1 409 ? -22.328 23.547 2.365 1 85.5 409 SER A O 1
ATOM 2944 N N . LEU A 1 410 ? -23.781 25.203 2.213 1 76.62 410 LEU A N 1
ATOM 2945 C CA . LEU A 1 410 ? -23.797 25.141 0.755 1 76.62 410 LEU A CA 1
ATOM 2946 C C . LEU A 1 410 ? -23.25 26.422 0.146 1 76.62 410 LEU A C 1
ATOM 2948 O O . LEU A 1 410 ? -23.297 26.609 -1.071 1 76.62 410 LEU A O 1
ATOM 2952 N N . SER A 1 411 ? -22.719 27.203 0.979 1 81.75 411 SER A N 1
ATOM 2953 C CA . SER A 1 411 ? -22.266 28.484 0.452 1 81.75 411 SER A CA 1
ATOM 2954 C C . SER A 1 411 ? -20.766 28.453 0.136 1 81.75 411 SER A C 1
ATOM 2956 O O . SER A 1 411 ? -19.938 28.719 1.003 1 81.75 411 SER A O 1
ATOM 2958 N N . LEU A 1 412 ? -20.469 28.344 -1.062 1 83.06 412 LEU A N 1
ATOM 2959 C CA . LEU A 1 412 ? -19.094 28.312 -1.524 1 83.06 412 LEU A CA 1
ATOM 2960 C C . LEU A 1 412 ? -18.453 29.703 -1.385 1 83.06 412 LEU A C 1
ATOM 2962 O O . LEU A 1 412 ? -17.25 29.812 -1.11 1 83.06 412 LEU A O 1
ATOM 2966 N N . ARG A 1 413 ? -19.25 30.641 -1.565 1 82.56 413 ARG A N 1
ATOM 2967 C CA . ARG A 1 413 ? -18.766 32 -1.472 1 82.56 413 ARG A CA 1
ATOM 2968 C C . ARG A 1 413 ? -18.234 32.312 -0.071 1 82.56 413 ARG A C 1
ATOM 2970 O O . ARG A 1 413 ? -17.172 32.906 0.084 1 82.56 413 ARG A O 1
ATOM 2977 N N . ASN A 1 414 ? -18.922 31.922 0.887 1 88.94 414 ASN A N 1
ATOM 2978 C CA . ASN A 1 414 ? -18.547 32.25 2.264 1 88.94 414 ASN A CA 1
ATOM 2979 C C . ASN A 1 414 ? -17.281 31.516 2.689 1 88.94 414 ASN A C 1
ATOM 2981 O O . ASN A 1 414 ? -16.469 32.062 3.432 1 88.94 414 ASN A O 1
ATOM 2985 N N . ILE A 1 415 ? -17.156 30.297 2.26 1 89.56 415 ILE A N 1
ATOM 2986 C CA . ILE A 1 415 ? -15.945 29.578 2.656 1 89.56 415 ILE A CA 1
ATOM 2987 C C . ILE A 1 415 ? -14.742 30.141 1.902 1 89.56 415 ILE A C 1
ATOM 2989 O O . ILE A 1 415 ? -13.625 30.172 2.434 1 89.56 415 ILE A O 1
ATOM 2993 N N . LEU A 1 416 ? -14.977 30.547 0.703 1 86.88 416 LEU A N 1
ATOM 2994 C CA . LEU A 1 416 ? -13.898 31.188 -0.049 1 86.88 416 LEU A CA 1
ATOM 2995 C C . LEU A 1 416 ? -13.477 32.5 0.612 1 86.88 416 LEU A C 1
ATOM 2997 O O . LEU A 1 416 ? -12.289 32.812 0.642 1 86.88 416 LEU A O 1
ATOM 3001 N N . LEU A 1 417 ? -14.414 33.188 1.029 1 89.56 417 LEU A N 1
ATOM 3002 C CA . LEU A 1 417 ? -14.109 34.438 1.748 1 89.56 417 LEU A CA 1
ATOM 3003 C C . LEU A 1 417 ? -13.297 34.125 3.004 1 89.56 417 LEU A C 1
ATOM 3005 O O . LEU A 1 417 ? -12.375 34.875 3.342 1 89.56 417 LEU A O 1
ATOM 3009 N N . THR A 1 418 ? -13.664 33.094 3.641 1 92.19 418 THR A N 1
ATOM 3010 C CA . THR A 1 418 ? -12.914 32.688 4.816 1 92.19 418 THR A CA 1
ATOM 3011 C C . THR A 1 418 ? -11.477 32.344 4.441 1 92.19 418 THR A C 1
ATOM 3013 O O . THR A 1 418 ? -10.531 32.719 5.129 1 92.19 418 THR A O 1
ATOM 3016 N N . GLY A 1 419 ? -11.305 31.547 3.402 1 90.88 419 GLY A N 1
ATOM 3017 C CA . GLY A 1 419 ? -9.977 31.172 2.926 1 90.88 419 GLY A CA 1
ATOM 3018 C C . GLY A 1 419 ? -9.125 32.375 2.57 1 90.88 419 GLY A C 1
ATOM 3019 O O . GLY A 1 419 ? -7.953 32.438 2.959 1 90.88 419 GLY A O 1
ATOM 3020 N N . TRP A 1 420 ? -9.727 33.281 1.944 1 89.5 420 TRP A N 1
ATOM 3021 C CA . TRP A 1 420 ? -9 34.5 1.531 1 89.5 420 TRP A CA 1
ATOM 3022 C C . TRP A 1 420 ? -8.656 35.375 2.734 1 89.5 420 TRP A C 1
ATOM 3024 O O . TRP A 1 420 ? -7.605 36 2.754 1 89.5 420 TRP A O 1
ATOM 3034 N N . ALA A 1 421 ? -9.531 35.406 3.623 1 91.81 421 ALA A N 1
ATOM 3035 C CA . ALA A 1 421 ? -9.289 36.188 4.832 1 91.81 421 ALA A CA 1
ATOM 3036 C C . ALA A 1 421 ? -8.078 35.656 5.59 1 91.81 421 ALA A C 1
ATOM 3038 O O . ALA A 1 421 ? -7.402 36.406 6.297 1 91.81 421 ALA A O 1
ATOM 3039 N N . LEU A 1 422 ? -7.84 34.469 5.41 1 91.5 422 LEU A N 1
ATOM 3040 C CA . LEU A 1 422 ? -6.684 33.875 6.062 1 91.5 422 LEU A CA 1
ATOM 3041 C C . LEU A 1 422 ? -5.461 33.906 5.148 1 91.5 422 LEU A C 1
ATOM 3043 O O . LEU A 1 422 ? -4.34 34.125 5.613 1 91.5 422 LEU A O 1
ATOM 3047 N N . LEU A 1 423 ? -5.648 33.719 3.902 1 89.69 423 LEU A N 1
ATOM 3048 C CA . LEU A 1 423 ? -4.574 33.625 2.922 1 89.69 423 LEU A CA 1
ATOM 3049 C C . LEU A 1 423 ? -3.812 34.938 2.82 1 89.69 423 LEU A C 1
ATOM 3051 O O . LEU A 1 423 ? -2.58 34.938 2.818 1 89.69 423 LEU A O 1
ATOM 3055 N N . ILE A 1 424 ? -4.504 36.031 2.764 1 90.12 424 ILE A N 1
ATOM 3056 C CA . ILE A 1 424 ? -3.883 37.344 2.535 1 90.12 424 ILE A CA 1
ATOM 3057 C C . ILE A 1 424 ? -2.959 37.688 3.701 1 90.12 424 ILE A C 1
ATOM 3059 O O . ILE A 1 424 ? -1.771 37.938 3.502 1 90.12 424 ILE A O 1
ATOM 3063 N N . PRO A 1 425 ? -3.463 37.656 4.887 1 92 425 PRO A N 1
ATOM 3064 C CA . PRO A 1 425 ? -2.539 37.938 5.988 1 92 425 PRO A CA 1
ATOM 3065 C C . PRO A 1 425 ? -1.407 36.906 6.082 1 92 425 PRO A C 1
ATOM 3067 O O . PRO A 1 425 ? -0.296 37.25 6.496 1 92 425 PRO A O 1
ATOM 3070 N N . ALA A 1 426 ? -1.651 35.688 5.781 1 90.81 426 ALA A N 1
ATOM 3071 C CA . ALA A 1 426 ? -0.61 34.688 5.812 1 90.81 426 ALA A CA 1
ATOM 3072 C C . ALA A 1 426 ? 0.498 35 4.812 1 90.81 426 ALA A C 1
ATOM 3074 O O . ALA A 1 426 ? 1.682 34.812 5.113 1 90.81 426 ALA A O 1
ATOM 3075 N N . VAL A 1 427 ? 0.116 35.438 3.654 1 87.88 427 VAL A N 1
ATOM 3076 C CA . VAL A 1 427 ? 1.077 35.781 2.617 1 87.88 427 VAL A CA 1
ATOM 3077 C C . VAL A 1 427 ? 1.926 36.969 3.082 1 87.88 427 VAL A C 1
ATOM 3079 O O . VAL A 1 427 ? 3.148 36.969 2.93 1 87.88 427 VAL A O 1
ATOM 3082 N N . VAL A 1 428 ? 1.25 37.938 3.607 1 89.88 428 VAL A N 1
ATOM 3083 C CA . VAL A 1 428 ? 1.954 39.125 4.086 1 89.88 428 VAL A CA 1
ATOM 3084 C C . VAL A 1 428 ? 2.92 38.719 5.203 1 89.88 428 VAL A C 1
ATOM 3086 O O . VAL A 1 428 ? 4.062 39.188 5.238 1 89.88 428 VAL A O 1
ATOM 3089 N N . MET A 1 429 ? 2.453 37.906 6.023 1 91.38 429 MET A N 1
ATOM 3090 C CA . MET A 1 429 ? 3.287 37.469 7.133 1 91.38 429 MET A CA 1
ATOM 3091 C C . MET A 1 429 ? 4.512 36.719 6.625 1 91.38 429 MET A C 1
ATOM 3093 O O . MET A 1 429 ? 5.633 36.969 7.07 1 91.38 429 MET A O 1
ATOM 3097 N N . TYR A 1 430 ? 4.355 35.812 5.715 1 89.81 430 TYR A N 1
ATOM 3098 C CA . TYR A 1 430 ? 5.461 35 5.227 1 89.81 430 TYR A CA 1
ATOM 3099 C C . TYR A 1 430 ? 6.43 35.844 4.395 1 89.81 430 TYR A C 1
ATOM 3101 O O . TYR A 1 430 ? 7.637 35.625 4.414 1 89.81 430 TYR A O 1
ATOM 3109 N N . ILE A 1 431 ? 5.875 36.781 3.656 1 88.19 431 ILE A N 1
ATOM 3110 C CA . ILE A 1 431 ? 6.75 37.688 2.926 1 88.19 431 ILE A CA 1
ATOM 3111 C C . ILE A 1 431 ? 7.602 38.469 3.908 1 88.19 431 ILE A C 1
ATOM 3113 O O . ILE A 1 431 ? 8.797 38.656 3.691 1 88.19 431 ILE A O 1
ATOM 3117 N N . ALA A 1 432 ? 6.953 38.938 4.973 1 89.69 432 ALA A N 1
ATOM 3118 C CA . ALA A 1 432 ? 7.672 39.688 5.992 1 89.69 432 ALA A CA 1
ATOM 3119 C C . ALA A 1 432 ? 8.742 38.844 6.664 1 89.69 432 ALA A C 1
ATOM 3121 O O . ALA A 1 432 ? 9.852 39.312 6.918 1 89.69 432 ALA A O 1
ATOM 3122 N N . ILE A 1 433 ? 8.398 37.656 6.941 1 89.19 433 ILE A N 1
ATOM 3123 C CA . ILE A 1 433 ? 9.352 36.75 7.578 1 89.19 433 ILE A CA 1
ATOM 3124 C C . ILE A 1 433 ? 10.523 36.469 6.641 1 89.19 433 ILE A C 1
ATOM 3126 O O . ILE A 1 433 ? 11.68 36.5 7.066 1 89.19 433 ILE A O 1
ATOM 3130 N N . MET A 1 434 ? 10.219 36.188 5.398 1 87.94 434 MET A N 1
ATOM 3131 C CA . MET A 1 434 ? 11.266 35.938 4.418 1 87.94 434 MET A CA 1
ATOM 3132 C C . MET A 1 434 ? 12.164 37.156 4.262 1 87.94 434 MET A C 1
ATOM 3134 O O . MET A 1 434 ? 13.383 37.031 4.109 1 87.94 434 MET A O 1
ATOM 3138 N N . PHE A 1 435 ? 11.547 38.312 4.289 1 87.12 435 PHE A N 1
ATOM 3139 C CA . PHE A 1 435 ? 12.297 39.562 4.148 1 87.12 435 PHE A CA 1
ATOM 3140 C C . PHE A 1 435 ? 13.258 39.75 5.316 1 87.12 435 PHE A C 1
ATOM 3142 O O . PHE A 1 435 ? 14.414 40.156 5.117 1 87.12 435 PHE A O 1
ATOM 3149 N N . VAL A 1 436 ? 12.812 39.406 6.473 1 86.12 436 VAL A N 1
ATOM 3150 C CA . VAL A 1 436 ? 13.617 39.625 7.672 1 86.12 436 VAL A CA 1
ATOM 3151 C C . VAL A 1 436 ? 14.727 38.562 7.727 1 86.12 436 VAL A C 1
ATOM 3153 O O . VAL A 1 436 ? 15.859 38.875 8.117 1 86.12 436 VAL A O 1
ATOM 3156 N N . GLU A 1 437 ? 14.445 37.375 7.277 1 84.12 437 GLU A N 1
ATOM 3157 C CA . GLU A 1 437 ? 15.398 36.281 7.379 1 84.12 437 GLU A CA 1
ATOM 3158 C C . GLU A 1 437 ? 16.469 36.375 6.297 1 84.12 437 GLU A C 1
ATOM 3160 O O . GLU A 1 437 ? 17.562 35.812 6.438 1 84.12 437 GLU A O 1
ATOM 3165 N N . THR A 1 438 ? 16.188 36.969 5.219 1 79.5 438 THR A N 1
ATOM 3166 C CA . THR A 1 438 ? 17.156 37.031 4.129 1 79.5 438 THR A CA 1
ATOM 3167 C C . THR A 1 438 ? 18.016 38.281 4.25 1 79.5 438 THR A C 1
ATOM 3169 O O . THR A 1 438 ? 18.906 38.531 3.436 1 79.5 438 THR A O 1
ATOM 3172 N N . ARG A 1 439 ? 17.781 39.125 5.16 1 74.69 439 ARG A N 1
ATOM 3173 C CA . ARG A 1 439 ? 18.656 40.25 5.418 1 74.69 439 ARG A CA 1
ATOM 3174 C C . ARG A 1 439 ? 19.75 39.906 6.426 1 74.69 439 ARG A C 1
ATOM 3176 O O . ARG A 1 439 ? 19.531 39.062 7.309 1 74.69 439 ARG A O 1
ATOM 3183 N N . MET B 1 1 ? 13.039 -9.898 26.406 1 38.75 1 MET B N 1
ATOM 3184 C CA . MET B 1 1 ? 13.367 -8.555 26.875 1 38.75 1 MET B CA 1
ATOM 3185 C C . MET B 1 1 ? 14.578 -8.578 27.812 1 38.75 1 MET B C 1
ATOM 3187 O O . MET B 1 1 ? 15.516 -7.793 27.625 1 38.75 1 MET B O 1
ATOM 3191 N N . VAL B 1 2 ? 14.297 -9.414 28.703 1 40.88 2 VAL B N 1
ATOM 3192 C CA . VAL B 1 2 ? 15.273 -9.445 29.797 1 40.88 2 VAL B CA 1
ATOM 3193 C C . VAL B 1 2 ? 16.609 -9.945 29.281 1 40.88 2 VAL B C 1
ATOM 3195 O O . VAL B 1 2 ? 17.672 -9.461 29.703 1 40.88 2 VAL B O 1
ATOM 3198 N N . ILE B 1 3 ? 16.438 -10.805 28.359 1 41.81 3 ILE B N 1
ATOM 3199 C CA . ILE B 1 3 ? 17.672 -11.492 28.031 1 41.81 3 ILE B CA 1
ATOM 3200 C C . ILE B 1 3 ? 18.562 -10.578 27.188 1 41.81 3 ILE B C 1
ATOM 3202 O O . ILE B 1 3 ? 19.797 -10.648 27.266 1 41.81 3 ILE B O 1
ATOM 3206 N N . GLY B 1 4 ? 18.031 -9.742 26.359 1 44.38 4 GLY B N 1
ATOM 3207 C CA . GLY B 1 4 ? 18.875 -8.844 25.594 1 44.38 4 GLY B CA 1
ATOM 3208 C C . GLY B 1 4 ? 19.75 -7.969 26.469 1 44.38 4 GLY B C 1
ATOM 3209 O O . GLY B 1 4 ? 20.828 -7.52 26.047 1 44.38 4 GLY B O 1
ATOM 3210 N N . VAL B 1 5 ? 19.25 -7.496 27.562 1 45.88 5 VAL B N 1
ATOM 3211 C CA . VAL B 1 5 ? 20.016 -6.652 28.469 1 45.88 5 VAL B CA 1
ATOM 3212 C C . VAL B 1 5 ? 21.094 -7.484 29.156 1 45.88 5 VAL B C 1
ATOM 3214 O O . VAL B 1 5 ? 22.141 -6.953 29.562 1 45.88 5 VAL B O 1
ATOM 3217 N N . ALA B 1 6 ? 20.75 -8.695 29.531 1 39.59 6 ALA B N 1
ATOM 3218 C CA . ALA B 1 6 ? 21.625 -9.414 30.469 1 39.59 6 ALA B CA 1
ATOM 3219 C C . ALA B 1 6 ? 22.766 -10.102 29.719 1 39.59 6 ALA B C 1
ATOM 3221 O O . ALA B 1 6 ? 23.734 -10.555 30.344 1 39.59 6 ALA B O 1
ATOM 3222 N N . VAL B 1 7 ? 22.578 -10.789 28.531 1 41.38 7 VAL B N 1
ATOM 3223 C CA . VAL B 1 7 ? 23.625 -11.617 27.953 1 41.38 7 VAL B CA 1
ATOM 3224 C C . VAL B 1 7 ? 24.375 -10.844 26.875 1 41.38 7 VAL B C 1
ATOM 3226 O O . VAL B 1 7 ? 23.766 -10.312 25.953 1 41.38 7 VAL B O 1
ATOM 3229 N N . ASP B 1 8 ? 25.516 -10.383 27.109 1 39.69 8 ASP B N 1
ATOM 3230 C CA . ASP B 1 8 ? 26.703 -9.922 26.406 1 39.69 8 ASP B CA 1
ATOM 3231 C C . ASP B 1 8 ? 27.25 -11 25.469 1 39.69 8 ASP B C 1
ATOM 3233 O O . ASP B 1 8 ? 27.438 -12.141 25.875 1 39.69 8 ASP B O 1
ATOM 3237 N N . GLY B 1 9 ? 27.062 -11.133 24 1 43.12 9 GLY B N 1
ATOM 3238 C CA . GLY B 1 9 ? 27.672 -11.875 22.906 1 43.12 9 GLY B CA 1
ATOM 3239 C C . GLY B 1 9 ? 26.672 -12.438 21.922 1 43.12 9 GLY B C 1
ATOM 3240 O O . GLY B 1 9 ? 25.469 -12.438 22.188 1 43.12 9 GLY B O 1
ATOM 3241 N N . PRO B 1 10 ? 27.094 -12.484 20.672 1 48.31 10 PRO B N 1
ATOM 3242 C CA . PRO B 1 10 ? 26.297 -13.07 19.594 1 48.31 10 PRO B CA 1
ATOM 3243 C C . PRO B 1 10 ? 25.641 -14.391 19.984 1 48.31 10 PRO B C 1
ATOM 3245 O O . PRO B 1 10 ? 26.328 -15.391 20.172 1 48.31 10 PRO B O 1
ATOM 3248 N N . THR B 1 11 ? 24.906 -14.508 21.016 1 52.56 11 THR B N 1
ATOM 3249 C CA . THR B 1 11 ? 24.328 -15.742 21.531 1 52.56 11 THR B CA 1
ATOM 3250 C C . THR B 1 11 ? 23.156 -16.188 20.672 1 52.56 11 THR B C 1
ATOM 3252 O O . THR B 1 11 ? 22.625 -15.422 19.859 1 52.56 11 THR B O 1
ATOM 3255 N N . MET B 1 12 ? 22.828 -17.531 20.672 1 56.03 12 MET B N 1
ATOM 3256 C CA . MET B 1 12 ? 21.688 -18.281 20.125 1 56.03 12 MET B CA 1
ATOM 3257 C C . MET B 1 12 ? 20.391 -17.516 20.344 1 56.03 12 MET B C 1
ATOM 3259 O O . MET B 1 12 ? 19.375 -17.812 19.703 1 56.03 12 MET B O 1
ATOM 3263 N N . TRP B 1 13 ? 20.594 -16.469 21.031 1 59.97 13 TRP B N 1
ATOM 3264 C CA . TRP B 1 13 ? 19.391 -15.703 21.359 1 59.97 13 TRP B CA 1
ATOM 3265 C C . TRP B 1 13 ? 18.969 -14.82 20.188 1 59.97 13 TRP B C 1
ATOM 3267 O O . TRP B 1 13 ? 17.844 -14.344 20.141 1 59.97 13 TRP B O 1
ATOM 3277 N N . GLY B 1 14 ? 19.953 -14.648 19.281 1 61.97 14 GLY B N 1
ATOM 3278 C CA . GLY B 1 14 ? 19.625 -13.875 18.094 1 61.97 14 GLY B CA 1
ATOM 3279 C C . GLY B 1 14 ? 18.594 -14.562 17.203 1 61.97 14 GLY B C 1
ATOM 3280 O O . GLY B 1 14 ? 17.953 -13.914 16.375 1 61.97 14 GLY B O 1
ATOM 3281 N N . LEU B 1 15 ? 18.406 -15.781 17.562 1 69.56 15 LEU B N 1
ATOM 3282 C CA . LEU B 1 15 ? 17.422 -16.516 16.781 1 69.56 15 LEU B CA 1
ATOM 3283 C C . LEU B 1 15 ? 16.047 -16.469 17.438 1 69.56 15 LEU B C 1
ATOM 3285 O O . LEU B 1 15 ? 15.07 -16.953 16.859 1 69.56 15 LEU B O 1
ATOM 3289 N N . LEU B 1 16 ? 15.984 -15.828 18.531 1 76.5 16 LEU B N 1
ATOM 3290 C CA . LEU B 1 16 ? 14.727 -15.797 19.266 1 76.5 16 LEU B CA 1
ATOM 3291 C C . LEU B 1 16 ? 13.641 -15.078 18.469 1 76.5 16 LEU B C 1
ATOM 3293 O O . LEU B 1 16 ? 12.5 -15.539 18.406 1 76.5 16 LEU B O 1
ATOM 3297 N N . PRO B 1 17 ? 14.047 -13.945 17.906 1 78.19 17 PRO B N 1
ATOM 3298 C CA . PRO B 1 17 ? 12.992 -13.273 17.141 1 78.19 17 PRO B CA 1
ATOM 3299 C C . PRO B 1 17 ? 12.453 -14.125 15.992 1 78.19 17 PRO B C 1
ATOM 3301 O O . PRO B 1 17 ? 11.25 -14.109 15.719 1 78.19 17 PRO B O 1
ATOM 3304 N N . LEU B 1 18 ? 13.32 -14.797 15.453 1 74.06 18 LEU B N 1
ATOM 3305 C CA . LEU B 1 18 ? 12.891 -15.672 14.367 1 74.06 18 LEU B CA 1
ATOM 3306 C C . LEU B 1 18 ? 12.086 -16.844 14.914 1 74.06 18 LEU B C 1
ATOM 3308 O O . LEU B 1 18 ? 11.094 -17.266 14.305 1 74.06 18 LEU B O 1
ATOM 3312 N N . ALA B 1 19 ? 12.539 -17.406 15.977 1 72.5 19 ALA B N 1
ATOM 3313 C CA . ALA B 1 19 ? 11.797 -18.5 16.625 1 72.5 19 ALA B CA 1
ATOM 3314 C C . ALA B 1 19 ? 10.406 -18.031 17.047 1 72.5 19 ALA B C 1
ATOM 3316 O O . ALA B 1 19 ? 9.43 -18.766 16.906 1 72.5 19 ALA B O 1
ATOM 3317 N N . THR B 1 20 ? 10.406 -16.891 17.562 1 78.56 20 THR B N 1
ATOM 3318 C CA . THR B 1 20 ? 9.125 -16.312 17.969 1 78.56 20 THR B CA 1
ATOM 3319 C C . THR B 1 20 ? 8.195 -16.172 16.766 1 78.56 20 THR B C 1
ATOM 3321 O O . THR B 1 20 ? 7 -16.469 16.859 1 78.56 20 THR B O 1
ATOM 3324 N N . TYR B 1 21 ? 8.766 -15.781 15.656 1 77.25 21 TYR B N 1
ATOM 3325 C CA . TYR B 1 21 ? 7.977 -15.633 14.438 1 77.25 21 TYR B CA 1
ATOM 3326 C C . TYR B 1 21 ? 7.391 -16.969 14 1 77.25 21 TYR B C 1
ATOM 3328 O O . TYR B 1 21 ? 6.191 -17.062 13.711 1 77.25 21 TYR B O 1
ATOM 3336 N N . VAL B 1 22 ? 8.164 -17.938 14.008 1 68 22 VAL B N 1
ATOM 3337 C CA . VAL B 1 22 ? 7.758 -19.266 13.539 1 68 22 VAL B CA 1
ATOM 3338 C C . VAL B 1 22 ? 6.707 -19.844 14.484 1 68 22 VAL B C 1
ATOM 3340 O O . VAL B 1 22 ? 5.688 -20.375 14.039 1 68 22 VAL B O 1
ATOM 3343 N N . VAL B 1 23 ? 6.859 -19.641 15.711 1 71.62 23 VAL B N 1
ATOM 3344 C CA . VAL B 1 23 ? 5.949 -20.188 16.719 1 71.62 23 VAL B CA 1
ATOM 3345 C C . VAL B 1 23 ? 4.598 -19.484 16.625 1 71.62 23 VAL B C 1
ATOM 3347 O O . VAL B 1 23 ? 3.549 -20.125 16.641 1 71.62 23 VAL B O 1
ATOM 3350 N N . LEU B 1 24 ? 4.699 -18.25 16.469 1 76.75 24 LEU B N 1
ATOM 3351 C CA . LEU B 1 24 ? 3.455 -17.484 16.422 1 76.75 24 LEU B CA 1
ATOM 3352 C C . LEU B 1 24 ? 2.707 -17.75 15.117 1 76.75 24 LEU B C 1
ATOM 3354 O O . LEU B 1 24 ? 1.477 -17.828 15.102 1 76.75 24 LEU B O 1
ATOM 3358 N N . ALA B 1 25 ? 3.475 -17.922 14.117 1 67.19 25 ALA B N 1
ATOM 3359 C CA . ALA B 1 25 ? 2.865 -18.219 12.828 1 67.19 25 ALA B CA 1
ATOM 3360 C C . ALA B 1 25 ? 2.227 -19.594 12.828 1 67.19 25 ALA B C 1
ATOM 3362 O O . ALA B 1 25 ? 1.135 -19.797 12.289 1 67.19 25 ALA B O 1
ATOM 3363 N N . LEU B 1 26 ? 2.811 -20.453 13.516 1 62.62 26 LEU B N 1
ATOM 3364 C CA . LEU B 1 26 ? 2.32 -21.828 13.586 1 62.62 26 LEU B CA 1
ATOM 3365 C C . LEU B 1 26 ? 1.092 -21.922 14.484 1 62.62 26 LEU B C 1
ATOM 3367 O O . LEU B 1 26 ? 0.231 -22.781 14.281 1 62.62 26 LEU B O 1
ATOM 3371 N N . CYS B 1 27 ? 1.006 -20.984 15.398 1 68.56 27 CYS B N 1
ATOM 3372 C CA . CYS B 1 27 ? -0.131 -20.969 16.312 1 68.56 27 CYS B CA 1
ATOM 3373 C C . CYS B 1 27 ? -1.336 -20.281 15.672 1 68.56 27 CYS B C 1
ATOM 3375 O O . CYS B 1 27 ? -2.387 -20.156 16.297 1 68.56 27 CYS B O 1
ATOM 3377 N N . GLY B 1 28 ? -1.128 -19.875 14.414 1 65.69 28 GLY B N 1
ATOM 3378 C CA . GLY B 1 28 ? -2.264 -19.359 13.664 1 65.69 28 GLY B CA 1
ATOM 3379 C C . GLY B 1 28 ? -2.453 -17.859 13.805 1 65.69 28 GLY B C 1
ATOM 3380 O O . GLY B 1 28 ? -3.5 -17.328 13.43 1 65.69 28 GLY B O 1
ATOM 3381 N N . MET B 1 29 ? -1.515 -17.281 14.297 1 72.81 29 MET B N 1
ATOM 3382 C CA . MET B 1 29 ? -1.612 -15.836 14.445 1 72.81 29 MET B CA 1
ATOM 3383 C C . MET B 1 29 ? -1.454 -15.141 13.094 1 72.81 29 MET B C 1
ATOM 3385 O O . MET B 1 29 ? -0.819 -15.68 12.188 1 72.81 29 MET B O 1
ATOM 3389 N N . ASP B 1 30 ? -2.135 -14 13.008 1 74.25 30 ASP B N 1
ATOM 3390 C CA . ASP B 1 30 ? -1.95 -13.172 11.82 1 74.25 30 ASP B CA 1
ATOM 3391 C C . ASP B 1 30 ? -0.469 -12.906 11.555 1 74.25 30 ASP B C 1
ATOM 3393 O O . ASP B 1 30 ? 0.285 -12.609 12.484 1 74.25 30 ASP B O 1
ATOM 3397 N N . LEU B 1 31 ? -0.114 -13.156 10.305 1 75.56 31 LEU B N 1
ATOM 3398 C CA . LEU B 1 31 ? 1.3 -13.102 9.953 1 75.56 31 LEU B CA 1
ATOM 3399 C C . LEU B 1 31 ? 1.878 -11.719 10.219 1 75.56 31 LEU B C 1
ATOM 3401 O O . LEU B 1 31 ? 3.037 -11.594 10.625 1 75.56 31 LEU B O 1
ATOM 3405 N N . VAL B 1 32 ? 1.137 -10.719 10.016 1 82.75 32 VAL B N 1
ATOM 3406 C CA . VAL B 1 32 ? 1.635 -9.367 10.234 1 82.75 32 VAL B CA 1
ATOM 3407 C C . VAL B 1 32 ? 1.853 -9.133 11.727 1 82.75 32 VAL B C 1
ATOM 3409 O O . VAL B 1 32 ? 2.863 -8.555 12.133 1 82.75 32 VAL B O 1
ATOM 3412 N N . ILE B 1 33 ? 0.931 -9.594 12.539 1 85.25 33 ILE B N 1
ATOM 3413 C CA . ILE B 1 33 ? 1.041 -9.445 13.984 1 85.25 33 ILE B CA 1
ATOM 3414 C C . ILE B 1 33 ? 2.244 -10.227 14.492 1 85.25 33 ILE B C 1
ATOM 3416 O O . ILE B 1 33 ? 3.014 -9.734 15.32 1 85.25 33 ILE B O 1
ATOM 3420 N N . ALA B 1 34 ? 2.316 -11.398 13.969 1 79.31 34 ALA B N 1
ATOM 3421 C CA . ALA B 1 34 ? 3.463 -12.219 14.359 1 79.31 34 ALA B CA 1
ATOM 3422 C C . ALA B 1 34 ? 4.777 -11.516 14.016 1 79.31 34 ALA B C 1
ATOM 3424 O O . ALA B 1 34 ? 5.742 -11.586 14.773 1 79.31 34 ALA B O 1
ATOM 3425 N N . THR B 1 35 ? 4.766 -10.914 12.906 1 85 35 THR B N 1
ATOM 3426 C CA . THR B 1 35 ? 5.98 -10.234 12.469 1 85 35 THR B CA 1
ATOM 3427 C C . THR B 1 35 ? 6.254 -9.008 13.344 1 85 35 THR B C 1
ATOM 3429 O O . THR B 1 35 ? 7.406 -8.727 13.68 1 85 35 THR B O 1
ATOM 3432 N N . VAL B 1 36 ? 5.234 -8.297 13.656 1 88.62 36 VAL B N 1
ATOM 3433 C CA . VAL B 1 36 ? 5.391 -7.121 14.508 1 88.62 36 VAL B CA 1
ATOM 3434 C C . VAL B 1 36 ? 5.984 -7.535 15.852 1 88.62 36 VAL B C 1
ATOM 3436 O O . VAL B 1 36 ? 6.895 -6.875 16.359 1 88.62 36 VAL B O 1
ATOM 3439 N N . VAL B 1 37 ? 5.492 -8.57 16.406 1 87.75 37 VAL B N 1
ATOM 3440 C CA . VAL B 1 37 ? 5.98 -9.07 17.688 1 87.75 37 VAL B CA 1
ATOM 3441 C C . VAL B 1 37 ? 7.445 -9.492 17.562 1 87.75 37 VAL B C 1
ATOM 3443 O O . VAL B 1 37 ? 8.258 -9.219 18.453 1 87.75 37 VAL B O 1
ATOM 3446 N N . SER B 1 38 ? 7.703 -10.109 16.516 1 85.5 38 SER B N 1
ATOM 3447 C CA . SER B 1 38 ? 9.07 -10.562 16.281 1 85.5 38 SER B CA 1
ATOM 3448 C C . SER B 1 38 ? 10.016 -9.383 16.094 1 85.5 38 SER B C 1
ATOM 3450 O O . SER B 1 38 ? 11.164 -9.422 16.547 1 85.5 38 SER B O 1
ATOM 3452 N N . VAL B 1 39 ? 9.555 -8.422 15.367 1 89.06 39 VAL B N 1
ATOM 3453 C CA . VAL B 1 39 ? 10.352 -7.215 15.172 1 89.06 39 VAL B CA 1
ATOM 3454 C C . VAL B 1 39 ? 10.594 -6.543 16.516 1 89.06 39 VAL B C 1
ATOM 3456 O O . VAL B 1 39 ? 11.711 -6.102 16.812 1 89.06 39 VAL B O 1
ATOM 3459 N N . ALA B 1 40 ? 9.555 -6.445 17.281 1 89.5 40 ALA B N 1
ATOM 3460 C CA . ALA B 1 40 ? 9.703 -5.867 18.609 1 89.5 40 ALA B CA 1
ATOM 3461 C C . ALA B 1 40 ? 10.719 -6.648 19.453 1 89.5 40 ALA B C 1
ATOM 3463 O O . ALA B 1 40 ? 11.531 -6.055 20.156 1 89.5 40 ALA B O 1
ATOM 3464 N N . SER B 1 41 ? 10.625 -7.918 19.375 1 85.81 41 SER B N 1
ATOM 3465 C CA . SER B 1 41 ? 11.562 -8.773 20.094 1 85.81 41 SER B CA 1
ATOM 3466 C C . SER B 1 41 ? 13 -8.531 19.625 1 85.81 41 SER B C 1
ATOM 3468 O O . SER B 1 41 ? 13.914 -8.469 20.438 1 85.81 41 SER B O 1
ATOM 3470 N N . ALA B 1 42 ? 13.172 -8.43 18.359 1 84.75 42 ALA B N 1
ATOM 3471 C CA . ALA B 1 42 ? 14.5 -8.188 17.797 1 84.75 42 ALA B CA 1
ATOM 3472 C C . ALA B 1 42 ? 15.039 -6.824 18.234 1 84.75 42 ALA B C 1
ATOM 3474 O O . ALA B 1 42 ? 16.219 -6.695 18.578 1 84.75 42 ALA B O 1
ATOM 3475 N N . LEU B 1 43 ? 14.172 -5.875 18.25 1 87.56 43 LEU B N 1
ATOM 3476 C CA . LEU B 1 43 ? 14.586 -4.527 18.625 1 87.56 43 LEU B CA 1
ATOM 3477 C C . LEU B 1 43 ? 14.891 -4.457 20.125 1 87.56 43 LEU B C 1
ATOM 3479 O O . LEU B 1 43 ? 15.773 -3.711 20.547 1 87.56 43 LEU B O 1
ATOM 3483 N N . LEU B 1 44 ? 14.188 -5.246 20.859 1 85.38 44 LEU B N 1
ATOM 3484 C CA . LEU B 1 44 ? 14.422 -5.262 22.297 1 85.38 44 LEU B CA 1
ATOM 3485 C C . LEU B 1 44 ? 15.742 -5.953 22.641 1 85.38 44 LEU B C 1
ATOM 3487 O O . LEU B 1 44 ? 16.391 -5.617 23.625 1 85.38 44 LEU B O 1
ATOM 3491 N N . ILE B 1 45 ? 16.109 -6.871 21.844 1 80.81 45 ILE B N 1
ATOM 3492 C CA . ILE B 1 45 ? 17.391 -7.555 22.016 1 80.81 45 ILE B CA 1
ATOM 3493 C C . ILE B 1 45 ? 18.531 -6.633 21.609 1 80.81 45 ILE B C 1
ATOM 3495 O O . ILE B 1 45 ? 19.531 -6.516 22.312 1 80.81 45 ILE B O 1
ATOM 3499 N N . LEU B 1 46 ? 18.328 -6.035 20.484 1 81 46 LEU B N 1
ATOM 3500 C CA . LEU B 1 46 ? 19.344 -5.129 1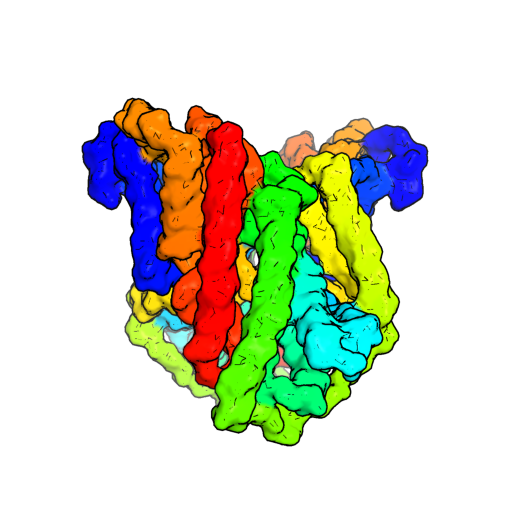9.953 1 81 46 LEU B CA 1
ATOM 3501 C C . LEU B 1 46 ? 19.438 -3.863 20.797 1 81 46 LEU B C 1
ATOM 3503 O O . LEU B 1 46 ? 20.516 -3.305 20.953 1 81 46 LEU B O 1
ATOM 3507 N N . LEU B 1 47 ? 18.359 -3.455 21.344 1 81.62 47 LEU B N 1
ATOM 3508 C CA . LEU B 1 47 ? 18.172 -2.262 22.156 1 81.62 47 LEU B CA 1
ATOM 3509 C C . LEU B 1 47 ? 18.781 -1.037 21.484 1 81.62 47 LEU B C 1
ATOM 3511 O O . LEU B 1 47 ? 19.594 -0.331 22.078 1 81.62 47 LEU B O 1
ATOM 3515 N N . PRO B 1 48 ? 18.406 -0.833 20.359 1 82.06 48 PRO B N 1
ATOM 3516 C CA . PRO B 1 48 ? 18.875 0.401 19.719 1 82.06 48 PRO B CA 1
ATOM 3517 C C . PRO B 1 48 ? 18.172 1.646 20.266 1 82.06 48 PRO B C 1
ATOM 3519 O O . PRO B 1 48 ? 17.156 1.536 20.938 1 82.06 48 PRO B O 1
ATOM 3522 N N . THR B 1 49 ? 18.844 2.748 20.078 1 85 49 THR B N 1
ATOM 3523 C CA . THR B 1 49 ? 18.109 3.975 20.344 1 85 49 THR B CA 1
ATOM 3524 C C . THR B 1 49 ? 16.875 4.066 19.438 1 85 49 THR B C 1
ATOM 3526 O O . THR B 1 49 ? 16.844 3.459 18.359 1 85 49 THR B O 1
ATOM 3529 N N . PRO B 1 50 ? 15.836 4.719 19.812 1 86.25 50 PRO B N 1
ATOM 3530 C CA . PRO B 1 50 ? 14.641 4.863 18.984 1 86.25 50 PRO B CA 1
ATOM 3531 C C . PRO B 1 50 ? 14.953 5.438 17.609 1 86.25 50 PRO B C 1
ATOM 3533 O O . PRO B 1 50 ? 14.359 5.023 16.609 1 86.25 50 PRO B O 1
ATOM 3536 N N . ALA B 1 51 ? 15.852 6.316 17.578 1 85 51 ALA B N 1
ATOM 3537 C CA . ALA B 1 51 ? 16.266 6.887 16.312 1 85 51 ALA B CA 1
ATOM 3538 C C . ALA B 1 51 ? 16.906 5.824 15.414 1 85 51 ALA B C 1
ATOM 3540 O O . ALA B 1 51 ? 16.641 5.77 14.211 1 85 51 ALA B O 1
ATOM 3541 N N . ALA B 1 52 ? 17.688 5.074 16.016 1 87.25 52 ALA B N 1
ATOM 3542 C CA . ALA B 1 52 ? 18.344 4.008 15.273 1 87.25 52 ALA B CA 1
ATOM 3543 C C . ALA B 1 52 ? 17.344 2.965 14.797 1 87.25 52 ALA B C 1
ATOM 3545 O O . ALA B 1 52 ? 17.484 2.396 13.711 1 87.25 52 ALA B O 1
ATOM 3546 N N . ALA B 1 53 ? 16.406 2.723 15.609 1 89.62 53 ALA B N 1
ATOM 3547 C CA . ALA B 1 53 ? 15.344 1.803 15.211 1 89.62 53 ALA B CA 1
ATOM 3548 C C . ALA B 1 53 ? 14.586 2.334 14 1 89.62 53 ALA B C 1
ATOM 3550 O O . ALA B 1 53 ? 14.25 1.574 13.094 1 89.62 53 ALA B O 1
ATOM 3551 N N . GLY B 1 54 ? 14.336 3.572 14.047 1 89.25 54 GLY B N 1
ATOM 3552 C CA . GLY B 1 54 ? 13.695 4.195 12.898 1 89.25 54 GLY B CA 1
ATOM 3553 C C . GLY B 1 54 ? 14.508 4.078 11.625 1 89.25 54 GLY B C 1
ATOM 3554 O O . GLY B 1 54 ? 13.953 3.895 10.547 1 89.25 54 GLY B O 1
ATOM 3555 N N . GLU B 1 55 ? 15.734 4.207 11.812 1 88.69 55 GLU B N 1
ATOM 3556 C CA . GLU B 1 55 ? 16.625 4.098 10.656 1 88.69 55 GLU B CA 1
ATOM 3557 C C . GLU B 1 55 ? 16.594 2.691 10.062 1 88.69 55 GLU B C 1
ATOM 3559 O O . GLU B 1 55 ? 16.641 2.525 8.844 1 88.69 55 GLU B O 1
ATOM 3564 N N . ILE B 1 56 ? 16.516 1.74 10.945 1 89.81 56 ILE B N 1
ATOM 3565 C CA . ILE B 1 56 ? 16.422 0.362 10.477 1 89.81 56 ILE B CA 1
ATOM 3566 C C . ILE B 1 56 ? 15.125 0.177 9.68 1 89.81 56 ILE B C 1
ATOM 3568 O O . ILE B 1 56 ? 15.125 -0.462 8.625 1 89.81 56 ILE B O 1
ATOM 3572 N N . LEU B 1 57 ? 14.078 0.741 10.18 1 91.88 57 LEU B N 1
ATOM 3573 C CA . LEU B 1 57 ? 12.789 0.648 9.5 1 91.88 57 LEU B CA 1
ATOM 3574 C C . LEU B 1 57 ? 12.836 1.349 8.141 1 91.88 57 LEU B C 1
ATOM 3576 O O . LEU B 1 57 ? 12.273 0.854 7.164 1 91.88 57 LEU B O 1
ATOM 3580 N N . GLY B 1 58 ? 13.516 2.424 8.062 1 89.31 58 GLY B N 1
ATOM 3581 C CA . GLY B 1 58 ? 13.648 3.17 6.824 1 89.31 58 GLY B CA 1
ATOM 3582 C C . GLY B 1 58 ? 14.5 2.465 5.789 1 89.31 58 GLY B C 1
ATOM 3583 O O . GLY B 1 58 ? 14.141 2.396 4.613 1 89.31 58 GLY B O 1
ATOM 3584 N N . GLU B 1 59 ? 15.562 1.995 6.219 1 89.69 59 GLU B N 1
ATOM 3585 C CA . GLU B 1 59 ? 16.484 1.283 5.328 1 89.69 59 GLU B CA 1
ATOM 3586 C C . GLU B 1 59 ? 15.82 0.028 4.758 1 89.69 59 GLU B C 1
ATOM 3588 O O . GLU B 1 59 ? 16.141 -0.391 3.643 1 89.69 59 GLU B O 1
ATOM 3593 N N . SER B 1 60 ? 14.93 -0.518 5.516 1 91.75 60 SER B N 1
ATOM 3594 C CA . SER B 1 60 ? 14.281 -1.767 5.125 1 91.75 60 SER B CA 1
ATOM 3595 C C . SER B 1 60 ? 13.336 -1.554 3.953 1 91.75 60 SER B C 1
ATOM 3597 O O . SER B 1 60 ? 12.93 -2.514 3.289 1 91.75 60 SER B O 1
ATOM 3599 N N . LEU B 1 61 ? 13.016 -0.351 3.699 1 90.31 61 LEU B N 1
ATOM 3600 C CA . LEU B 1 61 ? 12.148 -0.043 2.57 1 90.31 61 LEU B CA 1
ATOM 3601 C C . LEU B 1 61 ? 12.852 -0.334 1.248 1 90.31 61 LEU B C 1
ATOM 3603 O O . LEU B 1 61 ? 12.203 -0.718 0.269 1 90.31 61 LEU B O 1
ATOM 3607 N N . GLY B 1 62 ? 14.133 -0.144 1.232 1 88.56 62 GLY B N 1
ATOM 3608 C CA . GLY B 1 62 ? 14.898 -0.375 0.018 1 88.56 62 GLY B CA 1
ATOM 3609 C C . GLY B 1 62 ? 15.383 -1.808 -0.123 1 88.56 62 GLY B C 1
ATOM 3610 O O . GLY B 1 62 ? 16.094 -2.139 -1.072 1 88.56 62 GLY B O 1
ATOM 3611 N N . ASP B 1 63 ? 14.969 -2.645 0.826 1 89.06 63 ASP B N 1
ATOM 3612 C CA . ASP B 1 63 ? 15.383 -4.047 0.83 1 89.06 63 ASP B CA 1
ATOM 3613 C C . ASP B 1 63 ? 14.695 -4.824 -0.292 1 89.06 63 ASP B C 1
ATOM 3615 O O . ASP B 1 63 ? 13.578 -4.488 -0.693 1 89.06 63 ASP B O 1
ATOM 3619 N N . GLN B 1 64 ? 15.383 -5.883 -0.713 1 84.12 64 GLN B N 1
ATOM 3620 C CA . GLN B 1 64 ? 14.844 -6.742 -1.763 1 84.12 64 GLN B CA 1
ATOM 3621 C C . GLN B 1 64 ? 13.539 -7.398 -1.322 1 84.12 64 GLN B C 1
ATOM 3623 O O . GLN B 1 64 ? 12.648 -7.621 -2.141 1 84.12 64 GLN B O 1
ATOM 3628 N N . VAL B 1 65 ? 13.445 -7.695 -0.082 1 83.12 65 VAL B N 1
ATOM 3629 C CA . VAL B 1 65 ? 12.25 -8.328 0.466 1 83.12 65 VAL B CA 1
ATOM 3630 C C . VAL B 1 65 ? 11.055 -7.395 0.306 1 83.12 65 VAL B C 1
ATOM 3632 O O . VAL B 1 65 ? 9.969 -7.828 -0.094 1 83.12 65 VAL B O 1
ATOM 3635 N N . THR B 1 66 ? 11.266 -6.164 0.599 1 89.44 66 THR B N 1
ATOM 3636 C CA . THR B 1 66 ? 10.203 -5.18 0.448 1 89.44 66 THR B CA 1
ATOM 3637 C C . THR B 1 66 ? 9.836 -4.996 -1.022 1 89.44 66 THR B C 1
ATOM 3639 O O . THR B 1 66 ? 8.672 -4.781 -1.357 1 89.44 66 THR B O 1
ATOM 3642 N N . MET B 1 67 ? 10.828 -5.062 -1.883 1 89.88 67 MET B N 1
ATOM 3643 C CA . MET B 1 67 ? 10.594 -4.938 -3.318 1 89.88 67 MET B CA 1
ATOM 3644 C C . MET B 1 67 ? 9.641 -6.02 -3.812 1 89.88 67 MET B C 1
ATOM 3646 O O . MET B 1 67 ? 8.781 -5.762 -4.664 1 89.88 67 MET B O 1
ATOM 3650 N N . ILE B 1 68 ? 9.766 -7.199 -3.266 1 84 68 ILE B N 1
ATOM 3651 C CA . ILE B 1 68 ? 8.867 -8.289 -3.619 1 84 68 ILE B CA 1
ATOM 3652 C C . ILE B 1 68 ? 7.43 -7.918 -3.254 1 84 68 ILE B C 1
ATOM 3654 O O . ILE B 1 68 ? 6.5 -8.164 -4.027 1 84 68 ILE B O 1
ATOM 3658 N N . GLY B 1 69 ? 7.301 -7.359 -2.105 1 87.81 69 GLY B N 1
ATOM 3659 C CA . GLY B 1 69 ? 5.98 -6.898 -1.705 1 87.81 69 GLY B CA 1
ATOM 3660 C C . GLY B 1 69 ? 5.367 -5.922 -2.691 1 87.81 69 GLY B C 1
ATOM 3661 O O . GLY B 1 69 ? 4.176 -6.012 -2.998 1 87.81 69 GLY B O 1
ATOM 3662 N N . LEU B 1 70 ? 6.164 -4.992 -3.174 1 91.25 70 LEU B N 1
ATOM 3663 C CA . LEU B 1 70 ? 5.668 -4.023 -4.148 1 91.25 70 LEU B CA 1
ATOM 3664 C C . LEU B 1 70 ? 5.277 -4.715 -5.449 1 91.25 70 LEU B C 1
ATOM 3666 O O . LEU B 1 70 ? 4.293 -4.332 -6.086 1 91.25 70 LEU B O 1
ATOM 3670 N N . ILE B 1 71 ? 6.051 -5.656 -5.832 1 89.12 71 ILE B N 1
ATOM 3671 C CA . ILE B 1 71 ? 5.762 -6.41 -7.047 1 89.12 71 ILE B CA 1
ATOM 3672 C C . ILE B 1 71 ? 4.406 -7.102 -6.914 1 89.12 71 ILE B C 1
ATOM 3674 O O . ILE B 1 71 ? 3.607 -7.094 -7.855 1 89.12 71 ILE B O 1
ATOM 3678 N N . ILE B 1 72 ? 4.172 -7.645 -5.766 1 86.12 72 ILE B N 1
ATOM 3679 C CA . ILE B 1 72 ? 2.898 -8.312 -5.512 1 86.12 72 ILE B CA 1
ATOM 3680 C C . ILE B 1 72 ? 1.756 -7.305 -5.621 1 86.12 72 ILE B C 1
ATOM 3682 O O . ILE B 1 72 ? 0.713 -7.602 -6.207 1 86.12 72 ILE B O 1
ATOM 3686 N N . LEU B 1 73 ? 2.031 -6.113 -5.117 1 90.31 73 LEU B N 1
ATOM 3687 C CA . LEU B 1 73 ? 1.027 -5.059 -5.199 1 90.31 73 LEU B CA 1
ATOM 3688 C C . LEU B 1 73 ? 0.73 -4.707 -6.652 1 90.31 73 LEU B C 1
ATOM 3690 O O . LEU B 1 73 ? -0.434 -4.594 -7.043 1 90.31 73 LEU B O 1
ATOM 3694 N N . LEU B 1 74 ? 1.708 -4.531 -7.402 1 92.31 74 LEU B N 1
ATOM 3695 C CA . LEU B 1 74 ? 1.554 -4.148 -8.797 1 92.31 74 LEU B CA 1
ATOM 3696 C C . LEU B 1 74 ? 0.921 -5.277 -9.609 1 92.31 74 LEU B C 1
ATOM 3698 O O . LEU B 1 74 ? 0.157 -5.023 -10.539 1 92.31 74 LEU B O 1
ATOM 3702 N N . GLY B 1 75 ? 1.287 -6.496 -9.25 1 89.81 75 GLY B N 1
ATOM 3703 C CA . GLY B 1 75 ? 0.646 -7.641 -9.883 1 89.81 75 GLY B CA 1
ATOM 3704 C C . GLY B 1 75 ? -0.854 -7.68 -9.664 1 89.81 75 GLY B C 1
ATOM 3705 O O . GLY B 1 75 ? -1.614 -7.984 -10.586 1 89.81 75 GLY B O 1
ATOM 3706 N N . ALA B 1 76 ? -1.224 -7.379 -8.445 1 89.12 76 ALA B N 1
ATOM 3707 C CA . ALA B 1 76 ? -2.65 -7.32 -8.133 1 89.12 76 ALA B CA 1
ATOM 3708 C C . ALA B 1 76 ? -3.344 -6.227 -8.945 1 89.12 76 ALA B C 1
ATOM 3710 O O . ALA B 1 76 ? -4.5 -6.383 -9.344 1 89.12 76 ALA B O 1
ATOM 3711 N N . GLY B 1 77 ? -2.658 -5.145 -9.102 1 92.06 77 GLY B N 1
ATOM 3712 C CA . GLY B 1 77 ? -3.182 -4.09 -9.961 1 92.06 77 GLY B CA 1
ATOM 3713 C C . GLY B 1 77 ? -3.395 -4.539 -11.398 1 92.06 77 GLY B C 1
ATOM 3714 O O . GLY B 1 77 ? -4.43 -4.25 -11.992 1 92.06 77 GLY B O 1
ATOM 3715 N N . LEU B 1 78 ? -2.434 -5.199 -11.922 1 93.06 78 LEU B N 1
ATOM 3716 C CA . LEU B 1 78 ? -2.551 -5.73 -13.273 1 93.06 78 LEU B CA 1
ATOM 3717 C C . LEU B 1 78 ? -3.729 -6.691 -13.383 1 93.06 78 LEU B C 1
ATOM 3719 O O . LEU B 1 78 ? -4.473 -6.66 -14.359 1 93.06 78 LEU B O 1
ATOM 3723 N N . ALA B 1 79 ? -3.895 -7.504 -12.398 1 89.44 79 ALA B N 1
ATOM 3724 C CA . ALA B 1 79 ? -4.988 -8.477 -12.398 1 89.44 79 ALA B CA 1
ATOM 3725 C C . ALA B 1 79 ? -6.34 -7.773 -12.484 1 89.44 79 ALA B C 1
ATOM 3727 O O . ALA B 1 79 ? -7.25 -8.25 -13.164 1 89.44 79 ALA B O 1
ATOM 3728 N N . GLU B 1 80 ? -6.434 -6.699 -11.82 1 90.38 80 GLU B N 1
ATOM 3729 C CA . GLU B 1 80 ? -7.68 -5.941 -11.852 1 90.38 80 GLU B CA 1
ATOM 3730 C C . GLU B 1 80 ? -7.926 -5.332 -13.227 1 90.38 80 GLU B C 1
ATOM 3732 O O . GLU B 1 80 ? -9.07 -5.246 -13.68 1 90.38 80 GLU B O 1
ATOM 3737 N N . VAL B 1 81 ? -6.926 -4.91 -13.867 1 93.44 81 VAL B N 1
ATOM 3738 C CA . VAL B 1 81 ? -7.047 -4.348 -15.203 1 93.44 81 VAL B CA 1
ATOM 3739 C C . VAL B 1 81 ? -7.457 -5.445 -16.188 1 93.44 81 VAL B C 1
ATOM 3741 O O . VAL B 1 81 ? -8.289 -5.215 -17.078 1 93.44 81 VAL B O 1
ATOM 3744 N N . LEU B 1 82 ? -6.898 -6.602 -16.031 1 91.69 82 LEU B N 1
ATOM 3745 C CA . LEU B 1 82 ? -7.234 -7.719 -16.906 1 91.69 82 LEU B CA 1
ATOM 3746 C C . LEU B 1 82 ? -8.695 -8.125 -16.734 1 91.69 82 LEU B C 1
ATOM 3748 O O . LEU B 1 82 ? -9.359 -8.484 -17.703 1 91.69 82 LEU B O 1
ATOM 3752 N N . ARG B 1 83 ? -9.141 -8.016 -15.547 1 88.19 83 ARG B N 1
ATOM 3753 C CA . ARG B 1 83 ? -10.539 -8.312 -15.281 1 88.19 83 ARG B CA 1
ATOM 3754 C C . ARG B 1 83 ? -11.453 -7.266 -15.922 1 88.19 83 ARG B C 1
ATOM 3756 O O . ARG B 1 83 ? -12.453 -7.605 -16.547 1 88.19 83 ARG B O 1
ATOM 3763 N N . ALA B 1 84 ? -11.047 -6.082 -15.812 1 89.75 84 ALA B N 1
ATOM 3764 C CA . ALA B 1 84 ? -11.883 -4.973 -16.266 1 89.75 84 ALA B CA 1
ATOM 3765 C C . ALA B 1 84 ? -11.922 -4.914 -17.797 1 89.75 84 ALA B C 1
ATOM 3767 O O . ALA B 1 84 ? -12.898 -4.449 -18.375 1 89.75 84 ALA B O 1
ATOM 3768 N N . THR B 1 85 ? -10.914 -5.406 -18.438 1 93.38 85 THR B N 1
ATOM 3769 C CA . THR B 1 85 ? -10.836 -5.324 -19.891 1 93.38 85 THR B CA 1
ATOM 3770 C C . THR B 1 85 ? -11.43 -6.57 -20.547 1 93.38 85 THR B C 1
ATOM 3772 O O . THR B 1 85 ? -11.57 -6.637 -21.766 1 93.38 85 THR B O 1
ATOM 3775 N N . GLY B 1 86 ? -11.68 -7.629 -19.719 1 90.38 86 GLY B N 1
ATOM 3776 C CA . GLY B 1 86 ? -12.234 -8.859 -20.266 1 90.38 86 GLY B CA 1
ATOM 3777 C C . GLY B 1 86 ? -11.18 -9.82 -20.766 1 90.38 86 GLY B C 1
ATOM 3778 O O . GLY B 1 86 ? -11.5 -10.883 -21.297 1 90.38 86 GLY B O 1
ATOM 3779 N N . VAL B 1 87 ? -9.984 -9.43 -20.641 1 91 87 VAL B N 1
ATOM 3780 C CA . VAL B 1 87 ? -8.875 -10.258 -21.094 1 91 87 VAL B CA 1
ATOM 3781 C C . VAL B 1 87 ? -8.938 -11.633 -20.438 1 91 87 VAL B C 1
ATOM 3783 O O . VAL B 1 87 ? -8.75 -12.656 -21.094 1 91 87 VAL B O 1
ATOM 3786 N N . ALA B 1 88 ? -9.195 -11.648 -19.203 1 86.38 88 ALA B N 1
ATOM 3787 C CA . ALA B 1 88 ? -9.227 -12.906 -18.453 1 86.38 88 ALA B CA 1
ATOM 3788 C C . ALA B 1 88 ? -10.281 -13.852 -19.016 1 86.38 88 ALA B C 1
ATOM 3790 O O . ALA B 1 88 ? -10.023 -15.039 -19.203 1 86.38 88 ALA B O 1
ATOM 3791 N N . GLY B 1 89 ? -11.406 -13.375 -19.281 1 86.5 89 GLY B N 1
ATOM 3792 C CA . GLY B 1 89 ? -12.461 -14.188 -19.859 1 86.5 89 GLY B CA 1
ATOM 3793 C C . GLY B 1 89 ? -12.141 -14.672 -21.266 1 86.5 89 GLY B C 1
ATOM 3794 O O . GLY B 1 89 ? -12.453 -15.812 -21.625 1 86.5 89 GLY B O 1
ATOM 3795 N N . ARG B 1 90 ? -11.508 -13.812 -21.953 1 89.75 90 ARG B N 1
ATOM 3796 C CA . ARG B 1 90 ? -11.156 -14.156 -23.328 1 89.75 90 ARG B CA 1
ATOM 3797 C C . ARG B 1 90 ? -10.125 -15.281 -23.359 1 89.75 90 ARG B C 1
ATOM 3799 O O . ARG B 1 90 ? -10.141 -16.125 -24.266 1 89.75 90 ARG B O 1
ATOM 3806 N N . ILE B 1 91 ? -9.266 -15.258 -22.516 1 89.44 91 ILE B N 1
ATOM 3807 C CA . ILE B 1 91 ? -8.266 -16.312 -22.438 1 89.44 91 ILE B CA 1
ATOM 3808 C C . ILE B 1 91 ? -8.961 -17.656 -22.219 1 89.44 91 ILE B C 1
ATOM 3810 O O . ILE B 1 91 ? -8.688 -18.625 -22.938 1 89.44 91 ILE B O 1
ATOM 3814 N N . VAL B 1 92 ? -9.891 -17.703 -21.344 1 87.94 92 VAL B N 1
ATOM 3815 C CA . VAL B 1 92 ? -10.602 -18.938 -21.031 1 87.94 92 VAL B CA 1
ATOM 3816 C C . VAL B 1 92 ? -11.391 -19.406 -22.266 1 87.94 92 VAL B C 1
ATOM 3818 O O . VAL B 1 92 ? -11.328 -20.578 -22.641 1 87.94 92 VAL B O 1
ATOM 3821 N N . GLN B 1 93 ? -12.016 -18.516 -22.844 1 88 93 GLN B N 1
ATOM 3822 C CA . GLN B 1 93 ? -12.844 -18.859 -24 1 88 93 GLN B CA 1
ATOM 3823 C C . GLN B 1 93 ? -11.984 -19.375 -25.156 1 88 93 GLN B C 1
ATOM 3825 O O . GLN B 1 93 ? -12.367 -20.312 -25.844 1 88 93 GLN B O 1
ATOM 3830 N N . SER B 1 94 ? -10.914 -18.703 -25.375 1 89.94 94 SER B N 1
ATOM 3831 C CA . SER B 1 94 ? -10.031 -19.094 -26.469 1 89.94 94 SER B CA 1
ATOM 3832 C C . SER B 1 94 ? -9.484 -20.5 -26.25 1 89.94 94 SER B C 1
ATOM 3834 O O . SER B 1 94 ? -9.422 -21.297 -27.203 1 89.94 94 SER B O 1
ATOM 3836 N N . VAL B 1 95 ? -9.117 -20.812 -25.094 1 89.88 95 VAL B N 1
ATOM 3837 C CA . VAL B 1 95 ? -8.562 -22.141 -24.797 1 89.88 95 VAL B CA 1
ATOM 3838 C C . VAL B 1 95 ? -9.656 -23.203 -24.953 1 89.88 95 VAL B C 1
ATOM 3840 O O . VAL B 1 95 ? -9.406 -24.266 -25.5 1 89.88 95 VAL B O 1
ATOM 3843 N N . MET B 1 96 ? -10.812 -22.875 -24.484 1 89.56 96 MET B N 1
ATOM 3844 C CA . MET B 1 96 ? -11.914 -23.828 -24.562 1 89.56 96 MET B CA 1
ATOM 3845 C C . MET B 1 96 ? -12.352 -24.047 -26 1 89.56 96 MET B C 1
ATOM 3847 O O . MET B 1 96 ? -12.789 -25.141 -26.375 1 89.56 96 MET B O 1
ATOM 3851 N N . ARG B 1 97 ? -12.211 -23 -26.75 1 87.5 97 ARG B N 1
ATOM 3852 C CA . ARG B 1 97 ? -12.523 -23.141 -28.156 1 87.5 97 ARG B CA 1
ATOM 3853 C C . ARG B 1 97 ? -11.562 -24.109 -28.844 1 87.5 97 ARG B C 1
ATOM 3855 O O . ARG B 1 97 ? -11.977 -24.891 -29.703 1 87.5 97 ARG B O 1
ATOM 3862 N N . ILE B 1 98 ? -10.344 -24.047 -28.5 1 88.94 98 ILE B N 1
ATOM 3863 C CA . ILE B 1 98 ? -9.32 -24.906 -29.094 1 88.94 98 ILE B CA 1
ATOM 3864 C C . ILE B 1 98 ? -9.5 -26.344 -28.594 1 88.94 98 ILE B C 1
ATOM 3866 O O . ILE B 1 98 ? -9.344 -27.297 -29.344 1 88.94 98 ILE B O 1
ATOM 3870 N N . ALA B 1 99 ? -9.703 -26.438 -27.25 1 87.88 99 ALA B N 1
ATOM 3871 C CA . ALA B 1 99 ? -9.867 -27.766 -26.656 1 87.88 99 ALA B CA 1
ATOM 3872 C C . ALA B 1 99 ? -11.078 -28.484 -27.25 1 87.88 99 ALA B C 1
ATOM 3874 O O . ALA B 1 99 ? -11.055 -29.703 -27.422 1 87.88 99 ALA B O 1
ATOM 3875 N N . GLY B 1 100 ? -12.109 -27.75 -27.594 1 79.19 100 GLY B N 1
ATOM 3876 C CA . GLY B 1 100 ? -13.297 -28.344 -28.203 1 79.19 100 GLY B CA 1
ATOM 3877 C C . GLY B 1 100 ? -14.141 -29.125 -27.219 1 79.19 100 GLY B C 1
ATOM 3878 O O . GLY B 1 100 ? -13.891 -29.109 -26.016 1 79.19 100 GLY B O 1
ATOM 3879 N N . ASP B 1 101 ? -15.219 -29.766 -27.719 1 75.62 101 ASP B N 1
ATOM 3880 C CA . ASP B 1 101 ? -16.156 -30.562 -26.922 1 75.62 101 ASP B CA 1
ATOM 3881 C C . ASP B 1 101 ? -16.172 -32 -27.375 1 75.62 101 ASP B C 1
ATOM 3883 O O . ASP B 1 101 ? -17.156 -32.719 -27.141 1 75.62 101 ASP B O 1
ATOM 3887 N N . LYS B 1 102 ? -15.086 -32.406 -27.938 1 76.19 102 LYS B N 1
ATOM 3888 C CA . LYS B 1 102 ? -15.102 -33.719 -28.594 1 76.19 102 LYS B CA 1
ATOM 3889 C C . LYS B 1 102 ? -15.047 -34.844 -27.578 1 76.19 102 LYS B C 1
ATOM 3891 O O . LYS B 1 102 ? -15.703 -35.875 -27.766 1 76.19 102 LYS B O 1
ATOM 3896 N N . SER B 1 103 ? -14.203 -34.719 -26.609 1 84.94 103 SER B N 1
ATOM 3897 C CA . SER B 1 103 ? -14.07 -35.75 -25.594 1 84.94 103 SER B CA 1
ATOM 3898 C C . SER B 1 103 ? -14.008 -35.156 -24.188 1 84.94 103 SER B C 1
ATOM 3900 O O . SER B 1 103 ? -13.625 -34 -24.031 1 84.94 103 SER B O 1
ATOM 3902 N N . ARG B 1 104 ? -14.492 -35.969 -23.281 1 86.25 104 ARG B N 1
ATOM 3903 C CA . ARG B 1 104 ? -14.484 -35.531 -21.891 1 86.25 104 ARG B CA 1
ATOM 3904 C C . ARG B 1 104 ? -13.07 -35.219 -21.422 1 86.25 104 ARG B C 1
ATOM 3906 O O . ARG B 1 104 ? -12.852 -34.312 -20.625 1 86.25 104 ARG B O 1
ATOM 3913 N N . THR B 1 105 ? -12.195 -36.031 -21.938 1 90.5 105 THR B N 1
ATOM 3914 C CA . THR B 1 105 ? -10.797 -35.844 -21.562 1 90.5 105 THR B CA 1
ATOM 3915 C C . THR B 1 105 ? -10.258 -34.531 -22.141 1 90.5 105 THR B C 1
ATOM 3917 O O . THR B 1 105 ? -9.508 -33.812 -21.484 1 90.5 105 THR B O 1
ATOM 3920 N N . ALA B 1 106 ? -10.664 -34.281 -23.297 1 91.31 106 ALA B N 1
ATOM 3921 C CA . ALA B 1 106 ? -10.227 -33.062 -23.953 1 91.31 106 ALA B CA 1
ATOM 3922 C C . ALA B 1 106 ? -10.773 -31.828 -23.234 1 91.31 106 ALA B C 1
ATOM 3924 O O . ALA B 1 106 ? -10.07 -30.828 -23.094 1 91.31 106 ALA B O 1
ATOM 3925 N N . VAL B 1 107 ? -11.945 -31.938 -22.844 1 91.62 107 VAL B N 1
ATOM 3926 C CA . VAL B 1 107 ? -12.578 -30.812 -22.156 1 91.62 107 VAL B CA 1
ATOM 3927 C C . VAL B 1 107 ? -11.938 -30.625 -20.781 1 91.62 107 VAL B C 1
ATOM 3929 O O . VAL B 1 107 ? -11.711 -29.484 -20.359 1 91.62 107 VAL B O 1
ATOM 3932 N N . THR B 1 108 ? -11.695 -31.75 -20.141 1 94.19 108 THR B N 1
ATOM 3933 C CA . THR B 1 108 ? -11.023 -31.672 -18.844 1 94.19 108 THR B CA 1
ATOM 3934 C C . THR B 1 108 ? -9.656 -31.016 -18.984 1 94.19 108 THR B C 1
ATOM 3936 O O . THR B 1 108 ? -9.312 -30.125 -18.203 1 94.19 108 THR B O 1
ATOM 3939 N N . LEU B 1 109 ? -8.93 -31.484 -19.938 1 94.5 109 LEU B N 1
ATOM 3940 C CA . LEU B 1 109 ? -7.613 -30.906 -20.172 1 94.5 109 LEU B CA 1
ATOM 3941 C C . LEU B 1 109 ? -7.73 -29.438 -20.547 1 94.5 109 LEU B C 1
ATOM 3943 O O . LEU B 1 109 ? -6.91 -28.609 -20.141 1 94.5 109 LEU B O 1
ATOM 3947 N N . GLY B 1 110 ? -8.695 -29.141 -21.359 1 94.38 110 GLY B N 1
ATOM 3948 C CA . GLY B 1 110 ? -8.938 -27.766 -21.75 1 94.38 110 GLY B CA 1
ATOM 3949 C C . GLY B 1 110 ? -9.242 -26.859 -20.562 1 94.38 110 GLY B C 1
ATOM 3950 O O . GLY B 1 110 ? -8.727 -25.75 -20.469 1 94.38 110 GLY B O 1
ATOM 3951 N N . MET B 1 111 ? -10.055 -27.328 -19.672 1 95 111 MET B N 1
ATOM 3952 C CA . MET B 1 111 ? -10.406 -26.562 -18.5 1 95 111 MET B CA 1
ATOM 3953 C C . MET B 1 111 ? -9.195 -26.359 -17.594 1 95 111 MET B C 1
ATOM 3955 O O . MET B 1 111 ? -8.969 -25.266 -17.078 1 95 111 MET B O 1
ATOM 3959 N N . MET B 1 112 ? -8.453 -27.375 -17.453 1 96.19 112 MET B N 1
ATOM 3960 C CA . MET B 1 112 ? -7.246 -27.281 -16.641 1 96.19 112 MET B CA 1
ATOM 3961 C C . MET B 1 112 ? -6.258 -26.297 -17.25 1 96.19 112 MET B C 1
ATOM 3963 O O . MET B 1 112 ? -5.672 -25.469 -16.547 1 96.19 112 MET B O 1
ATOM 3967 N N . LEU B 1 113 ? -6.113 -26.406 -18.531 1 95.75 113 LEU B N 1
ATOM 3968 C CA . LEU B 1 113 ? -5.18 -25.531 -19.219 1 95.75 113 LEU B CA 1
ATOM 3969 C C . LEU B 1 113 ? -5.656 -24.078 -19.172 1 95.75 113 LEU B C 1
ATOM 3971 O O . LEU B 1 113 ? -4.844 -23.156 -19.094 1 95.75 113 LEU B O 1
ATOM 3975 N N . SER B 1 114 ? -6.945 -23.906 -19.312 1 94.62 114 SER B N 1
ATOM 3976 C CA . SER B 1 114 ? -7.496 -22.562 -19.203 1 94.62 114 SER B CA 1
ATOM 3977 C C . SER B 1 114 ? -7.164 -21.938 -17.859 1 94.62 114 SER B C 1
ATOM 3979 O O . SER B 1 114 ? -6.738 -20.781 -17.781 1 94.62 114 SER B O 1
ATOM 3981 N N . CYS B 1 115 ? -7.332 -22.734 -16.828 1 95.12 115 CYS B N 1
ATOM 3982 C CA . CYS B 1 115 ? -7.039 -22.25 -15.477 1 95.12 115 CYS B CA 1
ATOM 3983 C C . CYS B 1 115 ? -5.539 -22.031 -15.289 1 95.12 115 CYS B C 1
ATOM 3985 O O . CYS B 1 115 ? -5.117 -21.047 -14.672 1 95.12 115 CYS B O 1
ATOM 3987 N N . LEU B 1 116 ? -4.805 -22.969 -15.789 1 95.88 116 LEU B N 1
ATOM 3988 C CA . LEU B 1 116 ? -3.352 -22.859 -15.703 1 95.88 116 LEU B CA 1
ATOM 3989 C C . LEU B 1 116 ? -2.863 -21.578 -16.344 1 95.88 116 LEU B C 1
ATOM 3991 O O . LEU B 1 116 ? -2.135 -20.797 -15.727 1 95.88 116 LEU B O 1
ATOM 3995 N N . ILE B 1 117 ? -3.281 -21.328 -17.562 1 94.19 117 ILE B N 1
ATOM 3996 C CA . ILE B 1 117 ? -2.83 -20.172 -18.328 1 94.19 117 ILE B CA 1
ATOM 3997 C C . ILE B 1 117 ? -3.307 -18.891 -17.672 1 94.19 117 ILE B C 1
ATOM 3999 O O . ILE B 1 117 ? -2.549 -17.922 -17.562 1 94.19 117 ILE B O 1
ATOM 4003 N N . LEU B 1 118 ? -4.508 -18.906 -17.25 1 92.5 118 LEU B N 1
ATOM 4004 C CA . LEU B 1 118 ? -5.082 -17.719 -16.641 1 92.5 118 LEU B CA 1
ATOM 4005 C C . LEU B 1 118 ? -4.387 -17.391 -15.328 1 92.5 118 LEU B C 1
ATOM 4007 O O . LEU B 1 118 ? -4.051 -16.219 -15.078 1 92.5 118 LEU B O 1
ATOM 4011 N N . VAL B 1 119 ? -4.152 -18.359 -14.508 1 92.94 119 VAL B N 1
ATOM 4012 C CA . VAL B 1 119 ? -3.488 -18.141 -13.219 1 92.94 119 VAL B CA 1
ATOM 4013 C C . VAL B 1 119 ? -2.035 -17.734 -13.453 1 92.94 119 VAL B C 1
ATOM 4015 O O . VAL B 1 119 ? -1.51 -16.859 -12.75 1 92.94 119 VAL B O 1
ATOM 4018 N N . ALA B 1 120 ? -1.418 -18.359 -14.359 1 93 120 ALA B N 1
ATOM 4019 C CA . ALA B 1 120 ? -0.044 -18 -14.695 1 93 120 ALA B CA 1
ATOM 4020 C C . ALA B 1 120 ? 0.04 -16.547 -15.141 1 93 120 ALA B C 1
ATOM 4022 O O . ALA B 1 120 ? 0.999 -15.836 -14.812 1 93 120 ALA B O 1
ATOM 4023 N N . ALA B 1 121 ? -0.964 -16.172 -15.867 1 88.94 121 ALA B N 1
ATOM 4024 C CA . ALA B 1 121 ? -0.996 -14.812 -16.406 1 88.94 121 ALA B CA 1
ATOM 4025 C C . ALA B 1 121 ? -1.282 -13.789 -15.312 1 88.94 121 ALA B C 1
ATOM 4027 O O . ALA B 1 121 ? -0.67 -12.727 -15.281 1 88.94 121 ALA B O 1
ATOM 4028 N N . LEU B 1 122 ? -2.205 -14.148 -14.469 1 85.94 122 LEU B N 1
ATOM 4029 C CA . LEU B 1 122 ? -2.66 -13.195 -13.461 1 85.94 122 LEU B CA 1
ATOM 4030 C C . LEU B 1 122 ? -1.781 -13.25 -12.219 1 85.94 122 LEU B C 1
ATOM 4032 O O . LEU B 1 122 ? -1.695 -12.273 -11.469 1 85.94 122 LEU B O 1
ATOM 4036 N N . GLY B 1 123 ? -1.22 -14.375 -11.984 1 86.31 123 GLY B N 1
ATOM 4037 C CA . GLY B 1 123 ? -0.375 -14.547 -10.812 1 86.31 123 GLY B CA 1
ATOM 4038 C C . GLY B 1 123 ? -1.163 -14.758 -9.531 1 86.31 123 GLY B C 1
ATOM 4039 O O . GLY B 1 123 ? -0.614 -14.648 -8.438 1 86.31 123 GLY B O 1
ATOM 4040 N N . THR B 1 124 ? -2.447 -14.891 -9.602 1 83.62 124 THR B N 1
ATOM 4041 C CA . THR B 1 124 ? -3.316 -15.133 -8.453 1 83.62 124 THR B CA 1
ATOM 4042 C C . THR B 1 124 ? -4.297 -16.266 -8.75 1 83.62 124 THR B C 1
ATOM 4044 O O . THR B 1 124 ? -4.918 -16.297 -9.812 1 83.62 124 THR B O 1
ATOM 4047 N N . LEU B 1 125 ? -4.34 -17.156 -7.773 1 87.62 125 LEU B N 1
ATOM 4048 C CA . LEU B 1 125 ? -5.223 -18.297 -7.961 1 87.62 125 LEU B CA 1
ATOM 4049 C C . LEU B 1 125 ? -6.68 -17.906 -7.762 1 87.62 125 LEU B C 1
ATOM 4051 O O . LEU B 1 125 ? -7.52 -18.141 -8.633 1 87.62 125 LEU B O 1
ATOM 4055 N N . ALA B 1 126 ? -6.996 -17.266 -6.715 1 80.88 126 ALA B N 1
ATOM 4056 C CA . ALA B 1 126 ? -8.367 -16.891 -6.379 1 80.88 126 ALA B CA 1
ATOM 4057 C C . ALA B 1 126 ? -8.953 -15.961 -7.43 1 80.88 126 ALA B C 1
ATOM 4059 O O . ALA B 1 126 ? -10.094 -16.141 -7.875 1 80.88 126 ALA B O 1
ATOM 4060 N N . GLY B 1 127 ? -8.164 -15.086 -7.809 1 82.44 127 GLY B N 1
ATOM 4061 C CA . GLY B 1 127 ? -8.641 -14.117 -8.789 1 82.44 127 GLY B CA 1
ATOM 4062 C C . GLY B 1 127 ? -8.906 -14.734 -10.148 1 82.44 127 GLY B C 1
ATOM 4063 O O . GLY B 1 127 ? -9.898 -14.406 -10.805 1 82.44 127 GLY B O 1
ATOM 4064 N N . ALA B 1 128 ? -8.016 -15.539 -10.547 1 90.75 128 ALA B N 1
ATOM 4065 C CA . ALA B 1 128 ? -8.156 -16.172 -11.852 1 90.75 128 ALA B CA 1
ATOM 4066 C C . ALA B 1 128 ? -9.359 -17.125 -11.867 1 90.75 128 ALA B C 1
ATOM 4068 O O . ALA B 1 128 ? -10.133 -17.141 -12.828 1 90.75 128 ALA B O 1
ATOM 4069 N N . LEU B 1 129 ? -9.555 -17.797 -10.789 1 91.31 129 LEU B N 1
ATOM 4070 C CA . LEU B 1 129 ? -10.648 -18.766 -10.742 1 91.31 129 LEU B CA 1
ATOM 4071 C C . LEU B 1 129 ? -12 -18.047 -10.641 1 91.31 129 LEU B C 1
ATOM 4073 O O . LEU B 1 129 ? -13 -18.547 -11.156 1 91.31 129 LEU B O 1
ATOM 4077 N N . ALA B 1 130 ? -12.039 -16.938 -10.062 1 85.44 130 ALA B N 1
ATOM 4078 C CA . ALA B 1 130 ? -13.266 -16.156 -9.961 1 85.44 130 ALA B CA 1
ATOM 4079 C C . ALA B 1 130 ? -13.781 -15.758 -11.344 1 85.44 130 ALA B C 1
ATOM 4081 O O . ALA B 1 130 ? -14.992 -15.609 -11.539 1 85.44 130 ALA B O 1
ATOM 4082 N N . ILE B 1 131 ? -12.891 -15.68 -12.227 1 86.25 131 ILE B N 1
ATOM 4083 C CA . ILE B 1 131 ? -13.273 -15.305 -13.586 1 86.25 131 ILE B CA 1
ATOM 4084 C C . ILE B 1 131 ? -13.547 -16.562 -14.406 1 86.25 131 ILE B C 1
ATOM 4086 O O . ILE B 1 131 ? -14.516 -16.609 -15.172 1 86.25 131 ILE B O 1
ATOM 4090 N N . ALA B 1 132 ? -12.773 -17.516 -14.234 1 90.5 132 ALA B N 1
ATOM 4091 C CA . ALA B 1 132 ? -12.805 -18.703 -15.078 1 90.5 132 ALA B CA 1
ATOM 4092 C C . ALA B 1 132 ? -14.031 -19.562 -14.781 1 90.5 132 ALA B C 1
ATOM 4094 O O . ALA B 1 132 ? -14.664 -20.094 -15.695 1 90.5 132 ALA B O 1
ATOM 4095 N N . VAL B 1 133 ? -14.43 -19.672 -13.555 1 90.19 133 VAL B N 1
ATOM 4096 C CA . VAL B 1 133 ? -15.406 -20.672 -13.125 1 90.19 133 VAL B CA 1
ATOM 4097 C C . VAL B 1 133 ? -16.781 -20.328 -13.695 1 90.19 133 VAL B C 1
ATOM 4099 O O . VAL B 1 133 ? -17.469 -21.203 -14.219 1 90.19 133 VAL B O 1
ATOM 4102 N N . PRO B 1 134 ? -17.203 -19.094 -13.594 1 84.75 134 PRO B N 1
ATOM 4103 C CA . PRO B 1 134 ? -18.5 -18.781 -14.203 1 84.75 134 PRO B CA 1
ATOM 4104 C C . PRO B 1 134 ? -18.531 -19.109 -15.695 1 84.75 134 PRO B C 1
ATOM 4106 O O . PRO B 1 134 ? -19.609 -19.391 -16.234 1 84.75 134 PRO B O 1
ATOM 4109 N N . LEU B 1 135 ? -17.422 -19.047 -16.344 1 86.56 135 LEU B N 1
ATOM 4110 C CA . LEU B 1 135 ? -17.344 -19.344 -17.766 1 86.56 135 LEU B CA 1
ATOM 4111 C C . LEU B 1 135 ? -17.281 -20.844 -18 1 86.56 135 LEU B C 1
ATOM 4113 O O . LEU B 1 135 ? -17.766 -21.344 -19.016 1 86.56 135 LEU B O 1
ATOM 4117 N N . LEU B 1 136 ? -16.703 -21.562 -17.109 1 90.56 136 LEU B N 1
ATOM 4118 C CA . LEU B 1 136 ? -16.453 -22.984 -17.281 1 90.56 136 LEU B CA 1
ATOM 4119 C C . LEU B 1 136 ? -17.625 -23.812 -16.734 1 90.56 136 LEU B C 1
ATOM 4121 O O . LEU B 1 136 ? -17.844 -24.938 -17.188 1 90.56 136 LEU B O 1
ATOM 4125 N N . LEU B 1 137 ? -18.312 -23.234 -15.805 1 88.44 137 LEU B N 1
ATOM 4126 C CA . LEU B 1 137 ? -19.359 -23.953 -15.094 1 88.44 137 LEU B CA 1
ATOM 4127 C C . LEU B 1 137 ? -20.438 -24.438 -16.062 1 88.44 137 LEU B C 1
ATOM 4129 O O . LEU B 1 137 ? -20.828 -25.609 -16.031 1 88.44 137 LEU B O 1
ATOM 4133 N N . PRO B 1 138 ? -20.969 -23.547 -16.906 1 85.44 138 PRO B N 1
ATOM 4134 C CA . PRO B 1 138 ? -21.984 -24.031 -17.844 1 85.44 138 PRO B CA 1
ATOM 4135 C C . PRO B 1 138 ? -21.469 -25.125 -18.766 1 85.44 138 PRO B C 1
ATOM 4137 O O . PRO B 1 138 ? -22.219 -26.047 -19.125 1 85.44 138 PRO B O 1
ATOM 4140 N N . ILE B 1 139 ? -20.281 -25.062 -19.141 1 85.75 139 ILE B N 1
ATOM 4141 C CA . ILE B 1 139 ? -19.672 -26.078 -20.016 1 85.75 139 ILE B CA 1
ATOM 4142 C C . ILE B 1 139 ? -19.578 -27.406 -19.266 1 85.75 139 ILE B C 1
ATOM 4144 O O . ILE B 1 139 ? -19.938 -28.453 -19.797 1 85.75 139 ILE B O 1
ATOM 4148 N N . ALA B 1 140 ? -19.062 -27.312 -18.078 1 89.44 140 ALA B N 1
ATOM 4149 C CA . ALA B 1 140 ? -18.922 -28.5 -17.25 1 89.44 140 ALA B CA 1
ATOM 4150 C C . ALA B 1 140 ? -20.281 -29.141 -16.969 1 89.44 140 ALA B C 1
ATOM 4152 O O . ALA B 1 140 ? -20.422 -30.359 -17 1 89.44 140 ALA B O 1
ATOM 4153 N N . ALA B 1 141 ? -21.234 -28.344 -16.719 1 87.25 141 ALA B N 1
ATOM 4154 C CA . ALA B 1 141 ? -22.562 -28.844 -16.422 1 87.25 141 ALA B CA 1
ATOM 4155 C C . ALA B 1 141 ? -23.188 -29.531 -17.625 1 87.25 141 ALA B C 1
ATOM 4157 O O . ALA B 1 141 ? -23.828 -30.578 -17.484 1 87.25 141 ALA B O 1
ATOM 4158 N N . LYS B 1 142 ? -23 -28.953 -18.703 1 85.19 142 LYS B N 1
ATOM 4159 C CA . LYS B 1 142 ? -23.547 -29.516 -19.938 1 85.19 142 LYS B CA 1
ATOM 4160 C C . LYS B 1 142 ? -22.922 -30.891 -20.234 1 85.19 142 LYS B C 1
ATOM 4162 O O . LYS B 1 142 ? -23.578 -31.766 -20.797 1 85.19 142 LYS B O 1
ATOM 4167 N N . LEU B 1 143 ? -21.734 -31.062 -19.812 1 88.75 143 LEU B N 1
ATOM 4168 C CA . LEU B 1 143 ? -21.031 -32.312 -20.094 1 88.75 143 LEU B CA 1
ATOM 4169 C C . LEU B 1 143 ? -21.188 -33.312 -18.938 1 88.75 143 LEU B C 1
ATOM 4171 O O . LEU B 1 143 ? -20.594 -34.375 -18.953 1 88.75 143 LEU B O 1
ATOM 4175 N N . GLY B 1 144 ? -21.875 -32.812 -17.922 1 88.31 144 GLY B N 1
ATOM 4176 C CA . GLY B 1 144 ? -22.203 -33.719 -16.812 1 88.31 144 GLY B CA 1
ATOM 4177 C C . GLY B 1 144 ? -21.109 -33.812 -15.773 1 88.31 144 GLY B C 1
ATOM 4178 O O . GLY B 1 144 ? -20.953 -34.844 -15.117 1 88.31 144 GLY B O 1
ATOM 4179 N N . PHE B 1 145 ? -20.375 -32.844 -15.688 1 91.94 145 PHE B N 1
ATOM 4180 C CA . PHE B 1 145 ? -19.391 -32.812 -14.609 1 91.94 145 PHE B CA 1
ATOM 4181 C C . PHE B 1 145 ? -20.078 -32.625 -13.258 1 91.94 145 PHE B C 1
ATOM 4183 O O . PHE B 1 145 ? -21.047 -31.875 -13.148 1 91.94 145 PHE B O 1
ATOM 4190 N N . THR B 1 146 ? -19.594 -33.406 -12.32 1 92.56 146 THR B N 1
ATOM 4191 C CA . THR B 1 146 ? -20.047 -33.156 -10.953 1 92.56 146 THR B CA 1
ATOM 4192 C C . THR B 1 146 ? -19.375 -31.922 -10.383 1 92.56 146 THR B C 1
ATOM 4194 O O . THR B 1 146 ? -18.359 -31.469 -10.906 1 92.56 146 THR B O 1
ATOM 4197 N N . ARG B 1 147 ? -19.922 -31.422 -9.328 1 92.62 147 ARG B N 1
ATOM 4198 C CA . ARG B 1 147 ? -19.344 -30.25 -8.664 1 92.62 147 ARG B CA 1
ATOM 4199 C C . ARG B 1 147 ? -17.922 -30.516 -8.188 1 92.62 147 ARG B C 1
ATOM 4201 O O . ARG B 1 147 ? -17.047 -29.672 -8.352 1 92.62 147 ARG B O 1
ATOM 4208 N N . SER B 1 148 ? -17.75 -31.672 -7.656 1 92.81 148 SER B N 1
ATOM 4209 C CA . SER B 1 148 ? -16.453 -32.031 -7.121 1 92.81 148 SER B CA 1
ATOM 4210 C C . SER B 1 148 ? -15.43 -32.25 -8.242 1 92.81 148 SER B C 1
ATOM 4212 O O . SER B 1 148 ? -14.258 -31.922 -8.078 1 92.81 148 SER B O 1
ATOM 4214 N N . ALA B 1 149 ? -15.852 -32.781 -9.273 1 94.25 149 ALA B N 1
ATOM 4215 C CA . ALA B 1 149 ? -14.953 -33 -10.406 1 94.25 149 ALA B CA 1
ATOM 4216 C C . ALA B 1 149 ? -14.508 -31.656 -11 1 94.25 149 ALA B C 1
ATOM 4218 O O . ALA B 1 149 ? -13.344 -31.5 -11.359 1 94.25 149 ALA B O 1
ATOM 4219 N N . LEU B 1 150 ? -15.445 -30.781 -11.102 1 94.19 150 LEU B N 1
ATOM 4220 C CA . LEU B 1 150 ? -15.078 -29.453 -11.594 1 94.19 150 LEU B CA 1
ATOM 4221 C C . LEU B 1 150 ? -14.117 -28.766 -10.625 1 94.19 150 LEU B C 1
ATOM 4223 O O . LEU B 1 150 ? -13.156 -28.125 -11.047 1 94.19 150 LEU B O 1
ATOM 4227 N N . THR B 1 151 ? -14.445 -28.859 -9.383 1 94.44 151 THR B N 1
ATOM 4228 C CA . THR B 1 151 ? -13.578 -28.266 -8.367 1 94.44 151 THR B CA 1
ATOM 4229 C C . THR B 1 151 ? -12.156 -28.797 -8.492 1 94.44 151 THR B C 1
ATOM 4231 O O . THR B 1 151 ? -11.195 -28.031 -8.445 1 94.44 151 THR B O 1
ATOM 4234 N N . SER B 1 152 ? -12.062 -30.078 -8.641 1 95.19 152 SER B N 1
ATOM 4235 C CA . SER B 1 152 ? -10.758 -30.703 -8.805 1 95.19 152 SER B CA 1
ATOM 4236 C C . SER B 1 152 ? -10.055 -30.188 -10.055 1 95.19 152 SER B C 1
ATOM 4238 O O . SER B 1 152 ? -8.844 -29.938 -10.039 1 95.19 152 SER B O 1
ATOM 4240 N N . THR B 1 153 ? -10.781 -30.047 -11.102 1 95.56 153 THR B N 1
ATOM 4241 C CA . THR B 1 153 ? -10.242 -29.609 -12.383 1 95.56 153 THR B CA 1
ATOM 4242 C C . THR B 1 153 ? -9.656 -28.219 -12.281 1 95.56 153 THR B C 1
ATOM 4244 O O . THR B 1 153 ? -8.516 -27.984 -12.672 1 95.56 153 THR B O 1
ATOM 4247 N N . ILE B 1 154 ? -10.453 -27.328 -11.719 1 95 154 ILE B N 1
ATOM 4248 C CA . ILE B 1 154 ? -10.023 -25.938 -11.672 1 95 154 ILE B CA 1
ATOM 4249 C C . ILE B 1 154 ? -8.914 -25.781 -10.641 1 95 154 ILE B C 1
ATOM 4251 O O . ILE B 1 154 ? -8.008 -24.953 -10.812 1 95 154 ILE B O 1
ATOM 4255 N N . PHE B 1 155 ? -8.961 -26.516 -9.594 1 94.81 155 PHE B N 1
ATOM 4256 C CA . PHE B 1 155 ? -7.945 -26.453 -8.547 1 94.81 155 PHE B CA 1
ATOM 4257 C C . PHE B 1 155 ? -6.594 -26.938 -9.07 1 94.81 155 PHE B C 1
ATOM 4259 O O . PHE B 1 155 ? -5.578 -26.266 -8.883 1 94.81 155 PHE B O 1
ATOM 4266 N N . ILE B 1 156 ? -6.578 -28.078 -9.695 1 95.25 156 ILE B N 1
ATOM 4267 C CA . ILE B 1 156 ? -5.344 -28.672 -10.211 1 95.25 156 ILE B CA 1
ATOM 4268 C C . ILE B 1 156 ? -4.758 -27.75 -11.289 1 95.25 156 ILE B C 1
ATOM 4270 O O . ILE B 1 156 ? -3.564 -27.438 -11.258 1 95.25 156 ILE B O 1
ATOM 4274 N N . GLY B 1 157 ? -5.586 -27.359 -12.203 1 95.19 157 GLY B N 1
ATOM 4275 C CA . GLY B 1 157 ? -5.129 -26.453 -13.234 1 95.19 157 GLY B CA 1
ATOM 4276 C C . GLY B 1 157 ? -4.621 -25.141 -12.695 1 95.19 157 GLY B C 1
ATOM 4277 O O . GLY B 1 157 ? -3.58 -24.641 -13.125 1 95.19 157 GLY B O 1
ATOM 4278 N N . GLY B 1 158 ? -5.352 -24.609 -11.812 1 94.06 158 GLY B N 1
ATOM 4279 C CA . GLY B 1 158 ? -4.969 -23.344 -11.211 1 94.06 158 GLY B CA 1
ATOM 4280 C C . GLY B 1 158 ? -3.654 -23.406 -10.453 1 94.06 158 GLY B C 1
ATOM 4281 O O . GLY B 1 158 ? -2.828 -22.5 -10.547 1 94.06 158 GLY B O 1
ATOM 4282 N N . CYS B 1 159 ? -3.455 -24.422 -9.703 1 92.88 159 CYS B N 1
ATOM 4283 C CA . CYS B 1 159 ? -2.225 -24.594 -8.938 1 92.88 159 CYS B CA 1
ATOM 4284 C C . CYS B 1 159 ? -1.021 -24.734 -9.859 1 92.88 159 CYS B C 1
ATOM 4286 O O . CYS B 1 159 ? 0.057 -24.219 -9.562 1 92.88 159 CYS B O 1
ATOM 4288 N N . ALA B 1 160 ? -1.224 -25.469 -10.883 1 94.25 160 ALA B N 1
ATOM 4289 C CA . ALA B 1 160 ? -0.168 -25.578 -11.883 1 94.25 160 ALA B CA 1
ATOM 4290 C C . ALA B 1 160 ? 0.195 -24.203 -12.445 1 94.25 160 ALA B C 1
ATOM 4292 O O . ALA B 1 160 ? 1.373 -23.906 -12.664 1 94.25 160 ALA B O 1
ATOM 4293 N N . GLY B 1 161 ? -0.796 -23.453 -12.695 1 93.81 161 GLY B N 1
ATOM 4294 C CA . GLY B 1 161 ? -0.569 -22.109 -13.188 1 93.81 161 GLY B CA 1
ATOM 4295 C C . GLY B 1 161 ? 0.139 -21.219 -12.18 1 93.81 161 GLY B C 1
ATOM 4296 O O . GLY B 1 161 ? 1.001 -20.422 -12.555 1 93.81 161 GLY B O 1
ATOM 4297 N N . LEU B 1 162 ? -0.239 -21.359 -10.992 1 91.31 162 LEU B N 1
ATOM 4298 C CA . LEU B 1 162 ? 0.38 -20.578 -9.93 1 91.31 162 LEU B CA 1
ATOM 4299 C C . LEU B 1 162 ? 1.869 -20.875 -9.828 1 91.31 162 LEU B C 1
ATOM 4301 O O . LEU B 1 162 ? 2.676 -19.984 -9.578 1 91.31 162 LEU B O 1
ATOM 4305 N N . ALA B 1 163 ? 2.191 -22.078 -9.992 1 91.19 163 ALA B N 1
ATOM 4306 C CA . ALA B 1 163 ? 3.592 -22.484 -9.977 1 91.19 163 ALA B CA 1
ATOM 4307 C C . ALA B 1 163 ? 4.355 -21.875 -11.148 1 91.19 163 ALA B C 1
ATOM 4309 O O . ALA B 1 163 ? 5.539 -21.562 -11.031 1 91.19 163 ALA B O 1
ATOM 4310 N N . MET B 1 164 ? 3.697 -21.656 -12.227 1 92.56 164 MET B N 1
ATOM 4311 C CA . MET B 1 164 ? 4.348 -21.234 -13.469 1 92.56 164 MET B CA 1
ATOM 4312 C C . MET B 1 164 ? 4.324 -19.719 -13.609 1 92.56 164 MET B C 1
ATOM 4314 O O . MET B 1 164 ? 4.977 -19.172 -14.5 1 92.56 164 MET B O 1
ATOM 4318 N N . ALA B 1 165 ? 3.652 -19.047 -12.789 1 90.62 165 ALA B N 1
ATOM 4319 C CA . ALA B 1 165 ? 3.43 -17.609 -12.938 1 90.62 165 ALA B CA 1
ATOM 4320 C C . ALA B 1 165 ? 4.738 -16.844 -12.82 1 90.62 165 ALA B C 1
ATOM 4322 O O . ALA B 1 165 ? 5.371 -16.844 -11.758 1 90.62 165 ALA B O 1
ATOM 4323 N N . PRO B 1 166 ? 5.141 -16.156 -13.805 1 88.81 166 PRO B N 1
ATOM 4324 C CA . PRO B 1 166 ? 6.441 -15.484 -13.789 1 88.81 166 PRO B CA 1
ATOM 4325 C C . PRO B 1 166 ? 6.492 -14.312 -12.812 1 88.81 166 PRO B C 1
ATOM 4327 O O . PRO B 1 166 ? 7.562 -13.977 -12.305 1 88.81 166 PRO B O 1
ATOM 4330 N N . PHE B 1 167 ? 5.363 -13.672 -12.609 1 86.75 167 PHE B N 1
ATOM 4331 C CA . PHE B 1 167 ? 5.387 -12.445 -11.82 1 86.75 167 PHE B CA 1
ATOM 4332 C C . PHE B 1 167 ? 4.613 -12.625 -10.516 1 86.75 167 PHE B C 1
ATOM 4334 O O . PHE B 1 167 ? 4.191 -11.648 -9.898 1 86.75 167 PHE B O 1
ATOM 4341 N N . ALA B 1 168 ? 4.383 -13.891 -10.18 1 85.94 168 ALA B N 1
ATOM 4342 C CA . ALA B 1 168 ? 3.811 -14.156 -8.859 1 85.94 168 ALA B CA 1
ATOM 4343 C C . ALA B 1 168 ? 4.828 -13.883 -7.758 1 85.94 168 ALA B C 1
ATOM 4345 O O . ALA B 1 168 ? 6.004 -14.234 -7.887 1 85.94 168 ALA B O 1
ATOM 4346 N N . GLY B 1 169 ? 4.379 -13.242 -6.781 1 82.31 169 GLY B N 1
ATOM 4347 C CA . GLY B 1 169 ? 5.258 -12.844 -5.691 1 82.31 169 GLY B CA 1
ATOM 4348 C C . GLY B 1 169 ? 6.062 -13.992 -5.121 1 82.31 169 GLY B C 1
ATOM 4349 O O . GLY B 1 169 ? 7.258 -13.844 -4.859 1 82.31 169 GLY B O 1
ATOM 4350 N N . SER B 1 170 ? 5.438 -15.055 -4.914 1 85.06 170 SER B N 1
ATOM 4351 C CA . SER B 1 170 ? 6.133 -16.219 -4.355 1 85.06 170 SER B CA 1
ATOM 4352 C C . SER B 1 170 ? 7.211 -16.719 -5.305 1 85.06 170 SER B C 1
ATOM 4354 O O . SER B 1 170 ? 8.297 -17.109 -4.867 1 85.06 170 SER B O 1
ATOM 4356 N N . ASN B 1 171 ? 6.922 -16.688 -6.535 1 89.56 171 ASN B N 1
ATOM 4357 C CA . ASN B 1 171 ? 7.879 -17.188 -7.523 1 89.56 171 ASN B CA 1
ATOM 4358 C C . ASN B 1 171 ? 9.047 -16.219 -7.699 1 89.56 171 ASN B C 1
ATOM 4360 O O . ASN B 1 171 ? 10.188 -16.641 -7.891 1 89.56 171 ASN B O 1
ATOM 4364 N N . ILE B 1 172 ? 8.727 -15.031 -7.621 1 86.56 172 ILE B N 1
ATOM 4365 C CA . ILE B 1 172 ? 9.789 -14.031 -7.664 1 86.56 172 ILE B CA 1
ATOM 4366 C C . ILE B 1 172 ? 10.703 -14.203 -6.449 1 86.56 172 ILE B C 1
ATOM 4368 O O . ILE B 1 172 ? 11.922 -14.102 -6.566 1 86.56 172 ILE B O 1
ATOM 4372 N N . ALA B 1 173 ? 10.133 -14.484 -5.371 1 85.81 173 ALA B N 1
ATOM 4373 C CA . ALA B 1 173 ? 10.906 -14.711 -4.152 1 85.81 173 ALA B CA 1
ATOM 4374 C C . ALA B 1 173 ? 11.82 -15.922 -4.309 1 85.81 173 ALA B C 1
ATOM 4376 O O . ALA B 1 173 ? 12.969 -15.906 -3.854 1 85.81 173 ALA B O 1
ATOM 4377 N N . VAL B 1 174 ? 11.281 -16.922 -4.883 1 88.06 174 VAL B N 1
ATOM 4378 C CA . VAL B 1 174 ? 12.07 -18.125 -5.086 1 88.06 174 VAL B CA 1
ATOM 4379 C C . VAL B 1 174 ? 13.242 -17.828 -6.027 1 88.06 174 VAL B C 1
ATOM 4381 O O . VAL B 1 174 ? 14.375 -18.234 -5.762 1 88.06 174 VAL B O 1
ATOM 4384 N N . MET B 1 175 ? 12.93 -17.172 -7.078 1 88.75 175 MET B N 1
ATOM 4385 C CA . MET B 1 175 ? 13.961 -16.844 -8.055 1 88.75 175 MET B CA 1
ATOM 4386 C C . MET B 1 175 ? 15.039 -15.953 -7.438 1 88.75 175 MET B C 1
ATOM 4388 O O . MET B 1 175 ? 16.234 -16.141 -7.695 1 88.75 175 MET B O 1
ATOM 4392 N N . ASP B 1 176 ? 14.578 -15.086 -6.676 1 85.19 176 ASP B N 1
ATOM 4393 C CA . ASP B 1 176 ? 15.516 -14.188 -6 1 85.19 176 ASP B CA 1
ATOM 4394 C C . ASP B 1 176 ? 16.359 -14.945 -4.984 1 85.19 176 ASP B C 1
ATOM 4396 O O . ASP B 1 176 ? 17.578 -14.75 -4.914 1 85.19 176 ASP B O 1
ATOM 4400 N N . ALA B 1 177 ? 15.773 -15.75 -4.227 1 85.38 177 ALA B N 1
ATOM 4401 C CA . ALA B 1 177 ? 16.453 -16.516 -3.18 1 85.38 177 ALA B CA 1
ATOM 4402 C C . ALA B 1 177 ? 17.484 -17.469 -3.779 1 85.38 177 ALA B C 1
ATOM 4404 O O . ALA B 1 177 ? 18.562 -17.656 -3.236 1 85.38 177 ALA B O 1
ATOM 4405 N N . ALA B 1 178 ? 17.125 -18.078 -4.871 1 86.62 178 ALA B N 1
ATOM 4406 C CA . ALA B 1 178 ? 18 -19.062 -5.5 1 86.62 178 ALA B CA 1
ATOM 4407 C C . ALA B 1 178 ? 18.922 -18.406 -6.527 1 86.62 178 ALA B C 1
ATOM 4409 O O . ALA B 1 178 ? 19.781 -19.078 -7.098 1 86.62 178 ALA B O 1
ATOM 4410 N N . ASP B 1 179 ? 18.688 -17.172 -6.738 1 86 179 ASP B N 1
ATOM 4411 C CA . ASP B 1 179 ? 19.469 -16.391 -7.703 1 86 179 ASP B CA 1
ATOM 4412 C C . ASP B 1 179 ? 19.438 -17.047 -9.086 1 86 179 ASP B C 1
ATOM 4414 O O . ASP B 1 179 ? 20.484 -17.328 -9.672 1 86 179 ASP B O 1
ATOM 4418 N N . VAL B 1 180 ? 18.25 -17.375 -9.523 1 86.69 180 VAL B N 1
ATOM 4419 C CA . VAL B 1 180 ? 18.078 -17.984 -10.844 1 86.69 180 VAL B CA 1
ATOM 4420 C C . VAL B 1 180 ? 17.062 -17.188 -11.656 1 86.69 180 VAL B C 1
ATOM 4422 O O . VAL B 1 180 ? 16.281 -16.406 -11.094 1 86.69 180 VAL B O 1
ATOM 4425 N N . GLY B 1 181 ? 17.125 -17.328 -12.953 1 87.06 181 GLY B N 1
ATOM 4426 C CA . GLY B 1 181 ? 16.141 -16.734 -13.836 1 87.06 181 GLY B CA 1
ATOM 4427 C C . GLY B 1 181 ? 14.875 -17.578 -13.969 1 87.06 181 GLY B C 1
ATOM 4428 O O . GLY B 1 181 ? 14.773 -18.641 -13.367 1 87.06 181 GLY B O 1
ATOM 4429 N N . TYR B 1 182 ? 13.969 -17.109 -14.766 1 88.75 182 TYR B N 1
ATOM 4430 C CA . TYR B 1 182 ? 12.664 -17.75 -14.898 1 88.75 182 TYR B CA 1
ATOM 4431 C C . TYR B 1 182 ? 12.797 -19.109 -15.562 1 88.75 182 TYR B C 1
ATOM 4433 O O . TYR B 1 182 ? 12.133 -20.078 -15.164 1 88.75 182 TYR B O 1
ATOM 4441 N N . LEU B 1 183 ? 13.625 -19.219 -16.547 1 87.69 183 LEU B N 1
ATOM 4442 C CA . LEU B 1 183 ? 13.75 -20.469 -17.281 1 87.69 183 LEU B CA 1
ATOM 4443 C C . LEU B 1 183 ? 14.305 -21.562 -16.375 1 87.69 183 LEU B C 1
ATOM 4445 O O . LEU B 1 183 ? 13.859 -22.719 -16.438 1 87.69 183 LEU B O 1
ATOM 4449 N N . GLN B 1 184 ? 15.266 -21.188 -15.594 1 88.62 184 GLN B N 1
ATOM 4450 C CA . GLN B 1 184 ? 15.82 -22.141 -14.648 1 88.62 184 GLN B CA 1
ATOM 4451 C C . GLN B 1 184 ? 14.805 -22.531 -13.578 1 88.62 184 GLN B C 1
ATOM 4453 O O . GLN B 1 184 ? 14.711 -23.688 -13.188 1 88.62 184 GLN B O 1
ATOM 4458 N N . TYR B 1 185 ? 14.133 -21.531 -13.188 1 91 185 TYR B N 1
ATOM 4459 C CA . TYR B 1 185 ? 13.07 -21.766 -12.219 1 91 185 TYR B CA 1
ATOM 4460 C C . TYR B 1 185 ? 12.062 -22.781 -12.75 1 91 185 TYR B C 1
ATOM 4462 O O . TYR B 1 185 ? 11.648 -23.688 -12.031 1 91 185 TYR B O 1
ATOM 4470 N N . VAL B 1 186 ? 11.688 -22.609 -14.008 1 91.88 186 VAL B N 1
ATOM 4471 C CA . VAL B 1 186 ? 10.688 -23.469 -14.625 1 91.88 186 VAL B CA 1
ATOM 4472 C C . VAL B 1 186 ? 11.289 -24.859 -14.875 1 91.88 186 VAL B C 1
ATOM 4474 O O . VAL B 1 186 ? 10.633 -25.875 -14.656 1 91.88 186 VAL B O 1
ATOM 4477 N N . ALA B 1 187 ? 12.531 -24.875 -15.25 1 90.38 187 ALA B N 1
ATOM 4478 C CA . ALA B 1 187 ? 13.18 -26.125 -15.609 1 90.38 187 ALA B CA 1
ATOM 4479 C C . ALA B 1 187 ? 13.398 -27 -14.383 1 90.38 187 ALA B C 1
ATOM 4481 O O . ALA B 1 187 ? 13.195 -28.219 -14.43 1 90.38 187 ALA B O 1
ATOM 4482 N N . TYR B 1 188 ? 13.773 -26.375 -13.289 1 87.62 188 TYR B N 1
ATOM 4483 C CA . TYR B 1 188 ? 14.172 -27.156 -12.125 1 87.62 188 TYR B CA 1
ATOM 4484 C C . TYR B 1 188 ? 12.969 -27.484 -11.25 1 87.62 188 TYR B C 1
ATOM 4486 O O . TYR B 1 188 ? 12.906 -28.562 -10.641 1 87.62 188 TYR B O 1
ATOM 4494 N N . GLY B 1 189 ? 12.07 -26.578 -11.18 1 89.81 189 GLY B N 1
ATOM 4495 C CA . GLY B 1 189 ? 11.055 -26.781 -10.156 1 89.81 189 GLY B CA 1
ATOM 4496 C C . GLY B 1 189 ? 9.641 -26.656 -10.695 1 89.81 189 GLY B C 1
ATOM 4497 O O . GLY B 1 189 ? 8.906 -27.641 -10.758 1 89.81 189 GLY B O 1
ATOM 4498 N N . ALA B 1 190 ? 9.289 -25.547 -11.242 1 92.5 190 ALA B N 1
ATOM 4499 C CA . ALA B 1 190 ? 7.906 -25.219 -11.578 1 92.5 190 ALA B CA 1
ATOM 4500 C C . ALA B 1 190 ? 7.422 -26.062 -12.758 1 92.5 190 ALA B C 1
ATOM 4502 O O . ALA B 1 190 ? 6.262 -26.484 -12.789 1 92.5 190 ALA B O 1
ATOM 4503 N N . GLY B 1 191 ? 8.25 -26.281 -13.734 1 93.44 191 GLY B N 1
ATOM 4504 C CA . GLY B 1 191 ? 7.875 -27.047 -14.914 1 93.44 191 GLY B CA 1
ATOM 4505 C C . GLY B 1 191 ? 7.441 -28.469 -14.594 1 93.44 191 GLY B C 1
ATOM 4506 O O . GLY B 1 191 ? 6.328 -28.875 -14.93 1 93.44 191 GLY B O 1
ATOM 4507 N N . PRO B 1 192 ? 8.305 -29.172 -13.93 1 93.25 192 PRO B N 1
ATOM 4508 C CA . PRO B 1 192 ? 7.945 -30.547 -13.547 1 93.25 192 PRO B CA 1
ATOM 4509 C C . PRO B 1 192 ? 6.656 -30.609 -12.727 1 93.25 192 PRO B C 1
ATOM 4511 O O . PRO B 1 192 ? 5.859 -31.531 -12.906 1 93.25 192 PRO B O 1
ATOM 4514 N N . LEU B 1 193 ? 6.516 -29.672 -11.883 1 93.12 193 LEU B N 1
ATOM 4515 C CA . LEU B 1 193 ? 5.305 -29.641 -11.07 1 93.12 193 LEU B CA 1
ATOM 4516 C C . LEU B 1 193 ? 4.07 -29.406 -11.93 1 93.12 193 LEU B C 1
ATOM 4518 O O . LEU B 1 193 ? 3.025 -30.031 -11.703 1 93.12 193 LEU B O 1
ATOM 4522 N N . ALA B 1 194 ? 4.172 -28.5 -12.844 1 95.06 194 ALA B N 1
ATOM 4523 C CA . ALA B 1 194 ? 3.047 -28.203 -13.727 1 95.06 194 ALA B CA 1
ATOM 4524 C C . ALA B 1 194 ? 2.68 -29.422 -14.578 1 95.06 194 ALA B C 1
ATOM 4526 O O . ALA B 1 194 ? 1.501 -29.75 -14.734 1 95.06 194 ALA B O 1
ATOM 4527 N N . VAL B 1 195 ? 3.656 -30.047 -15.117 1 95.31 195 VAL B N 1
ATOM 4528 C CA . VAL B 1 195 ? 3.424 -31.219 -15.945 1 95.31 195 VAL B CA 1
ATOM 4529 C C . VAL B 1 195 ? 2.814 -32.344 -15.109 1 95.31 195 VAL B C 1
ATOM 4531 O O . VAL B 1 195 ? 1.855 -33 -15.531 1 95.31 195 VAL B O 1
ATOM 4534 N N . LEU B 1 196 ? 3.385 -32.531 -13.961 1 94.56 196 LEU B N 1
ATOM 4535 C CA . LEU B 1 196 ? 2.859 -33.562 -13.07 1 94.56 196 LEU B CA 1
ATOM 4536 C C . LEU B 1 196 ? 1.404 -33.281 -12.711 1 94.56 196 LEU B C 1
ATOM 4538 O O . LEU B 1 196 ? 0.581 -34.188 -12.672 1 94.56 196 LEU B O 1
ATOM 4542 N N . SER B 1 197 ? 1.123 -32.031 -12.438 1 94.94 197 SER B N 1
ATOM 4543 C CA . SER B 1 197 ? -0.236 -31.641 -12.07 1 94.94 197 SER B CA 1
ATOM 4544 C C . SER B 1 197 ? -1.221 -31.953 -13.195 1 94.94 197 SER B C 1
ATOM 4546 O O . SER B 1 197 ? -2.322 -32.438 -12.938 1 94.94 197 SER B O 1
ATOM 4548 N N . LEU B 1 198 ? -0.85 -31.672 -14.383 1 94.69 198 LEU B N 1
ATOM 4549 C CA . LEU B 1 198 ? -1.729 -31.922 -15.516 1 94.69 198 LEU B CA 1
ATOM 4550 C C . LEU B 1 198 ? -1.922 -33.438 -15.719 1 94.69 198 LEU B C 1
ATOM 4552 O O . LEU B 1 198 ? -3.039 -33.875 -15.977 1 94.69 198 LEU B O 1
ATOM 4556 N N . VAL B 1 199 ? -0.85 -34.156 -15.57 1 95.38 199 VAL B N 1
ATOM 4557 C CA . VAL B 1 199 ? -0.917 -35.625 -15.758 1 95.38 199 VAL B CA 1
ATOM 4558 C C . VAL B 1 199 ? -1.77 -36.25 -14.656 1 95.38 199 VAL B C 1
ATOM 4560 O O . VAL B 1 199 ? -2.643 -37.062 -14.93 1 95.38 199 VAL B O 1
ATOM 4563 N N . VAL B 1 200 ? -1.509 -35.844 -13.469 1 94.69 200 VAL B N 1
ATOM 4564 C CA . VAL B 1 200 ? -2.273 -36.375 -12.344 1 94.69 200 VAL B CA 1
ATOM 4565 C C . VAL B 1 200 ? -3.729 -35.906 -12.453 1 94.69 200 VAL B C 1
ATOM 4567 O O . VAL B 1 200 ? -4.641 -36.656 -12.078 1 94.69 200 VAL B O 1
ATOM 4570 N N . GLY B 1 201 ? -3.91 -34.719 -12.938 1 94.94 201 GLY B N 1
ATOM 4571 C CA . GLY B 1 201 ? -5.266 -34.219 -13.133 1 94.94 201 GLY B CA 1
ATOM 4572 C C . GLY B 1 201 ? -6.078 -35.094 -14.086 1 94.94 201 GLY B C 1
ATOM 4573 O O . GLY B 1 201 ? -7.277 -35.281 -13.875 1 94.94 201 GLY B O 1
ATOM 4574 N N . LEU B 1 202 ? -5.441 -35.625 -15.109 1 94.06 202 LEU B N 1
ATOM 4575 C CA . LEU B 1 202 ? -6.121 -36.438 -16.094 1 94.06 202 LEU B CA 1
ATOM 4576 C C . LEU B 1 202 ? -6.535 -37.781 -15.5 1 94.06 202 LEU B C 1
ATOM 4578 O O . LEU B 1 202 ? -7.387 -38.469 -16.047 1 94.06 202 LEU B O 1
ATOM 4582 N N . ILE B 1 203 ? -5.949 -38.062 -14.383 1 95.12 203 ILE B N 1
ATOM 4583 C CA . ILE B 1 203 ? -6.289 -39.312 -13.711 1 95.12 203 ILE B CA 1
ATOM 4584 C C . ILE B 1 203 ? -7.266 -39.062 -12.57 1 95.12 203 ILE B C 1
ATOM 4586 O O . ILE B 1 203 ? -8.273 -39.75 -12.422 1 95.12 203 ILE B O 1
ATOM 4590 N N . VAL B 1 204 ? -7.035 -38.031 -11.891 1 95.31 204 VAL B N 1
ATOM 4591 C CA . VAL B 1 204 ? -7.773 -37.719 -10.664 1 95.31 204 VAL B CA 1
ATOM 4592 C C . VAL B 1 204 ? -9.164 -37.219 -11.008 1 95.31 204 VAL B C 1
ATOM 4594 O O . VAL B 1 204 ? -10.141 -37.531 -10.328 1 95.31 204 VAL B O 1
ATOM 4597 N N . VAL B 1 205 ? -9.266 -36.375 -12.016 1 95.12 205 VAL B N 1
ATOM 4598 C CA . VAL B 1 205 ? -10.539 -35.75 -12.328 1 95.12 205 VAL B CA 1
ATOM 4599 C C . VAL B 1 205 ? -11.562 -36.812 -12.75 1 95.12 205 VAL B C 1
ATOM 4601 O O . VAL B 1 205 ? -12.68 -36.844 -12.234 1 95.12 205 VAL B O 1
ATOM 4604 N N . PRO B 1 206 ? -11.227 -37.719 -13.688 1 93.5 206 PRO B N 1
ATOM 4605 C CA . PRO B 1 206 ? -12.188 -38.781 -14.016 1 93.5 206 PRO B CA 1
ATOM 4606 C C . PRO B 1 206 ? -12.5 -39.688 -12.836 1 93.5 206 PRO B C 1
ATOM 4608 O O . PRO B 1 206 ? -13.633 -40.156 -12.695 1 93.5 206 PRO B O 1
ATOM 4611 N N . TRP B 1 207 ? -11.516 -40 -12.07 1 95.06 207 TRP B N 1
ATOM 4612 C CA . TRP B 1 207 ? -11.742 -40.781 -10.859 1 95.06 207 TRP B CA 1
ATOM 4613 C C . TRP B 1 207 ? -12.734 -40.094 -9.938 1 95.06 207 TRP B C 1
ATOM 4615 O O . TRP B 1 207 ? -13.641 -40.719 -9.391 1 95.06 207 TRP B O 1
ATOM 4625 N N . MET B 1 208 ? -12.562 -38.781 -9.727 1 94.38 208 MET B N 1
ATOM 4626 C CA . MET B 1 208 ? -13.461 -37.969 -8.891 1 94.38 208 MET B CA 1
ATOM 4627 C C . MET B 1 208 ? -14.859 -37.938 -9.492 1 94.38 208 MET B C 1
ATOM 4629 O O . MET B 1 208 ? -15.852 -37.938 -8.758 1 94.38 208 MET B O 1
ATOM 4633 N N . GLN B 1 209 ? -14.906 -37.812 -10.789 1 93.25 209 GLN B N 1
ATOM 4634 C CA . GLN B 1 209 ? -16.172 -37.781 -11.5 1 93.25 209 GLN B CA 1
ATOM 4635 C C . GLN B 1 209 ? -16.969 -39.062 -11.234 1 93.25 209 GLN B C 1
ATOM 4637 O O . GLN B 1 209 ? -18.156 -39.031 -10.945 1 93.25 209 GLN B O 1
ATOM 4642 N N . ARG B 1 210 ? -16.344 -40.188 -11.328 1 93.25 210 ARG B N 1
ATOM 4643 C CA . ARG B 1 210 ? -17.016 -41.469 -11.094 1 93.25 210 ARG B CA 1
ATOM 4644 C C . ARG B 1 210 ? -17.438 -41.625 -9.641 1 93.25 210 ARG B C 1
ATOM 4646 O O . ARG B 1 210 ? -18.531 -42.125 -9.359 1 93.25 210 ARG B O 1
ATOM 4653 N N . ARG B 1 211 ? -16.547 -41.219 -8.883 1 91.12 211 ARG B N 1
ATOM 4654 C CA . ARG B 1 211 ? -16.797 -41.312 -7.453 1 91.12 211 ARG B CA 1
ATOM 4655 C C . ARG B 1 211 ? -18 -40.5 -7.039 1 91.12 211 ARG B C 1
ATOM 4657 O O . ARG B 1 211 ? -18.844 -40.938 -6.254 1 91.12 211 ARG B O 1
ATOM 4664 N N . THR B 1 212 ? -18.125 -39.344 -7.562 1 91.5 212 THR B N 1
ATOM 4665 C CA . THR B 1 212 ? -19.141 -38.406 -7.094 1 91.5 212 THR B CA 1
ATOM 4666 C C . THR B 1 212 ? -20.406 -38.469 -7.949 1 91.5 212 THR B C 1
ATOM 4668 O O . THR B 1 212 ? -21.453 -37.969 -7.562 1 91.5 212 THR B O 1
ATOM 4671 N N . ALA B 1 213 ? -20.219 -38.969 -9.094 1 89.69 213 ALA B N 1
ATOM 4672 C CA . ALA B 1 213 ? -21.406 -39.25 -9.906 1 89.69 213 ALA B CA 1
ATOM 4673 C C . ALA B 1 213 ? -22.375 -40.156 -9.172 1 89.69 213 ALA B C 1
ATOM 4675 O O . ALA B 1 213 ? -23.594 -40.031 -9.297 1 89.69 213 ALA B O 1
ATOM 4676 N N . ARG B 1 214 ? -21.844 -41.031 -8.422 1 87.38 214 ARG B N 1
ATOM 4677 C CA . ARG B 1 214 ? -22.656 -41.969 -7.645 1 87.38 214 ARG B CA 1
ATOM 4678 C C . ARG B 1 214 ? -23.406 -41.25 -6.531 1 87.38 214 ARG B C 1
ATOM 4680 O O . ARG B 1 214 ? -24.453 -41.719 -6.09 1 87.38 214 ARG B O 1
ATOM 4687 N N . GLU B 1 215 ? -22.906 -40.188 -6.18 1 85.19 215 GLU B N 1
ATOM 4688 C CA . GLU B 1 215 ? -23.531 -39.406 -5.102 1 85.19 215 GLU B CA 1
ATOM 4689 C C . GLU B 1 215 ? -24.438 -38.312 -5.648 1 85.19 215 GLU B C 1
ATOM 4691 O O . GLU B 1 215 ? -24.969 -37.5 -4.887 1 85.19 215 GLU B O 1
ATOM 4696 N N . ASN B 1 216 ? -24.703 -38.219 -6.875 1 81.88 216 ASN B N 1
ATOM 4697 C CA . ASN B 1 216 ? -25.562 -37.281 -7.559 1 81.88 216 ASN B CA 1
ATOM 4698 C C . ASN B 1 216 ? -25.125 -35.844 -7.281 1 81.88 216 ASN B C 1
ATOM 4700 O O . ASN B 1 216 ? -25.938 -34.969 -6.953 1 81.88 216 ASN B O 1
ATOM 4704 N N . ASP B 1 217 ? -23.828 -35.594 -7.34 1 87.06 217 ASP B N 1
ATOM 4705 C CA . ASP B 1 217 ? -23.25 -34.25 -7.078 1 87.06 217 ASP B CA 1
ATOM 4706 C C . ASP B 1 217 ? -23.297 -33.375 -8.328 1 87.06 217 ASP B C 1
ATOM 4708 O O . ASP B 1 217 ? -22.359 -32.656 -8.609 1 87.06 217 ASP B O 1
ATOM 4712 N N . TYR B 1 218 ? -24.359 -33.469 -9.094 1 87.12 218 TYR B N 1
ATOM 4713 C CA . TYR B 1 218 ? -24.484 -32.719 -10.344 1 87.12 218 TYR B CA 1
ATOM 4714 C C . TYR B 1 218 ? -25.047 -31.328 -10.086 1 87.12 218 TYR B C 1
ATOM 4716 O O . TYR B 1 218 ? -25.609 -31.062 -9.023 1 87.12 218 TYR B O 1
ATOM 4724 N N . TYR B 1 219 ? -24.719 -30.406 -11.031 1 87.44 219 TYR B N 1
ATOM 4725 C CA . TYR B 1 219 ? -25.25 -29.031 -10.961 1 87.44 219 TYR B CA 1
ATOM 4726 C C . TYR B 1 219 ? -26.734 -29 -11.289 1 87.44 219 TYR B C 1
ATOM 4728 O O . TYR B 1 219 ? -27.203 -29.734 -12.164 1 87.44 219 TYR B O 1
ATOM 4736 N N . ARG B 1 220 ? -27.609 -28.047 -10.516 1 77.5 220 ARG B N 1
ATOM 4737 C CA . ARG B 1 220 ? -29 -27.734 -10.844 1 77.5 220 ARG B CA 1
ATOM 4738 C C . ARG B 1 220 ? -29.094 -26.594 -11.852 1 77.5 220 ARG B C 1
ATOM 4740 O O . ARG B 1 220 ? -28.188 -25.766 -11.93 1 77.5 220 ARG B O 1
ATOM 4747 N N . ASP B 1 221 ? -29.922 -26.562 -12.656 1 76.56 221 ASP B N 1
ATOM 4748 C CA . ASP B 1 221 ? -30.109 -25.562 -13.703 1 76.56 221 ASP B CA 1
ATOM 4749 C C . ASP B 1 221 ? -30.047 -24.156 -13.125 1 76.56 221 ASP B C 1
ATOM 4751 O O . ASP B 1 221 ? -29.531 -23.234 -13.781 1 76.56 221 ASP B O 1
ATOM 4755 N N . ASP B 1 222 ? -30.469 -24.016 -12.008 1 68.88 222 ASP B N 1
ATOM 4756 C CA . ASP B 1 222 ? -30.516 -22.688 -11.383 1 68.88 222 ASP B CA 1
ATOM 4757 C C . ASP B 1 222 ? -29.125 -22.25 -10.938 1 68.88 222 ASP B C 1
ATOM 4759 O O . ASP B 1 222 ? -28.891 -21.047 -10.734 1 68.88 222 ASP B O 1
ATOM 4763 N N . GLU B 1 223 ? -28.344 -23.25 -10.867 1 69.25 223 GLU B N 1
ATOM 4764 C CA . GLU B 1 223 ? -27 -22.953 -10.383 1 69.25 223 GLU B CA 1
ATOM 4765 C C . GLU B 1 223 ? -26.078 -22.594 -11.531 1 69.25 223 GLU B C 1
ATOM 4767 O O . GLU B 1 223 ? -24.984 -22.047 -11.312 1 69.25 223 GLU B O 1
ATOM 4772 N N . ILE B 1 224 ? -26.5 -22.797 -12.719 1 72.69 224 ILE B N 1
ATOM 4773 C CA . ILE B 1 224 ? -25.656 -22.609 -13.898 1 72.69 224 ILE B CA 1
ATOM 4774 C C . ILE B 1 224 ? -25.766 -21.156 -14.375 1 72.69 224 ILE B C 1
ATOM 4776 O O . ILE B 1 224 ? -26.859 -20.656 -14.602 1 72.69 224 ILE B O 1
ATOM 4780 N N . GLY B 1 225 ? -25.438 -20.156 -13.586 1 58.59 225 GLY B N 1
ATOM 4781 C CA . GLY B 1 225 ? -25.469 -18.75 -13.953 1 58.59 225 GLY B CA 1
ATOM 4782 C C . GLY B 1 225 ? -25.578 -18.516 -15.445 1 58.59 225 GLY B C 1
ATOM 4783 O O . GLY B 1 225 ? -25.391 -19.438 -16.234 1 58.59 225 GLY B O 1
ATOM 4784 N N . THR B 1 226 ? -26.391 -17.391 -15.789 1 54.34 226 THR B N 1
ATOM 4785 C CA . THR B 1 226 ? -26.562 -16.984 -17.188 1 54.34 226 THR B CA 1
ATOM 4786 C C . THR B 1 226 ? -25.219 -16.578 -17.797 1 54.34 226 THR B C 1
ATOM 4788 O O . THR B 1 226 ? -24.328 -16.094 -17.094 1 54.34 226 THR B O 1
ATOM 4791 N N . ASP B 1 227 ? -24.922 -17.141 -18.875 1 51.41 227 ASP B N 1
ATOM 4792 C CA . ASP B 1 227 ? -23.812 -16.766 -19.734 1 51.41 227 ASP B CA 1
ATOM 4793 C C . ASP B 1 227 ? -23.719 -15.258 -19.875 1 51.41 227 ASP B C 1
ATOM 4795 O O . ASP B 1 227 ? -23.641 -14.727 -21 1 51.41 227 ASP B O 1
ATOM 4799 N N . ASP B 1 228 ? -24.312 -14.484 -18.953 1 50.94 228 ASP B N 1
ATOM 4800 C CA . ASP B 1 228 ? -24.266 -13.062 -19.297 1 50.94 228 ASP B CA 1
ATOM 4801 C C . ASP B 1 228 ? -22.828 -12.555 -19.375 1 50.94 228 ASP B C 1
ATOM 4803 O O . ASP B 1 228 ? -22.266 -12.102 -18.375 1 50.94 228 ASP B O 1
ATOM 4807 N N . GLN B 1 229 ? -22.094 -13.203 -20.141 1 53.41 229 GLN B N 1
ATOM 4808 C CA . GLN B 1 229 ? -20.734 -12.766 -20.453 1 53.41 229 GLN B CA 1
ATOM 4809 C C . GLN B 1 229 ? -20.688 -11.266 -20.719 1 53.41 229 GLN B C 1
ATOM 4811 O O . GLN B 1 229 ? -21.391 -10.758 -21.594 1 53.41 229 GLN B O 1
ATOM 4816 N N . LEU B 1 230 ? -20.484 -10.492 -19.781 1 54.66 230 LEU B N 1
ATOM 4817 C CA . LEU B 1 230 ? -20.25 -9.078 -20.047 1 54.66 230 LEU B CA 1
ATOM 4818 C C . LEU B 1 230 ? -19.359 -8.906 -21.281 1 54.66 230 LEU B C 1
ATOM 4820 O O . LEU B 1 230 ? -18.25 -9.438 -21.328 1 54.66 230 LEU B O 1
ATOM 4824 N N . GLN B 1 231 ? -19.875 -8.789 -22.453 1 64.06 231 GLN B N 1
ATOM 4825 C CA . GLN B 1 231 ? -19.156 -8.547 -23.703 1 64.06 231 GLN B CA 1
ATOM 4826 C C . GLN B 1 231 ? -18.312 -7.277 -23.625 1 64.06 231 GLN B C 1
ATOM 4828 O O . GLN B 1 231 ? -18.828 -6.207 -23.297 1 64.06 231 GLN B O 1
ATOM 4833 N N . HIS B 1 232 ? -17.047 -7.535 -23.453 1 77.62 232 HIS B N 1
ATOM 4834 C CA . HIS B 1 232 ? -16.109 -6.418 -23.562 1 77.62 232 HIS B CA 1
ATOM 4835 C C . HIS B 1 232 ? -15.68 -6.207 -25.016 1 77.62 232 HIS B C 1
ATOM 4837 O O . HIS B 1 232 ? -15.016 -7.066 -25.594 1 77.62 232 HIS B O 1
ATOM 4843 N N . PRO B 1 233 ? -16.234 -5.242 -25.625 1 79.88 233 PRO B N 1
ATOM 4844 C CA . PRO B 1 233 ? -16.031 -5.051 -27.062 1 79.88 233 PRO B CA 1
ATOM 4845 C C . PRO B 1 233 ? -14.555 -5.129 -27.469 1 79.88 233 PRO B C 1
ATOM 4847 O O . PRO B 1 233 ? -14.234 -5.586 -28.562 1 79.88 233 PRO B O 1
ATOM 4850 N N . HIS B 1 234 ? -13.695 -4.727 -26.688 1 90.25 234 HIS B N 1
ATOM 4851 C CA . HIS B 1 234 ? -12.289 -4.676 -27.062 1 90.25 234 HIS B CA 1
ATOM 4852 C C . HIS B 1 234 ? -11.484 -5.742 -26.328 1 90.25 234 HIS B C 1
ATOM 4854 O O . HIS B 1 234 ? -10.258 -5.625 -26.203 1 90.25 234 HIS B O 1
ATOM 4860 N N . ALA B 1 235 ? -12.109 -6.797 -26 1 92.56 235 ALA B N 1
ATOM 4861 C CA . ALA B 1 235 ? -11.453 -7.828 -25.203 1 92.56 235 ALA B CA 1
ATOM 4862 C C . ALA B 1 235 ? -10.422 -8.586 -26.031 1 92.56 235 ALA B C 1
ATOM 4864 O O . ALA B 1 235 ? -9.359 -8.961 -25.516 1 92.56 235 ALA B O 1
ATOM 4865 N N . SER B 1 236 ? -10.719 -8.812 -27.266 1 92.56 236 SER B N 1
ATOM 4866 C CA . SER B 1 236 ? -9.797 -9.555 -28.125 1 92.56 236 SER B CA 1
ATOM 4867 C C . SER B 1 236 ? -8.508 -8.781 -28.344 1 92.56 236 SER B C 1
ATOM 4869 O O . SER B 1 236 ? -7.414 -9.344 -28.234 1 92.56 236 SER B O 1
ATOM 4871 N N . ARG B 1 237 ? -8.711 -7.551 -28.688 1 94.12 237 ARG B N 1
ATOM 4872 C CA . ARG B 1 237 ? -7.539 -6.695 -28.891 1 94.12 237 ARG B CA 1
ATOM 4873 C C . ARG B 1 237 ? -6.711 -6.59 -27.625 1 94.12 237 ARG B C 1
ATOM 4875 O O . ARG B 1 237 ? -5.484 -6.672 -27.656 1 94.12 237 ARG B O 1
ATOM 4882 N N . ALA B 1 238 ? -7.348 -6.395 -26.5 1 95.25 238 ALA B N 1
ATOM 4883 C CA . ALA B 1 238 ? -6.664 -6.285 -25.219 1 95.25 238 ALA B CA 1
ATOM 4884 C C . ALA B 1 238 ? -5.918 -7.574 -24.875 1 95.25 238 ALA B C 1
ATOM 4886 O O . ALA B 1 238 ? -4.816 -7.539 -24.328 1 95.25 238 ALA B O 1
ATOM 4887 N N . THR B 1 239 ? -6.52 -8.648 -25.25 1 93.88 239 THR B N 1
ATOM 4888 C CA . THR B 1 239 ? -5.91 -9.945 -24.969 1 93.88 239 THR B CA 1
ATOM 4889 C C . THR B 1 239 ? -4.645 -10.141 -25.797 1 93.88 239 THR B C 1
ATOM 4891 O O . THR B 1 239 ? -3.641 -10.648 -25.281 1 93.88 239 THR B O 1
ATOM 4894 N N . VAL B 1 240 ? -4.68 -9.766 -26.984 1 94.62 240 VAL B N 1
ATOM 4895 C CA . VAL B 1 240 ? -3.521 -9.891 -27.859 1 94.62 240 VAL B CA 1
ATOM 4896 C C . VAL B 1 240 ? -2.387 -9.008 -27.344 1 94.62 240 VAL B C 1
ATOM 4898 O O . VAL B 1 240 ? -1.237 -9.445 -27.266 1 94.62 240 VAL B O 1
ATOM 4901 N N . VAL B 1 241 ? -2.701 -7.812 -27.016 1 95.62 241 VAL B N 1
ATOM 4902 C CA . VAL B 1 241 ? -1.701 -6.863 -26.547 1 95.62 241 VAL B CA 1
ATOM 4903 C C . VAL B 1 241 ? -1.088 -7.375 -25.234 1 95.62 241 VAL B C 1
ATOM 4905 O O . VAL B 1 241 ? 0.128 -7.305 -25.047 1 95.62 241 VAL B O 1
ATOM 4908 N N . PHE B 1 242 ? -1.954 -7.871 -24.422 1 95.12 242 PHE B N 1
ATOM 4909 C CA . PHE B 1 242 ? -1.469 -8.414 -23.156 1 95.12 242 PHE B CA 1
ATOM 4910 C C . PHE B 1 242 ? -0.555 -9.609 -23.406 1 95.12 242 PHE B C 1
ATOM 4912 O O . PHE B 1 242 ? 0.532 -9.695 -22.828 1 95.12 242 PHE B O 1
ATOM 4919 N N . SER B 1 243 ? -0.986 -10.539 -24.219 1 93.88 243 SER B N 1
ATOM 4920 C CA . SER B 1 243 ? -0.228 -11.758 -24.469 1 93.88 243 SER B CA 1
ATOM 4921 C C . SER B 1 243 ? 1.122 -11.453 -25.109 1 93.88 243 SER B C 1
ATOM 4923 O O . SER B 1 243 ? 2.146 -12.008 -24.703 1 93.88 243 SER B O 1
ATOM 4925 N N . VAL B 1 244 ? 1.103 -10.578 -26.031 1 94.81 244 VAL B N 1
ATOM 4926 C CA . VAL B 1 244 ? 2.348 -10.188 -26.688 1 94.81 244 VAL B CA 1
ATOM 4927 C C . VAL B 1 244 ? 3.254 -9.469 -25.688 1 94.81 244 VAL B C 1
ATOM 4929 O O . VAL B 1 244 ? 4.465 -9.703 -25.656 1 94.81 244 VAL B O 1
ATOM 4932 N N . GLY B 1 245 ? 2.666 -8.594 -24.922 1 94.19 245 GLY B N 1
ATOM 4933 C CA . GLY B 1 245 ? 3.438 -7.891 -23.906 1 94.19 245 GLY B CA 1
ATOM 4934 C C . GLY B 1 245 ? 4.047 -8.82 -22.875 1 94.19 245 GLY B C 1
ATOM 4935 O O . GLY B 1 245 ? 5.219 -8.68 -22.516 1 94.19 245 GLY B O 1
ATOM 4936 N N . LEU B 1 246 ? 3.248 -9.742 -22.422 1 92.12 246 LEU B N 1
ATOM 4937 C CA . LEU B 1 246 ? 3.719 -10.695 -21.422 1 92.12 246 LEU B CA 1
ATOM 4938 C C . LEU B 1 246 ? 4.828 -11.57 -21.984 1 92.12 246 LEU B C 1
ATOM 4940 O O . LEU B 1 246 ? 5.859 -11.773 -21.344 1 92.12 246 LEU B O 1
ATOM 4944 N N . LEU B 1 247 ? 4.652 -12.078 -23.172 1 91.62 247 LEU B N 1
ATOM 4945 C CA . LEU B 1 247 ? 5.645 -12.938 -23.812 1 91.62 247 LEU B CA 1
ATOM 4946 C C . LEU B 1 247 ? 6.953 -12.18 -24.031 1 91.62 247 LEU B C 1
ATOM 4948 O O . LEU B 1 247 ? 8.031 -12.727 -23.797 1 91.62 247 LEU B O 1
ATOM 4952 N N . THR B 1 248 ? 6.797 -10.961 -24.484 1 92.56 248 THR B N 1
ATOM 4953 C CA . THR B 1 248 ? 7.988 -10.148 -24.719 1 92.56 248 THR B CA 1
ATOM 4954 C C . THR B 1 248 ? 8.727 -9.891 -23.406 1 92.56 248 THR B C 1
ATOM 4956 O O . THR B 1 248 ? 9.953 -9.906 -23.375 1 92.56 248 THR B O 1
ATOM 4959 N N . SER B 1 249 ? 8.016 -9.641 -22.391 1 90.19 249 SER B N 1
ATOM 4960 C CA . SER B 1 249 ? 8.625 -9.367 -21.094 1 90.19 249 SER B CA 1
ATOM 4961 C C . SER B 1 249 ? 9.32 -10.602 -20.531 1 90.19 249 SER B C 1
ATOM 4963 O O . SER B 1 249 ? 10.438 -10.508 -20.016 1 90.19 249 SER B O 1
ATOM 4965 N N . VAL B 1 250 ? 8.688 -11.711 -20.656 1 86.62 250 VAL B N 1
ATOM 4966 C CA . VAL B 1 250 ? 9.25 -12.953 -20.141 1 86.62 250 VAL B CA 1
ATOM 4967 C C . VAL B 1 250 ? 10.484 -13.344 -20.953 1 86.62 250 VAL B C 1
ATOM 4969 O O . VAL B 1 250 ? 11.5 -13.766 -20.391 1 86.62 250 VAL B O 1
ATOM 4972 N N . LEU B 1 251 ? 10.391 -13.172 -22.203 1 88.25 251 LEU B N 1
ATOM 4973 C CA . LEU B 1 251 ? 11.523 -13.469 -23.078 1 88.25 251 LEU B CA 1
ATOM 4974 C C . LEU B 1 251 ? 12.703 -12.555 -22.766 1 88.25 251 LEU B C 1
ATOM 4976 O O . LEU B 1 251 ? 13.852 -13.008 -22.703 1 88.25 251 LEU B O 1
ATOM 4980 N N . TYR B 1 252 ? 12.375 -11.352 -22.641 1 88 252 TYR B N 1
ATOM 4981 C CA . TYR B 1 252 ? 13.43 -10.406 -22.297 1 88 252 TYR B CA 1
ATOM 4982 C C . TYR B 1 252 ? 14.078 -10.758 -20.969 1 88 252 TYR B C 1
ATOM 4984 O O . TYR B 1 252 ? 15.305 -10.758 -20.844 1 88 252 TYR B O 1
ATOM 4992 N N . ALA B 1 253 ? 13.297 -11.008 -20.031 1 82.44 253 ALA B N 1
ATOM 4993 C CA . ALA B 1 253 ? 13.805 -11.312 -18.688 1 82.44 253 ALA B CA 1
ATOM 4994 C C . ALA B 1 253 ? 14.68 -12.57 -18.719 1 82.44 253 ALA B C 1
ATOM 4996 O O . ALA B 1 253 ? 15.68 -12.648 -18 1 82.44 253 ALA B O 1
ATOM 4997 N N . THR B 1 254 ? 14.352 -13.484 -19.5 1 79.31 254 THR B N 1
ATOM 4998 C CA . THR B 1 254 ? 15.07 -14.758 -19.594 1 79.31 254 THR B CA 1
ATOM 4999 C C . THR B 1 254 ? 16.375 -14.586 -20.359 1 79.31 254 THR B C 1
ATOM 5001 O O . THR B 1 254 ? 17.406 -15.148 -19.969 1 79.31 254 THR B O 1
ATOM 5004 N N . LEU B 1 255 ? 16.297 -13.781 -21.359 1 83 255 LEU B N 1
ATOM 5005 C CA . LEU B 1 255 ? 17.469 -13.648 -22.219 1 83 255 LEU B CA 1
ATOM 5006 C C . LEU B 1 255 ? 18.5 -12.727 -21.578 1 83 255 LEU B C 1
ATOM 5008 O O . LEU B 1 255 ? 19.703 -12.914 -21.781 1 83 255 LEU B O 1
ATOM 5012 N N . THR B 1 256 ? 18.047 -11.836 -20.828 1 78.38 256 THR B N 1
ATOM 5013 C CA . THR B 1 256 ? 18.984 -10.867 -20.281 1 78.38 256 THR B CA 1
ATOM 5014 C C . THR B 1 256 ? 19.266 -11.164 -18.812 1 78.38 256 THR B C 1
ATOM 5016 O O . THR B 1 256 ? 20.062 -10.477 -18.172 1 78.38 256 THR B O 1
ATOM 5019 N N . SER B 1 257 ? 18.734 -12.234 -18.281 1 69.94 257 SER B N 1
ATOM 5020 C CA . SER B 1 257 ? 18.875 -12.531 -16.859 1 69.94 257 SER B CA 1
ATOM 5021 C C . SER B 1 257 ? 18.594 -11.297 -16.016 1 69.94 257 SER B C 1
ATOM 5023 O O . SER B 1 257 ? 19.391 -10.93 -15.148 1 69.94 257 SER B O 1
ATOM 5025 N N . ALA B 1 258 ? 17.562 -10.68 -16.344 1 73.06 258 ALA B N 1
ATOM 5026 C CA . ALA B 1 258 ? 17.172 -9.461 -15.648 1 73.06 258 ALA B CA 1
ATOM 5027 C C . ALA B 1 258 ? 17 -9.711 -14.156 1 73.06 258 ALA B C 1
ATOM 5029 O O . ALA B 1 258 ? 16.547 -10.789 -13.75 1 73.06 258 ALA B O 1
ATOM 5030 N N . GLU B 1 259 ? 17.297 -8.727 -13.398 1 74.69 259 GLU B N 1
ATOM 5031 C CA . GLU B 1 259 ? 17.25 -8.797 -11.938 1 74.69 259 GLU B CA 1
ATOM 5032 C C . GLU B 1 259 ? 15.805 -8.805 -11.438 1 74.69 259 GLU B C 1
ATOM 5034 O O . GLU B 1 259 ? 14.867 -8.688 -12.234 1 74.69 259 GLU B O 1
ATOM 5039 N N . THR B 1 260 ? 15.68 -9.031 -10.227 1 76.81 260 THR B N 1
ATOM 5040 C CA . THR B 1 260 ? 14.406 -9.133 -9.531 1 76.81 260 THR B CA 1
ATOM 5041 C C . THR B 1 260 ? 13.617 -7.828 -9.641 1 76.81 260 THR B C 1
ATOM 5043 O O . THR B 1 260 ? 12.406 -7.809 -9.445 1 76.81 260 THR B O 1
ATOM 5046 N N . SER B 1 261 ? 14.25 -6.82 -10.18 1 86.12 261 SER B N 1
ATOM 5047 C CA . SER B 1 261 ? 13.578 -5.523 -10.227 1 86.12 261 SER B CA 1
ATOM 5048 C C . SER B 1 261 ? 12.844 -5.332 -11.547 1 86.12 261 SER B C 1
ATOM 5050 O O . SER B 1 261 ? 12.023 -4.418 -11.68 1 86.12 261 SER B O 1
ATOM 5052 N N . PHE B 1 262 ? 12.984 -6.18 -12.492 1 88.75 262 PHE B N 1
ATOM 5053 C CA . PHE B 1 262 ? 12.414 -6.016 -13.828 1 88.75 262 PHE B CA 1
ATOM 5054 C C . PHE B 1 262 ? 10.898 -5.98 -13.766 1 88.75 262 PHE B C 1
ATOM 5056 O O . PHE B 1 262 ? 10.258 -5.199 -14.477 1 88.75 262 PHE B O 1
ATOM 5063 N N . PRO B 1 263 ? 10.312 -6.801 -12.914 1 89.06 263 PRO B N 1
ATOM 5064 C CA . PRO B 1 263 ? 8.852 -6.793 -12.836 1 89.06 263 PRO B CA 1
ATOM 5065 C C . PRO B 1 263 ? 8.289 -5.434 -12.43 1 89.06 263 PRO B C 1
ATOM 5067 O O . PRO B 1 263 ? 7.125 -5.133 -12.727 1 89.06 263 PRO B O 1
ATOM 5070 N N . LEU B 1 264 ? 9.086 -4.629 -11.797 1 92.06 264 LEU B N 1
ATOM 5071 C CA . LEU B 1 264 ? 8.633 -3.309 -11.375 1 92.06 264 LEU B CA 1
ATOM 5072 C C . LEU B 1 264 ? 8.367 -2.41 -12.578 1 92.06 264 LEU B C 1
ATOM 5074 O O . LEU B 1 264 ? 7.594 -1.451 -12.484 1 92.06 264 LEU B O 1
ATOM 5078 N N . LEU B 1 265 ? 9 -2.715 -13.633 1 91.75 265 LEU B N 1
ATOM 5079 C CA . LEU B 1 265 ? 8.75 -2.006 -14.883 1 91.75 265 LEU B CA 1
ATOM 5080 C C . LEU B 1 265 ? 7.691 -2.721 -15.711 1 91.75 265 LEU B C 1
ATOM 5082 O O . LEU B 1 265 ? 6.77 -2.084 -16.234 1 91.75 265 LEU B O 1
ATOM 5086 N N . ALA B 1 266 ? 7.816 -3.984 -15.836 1 91.88 266 ALA B N 1
ATOM 5087 C CA . ALA B 1 266 ? 6.996 -4.785 -16.734 1 91.88 266 ALA B CA 1
ATOM 5088 C C . ALA B 1 266 ? 5.52 -4.715 -16.344 1 91.88 266 ALA B C 1
ATOM 5090 O O . ALA B 1 266 ? 4.652 -4.578 -17.203 1 91.88 266 ALA B O 1
ATOM 5091 N N . LEU B 1 267 ? 5.23 -4.812 -15.094 1 92.75 267 LEU B N 1
ATOM 5092 C CA . LEU B 1 267 ? 3.855 -4.961 -14.633 1 92.75 267 LEU B CA 1
ATOM 5093 C C . LEU B 1 267 ? 3.059 -3.686 -14.891 1 92.75 267 LEU B C 1
ATOM 5095 O O . LEU B 1 267 ? 1.976 -3.73 -15.477 1 92.75 267 LEU B O 1
ATOM 5099 N N . PRO B 1 268 ? 3.596 -2.518 -14.508 1 93.31 268 PRO B N 1
ATOM 5100 C CA . PRO B 1 268 ? 2.846 -1.301 -14.828 1 93.31 268 PRO B CA 1
ATOM 5101 C C . PRO B 1 268 ? 2.701 -1.074 -16.328 1 93.31 268 PRO B C 1
ATOM 5103 O O . PRO B 1 268 ? 1.657 -0.602 -16.797 1 93.31 268 PRO B O 1
ATOM 5106 N N . VAL B 1 269 ? 3.693 -1.376 -17.094 1 93.88 269 VAL B N 1
ATOM 5107 C CA . VAL B 1 269 ? 3.627 -1.213 -18.547 1 93.88 269 VAL B CA 1
ATOM 5108 C C . VAL B 1 269 ? 2.537 -2.117 -19.109 1 93.88 269 VAL B C 1
ATOM 5110 O O . VAL B 1 269 ? 1.744 -1.69 -19.953 1 93.88 269 VAL B O 1
ATOM 5113 N N . LEU B 1 270 ? 2.5 -3.361 -18.688 1 94.88 270 LEU B N 1
ATOM 5114 C CA . LEU B 1 270 ? 1.478 -4.301 -19.141 1 94.88 270 LEU B CA 1
ATOM 5115 C C . LEU B 1 270 ? 0.084 -3.797 -18.781 1 94.88 270 LEU B C 1
ATOM 5117 O O . LEU B 1 270 ? -0.852 -3.93 -19.562 1 94.88 270 LEU B O 1
ATOM 5121 N N . ALA B 1 271 ? -0.038 -3.246 -17.594 1 94.75 271 ALA B N 1
ATOM 5122 C CA . ALA B 1 271 ? -1.33 -2.725 -17.156 1 94.75 271 ALA B CA 1
ATOM 5123 C C . ALA B 1 271 ? -1.778 -1.562 -18.047 1 94.75 271 ALA B C 1
ATOM 5125 O O . ALA B 1 271 ? -2.943 -1.489 -18.438 1 94.75 271 ALA B O 1
ATOM 5126 N N . ILE B 1 272 ? -0.857 -0.702 -18.359 1 94.94 272 ILE B N 1
ATOM 5127 C CA . ILE B 1 272 ? -1.169 0.498 -19.141 1 94.94 272 ILE B CA 1
ATOM 5128 C C . ILE B 1 272 ? -1.524 0.113 -20.562 1 94.94 272 ILE B C 1
ATOM 5130 O O . ILE B 1 272 ? -2.566 0.52 -21.094 1 94.94 272 ILE B O 1
ATOM 5134 N N . ILE B 1 273 ? -0.714 -0.696 -21.219 1 95.69 273 ILE B N 1
ATOM 5135 C CA . ILE B 1 273 ? -0.941 -1.008 -22.625 1 95.69 273 ILE B CA 1
ATOM 5136 C C . ILE B 1 273 ? -2.199 -1.861 -22.766 1 95.69 273 ILE B C 1
ATOM 5138 O O . ILE B 1 273 ? -2.969 -1.691 -23.719 1 95.69 273 ILE B O 1
ATOM 5142 N N . THR B 1 274 ? -2.426 -2.754 -21.859 1 95.31 274 THR B N 1
ATOM 5143 C CA . THR B 1 274 ? -3.617 -3.596 -21.906 1 95.31 274 THR B CA 1
ATOM 5144 C C . THR B 1 274 ? -4.875 -2.77 -21.656 1 95.31 274 THR B C 1
ATOM 5146 O O . THR B 1 274 ? -5.891 -2.945 -22.328 1 95.31 274 THR B O 1
ATOM 5149 N N . GLY B 1 275 ? -4.766 -1.949 -20.656 1 95.5 275 GLY B N 1
ATOM 5150 C CA . GLY B 1 275 ? -5.898 -1.087 -20.375 1 95.5 275 GLY B CA 1
ATOM 5151 C C . GLY B 1 275 ? -6.277 -0.184 -21.531 1 95.5 275 GLY B C 1
ATOM 5152 O O . GLY B 1 275 ? -7.457 -0.06 -21.859 1 95.5 275 GLY B O 1
ATOM 5153 N N . LEU B 1 276 ? -5.281 0.403 -22.141 1 95 276 LEU B N 1
ATOM 5154 C CA . LEU B 1 276 ? -5.531 1.28 -23.281 1 95 276 LEU B CA 1
ATOM 5155 C C . LEU B 1 276 ? -6.094 0.494 -24.453 1 95 276 LEU B C 1
ATOM 5157 O O . LEU B 1 276 ? -7.027 0.951 -25.125 1 95 276 LEU B O 1
ATOM 5161 N N . ALA B 1 277 ? -5.582 -0.646 -24.672 1 95.31 277 ALA B N 1
ATOM 5162 C CA . ALA B 1 277 ? -6.07 -1.498 -25.75 1 95.31 277 ALA B CA 1
ATOM 5163 C C . ALA B 1 277 ? -7.5 -1.959 -25.484 1 95.31 277 ALA B C 1
ATOM 5165 O O . ALA B 1 277 ? -8.258 -2.213 -26.422 1 95.31 277 ALA B O 1
ATOM 5166 N N . GLY B 1 278 ? -7.84 -2.104 -24.219 1 94.44 278 GLY B N 1
ATOM 5167 C CA . GLY B 1 278 ? -9.18 -2.506 -23.828 1 94.44 278 GLY B CA 1
ATOM 5168 C C . GLY B 1 278 ? -10.18 -1.363 -23.859 1 94.44 278 GLY B C 1
ATOM 5169 O O . GLY B 1 278 ? -11.375 -1.568 -23.625 1 94.44 278 GLY B O 1
ATOM 5170 N N . GLY B 1 279 ? -9.719 -0.14 -24.094 1 92.81 279 GLY B N 1
ATOM 5171 C CA . GLY B 1 279 ? -10.602 1.005 -24.234 1 92.81 279 GLY B CA 1
ATOM 5172 C C . GLY B 1 279 ? -10.789 1.767 -22.938 1 92.81 279 GLY B C 1
ATOM 5173 O O . GLY B 1 279 ? -11.703 2.594 -22.828 1 92.81 279 GLY B O 1
ATOM 5174 N N . LEU B 1 280 ? -10 1.494 -22.031 1 92.88 280 LEU B N 1
ATOM 5175 C CA . LEU B 1 280 ? -10.125 2.205 -20.766 1 92.88 280 LEU B CA 1
ATOM 5176 C C . LEU B 1 280 ? -9.375 3.531 -20.812 1 92.88 280 LEU B C 1
ATOM 5178 O O . LEU B 1 280 ? -8.312 3.629 -21.438 1 92.88 280 LEU B O 1
ATOM 5182 N N . SER B 1 281 ? -9.953 4.516 -20.141 1 92.75 281 SER B N 1
ATOM 5183 C CA . SER B 1 281 ? -9.25 5.777 -19.969 1 92.75 281 SER B CA 1
ATOM 5184 C C . SER B 1 281 ? -8.117 5.645 -18.953 1 92.75 281 SER B C 1
ATOM 5186 O O . SER B 1 281 ? -8.133 4.738 -18.109 1 92.75 281 SER B O 1
ATOM 5188 N N . PRO B 1 282 ? -7.125 6.527 -19.016 1 90.69 282 PRO B N 1
ATOM 5189 C CA . PRO B 1 282 ? -6.012 6.469 -18.062 1 90.69 282 PRO B CA 1
ATOM 5190 C C . PRO B 1 282 ? -6.473 6.566 -16.609 1 90.69 282 PRO B C 1
ATOM 5192 O O . PRO B 1 282 ? -5.926 5.887 -15.734 1 90.69 282 PRO B O 1
ATOM 5195 N N . THR B 1 283 ? -7.449 7.297 -16.359 1 89.5 283 THR B N 1
ATOM 5196 C CA . THR B 1 283 ? -7.969 7.453 -15.008 1 89.5 283 THR B CA 1
ATOM 5197 C C . THR B 1 283 ? -8.602 6.156 -14.516 1 89.5 283 THR B C 1
ATOM 5199 O O . THR B 1 283 ? -8.453 5.789 -13.352 1 89.5 283 THR B O 1
ATOM 5202 N N . LEU B 1 284 ? -9.211 5.531 -15.414 1 91.75 284 LEU B N 1
ATOM 5203 C CA . LEU B 1 284 ? -9.836 4.266 -15.055 1 91.75 284 LEU B CA 1
ATOM 5204 C C . LEU B 1 284 ? -8.789 3.182 -14.844 1 91.75 284 LEU B C 1
ATOM 5206 O O . LEU B 1 284 ? -8.938 2.336 -13.953 1 91.75 284 LEU B O 1
ATOM 5210 N N . ILE B 1 285 ? -7.832 3.229 -15.641 1 94.62 285 ILE B N 1
ATOM 5211 C CA . ILE B 1 285 ? -6.738 2.273 -15.477 1 94.62 285 ILE B CA 1
ATOM 5212 C C . ILE B 1 285 ? -6.094 2.453 -14.109 1 94.62 285 ILE B C 1
ATOM 5214 O O . ILE B 1 285 ? -5.895 1.48 -13.375 1 94.62 285 ILE B O 1
ATOM 5218 N N . ALA B 1 286 ? -5.773 3.666 -13.781 1 92.25 286 ALA B N 1
ATOM 5219 C CA . ALA B 1 286 ? -5.172 3.955 -12.484 1 92.25 286 ALA B CA 1
ATOM 5220 C C . ALA B 1 286 ? -6.086 3.512 -11.344 1 92.25 286 ALA B C 1
ATOM 5222 O O . ALA B 1 286 ? -5.621 2.936 -10.359 1 92.25 286 ALA B O 1
ATOM 5223 N N . GLY B 1 287 ? -7.332 3.789 -11.516 1 91.75 287 GLY B N 1
ATOM 5224 C CA . GLY B 1 287 ? -8.297 3.389 -10.508 1 91.75 287 GLY B CA 1
ATOM 5225 C C . GLY B 1 287 ? -8.328 1.891 -10.266 1 91.75 287 GLY B C 1
ATOM 5226 O O . GLY B 1 287 ? -8.398 1.441 -9.117 1 91.75 287 GLY B O 1
ATOM 5227 N N . ARG B 1 288 ? -8.203 1.165 -11.312 1 91.88 288 ARG B N 1
ATOM 5228 C CA . ARG B 1 288 ? -8.219 -0.29 -11.195 1 91.88 288 ARG B CA 1
ATOM 5229 C C . ARG B 1 288 ? -6.926 -0.797 -10.562 1 91.88 288 ARG B C 1
ATOM 5231 O O . ARG B 1 288 ? -6.949 -1.734 -9.758 1 91.88 288 ARG B O 1
ATOM 5238 N N . VAL B 1 289 ? -5.902 -0.18 -10.914 1 93.38 289 VAL B N 1
ATOM 5239 C CA . VAL B 1 289 ? -4.617 -0.558 -10.328 1 93.38 289 VAL B CA 1
ATOM 5240 C C . VAL B 1 289 ? -4.633 -0.282 -8.828 1 93.38 289 VAL B C 1
ATOM 5242 O O . VAL B 1 289 ? -4.191 -1.117 -8.031 1 93.38 289 VAL B O 1
ATOM 5245 N N . TYR B 1 290 ? -5.168 0.845 -8.445 1 92.44 290 TYR B N 1
ATOM 5246 C CA . TYR B 1 290 ? -5.246 1.18 -7.027 1 92.44 290 TYR B CA 1
ATOM 5247 C C . TYR B 1 290 ? -6.109 0.174 -6.277 1 92.44 290 TYR B C 1
ATOM 5249 O O . TYR B 1 290 ? -5.762 -0.25 -5.172 1 92.44 290 TYR B O 1
ATOM 5257 N N . ALA B 1 291 ? -7.176 -0.154 -6.895 1 90.5 291 ALA B N 1
ATOM 5258 C CA . ALA B 1 291 ? -8.102 -1.082 -6.258 1 90.5 291 ALA B CA 1
ATOM 5259 C C . ALA B 1 291 ? -7.453 -2.439 -6.023 1 90.5 291 ALA B C 1
ATOM 5261 O O . ALA B 1 291 ? -7.605 -3.033 -4.953 1 90.5 291 ALA B O 1
ATOM 5262 N N . GLY B 1 292 ? -6.762 -2.871 -7.008 1 89.75 292 GLY B N 1
ATOM 5263 C CA . GLY B 1 292 ? -6.047 -4.129 -6.859 1 89.75 292 GLY B CA 1
ATOM 5264 C C . GLY B 1 292 ? -4.945 -4.07 -5.816 1 89.75 292 GLY B C 1
ATOM 5265 O O . GLY B 1 292 ? -4.832 -4.965 -4.977 1 89.75 292 GLY B O 1
ATOM 5266 N N . ALA B 1 293 ? -4.18 -3.045 -5.852 1 91.56 293 ALA B N 1
ATOM 5267 C CA . ALA B 1 293 ? -3.064 -2.875 -4.922 1 91.56 293 ALA B CA 1
ATOM 5268 C C . ALA B 1 293 ? -3.564 -2.707 -3.49 1 91.56 293 ALA B C 1
ATOM 5270 O O . ALA B 1 293 ? -2.975 -3.252 -2.553 1 91.56 293 ALA B O 1
ATOM 5271 N N . ALA B 1 294 ? -4.633 -2.006 -3.338 1 90.38 294 ALA B N 1
ATOM 5272 C CA . ALA B 1 294 ? -5.188 -1.738 -2.014 1 90.38 294 ALA B CA 1
ATOM 5273 C C . ALA B 1 294 ? -5.617 -3.031 -1.327 1 90.38 294 ALA B C 1
ATOM 5275 O O . ALA B 1 294 ? -5.516 -3.158 -0.105 1 90.38 294 ALA B O 1
ATOM 5276 N N . GLY B 1 295 ? -6.004 -3.979 -2.084 1 87.25 295 GLY B N 1
ATOM 5277 C CA . GLY B 1 295 ? -6.473 -5.238 -1.531 1 87.25 295 GLY B CA 1
ATOM 5278 C C . GLY B 1 295 ? -5.367 -6.066 -0.906 1 87.25 295 GLY B C 1
ATOM 5279 O O . GLY B 1 295 ? -5.629 -6.945 -0.083 1 87.25 295 GLY B O 1
ATOM 5280 N N . LEU B 1 296 ? -4.105 -5.715 -1.282 1 84.56 296 LEU B N 1
ATOM 5281 C CA . LEU B 1 296 ? -2.986 -6.5 -0.774 1 84.56 296 LEU B CA 1
ATOM 5282 C C . LEU B 1 296 ? -2.043 -5.633 0.052 1 84.56 296 LEU B C 1
ATOM 5284 O O . LEU B 1 296 ? -0.841 -5.898 0.112 1 84.56 296 LEU B O 1
ATOM 5288 N N . MET B 1 297 ? -2.562 -4.621 0.635 1 88.88 297 MET B N 1
ATOM 5289 C CA . MET B 1 297 ? -1.777 -3.705 1.458 1 88.88 297 MET B CA 1
ATOM 5290 C C . MET B 1 297 ? -1.155 -4.438 2.643 1 88.88 297 MET B C 1
ATOM 5292 O O . MET B 1 297 ? -0.027 -4.141 3.037 1 88.88 297 MET B O 1
ATOM 5296 N N . ASN B 1 298 ? -1.874 -5.359 3.213 1 87 298 ASN B N 1
ATOM 5297 C CA . ASN B 1 298 ? -1.369 -6.113 4.355 1 87 298 ASN B CA 1
ATOM 5298 C C . ASN B 1 298 ? -0.129 -6.926 3.986 1 87 298 ASN B C 1
ATOM 5300 O O . ASN B 1 298 ? 0.792 -7.059 4.793 1 87 298 ASN B O 1
ATOM 5304 N N . ILE B 1 299 ? -0.102 -7.395 2.75 1 83.5 299 ILE B N 1
ATOM 5305 C CA . ILE B 1 299 ? 1.024 -8.195 2.281 1 83.5 299 ILE B CA 1
ATOM 5306 C C . ILE B 1 299 ? 2.248 -7.301 2.094 1 83.5 299 ILE B C 1
ATOM 5308 O O . ILE B 1 299 ? 3.367 -7.691 2.43 1 83.5 299 ILE B O 1
ATOM 5312 N N . PHE B 1 300 ? 1.983 -6.148 1.582 1 91.06 300 PHE B N 1
ATOM 5313 C CA . PHE B 1 300 ? 3.094 -5.219 1.413 1 91.06 300 PHE B CA 1
ATOM 5314 C C . PHE B 1 300 ? 3.711 -4.859 2.76 1 91.06 300 PHE B C 1
ATOM 5316 O O . PHE B 1 300 ? 4.934 -4.867 2.91 1 91.06 300 PHE B O 1
ATOM 5323 N N . LEU B 1 301 ? 2.918 -4.531 3.725 1 90.5 301 LEU B N 1
ATOM 5324 C CA . LEU B 1 301 ? 3.41 -4.18 5.051 1 90.5 301 LEU B CA 1
ATOM 5325 C C . LEU B 1 301 ? 4.129 -5.363 5.695 1 90.5 301 LEU B C 1
ATOM 5327 O O . LEU B 1 301 ? 5.117 -5.18 6.41 1 90.5 301 LEU B O 1
ATOM 5331 N N . LEU B 1 302 ? 3.607 -6.52 5.422 1 86.19 302 LEU B N 1
ATOM 5332 C CA . LEU B 1 302 ? 4.25 -7.727 5.934 1 86.19 302 LEU B CA 1
ATOM 5333 C C . LEU B 1 302 ? 5.676 -7.848 5.41 1 86.19 302 LEU B C 1
ATOM 5335 O O . LEU B 1 302 ? 6.605 -8.102 6.176 1 86.19 302 LEU B O 1
ATOM 5339 N N . PHE B 1 303 ? 5.828 -7.641 4.113 1 86.44 303 PHE B N 1
ATOM 5340 C CA . PHE B 1 303 ? 7.145 -7.785 3.506 1 86.44 303 PHE B CA 1
ATOM 5341 C C . PHE B 1 303 ? 8.094 -6.699 4.004 1 86.44 303 PHE B C 1
ATOM 5343 O O . PHE B 1 303 ? 9.281 -6.949 4.207 1 86.44 303 PHE B O 1
ATOM 5350 N N . TRP B 1 304 ? 7.562 -5.516 4.156 1 91.56 304 TRP B N 1
ATOM 5351 C CA . TRP B 1 304 ? 8.367 -4.441 4.723 1 91.56 304 TRP B CA 1
ATOM 5352 C C . TRP B 1 304 ? 8.805 -4.777 6.145 1 91.56 304 TRP B C 1
ATOM 5354 O O . TRP B 1 304 ? 9.969 -4.605 6.504 1 91.56 304 TRP B O 1
ATOM 5364 N N . LEU B 1 305 ? 7.949 -5.301 6.961 1 90.75 305 LEU B N 1
ATOM 5365 C CA . LEU B 1 305 ? 8.258 -5.645 8.344 1 90.75 305 LEU B CA 1
ATOM 5366 C C . LEU B 1 305 ? 9.219 -6.824 8.406 1 90.75 305 LEU B C 1
ATOM 5368 O O . LEU B 1 305 ? 10.062 -6.898 9.312 1 90.75 305 LEU B O 1
ATOM 5372 N N . LEU B 1 306 ? 9.055 -7.758 7.496 1 84.69 306 LEU B N 1
ATOM 5373 C CA . LEU B 1 306 ? 10.008 -8.859 7.43 1 84.69 306 LEU B CA 1
ATOM 5374 C C . LEU B 1 306 ? 11.414 -8.344 7.137 1 84.69 306 LEU B C 1
ATOM 5376 O O . LEU B 1 306 ? 12.391 -8.828 7.715 1 84.69 306 LEU B O 1
ATOM 5380 N N . ALA B 1 307 ? 11.453 -7.406 6.188 1 87.5 307 ALA B N 1
ATOM 5381 C CA . ALA B 1 307 ? 12.75 -6.797 5.891 1 87.5 307 ALA B CA 1
ATOM 5382 C C . ALA B 1 307 ? 13.352 -6.152 7.137 1 87.5 307 ALA B C 1
ATOM 5384 O O . ALA B 1 307 ? 14.562 -6.238 7.363 1 87.5 307 ALA B O 1
ATOM 5385 N N . VAL B 1 308 ? 12.516 -5.523 7.922 1 90.81 308 VAL B N 1
ATOM 5386 C CA . VAL B 1 308 ? 12.969 -4.902 9.164 1 90.81 308 VAL B CA 1
ATOM 5387 C C . VAL B 1 308 ? 13.508 -5.969 10.109 1 90.81 308 VAL B C 1
ATOM 5389 O O . VAL B 1 308 ? 14.555 -5.785 10.734 1 90.81 308 VAL B O 1
ATOM 5392 N N . LEU B 1 309 ? 12.789 -7.012 10.25 1 85.31 309 LEU B N 1
ATOM 5393 C CA . LEU B 1 309 ? 13.188 -8.109 11.125 1 85.31 309 LEU B CA 1
ATOM 5394 C C . LEU B 1 309 ? 14.555 -8.656 10.719 1 85.31 309 LEU B C 1
ATOM 5396 O O . LEU B 1 309 ? 15.43 -8.828 11.57 1 85.31 309 LEU B O 1
ATOM 5400 N N . PHE B 1 310 ? 14.758 -8.852 9.484 1 81 310 PHE B N 1
ATOM 5401 C CA . PHE B 1 310 ? 16 -9.438 9 1 81 310 PHE B CA 1
ATOM 5402 C C . PHE B 1 310 ? 17.156 -8.461 9.148 1 81 310 PHE B C 1
ATOM 5404 O O . PHE B 1 310 ? 18.281 -8.859 9.492 1 81 310 PHE B O 1
ATOM 5411 N N . ASN B 1 311 ? 16.859 -7.246 8.836 1 85.12 311 ASN B N 1
ATOM 5412 C CA . ASN B 1 311 ? 17.906 -6.246 9.008 1 85.12 311 ASN B CA 1
ATOM 5413 C C . ASN B 1 311 ? 18.297 -6.102 10.477 1 85.12 311 ASN B C 1
ATOM 5415 O O . ASN B 1 311 ? 19.469 -5.895 10.789 1 85.12 311 ASN B O 1
ATOM 5419 N N . ALA B 1 312 ? 17.297 -6.168 11.312 1 84.5 312 ALA B N 1
ATOM 5420 C CA . ALA B 1 312 ? 17.594 -6.133 12.75 1 84.5 312 ALA B CA 1
ATOM 5421 C C . ALA B 1 312 ? 18.391 -7.359 13.172 1 84.5 312 ALA B C 1
ATOM 5423 O O . ALA B 1 312 ? 19.328 -7.25 13.969 1 84.5 312 ALA B O 1
ATOM 5424 N N . MET B 1 313 ? 18.062 -8.461 12.656 1 78.94 313 MET B N 1
ATOM 5425 C CA . MET B 1 313 ? 18.75 -9.703 12.984 1 78.94 313 MET B CA 1
ATOM 5426 C C . MET B 1 313 ? 20.172 -9.695 12.453 1 78.94 313 MET B C 1
ATOM 5428 O O . MET B 1 313 ? 21.078 -10.234 13.086 1 78.94 313 MET B O 1
ATOM 5432 N N . ASN B 1 314 ? 20.312 -9.133 11.281 1 76.19 314 ASN B N 1
ATOM 5433 C CA . ASN B 1 314 ? 21.656 -9.031 10.711 1 76.19 314 ASN B CA 1
ATOM 5434 C C . ASN B 1 314 ? 22.578 -8.203 11.594 1 76.19 314 ASN B C 1
ATOM 5436 O O . ASN B 1 314 ? 23.781 -8.469 11.664 1 76.19 314 ASN B O 1
ATOM 5440 N N . ARG B 1 315 ? 21.984 -7.332 12.219 1 78.19 315 ARG B N 1
ATOM 5441 C CA . ARG B 1 315 ? 22.781 -6.504 13.117 1 78.19 315 ARG B CA 1
ATOM 5442 C C . ARG B 1 315 ? 23.109 -7.258 14.398 1 78.19 315 ARG B C 1
ATOM 5444 O O . ARG B 1 315 ? 24.156 -7.012 15.016 1 78.19 315 ARG B O 1
ATOM 5451 N N . ILE B 1 316 ? 22.266 -8.18 14.758 1 74.69 316 ILE B N 1
ATOM 5452 C CA . ILE B 1 316 ? 22.516 -9.023 15.922 1 74.69 316 ILE B CA 1
ATOM 5453 C C . ILE B 1 316 ? 23.516 -10.117 15.562 1 74.69 316 ILE B C 1
ATOM 5455 O O . ILE B 1 316 ? 24.297 -10.57 16.422 1 74.69 316 ILE B O 1
ATOM 5459 N N . ASP B 1 317 ? 23.609 -10.547 14.25 1 66.44 317 ASP B N 1
ATOM 5460 C CA . ASP B 1 317 ? 24.484 -11.531 13.633 1 66.44 317 ASP B CA 1
ATOM 5461 C C . ASP B 1 317 ? 24.375 -12.883 14.32 1 66.44 317 ASP B C 1
ATOM 5463 O O . ASP B 1 317 ? 25.375 -13.453 14.773 1 66.44 317 ASP B O 1
ATOM 5467 N N . PRO B 1 318 ? 23.203 -13.391 14.391 1 60.41 318 PRO B N 1
ATOM 5468 C CA . PRO B 1 318 ? 23.062 -14.688 15.062 1 60.41 318 PRO B CA 1
ATOM 5469 C C . PRO B 1 318 ? 23.625 -15.844 14.227 1 60.41 318 PRO B C 1
ATOM 5471 O O . PRO B 1 318 ? 24.094 -16.844 14.789 1 60.41 318 PRO B O 1
ATOM 5474 N N . PHE B 1 319 ? 23.641 -15.789 12.969 1 58.69 319 PHE B N 1
ATOM 5475 C CA . PHE B 1 319 ? 23.984 -16.891 12.086 1 58.69 319 PHE B CA 1
ATOM 5476 C C . PHE B 1 319 ? 25.484 -17.172 12.125 1 58.69 319 PHE B C 1
ATOM 5478 O O . PHE B 1 319 ? 25.906 -18.328 12.047 1 58.69 319 PHE B O 1
ATOM 5485 N N . GLY B 1 320 ? 26.156 -16.156 12.219 1 58.44 320 GLY B N 1
ATOM 5486 C CA . GLY B 1 320 ? 27.578 -16.406 12.406 1 58.44 320 GLY B CA 1
ATOM 5487 C C . GLY B 1 320 ? 27.891 -17.266 13.609 1 58.44 320 GLY B C 1
ATOM 5488 O O . GLY B 1 320 ? 28.719 -18.188 13.539 1 58.44 320 GLY B O 1
ATOM 5489 N N . VAL B 1 321 ? 27.062 -17.125 14.547 1 60.09 321 VAL B N 1
ATOM 5490 C CA . VAL B 1 321 ? 27.297 -17.875 15.781 1 60.09 321 VAL B CA 1
ATOM 5491 C C . VAL B 1 321 ? 26.859 -19.328 15.602 1 60.09 321 VAL B C 1
ATOM 5493 O O . VAL B 1 321 ? 27.516 -20.25 16.078 1 60.09 321 VAL B O 1
ATOM 5496 N N . VAL B 1 322 ? 25.797 -19.453 14.906 1 60.19 322 VAL B N 1
ATOM 5497 C CA . VAL B 1 322 ? 25.281 -20.812 14.688 1 60.19 322 VAL B CA 1
ATOM 5498 C C . VAL B 1 322 ? 26.266 -21.594 13.82 1 60.19 322 VAL B C 1
ATOM 5500 O O . VAL B 1 322 ? 26.531 -22.766 14.094 1 60.19 322 VAL B O 1
ATOM 5503 N N . LEU B 1 323 ? 26.75 -21 12.828 1 60.25 323 LEU B N 1
ATOM 5504 C CA . LEU B 1 323 ? 27.703 -21.672 11.953 1 60.25 323 LEU B CA 1
ATOM 5505 C C . LEU B 1 323 ? 28.984 -22.016 12.711 1 60.25 323 LEU B C 1
ATOM 5507 O O . LEU B 1 323 ? 29.578 -23.062 12.484 1 60.25 323 LEU B O 1
ATOM 5511 N N . ASP B 1 324 ? 29.281 -21.125 13.523 1 62.25 324 ASP B N 1
ATOM 5512 C CA . ASP B 1 324 ? 30.516 -21.359 14.281 1 62.25 324 ASP B CA 1
ATOM 5513 C C . ASP B 1 324 ? 30.312 -22.484 15.312 1 62.25 324 ASP B C 1
ATOM 5515 O O . ASP B 1 324 ? 31.219 -23.281 15.555 1 62.25 324 ASP B O 1
ATOM 5519 N N . THR B 1 325 ? 29.047 -22.5 15.797 1 58.81 325 THR B N 1
ATOM 5520 C CA . THR B 1 325 ? 28.781 -23.453 16.875 1 58.81 325 THR B CA 1
ATOM 5521 C C . THR B 1 325 ? 28.406 -24.812 16.297 1 58.81 325 THR B C 1
ATOM 5523 O O . THR B 1 325 ? 28.844 -25.844 16.797 1 58.81 325 THR B O 1
ATOM 5526 N N . TYR B 1 326 ? 27.531 -24.781 15.242 1 55.91 326 TYR B N 1
ATOM 5527 C CA . TYR B 1 326 ? 27 -26.047 14.75 1 55.91 326 TYR B CA 1
ATOM 5528 C C . TYR B 1 326 ? 27.547 -26.375 13.367 1 55.91 326 TYR B C 1
ATOM 5530 O O . TYR B 1 326 ? 27.156 -27.391 12.773 1 55.91 326 TYR B O 1
ATOM 5538 N N . GLY B 1 327 ? 28.25 -25.469 12.82 1 55.41 327 GLY B N 1
ATOM 5539 C CA . GLY B 1 327 ? 28.781 -25.656 11.484 1 55.41 327 GLY B CA 1
ATOM 5540 C C . GLY B 1 327 ? 29.406 -27.031 11.289 1 55.41 327 GLY B C 1
ATOM 5541 O O . GLY B 1 327 ? 29.172 -27.688 10.266 1 55.41 327 GLY B O 1
ATOM 5542 N N . SER B 1 328 ? 30.062 -27.406 12.297 1 59.06 328 SER B N 1
ATOM 5543 C CA . SER B 1 328 ? 30.734 -28.703 12.188 1 59.06 328 SER B CA 1
ATOM 5544 C C . SER B 1 328 ? 29.719 -29.844 12.125 1 59.06 328 SER B C 1
ATOM 5546 O O . SER B 1 328 ? 29.922 -30.812 11.398 1 59.06 328 SER B O 1
ATOM 5548 N N . GLY B 1 329 ? 28.656 -29.797 12.883 1 58.06 329 GLY B N 1
ATOM 5549 C CA . GLY B 1 329 ? 27.625 -30.828 12.867 1 58.06 329 GLY B CA 1
ATOM 5550 C C . GLY B 1 329 ? 26.781 -30.812 11.609 1 58.06 329 GLY B C 1
ATOM 5551 O O . GLY B 1 329 ? 26.375 -31.875 11.109 1 58.06 329 GLY B O 1
ATOM 5552 N N . LEU B 1 330 ? 26.547 -29.734 11.141 1 58.31 330 LEU B N 1
ATOM 5553 C CA . LEU B 1 330 ? 25.75 -29.594 9.93 1 58.31 330 LEU B CA 1
ATOM 5554 C C . LEU B 1 330 ? 26.547 -30.031 8.703 1 58.31 330 LEU B C 1
ATOM 5556 O O . LEU B 1 330 ? 25.953 -30.484 7.715 1 58.31 330 LEU B O 1
ATOM 5560 N N . GLU B 1 331 ? 27.844 -29.812 8.836 1 58.62 331 GLU B N 1
ATOM 5561 C CA . GLU B 1 331 ? 28.703 -30.297 7.762 1 58.62 331 GLU B CA 1
ATOM 5562 C C . GLU B 1 331 ? 28.547 -31.812 7.586 1 58.62 331 GLU B C 1
ATOM 5564 O O . GLU B 1 331 ? 28.75 -32.344 6.488 1 58.62 331 GLU B O 1
ATOM 5569 N N . HIS B 1 332 ? 28.109 -32.406 8.727 1 62.41 332 HIS B N 1
ATOM 5570 C CA . HIS B 1 332 ? 27.969 -33.844 8.609 1 62.41 332 HIS B CA 1
ATOM 5571 C C . HIS B 1 332 ? 26.656 -34.219 7.938 1 62.41 332 HIS B C 1
ATOM 5573 O O . HIS B 1 332 ? 26.469 -35.375 7.527 1 62.41 332 HIS B O 1
ATOM 5579 N N . LEU B 1 333 ? 25.891 -33.188 7.777 1 69.06 333 LEU B N 1
ATOM 5580 C CA . LEU B 1 333 ? 24.656 -33.5 7.082 1 69.06 333 LEU B CA 1
ATOM 5581 C C . LEU B 1 333 ? 24.828 -33.375 5.57 1 69.06 333 LEU B C 1
ATOM 5583 O O . LEU B 1 333 ? 25.484 -32.469 5.082 1 69.06 333 LEU B O 1
ATOM 5587 N N . GLY B 1 334 ? 24.766 -34.438 4.84 1 78.06 334 GLY B N 1
ATOM 5588 C CA . GLY B 1 334 ? 24.844 -34.406 3.387 1 78.06 334 GLY B CA 1
ATOM 5589 C C . GLY B 1 334 ? 23.891 -33.406 2.771 1 78.06 334 GLY B C 1
ATOM 5590 O O . GLY B 1 334 ? 22.938 -32.969 3.414 1 78.06 334 GLY B O 1
ATOM 5591 N N . ALA B 1 335 ? 24.234 -32.875 1.648 1 82.94 335 ALA B N 1
ATOM 5592 C CA . ALA B 1 335 ? 23.438 -31.906 0.913 1 82.94 335 ALA B CA 1
ATOM 5593 C C . ALA B 1 335 ? 22 -32.375 0.741 1 82.94 335 ALA B C 1
ATOM 5595 O O . ALA B 1 335 ? 21.062 -31.594 0.867 1 82.94 335 ALA B O 1
ATOM 5596 N N . PHE B 1 336 ? 21.891 -33.594 0.561 1 86.81 336 PHE B N 1
ATOM 5597 C CA . PHE B 1 336 ? 20.562 -34.156 0.335 1 86.81 336 PHE B CA 1
ATOM 5598 C C . PHE B 1 336 ? 19.734 -34.125 1.612 1 86.81 336 PHE B C 1
ATOM 5600 O O . PHE B 1 336 ? 18.594 -33.688 1.598 1 86.81 336 PHE B O 1
ATOM 5607 N N . SER B 1 337 ? 20.281 -34.594 2.629 1 84.19 337 SER B N 1
ATOM 5608 C CA . SER B 1 337 ? 19.562 -34.625 3.898 1 84.19 337 SER B CA 1
ATOM 5609 C C . SER B 1 337 ? 19.188 -33.219 4.359 1 84.19 337 SER B C 1
ATOM 5611 O O . SER B 1 337 ? 18.109 -33 4.891 1 84.19 337 SER B O 1
ATOM 5613 N N . PHE B 1 338 ? 20.078 -32.375 4.148 1 83.94 338 PHE B N 1
ATOM 5614 C CA . PHE B 1 338 ? 19.828 -30.984 4.508 1 83.94 338 PHE B CA 1
ATOM 5615 C C . PHE B 1 338 ? 18.672 -30.422 3.703 1 83.94 338 PHE B C 1
ATOM 5617 O O . PHE B 1 338 ? 17.75 -29.828 4.266 1 83.94 338 PHE B O 1
ATOM 5624 N N . ALA B 1 339 ? 18.766 -30.578 2.451 1 84.62 339 ALA B N 1
ATOM 5625 C CA . ALA B 1 339 ? 17.719 -30.078 1.566 1 84.62 339 ALA B CA 1
ATOM 5626 C C . ALA B 1 339 ? 16.344 -30.641 1.949 1 84.62 339 ALA B C 1
ATOM 5628 O O . ALA B 1 339 ? 15.352 -29.922 1.966 1 84.62 339 ALA B O 1
ATOM 5629 N N . LEU B 1 340 ? 16.359 -31.859 2.273 1 83.88 340 LEU B N 1
ATOM 5630 C CA . LEU B 1 340 ? 15.117 -32.531 2.619 1 83.88 340 LEU B CA 1
ATOM 5631 C C . LEU B 1 340 ? 14.555 -32 3.932 1 83.88 340 LEU B C 1
ATOM 5633 O O . LEU B 1 340 ? 13.344 -31.781 4.051 1 83.88 340 LEU B O 1
ATOM 5637 N N . ILE B 1 341 ? 15.328 -31.781 4.824 1 78.31 341 ILE B N 1
ATOM 5638 C CA . ILE B 1 341 ? 14.914 -31.297 6.133 1 78.31 341 ILE B CA 1
ATOM 5639 C C . ILE B 1 341 ? 14.328 -29.891 6 1 78.31 341 ILE B C 1
ATOM 5641 O O . ILE B 1 341 ? 13.281 -29.594 6.586 1 78.31 341 ILE B O 1
ATOM 5645 N N . ILE B 1 342 ? 14.977 -29.094 5.238 1 80.06 342 ILE B N 1
ATOM 5646 C CA . ILE B 1 342 ? 14.523 -27.719 5.086 1 80.06 342 ILE B CA 1
ATOM 5647 C C . ILE B 1 342 ? 13.211 -27.688 4.305 1 80.06 342 ILE B C 1
ATOM 5649 O O . ILE B 1 342 ? 12.328 -26.875 4.598 1 80.06 342 ILE B O 1
ATOM 5653 N N . ALA B 1 343 ? 13.156 -28.516 3.334 1 81.56 343 ALA B N 1
ATOM 5654 C CA . ALA B 1 343 ? 11.922 -28.609 2.561 1 81.56 343 ALA B CA 1
ATOM 5655 C C . ALA B 1 343 ? 10.75 -29.016 3.447 1 81.56 343 ALA B C 1
ATOM 5657 O O . ALA B 1 343 ? 9.656 -28.438 3.342 1 81.56 343 ALA B O 1
ATOM 5658 N N . LEU B 1 344 ? 11.008 -29.906 4.324 1 75.62 344 LEU B N 1
ATOM 5659 C CA . LEU B 1 344 ? 9.961 -30.391 5.215 1 75.62 344 LEU B CA 1
ATOM 5660 C C . LEU B 1 344 ? 9.617 -29.344 6.273 1 75.62 344 LEU B C 1
ATOM 5662 O O . LEU B 1 344 ? 8.445 -29.188 6.633 1 75.62 344 LEU B O 1
ATOM 5666 N N . LEU B 1 345 ? 10.586 -28.719 6.672 1 70.5 345 LEU B N 1
ATOM 5667 C CA . LEU B 1 345 ? 10.375 -27.656 7.641 1 70.5 345 LEU B CA 1
ATOM 5668 C C . LEU B 1 345 ? 9.516 -26.547 7.051 1 70.5 345 LEU B C 1
ATOM 5670 O O . LEU B 1 345 ? 8.664 -25.984 7.738 1 70.5 345 LEU B O 1
ATOM 5674 N N . GLY B 1 346 ? 9.852 -26.25 5.859 1 71.44 346 GLY B N 1
ATOM 5675 C CA . GLY B 1 346 ? 9.07 -25.219 5.184 1 71.44 346 GLY B CA 1
ATOM 5676 C C . GLY B 1 346 ? 7.621 -25.625 4.961 1 71.44 346 GLY B C 1
ATOM 5677 O O . GLY B 1 346 ? 6.715 -24.797 5.082 1 71.44 346 GLY B O 1
ATOM 5678 N N . TRP B 1 347 ? 7.465 -26.797 4.641 1 71.75 347 TRP B N 1
ATOM 5679 C CA . TRP B 1 347 ? 6.129 -27.312 4.371 1 71.75 347 TRP B CA 1
ATOM 5680 C C . TRP B 1 347 ? 5.25 -27.234 5.613 1 71.75 347 TRP B C 1
ATOM 5682 O O . TRP B 1 347 ? 4.098 -26.797 5.543 1 71.75 347 TRP B O 1
ATOM 5692 N N . VAL B 1 348 ? 5.73 -27.609 6.73 1 60.44 348 VAL B N 1
ATOM 5693 C CA . VAL B 1 348 ? 4.934 -27.719 7.945 1 60.44 348 VAL B CA 1
ATOM 5694 C C . VAL B 1 348 ? 4.902 -26.375 8.672 1 60.44 348 VAL B C 1
ATOM 5696 O O . VAL B 1 348 ? 3.949 -26.078 9.398 1 60.44 348 VAL B O 1
ATOM 5699 N N . GLY B 1 349 ? 5.879 -25.656 8.508 1 51.97 349 GLY B N 1
ATOM 5700 C CA . GLY B 1 349 ? 6.066 -24.484 9.367 1 51.97 349 GLY B CA 1
ATOM 5701 C C . GLY B 1 349 ? 5.031 -23.406 9.133 1 51.97 349 GLY B C 1
ATOM 5702 O O . GLY B 1 349 ? 4.242 -23.094 10.031 1 51.97 349 GLY B O 1
ATOM 5703 N N . VAL B 1 350 ? 5.172 -22.438 8.117 1 52.47 350 VAL B N 1
ATOM 5704 C CA . VAL B 1 350 ? 4.367 -21.219 8.07 1 52.47 350 VAL B CA 1
ATOM 5705 C C . VAL B 1 350 ? 3.309 -21.344 6.977 1 52.47 350 VAL B C 1
ATOM 5707 O O . VAL B 1 350 ? 3.549 -20.969 5.828 1 52.47 350 VAL B O 1
ATOM 5710 N N . PRO B 1 351 ? 2.111 -21.953 7.367 1 50.44 351 PRO B N 1
ATOM 5711 C CA . PRO B 1 351 ? 1.054 -22.109 6.367 1 50.44 351 PRO B CA 1
ATOM 5712 C C . PRO B 1 351 ? 0.467 -20.781 5.918 1 50.44 351 PRO B C 1
ATOM 5714 O O . PRO B 1 351 ? 0.372 -19.844 6.715 1 50.44 351 PRO B O 1
ATOM 5717 N N . GLY B 1 352 ? 0.162 -20.562 4.637 1 51.09 352 GLY B N 1
ATOM 5718 C CA . GLY B 1 352 ? -0.703 -19.5 4.137 1 51.09 352 GLY B CA 1
ATOM 5719 C C . GLY B 1 352 ? 0.062 -18.344 3.533 1 51.09 352 GLY B C 1
ATOM 5720 O O . GLY B 1 352 ? -0.539 -17.406 2.998 1 51.09 352 GLY B O 1
ATOM 5721 N N . ALA B 1 353 ? 1.343 -18.281 3.701 1 60.84 353 ALA B N 1
ATOM 5722 C CA . ALA B 1 353 ? 2.037 -17.141 3.109 1 60.84 353 ALA B CA 1
ATOM 5723 C C . ALA B 1 353 ? 3.275 -17.594 2.338 1 60.84 353 ALA B C 1
ATOM 5725 O O . ALA B 1 353 ? 4.402 -17.453 2.818 1 60.84 353 ALA B O 1
ATOM 5726 N N . THR B 1 354 ? 3.082 -17.859 1.083 1 74.12 354 THR B N 1
ATOM 5727 C CA . THR B 1 354 ? 4.094 -18.562 0.304 1 74.12 354 THR B CA 1
ATOM 5728 C C . THR B 1 354 ? 5.332 -17.703 0.111 1 74.12 354 THR B C 1
ATOM 5730 O O . THR B 1 354 ? 6.453 -18.141 0.378 1 74.12 354 THR B O 1
ATOM 5733 N N . ALA B 1 355 ? 5.066 -16.469 -0.162 1 75.38 355 ALA B N 1
ATOM 5734 C CA . ALA B 1 355 ? 6.227 -15.633 -0.473 1 75.38 355 ALA B CA 1
ATOM 5735 C C . ALA B 1 355 ? 7.039 -15.336 0.783 1 75.38 355 ALA B C 1
ATOM 5737 O O . ALA B 1 355 ? 8.258 -15.523 0.801 1 75.38 355 ALA B O 1
ATOM 5738 N N . PRO B 1 356 ? 6.457 -14.969 1.823 1 72.06 356 PRO B N 1
ATOM 5739 C CA . PRO B 1 356 ? 7.219 -14.742 3.053 1 72.06 356 PRO B CA 1
ATOM 5740 C C . PRO B 1 356 ? 7.953 -15.992 3.531 1 72.06 356 PRO B C 1
ATOM 5742 O O . PRO B 1 356 ? 9.055 -15.891 4.086 1 72.06 356 PRO B O 1
ATOM 5745 N N . GLN B 1 357 ? 7.367 -17.109 3.289 1 75.56 357 GLN B N 1
ATOM 5746 C CA . GLN B 1 357 ? 7.98 -18.359 3.682 1 75.56 357 GLN B CA 1
ATOM 5747 C C . GLN B 1 357 ? 9.289 -18.594 2.936 1 75.56 357 GLN B C 1
ATOM 5749 O O . GLN B 1 357 ? 10.281 -19.031 3.529 1 75.56 357 GLN B O 1
ATOM 5754 N N . VAL B 1 358 ? 9.25 -18.312 1.728 1 81.25 358 VAL B N 1
ATOM 5755 C CA . VAL B 1 358 ? 10.43 -18.484 0.886 1 81.25 358 VAL B CA 1
ATOM 5756 C C . VAL B 1 358 ? 11.547 -17.562 1.362 1 81.25 358 VAL B C 1
ATOM 5758 O O . VAL B 1 358 ? 12.703 -17.984 1.499 1 81.25 358 VAL B O 1
ATOM 5761 N N . VAL B 1 359 ? 11.141 -16.406 1.623 1 77.25 359 VAL B N 1
ATOM 5762 C CA . VAL B 1 359 ? 12.125 -15.414 2.031 1 77.25 359 VAL B CA 1
ATOM 5763 C C . VAL B 1 359 ? 12.727 -15.805 3.383 1 77.25 359 VAL B C 1
ATOM 5765 O O . VAL B 1 359 ? 13.938 -15.703 3.586 1 77.25 359 VAL B O 1
ATOM 5768 N N . LEU B 1 360 ? 11.922 -16.25 4.207 1 74.94 360 LEU B N 1
ATOM 5769 C CA . LEU B 1 360 ? 12.352 -16.641 5.539 1 74.94 360 LEU B CA 1
ATOM 5770 C C . LEU B 1 360 ? 13.328 -17.828 5.461 1 74.94 360 LEU B C 1
ATOM 5772 O O . LEU B 1 360 ? 14.383 -17.812 6.098 1 74.94 360 LEU B O 1
ATOM 5776 N N . LEU B 1 361 ? 13.023 -18.797 4.715 1 77.44 361 LEU B N 1
ATOM 5777 C CA . LEU B 1 361 ? 13.859 -19.984 4.582 1 77.44 361 LEU B CA 1
ATOM 5778 C C . LEU B 1 361 ? 15.211 -19.641 3.984 1 77.44 361 LEU B C 1
ATOM 5780 O O . LEU B 1 361 ? 16.25 -20.156 4.422 1 77.44 361 LEU B O 1
ATOM 5784 N N . ASP B 1 362 ? 15.133 -18.828 3.111 1 82.88 362 ASP B N 1
ATOM 5785 C CA . ASP B 1 362 ? 16.375 -18.453 2.449 1 82.88 362 ASP B CA 1
ATOM 5786 C C . ASP B 1 362 ? 17.281 -17.641 3.383 1 82.88 362 ASP B C 1
ATOM 5788 O O . ASP B 1 362 ? 18.5 -17.812 3.387 1 82.88 362 ASP B O 1
ATOM 5792 N N . LYS B 1 363 ? 16.734 -16.797 4.055 1 77.19 363 LYS B N 1
ATOM 5793 C CA . LYS B 1 363 ? 17.516 -15.961 4.969 1 77.19 363 LYS B CA 1
ATOM 5794 C C . LYS B 1 363 ? 18.094 -16.797 6.105 1 77.19 363 LYS B C 1
ATOM 5796 O O . LYS B 1 363 ? 19.188 -16.5 6.598 1 77.19 363 LYS B O 1
ATOM 5801 N N . LEU B 1 364 ? 17.359 -17.844 6.422 1 73.56 364 LEU B N 1
ATOM 5802 C CA . LEU B 1 364 ? 17.797 -18.672 7.531 1 73.56 364 LEU B CA 1
ATOM 5803 C C . LEU B 1 364 ? 18.812 -19.703 7.062 1 73.56 364 LEU B C 1
ATOM 5805 O O . LEU B 1 364 ? 19.781 -20 7.773 1 73.56 364 LEU B O 1
ATOM 5809 N N . PHE B 1 365 ? 18.609 -20.219 5.895 1 77.31 365 PHE B N 1
ATOM 5810 C CA . PHE B 1 365 ? 19.359 -21.422 5.559 1 77.31 365 PHE B CA 1
ATOM 5811 C C . PHE B 1 365 ? 20.078 -21.25 4.227 1 77.31 365 PHE B C 1
ATOM 5813 O O . PHE B 1 365 ? 20.812 -22.141 3.797 1 77.31 365 PHE B O 1
ATOM 5820 N N . GLY B 1 366 ? 19.859 -20.156 3.623 1 80.06 366 GLY B N 1
ATOM 5821 C CA . GLY B 1 366 ? 20.453 -19.969 2.307 1 80.06 366 GLY B CA 1
ATOM 5822 C C . GLY B 1 366 ? 21.953 -20.047 2.305 1 80.06 366 GLY B C 1
ATOM 5823 O O . GLY B 1 366 ? 22.547 -20.719 1.454 1 80.06 366 GLY B O 1
ATOM 5824 N N . GLU B 1 367 ? 22.531 -19.375 3.209 1 79.06 367 GLU B N 1
ATOM 5825 C CA . GLU B 1 367 ? 23.984 -19.391 3.295 1 79.06 367 GLU B CA 1
ATOM 5826 C C . GLU B 1 367 ? 24.5 -20.781 3.633 1 79.06 367 GLU B C 1
ATOM 5828 O O . GLU B 1 367 ? 25.516 -21.234 3.092 1 79.06 367 GLU B O 1
ATOM 5833 N N . LEU B 1 368 ? 23.781 -21.391 4.539 1 77.62 368 LEU B N 1
ATOM 5834 C CA . LEU B 1 368 ? 24.172 -22.75 4.922 1 77.62 368 LEU B CA 1
ATOM 5835 C C . LEU B 1 368 ? 24.016 -23.703 3.748 1 77.62 368 LEU B C 1
ATOM 5837 O O . LEU B 1 368 ? 24.812 -24.625 3.582 1 77.62 368 LEU B O 1
ATOM 5841 N N . ALA B 1 369 ? 23 -23.5 3.006 1 83.31 369 ALA B N 1
ATOM 5842 C CA . ALA B 1 369 ? 22.781 -24.328 1.82 1 83.31 369 ALA B CA 1
ATOM 5843 C C . ALA B 1 369 ? 23.938 -24.188 0.834 1 83.31 369 ALA B C 1
ATOM 5845 O O . ALA B 1 369 ? 24.391 -25.172 0.251 1 83.31 369 ALA B O 1
ATOM 5846 N N . GLY B 1 370 ? 24.375 -23.016 0.7 1 81.31 370 GLY B N 1
ATOM 5847 C CA . GLY B 1 370 ? 25.516 -22.781 -0.169 1 81.31 370 GLY B CA 1
ATOM 5848 C C . GLY B 1 370 ? 26.781 -23.422 0.336 1 81.31 370 GLY B C 1
ATOM 5849 O O . GLY B 1 370 ? 27.547 -24 -0.446 1 81.31 370 GLY B O 1
ATOM 5850 N N . ALA B 1 371 ? 26.953 -23.391 1.57 1 78.69 371 ALA B N 1
ATOM 5851 C CA . ALA B 1 371 ? 28.156 -23.953 2.189 1 78.69 371 ALA B CA 1
ATOM 5852 C C . ALA B 1 371 ? 28.156 -25.469 2.082 1 78.69 371 ALA B C 1
ATOM 5854 O O . ALA B 1 371 ? 29.219 -26.078 1.985 1 78.69 371 ALA B O 1
ATOM 5855 N N . LEU B 1 372 ? 27 -26.047 2.062 1 81.69 372 LEU B N 1
ATOM 5856 C CA . LEU B 1 372 ? 26.891 -27.5 2.012 1 81.69 372 LEU B CA 1
ATOM 5857 C C . LEU B 1 372 ? 26.875 -27.984 0.569 1 81.69 372 LEU B C 1
ATOM 5859 O O . LEU B 1 372 ? 26.766 -29.188 0.321 1 81.69 372 LEU B O 1
ATOM 5863 N N . GLY B 1 373 ? 26.891 -27.016 -0.369 1 81.62 373 GLY B N 1
ATOM 5864 C CA . GLY B 1 373 ? 26.969 -27.375 -1.775 1 81.62 373 GLY B CA 1
ATOM 5865 C C . GLY B 1 373 ? 25.625 -27.625 -2.406 1 81.62 373 GLY B C 1
ATOM 5866 O O . GLY B 1 373 ? 25.516 -28.359 -3.391 1 81.62 373 GLY B O 1
ATOM 5867 N N . VAL B 1 374 ? 24.703 -27.172 -1.822 1 86.69 374 VAL B N 1
ATOM 5868 C CA . VAL B 1 374 ? 23.375 -27.266 -2.428 1 86.69 374 VAL B CA 1
ATOM 5869 C C . VAL B 1 374 ? 23.312 -26.391 -3.678 1 86.69 374 VAL B C 1
ATOM 5871 O O . VAL B 1 374 ? 23.562 -25.172 -3.609 1 86.69 374 VAL B O 1
ATOM 5874 N N . SER B 1 375 ? 23.078 -27.047 -4.801 1 88.31 375 SER B N 1
ATOM 5875 C CA . SER B 1 375 ? 23.031 -26.312 -6.059 1 88.31 375 SER B CA 1
ATOM 5876 C C . SER B 1 375 ? 21.828 -25.375 -6.105 1 88.31 375 SER B C 1
ATOM 5878 O O . SER B 1 375 ? 20.875 -25.531 -5.332 1 88.31 375 SER B O 1
ATOM 5880 N N . ALA B 1 376 ? 21.875 -24.422 -6.98 1 89.19 376 ALA B N 1
ATOM 5881 C CA . ALA B 1 376 ? 20.766 -23.484 -7.172 1 89.19 376 ALA B CA 1
ATOM 5882 C C . ALA B 1 376 ? 19.484 -24.203 -7.57 1 89.19 376 ALA B C 1
ATOM 5884 O O . ALA B 1 376 ? 18.391 -23.828 -7.137 1 89.19 376 ALA B O 1
ATOM 5885 N N . GLY B 1 377 ? 19.672 -25.188 -8.391 1 89.06 377 GLY B N 1
ATOM 5886 C CA . GLY B 1 377 ? 18.516 -25.969 -8.812 1 89.06 377 GLY B CA 1
ATOM 5887 C C . GLY B 1 377 ? 17.844 -26.703 -7.664 1 89.06 377 GLY B C 1
ATOM 5888 O O . GLY B 1 377 ? 16.609 -26.703 -7.559 1 89.06 377 GLY B O 1
ATOM 5889 N N . THR B 1 378 ? 18.609 -27.219 -6.848 1 90.31 378 THR B N 1
ATOM 5890 C CA . THR B 1 378 ? 18.078 -27.922 -5.68 1 90.31 378 THR B CA 1
ATOM 5891 C C . THR B 1 378 ? 17.406 -26.938 -4.727 1 90.31 378 THR B C 1
ATOM 5893 O O . THR B 1 378 ? 16.375 -27.25 -4.137 1 90.31 378 THR B O 1
ATOM 5896 N N . TRP B 1 379 ? 17.984 -25.844 -4.602 1 90.56 379 TRP B N 1
ATOM 5897 C CA . TRP B 1 379 ? 17.422 -24.844 -3.701 1 90.56 379 TRP B CA 1
ATOM 5898 C C . TRP B 1 379 ? 16.078 -24.344 -4.211 1 90.56 379 TRP B C 1
ATOM 5900 O O . TRP B 1 379 ? 15.172 -24.078 -3.42 1 90.56 379 TRP B O 1
ATOM 5910 N N . VAL B 1 380 ? 15.953 -24.234 -5.5 1 91.38 380 VAL B N 1
ATOM 5911 C CA . VAL B 1 380 ? 14.672 -23.875 -6.098 1 91.38 380 VAL B CA 1
ATOM 5912 C C . VAL B 1 380 ? 13.617 -24.906 -5.715 1 91.38 380 VAL B C 1
ATOM 5914 O O . VAL B 1 380 ? 12.5 -24.547 -5.328 1 91.38 380 VAL B O 1
ATOM 5917 N N . VAL B 1 381 ? 14.008 -26.109 -5.797 1 90.44 381 VAL B N 1
ATOM 5918 C CA . VAL B 1 381 ? 13.078 -27.188 -5.512 1 90.44 381 VAL B CA 1
ATOM 5919 C C . VAL B 1 381 ? 12.695 -27.172 -4.035 1 90.44 381 VAL B C 1
ATOM 5921 O O . VAL B 1 381 ? 11.531 -27.359 -3.686 1 90.44 381 VAL B O 1
ATOM 5924 N N . VAL B 1 382 ? 13.641 -26.906 -3.215 1 88.06 382 VAL B N 1
ATOM 5925 C CA . VAL B 1 382 ? 13.406 -26.859 -1.773 1 88.06 382 VAL B CA 1
ATOM 5926 C C . VAL B 1 382 ? 12.43 -25.734 -1.444 1 88.06 382 VAL B C 1
ATOM 5928 O O . VAL B 1 382 ? 11.469 -25.938 -0.697 1 88.06 382 VAL B O 1
ATOM 5931 N N . LEU B 1 383 ? 12.672 -24.625 -2.057 1 88.06 383 LEU B N 1
ATOM 5932 C CA . LEU B 1 383 ? 11.859 -23.453 -1.761 1 88.06 383 LEU B CA 1
ATOM 5933 C C . LEU B 1 383 ? 10.461 -23.594 -2.359 1 88.06 383 LEU B C 1
ATOM 5935 O O . LEU B 1 383 ? 9.477 -23.188 -1.748 1 88.06 383 LEU B O 1
ATOM 5939 N N . LEU B 1 384 ? 10.469 -24.125 -3.504 1 87.44 384 LEU B N 1
ATOM 5940 C CA . LEU B 1 384 ? 9.18 -24.359 -4.145 1 87.44 384 LEU B CA 1
ATOM 5941 C C . LEU B 1 384 ? 8.352 -25.375 -3.361 1 87.44 384 LEU B C 1
ATOM 5943 O O . LEU B 1 384 ? 7.148 -25.172 -3.17 1 87.44 384 LEU B O 1
ATOM 5947 N N . PHE B 1 385 ? 9 -26.375 -2.986 1 84 385 PHE B N 1
ATOM 5948 C CA . PHE B 1 385 ? 8.328 -27.391 -2.195 1 84 385 PHE B CA 1
ATOM 5949 C C . PHE B 1 385 ? 7.84 -26.828 -0.87 1 84 385 PHE B C 1
ATOM 5951 O O . PHE B 1 385 ? 6.707 -27.078 -0.456 1 84 385 PHE B O 1
ATOM 5958 N N . ALA B 1 386 ? 8.664 -26.078 -0.29 1 76.38 386 ALA B N 1
ATOM 5959 C CA . ALA B 1 386 ? 8.336 -25.516 1.013 1 76.38 386 ALA B CA 1
ATOM 5960 C C . ALA B 1 386 ? 7.176 -24.531 0.905 1 76.38 386 ALA B C 1
ATOM 5962 O O . ALA B 1 386 ? 6.379 -24.391 1.838 1 76.38 386 ALA B O 1
ATOM 5963 N N . SER B 1 387 ? 7.066 -23.891 -0.187 1 77.5 387 SER B N 1
ATOM 5964 C CA . SER B 1 387 ? 6.082 -22.828 -0.307 1 77.5 387 SER B CA 1
ATOM 5965 C C . SER B 1 387 ? 4.797 -23.328 -0.958 1 77.5 387 SER B C 1
ATOM 5967 O O . SER B 1 387 ? 3.699 -22.922 -0.564 1 77.5 387 SER B O 1
ATOM 5969 N N . LYS B 1 388 ? 4.898 -24.172 -1.907 1 78.06 388 LYS B N 1
ATOM 5970 C CA . LYS B 1 388 ? 3.725 -24.547 -2.699 1 78.06 388 LYS B CA 1
ATOM 5971 C C . LYS B 1 388 ? 3.086 -25.828 -2.182 1 78.06 388 LYS B C 1
ATOM 5973 O O . LYS B 1 388 ? 1.927 -26.109 -2.486 1 78.06 388 LYS B O 1
ATOM 5978 N N . ALA B 1 389 ? 3.766 -26.547 -1.402 1 75.81 389 ALA B N 1
ATOM 5979 C CA . ALA B 1 389 ? 3.227 -27.812 -0.917 1 75.81 389 ALA B CA 1
ATOM 5980 C C . ALA B 1 389 ? 1.977 -27.578 -0.07 1 75.81 389 ALA B C 1
ATOM 5982 O O . ALA B 1 389 ? 1.04 -28.391 -0.11 1 75.81 389 ALA B O 1
ATOM 5983 N N . ASP B 1 390 ? 1.938 -26.531 0.539 1 73.56 390 ASP B N 1
ATOM 5984 C CA . ASP B 1 390 ? 0.803 -26.266 1.418 1 73.56 390 ASP B CA 1
ATOM 5985 C C . ASP B 1 390 ? -0.449 -25.938 0.611 1 73.56 390 ASP B C 1
ATOM 5987 O O . ASP B 1 390 ? -1.564 -25.984 1.134 1 73.56 390 ASP B O 1
ATOM 5991 N N . THR B 1 391 ? -0.222 -25.578 -0.569 1 77.94 391 THR B N 1
ATOM 5992 C CA . THR B 1 391 ? -1.356 -25.312 -1.448 1 77.94 391 THR B CA 1
ATOM 5993 C C . THR B 1 391 ? -2.139 -26.594 -1.722 1 77.94 391 THR B C 1
ATOM 5995 O O . THR B 1 391 ? -3.352 -26.547 -1.938 1 77.94 391 THR B O 1
ATOM 5998 N N . TYR B 1 392 ? -1.473 -27.656 -1.647 1 81.12 392 TYR B N 1
ATOM 5999 C CA . TYR B 1 392 ? -2.088 -28.938 -1.983 1 81.12 392 TYR B CA 1
ATOM 6000 C C . TYR B 1 392 ? -2.529 -29.672 -0.726 1 81.12 392 TYR B C 1
ATOM 6002 O O . TYR B 1 392 ? -3.332 -30.609 -0.797 1 81.12 392 TYR B O 1
ATOM 6010 N N . GLY B 1 393 ? -2.156 -29.328 0.34 1 70.19 393 GLY B N 1
ATOM 6011 C CA . GLY B 1 393 ? -2.436 -30 1.604 1 70.19 393 GLY B CA 1
ATOM 6012 C C . GLY B 1 393 ? -1.27 -29.953 2.574 1 70.19 393 GLY B C 1
ATOM 6013 O O . GLY B 1 393 ? -0.333 -29.172 2.389 1 70.19 393 GLY B O 1
ATOM 6014 N N . PRO B 1 394 ? -1.388 -30.5 3.617 1 68.31 394 PRO B N 1
ATOM 6015 C CA . PRO B 1 394 ? -2.316 -31.562 3.975 1 68.31 394 PRO B CA 1
ATOM 6016 C C . PRO B 1 394 ? -3.641 -31.047 4.527 1 68.31 394 PRO B C 1
ATOM 6018 O O . PRO B 1 394 ? -4.617 -31.797 4.613 1 68.31 394 PRO B O 1
ATOM 6021 N N . PHE B 1 395 ? -3.76 -29.859 4.863 1 70.38 395 PHE B N 1
ATOM 6022 C CA . PHE B 1 395 ? -4.953 -29.297 5.484 1 70.38 395 PHE B CA 1
ATOM 6023 C C . PHE B 1 395 ? -5.707 -28.422 4.5 1 70.38 395 PHE B C 1
ATOM 6025 O O . PHE B 1 395 ? -5.141 -27.969 3.504 1 70.38 395 PHE B O 1
ATOM 6032 N N . PRO B 1 396 ? -6.988 -28.328 4.867 1 73.38 396 PRO B N 1
ATOM 6033 C CA . PRO B 1 396 ? -7.754 -27.391 4.031 1 73.38 396 PRO B CA 1
ATOM 6034 C C . PRO B 1 396 ? -7.184 -25.984 4.059 1 73.38 396 PRO B C 1
ATOM 6036 O O . PRO B 1 396 ? -6.707 -25.516 5.098 1 73.38 396 PRO B O 1
ATOM 6039 N N . ASN B 1 397 ? -7.043 -25.406 3.002 1 76.75 397 ASN B N 1
ATOM 6040 C CA . ASN B 1 397 ? -6.527 -24.047 2.9 1 76.75 397 ASN B CA 1
ATOM 6041 C C . ASN B 1 397 ? -7.465 -23.141 2.102 1 76.75 397 ASN B C 1
ATOM 6043 O O . ASN B 1 397 ? -8.484 -23.594 1.586 1 76.75 397 ASN B O 1
ATOM 6047 N N . ALA B 1 398 ? -7.184 -21.938 2.078 1 75.25 398 ALA B N 1
ATOM 6048 C CA . ALA B 1 398 ? -8.047 -20.922 1.473 1 75.25 398 ALA B CA 1
ATOM 6049 C C . ALA B 1 398 ? -8.219 -21.172 -0.024 1 75.25 398 ALA B C 1
ATOM 6051 O O . ALA B 1 398 ? -9.281 -20.906 -0.588 1 75.25 398 ALA B O 1
ATOM 6052 N N . ASN B 1 399 ? -7.125 -21.672 -0.64 1 83.69 399 ASN B N 1
ATOM 6053 C CA . ASN B 1 399 ? -7.215 -21.953 -2.068 1 83.69 399 ASN B CA 1
ATOM 6054 C C . ASN B 1 399 ? -8.211 -23.062 -2.361 1 83.69 399 ASN B C 1
ATOM 6056 O O . ASN B 1 399 ? -8.961 -23 -3.336 1 83.69 399 ASN B O 1
ATOM 6060 N N . MET B 1 400 ? -8.25 -24.031 -1.481 1 83.5 400 MET B N 1
ATOM 6061 C CA . MET B 1 400 ? -9.18 -25.141 -1.63 1 83.5 400 MET B CA 1
ATOM 6062 C C . MET B 1 400 ? -10.617 -24.688 -1.412 1 83.5 400 MET B C 1
ATOM 6064 O O . MET B 1 400 ? -11.5 -24.969 -2.229 1 83.5 400 MET B O 1
ATOM 6068 N N . VAL B 1 401 ? -10.797 -23.953 -0.393 1 80.38 401 VAL B N 1
ATOM 6069 C CA . VAL B 1 401 ? -12.133 -23.484 -0.053 1 80.38 401 VAL B CA 1
ATOM 6070 C C . V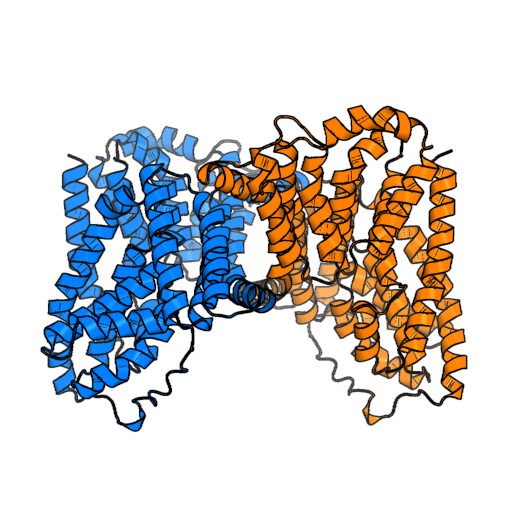AL B 1 401 ? -12.625 -22.5 -1.118 1 80.38 401 VAL B C 1
ATOM 6072 O O . VAL B 1 401 ? -13.812 -22.484 -1.453 1 80.38 401 VAL B O 1
ATOM 6075 N N . GLY B 1 402 ? -11.68 -21.75 -1.558 1 83.25 402 GLY B N 1
ATOM 6076 C CA . GLY B 1 402 ? -12.031 -20.844 -2.637 1 83.25 402 GLY B CA 1
ATOM 6077 C C . GLY B 1 402 ? -12.508 -21.562 -3.889 1 83.25 402 GLY B C 1
ATOM 6078 O O . GLY B 1 402 ? -13.523 -21.188 -4.473 1 83.25 402 GLY B O 1
ATOM 6079 N N . ALA B 1 403 ? -11.781 -22.5 -4.273 1 88.62 403 ALA B N 1
ATOM 6080 C CA . ALA B 1 403 ? -12.156 -23.281 -5.445 1 88.62 403 ALA B CA 1
ATOM 6081 C C . ALA B 1 403 ? -13.5 -23.969 -5.234 1 88.62 403 ALA B C 1
ATOM 6083 O O . ALA B 1 403 ? -14.336 -24.016 -6.145 1 88.62 403 ALA B O 1
ATOM 6084 N N . MET B 1 404 ? -13.734 -24.5 -4.047 1 86.94 404 MET B N 1
ATOM 6085 C CA . MET B 1 404 ? -15 -25.156 -3.705 1 86.94 404 MET B CA 1
ATOM 6086 C C . MET B 1 404 ? -16.156 -24.172 -3.797 1 86.94 404 MET B C 1
ATOM 6088 O O . MET B 1 404 ? -17.203 -24.484 -4.391 1 86.94 404 MET B O 1
ATOM 6092 N N . GLY B 1 405 ? -15.961 -23.094 -3.217 1 83 405 GLY B N 1
ATOM 6093 C CA . GLY B 1 405 ? -17.016 -22.078 -3.234 1 83 405 GLY B CA 1
ATOM 6094 C C . GLY B 1 405 ? -17.375 -21.625 -4.633 1 83 405 GLY B C 1
ATOM 6095 O O . GLY B 1 405 ? -18.562 -21.5 -4.957 1 83 405 GLY B O 1
ATOM 6096 N N . LEU B 1 406 ? -16.422 -21.438 -5.406 1 84.88 406 LEU B N 1
ATOM 6097 C CA . LEU B 1 406 ? -16.656 -20.953 -6.762 1 84.88 406 LEU B CA 1
ATOM 6098 C C . LEU B 1 406 ? -17.344 -22.031 -7.605 1 84.88 406 LEU B C 1
ATOM 6100 O O . LEU B 1 406 ? -18.203 -21.719 -8.43 1 84.88 406 LEU B O 1
ATOM 6104 N N . ALA B 1 407 ? -16.984 -23.219 -7.332 1 88.81 407 ALA B N 1
ATOM 6105 C CA . ALA B 1 407 ? -17.562 -24.328 -8.078 1 88.81 407 ALA B CA 1
ATOM 6106 C C . ALA B 1 407 ? -18.844 -24.828 -7.395 1 88.81 407 ALA B C 1
ATOM 6108 O O . ALA B 1 407 ? -19.469 -25.781 -7.863 1 88.81 407 ALA B O 1
ATOM 6109 N N . ARG B 1 408 ? -19.188 -24.188 -6.215 1 82.69 408 ARG B N 1
ATOM 6110 C CA . ARG B 1 408 ? -20.391 -24.516 -5.473 1 82.69 408 ARG B CA 1
ATOM 6111 C C . ARG B 1 408 ? -20.375 -25.969 -4.988 1 82.69 408 ARG B C 1
ATOM 6113 O O . ARG B 1 408 ? -21.375 -26.672 -5.09 1 82.69 408 ARG B O 1
ATOM 6120 N N . SER B 1 409 ? -19.203 -26.375 -4.738 1 85.44 409 SER B N 1
ATOM 6121 C CA . SER B 1 409 ? -19.016 -27.688 -4.125 1 85.44 409 SER B CA 1
ATOM 6122 C C . SER B 1 409 ? -18.906 -27.578 -2.607 1 85.44 409 SER B C 1
ATOM 6124 O O . SER B 1 409 ? -18.297 -26.625 -2.096 1 85.44 409 SER B O 1
ATOM 6126 N N . LEU B 1 410 ? -19.469 -28.484 -1.89 1 76.69 410 LEU B N 1
ATOM 6127 C CA . LEU B 1 410 ? -19.453 -28.422 -0.432 1 76.69 410 LEU B CA 1
ATOM 6128 C C . LEU B 1 410 ? -18.688 -29.594 0.161 1 76.69 410 LEU B C 1
ATOM 6130 O O . LEU B 1 410 ? -18.672 -29.781 1.379 1 76.69 410 LEU B O 1
ATOM 6134 N N . SER B 1 411 ? -18.078 -30.281 -0.693 1 82.25 411 SER B N 1
ATOM 6135 C CA . SER B 1 411 ? -17.406 -31.484 -0.181 1 82.25 411 SER B CA 1
ATOM 6136 C C . SER B 1 411 ? -15.93 -31.203 0.092 1 82.25 411 SER B C 1
ATOM 6138 O O . SER B 1 411 ? -15.094 -31.359 -0.797 1 82.25 411 SER B O 1
ATOM 6140 N N . LEU B 1 412 ? -15.617 -31.047 1.279 1 83.44 412 LEU B N 1
ATOM 6141 C CA . LEU B 1 412 ? -14.242 -30.797 1.699 1 83.44 412 LEU B CA 1
ATOM 6142 C C . LEU B 1 412 ? -13.398 -32.062 1.542 1 83.44 412 LEU B C 1
ATOM 6144 O O . LEU B 1 412 ? -12.203 -31.984 1.229 1 83.44 412 LEU B O 1
ATOM 6148 N N . ARG B 1 413 ? -14.039 -33.125 1.751 1 82.88 413 ARG B N 1
ATOM 6149 C CA . ARG B 1 413 ? -13.336 -34.406 1.643 1 82.88 413 ARG B CA 1
ATOM 6150 C C . ARG B 1 413 ? -12.812 -34.625 0.227 1 82.88 413 ARG B C 1
ATOM 6152 O O . ARG B 1 413 ? -11.664 -35.031 0.042 1 82.88 413 ARG B O 1
ATOM 6159 N N . ASN B 1 414 ? -13.57 -34.344 -0.715 1 89.06 414 ASN B N 1
ATOM 6160 C CA . ASN B 1 414 ? -13.195 -34.594 -2.102 1 89.06 414 ASN B CA 1
ATOM 6161 C C . ASN B 1 414 ? -12.07 -33.688 -2.562 1 89.06 414 ASN B C 1
ATOM 6163 O O . ASN B 1 414 ? -11.195 -34.094 -3.326 1 89.06 414 ASN B O 1
ATOM 6167 N N . ILE B 1 415 ? -12.125 -32.469 -2.129 1 89.56 415 ILE B N 1
ATOM 6168 C CA . ILE B 1 415 ? -11.055 -31.562 -2.557 1 89.56 415 ILE B CA 1
ATOM 6169 C C . ILE B 1 415 ? -9.758 -31.922 -1.839 1 89.56 415 ILE B C 1
ATOM 6171 O O . ILE B 1 415 ? -8.672 -31.781 -2.402 1 89.56 415 ILE B O 1
ATOM 6175 N N . LEU B 1 416 ? -9.891 -32.344 -0.632 1 87.12 416 LEU B N 1
ATOM 6176 C CA . LEU B 1 416 ? -8.711 -32.812 0.089 1 87.12 416 LEU B CA 1
ATOM 6177 C C . LEU B 1 416 ? -8.102 -34.031 -0.585 1 87.12 416 LEU B C 1
ATOM 6179 O O . LEU B 1 416 ? -6.879 -34.156 -0.65 1 87.12 416 LEU B O 1
ATOM 6183 N N . LEU B 1 417 ? -8.922 -34.875 -0.981 1 89.75 417 LEU B N 1
ATOM 6184 C CA . LEU B 1 417 ? -8.445 -36.062 -1.709 1 89.75 417 LEU B CA 1
ATOM 6185 C C . LEU B 1 417 ? -7.719 -35.625 -2.986 1 89.75 417 LEU B C 1
ATOM 6187 O O . LEU B 1 417 ? -6.699 -36.219 -3.348 1 89.75 417 LEU B O 1
ATOM 6191 N N . THR B 1 418 ? -8.273 -34.688 -3.613 1 92.19 418 THR B N 1
ATOM 6192 C CA . THR B 1 418 ? -7.629 -34.156 -4.812 1 92.19 418 THR B CA 1
ATOM 6193 C C . THR B 1 418 ? -6.258 -33.562 -4.477 1 92.19 418 THR B C 1
ATOM 6195 O O . THR B 1 418 ? -5.285 -33.812 -5.191 1 92.19 418 THR B O 1
ATOM 6198 N N . GLY B 1 419 ? -6.188 -32.781 -3.439 1 90.75 419 GLY B N 1
ATOM 6199 C CA . GLY B 1 419 ? -4.926 -32.188 -3.002 1 90.75 419 GLY B CA 1
ATOM 6200 C C . GLY B 1 419 ? -3.877 -33.219 -2.672 1 90.75 419 GLY B C 1
ATOM 6201 O O . GLY B 1 419 ? -2.727 -33.125 -3.1 1 90.75 419 GLY B O 1
ATOM 6202 N N . TRP B 1 420 ? -4.305 -34.219 -2.029 1 89.5 420 TRP B N 1
ATOM 6203 C CA . TRP B 1 420 ? -3.383 -35.281 -1.639 1 89.5 420 TRP B CA 1
ATOM 6204 C C . TRP B 1 420 ? -2.934 -36.094 -2.852 1 89.5 420 TRP B C 1
ATOM 6206 O O . TRP B 1 420 ? -1.796 -36.562 -2.904 1 89.5 420 TRP B O 1
ATOM 6216 N N . ALA B 1 421 ? -3.824 -36.281 -3.713 1 91.81 421 ALA B N 1
ATOM 6217 C CA . ALA B 1 421 ? -3.496 -37.031 -4.93 1 91.81 421 ALA B CA 1
ATOM 6218 C C . ALA B 1 421 ? -2.402 -36.312 -5.723 1 91.81 421 ALA B C 1
ATOM 6220 O O . ALA B 1 421 ? -1.644 -36.969 -6.453 1 91.81 421 ALA B O 1
ATOM 6221 N N . LEU B 1 422 ? -2.357 -35.125 -5.555 1 91.5 422 LEU B N 1
ATOM 6222 C CA . LEU B 1 422 ? -1.332 -34.344 -6.238 1 91.5 422 LEU B CA 1
ATOM 6223 C C . LEU B 1 422 ? -0.096 -34.156 -5.359 1 91.5 422 LEU B C 1
ATOM 6225 O O . LEU B 1 422 ? 1.032 -34.188 -5.859 1 91.5 422 LEU B O 1
ATOM 6229 N N . LEU B 1 423 ? -0.279 -34 -4.102 1 89.62 423 LEU B N 1
ATOM 6230 C CA . LEU B 1 423 ? 0.796 -33.719 -3.156 1 89.62 423 LEU B CA 1
ATOM 6231 C C . LEU B 1 423 ? 1.763 -34.906 -3.076 1 89.62 423 LEU B C 1
ATOM 6233 O O . LEU B 1 423 ? 2.98 -34.719 -3.113 1 89.62 423 LEU B O 1
ATOM 6237 N N . ILE B 1 424 ? 1.262 -36.094 -2.998 1 90.06 424 ILE B N 1
ATOM 6238 C CA . ILE B 1 424 ? 2.09 -37.281 -2.789 1 90.06 424 ILE B CA 1
ATOM 6239 C C . ILE B 1 424 ? 3.023 -37.469 -3.982 1 90.06 424 ILE B C 1
ATOM 6241 O O . ILE B 1 424 ? 4.242 -37.531 -3.818 1 90.06 424 ILE B O 1
ATOM 6245 N N . PRO B 1 425 ? 2.492 -37.531 -5.156 1 92.12 425 PRO B N 1
ATOM 6246 C CA . PRO B 1 425 ? 3.418 -37.656 -6.285 1 92.12 425 PRO B CA 1
ATOM 6247 C C . PRO B 1 425 ? 4.367 -36.469 -6.414 1 92.12 425 PRO B C 1
ATOM 6249 O O . PRO B 1 425 ? 5.508 -36.625 -6.855 1 92.12 425 PRO B O 1
ATOM 6252 N N . ALA B 1 426 ? 3.932 -35.312 -6.109 1 90.81 426 ALA B N 1
ATOM 6253 C CA . ALA B 1 426 ? 4.793 -34.156 -6.172 1 90.81 426 ALA B CA 1
ATOM 6254 C C . ALA B 1 426 ? 5.965 -34.281 -5.203 1 90.81 426 ALA B C 1
ATOM 6256 O O . ALA B 1 426 ? 7.098 -33.906 -5.543 1 90.81 426 ALA B O 1
ATOM 6257 N N . VAL B 1 427 ? 5.695 -34.75 -4.027 1 87.75 427 VAL B N 1
ATOM 6258 C CA . VAL B 1 427 ? 6.73 -34.938 -3.018 1 87.75 427 VAL B CA 1
ATOM 6259 C C . VAL B 1 427 ? 7.742 -35.969 -3.502 1 87.75 427 VAL B C 1
ATOM 6261 O O . VAL B 1 427 ? 8.953 -35.781 -3.385 1 87.75 427 VAL B O 1
ATOM 6264 N N . VAL B 1 428 ? 7.215 -37.031 -4.008 1 89.88 428 VAL B N 1
ATOM 6265 C CA . VAL B 1 428 ? 8.086 -38.094 -4.504 1 89.88 428 VAL B CA 1
ATOM 6266 C C . VAL B 1 428 ? 8.953 -37.562 -5.645 1 89.88 428 VAL B C 1
ATOM 6268 O O . VAL B 1 428 ? 10.148 -37.844 -5.707 1 89.88 428 VAL B O 1
ATOM 6271 N N . MET B 1 429 ? 8.344 -36.844 -6.457 1 91.56 429 MET B N 1
ATOM 6272 C CA . MET B 1 429 ? 9.07 -36.281 -7.586 1 91.56 429 MET B CA 1
ATOM 6273 C C . MET B 1 429 ? 10.164 -35.344 -7.109 1 91.56 429 MET B C 1
ATOM 6275 O O . MET B 1 429 ? 11.297 -35.406 -7.59 1 91.56 429 MET B O 1
ATOM 6279 N N . TYR B 1 430 ? 9.883 -34.469 -6.199 1 89.88 430 TYR B N 1
ATOM 6280 C CA . TYR B 1 430 ? 10.859 -33.5 -5.734 1 89.88 430 TYR B CA 1
ATOM 6281 C C . TYR B 1 430 ? 11.969 -34.156 -4.941 1 89.88 430 TYR B C 1
ATOM 6283 O O . TYR B 1 430 ? 13.125 -33.75 -5.004 1 89.88 430 TYR B O 1
ATOM 6291 N N . ILE B 1 431 ? 11.594 -35.156 -4.188 1 88.19 431 ILE B N 1
ATOM 6292 C CA . ILE B 1 431 ? 12.625 -35.906 -3.48 1 88.19 431 ILE B CA 1
ATOM 6293 C C . ILE B 1 431 ? 13.562 -36.562 -4.488 1 88.19 431 ILE B C 1
ATOM 6295 O O . ILE B 1 431 ? 14.781 -36.562 -4.305 1 88.19 431 ILE B O 1
ATOM 6299 N N . ALA B 1 432 ? 12.969 -37.125 -5.527 1 90 432 ALA B N 1
ATOM 6300 C CA . ALA B 1 432 ? 13.766 -37.75 -6.57 1 90 432 ALA B CA 1
ATOM 6301 C C . ALA B 1 432 ? 14.672 -36.75 -7.266 1 90 432 ALA B C 1
ATOM 6303 O O . ALA B 1 432 ? 15.836 -37.031 -7.551 1 90 432 ALA B O 1
ATOM 6304 N N . ILE B 1 433 ? 14.141 -35.625 -7.531 1 89.44 433 ILE B N 1
ATOM 6305 C CA . ILE B 1 433 ? 14.914 -34.594 -8.188 1 89.44 433 ILE B CA 1
ATOM 6306 C C . ILE B 1 433 ? 16.062 -34.125 -7.285 1 89.44 433 ILE B C 1
ATOM 6308 O O . ILE B 1 433 ? 17.203 -34 -7.738 1 89.44 433 ILE B O 1
ATOM 6312 N N . MET B 1 434 ? 15.75 -33.906 -6.031 1 88.06 434 MET B N 1
ATOM 6313 C CA . MET B 1 434 ? 16.781 -33.5 -5.074 1 88.06 434 MET B CA 1
ATOM 6314 C C . MET B 1 434 ? 17.859 -34.562 -4.945 1 88.06 434 MET B C 1
ATOM 6316 O O . MET B 1 434 ? 19.047 -34.219 -4.828 1 88.06 434 MET B O 1
ATOM 6320 N N . PHE B 1 435 ? 17.422 -35.781 -4.961 1 87.12 435 PHE B N 1
ATOM 6321 C CA . PHE B 1 435 ? 18.359 -36.906 -4.84 1 87.12 435 PHE B CA 1
ATOM 6322 C C . PHE B 1 435 ? 19.312 -36.938 -6.031 1 87.12 435 PHE B C 1
ATOM 6324 O O . PHE B 1 435 ? 20.516 -37.125 -5.863 1 87.12 435 PHE B O 1
ATOM 6331 N N . VAL B 1 436 ? 18.797 -36.688 -7.176 1 86.25 436 VAL B N 1
ATOM 6332 C CA . VAL B 1 436 ? 19.594 -36.75 -8.391 1 86.25 436 VAL B CA 1
ATOM 6333 C C . VAL B 1 436 ? 20.531 -35.531 -8.477 1 86.25 436 VAL B C 1
ATOM 6335 O O . VAL B 1 436 ? 21.672 -35.656 -8.891 1 86.25 436 VAL B O 1
ATOM 6338 N N . GLU B 1 437 ? 20.047 -34.406 -8.023 1 84.38 437 GLU B N 1
ATOM 6339 C CA . GLU B 1 437 ? 20.812 -33.156 -8.156 1 84.38 437 GLU B CA 1
ATOM 6340 C C . GLU B 1 437 ? 21.922 -33.094 -7.102 1 84.38 437 GLU B C 1
ATOM 6342 O O . GLU B 1 437 ? 22.891 -32.344 -7.273 1 84.38 437 GLU B O 1
ATOM 6347 N N . THR B 1 438 ? 21.781 -33.688 -6.012 1 79.81 438 THR B N 1
ATOM 6348 C CA . THR B 1 438 ? 22.781 -33.625 -4.949 1 79.81 438 THR B CA 1
ATOM 6349 C C . THR B 1 438 ? 23.812 -34.719 -5.094 1 79.81 438 THR B C 1
ATOM 6351 O O . THR B 1 438 ? 24.766 -34.781 -4.305 1 79.81 438 THR B O 1
ATOM 6354 N N . ARG B 1 439 ? 23.719 -35.594 -5.996 1 75.06 439 ARG B N 1
ATOM 6355 C CA . ARG B 1 439 ? 24.75 -36.562 -6.273 1 75.06 439 ARG B CA 1
ATOM 6356 C C . ARG B 1 439 ? 25.734 -36.062 -7.312 1 75.06 439 ARG B C 1
ATOM 6358 O O . ARG B 1 439 ? 25.375 -35.281 -8.195 1 75.06 439 ARG B O 1
#

Foldseek 3Di:
DVVLVPDDDLDVCLCVLVVQLLVCLLVVDDNLVSLVVSLVSLCVSVVDDPVVLVVLLVVLCPDPLLLLLVLQLLLLLLLLLLVVLCLLVVLLVVLQVVLDDPDPLSNLLSLLQSLLQSCLLSLDLLSSCLNNLLVCLLVCQVVWAFLLLQLLSNLLSNLLNNLLRQSHSLLLLLCQLLVHFSVLLCVQASVVLSVLSSVLNSVLSVVLRVVCVVVVRHDDPVRSDDPPSVDQPQNVQLNVLLVVLVVVLSVVCNVVVDHSNSSVVSSVVSLVRSSVSSPHDPVVSVVSSCVSSVVSVSSSSSSSSLSSSLSSSVVSVNVVVCCVVCVVVCLPPALLNVLVVLLVCLQSGRPDDLNSSLNSSSSRCVVVSVVNPNHSSSSSNSSCSSRSLPSLDCDDDPSSVSSSVSSVHDDPPSSNVSSVSSNVVSVVVSSVSSVVRRD/DVVLVPDDDLDLCLCVLVVQLLVCLLVPDDNLVSLVVSLVSLCVNVVDDPVVLVVLLVVLCPDPLLLLLVLQLLLLLLLLLLVVLCLLVVLLVVLQVVLDDPDPLSNLLSLLQSLLQSCLLSLDLLSSCLNNLLVCLLVCQVVWAFLLLQLLSNLLSNLLNNLLRQSHSLLLLLCQLLVHFSVLLCVQASVVLSVLSSVLNSVLSVVLRVVCVVVVRHDDPVRSDDPPSVDQPQNVQLNVLLVVLVVVLSVVCNVVVDHSNSSVVSSVVSLVRSNVSSPHDPVVSVVSSCVSSVVSVSSSSSSSSVSSSLSSSVVSVNVVVCCVVCVVVCLPPALLNVLVVLLVCLQSTRPDRLRVSLNSSSSRCVVVSVVNPNHSSSSSNSSCSSRSLPSLDDDDDPSSVSSSVSSVHDDPPSSNVSSVSSNVVSVVVSSVSSVVRRD

pLDDT: mean 83.34, std 11.98, range [38.12, 96.19]

Organism: Mycolicibacterium smegmatis (strain ATCC 700084 / mc(2)155) (NCBI:txid246196)

Solvent-accessible surface area (backbone atoms only — not comparable to full-atom values): 42460 Å² total; per-residue (Å²): 101,68,57,38,76,68,58,89,68,64,40,84,62,47,45,42,28,56,49,48,27,50,52,33,33,56,72,64,43,56,62,52,59,25,42,51,53,18,33,50,47,37,45,44,44,66,56,58,55,68,51,54,47,4,43,45,50,42,57,13,39,43,29,70,53,18,49,42,21,51,38,35,25,44,31,33,9,30,38,36,34,34,56,73,25,30,24,58,52,46,52,35,50,53,36,40,60,71,39,39,82,82,39,72,66,40,34,50,50,19,48,18,48,26,29,16,52,42,5,23,70,41,37,33,54,69,64,33,48,67,53,42,38,75,66,43,44,52,56,37,45,74,72,62,37,21,25,61,19,48,24,41,33,43,45,41,15,18,53,26,7,47,53,57,8,74,67,12,40,42,47,43,35,37,27,56,68,38,69,46,42,62,60,55,44,31,68,55,32,26,40,57,51,28,52,48,33,54,56,46,40,69,51,47,28,58,52,40,29,60,62,35,52,75,68,65,41,57,74,54,78,84,70,45,66,79,83,73,64,79,79,44,90,30,12,65,58,12,34,51,50,37,51,53,47,52,50,51,49,52,50,48,36,49,73,63,56,43,58,88,30,31,56,64,44,49,36,60,50,46,33,50,54,20,26,49,48,26,68,45,52,72,66,55,44,52,50,30,28,41,53,25,24,31,74,38,40,62,54,30,53,34,25,31,45,50,26,28,35,50,54,47,34,58,72,51,37,27,61,63,40,46,46,70,69,40,37,72,63,52,64,70,43,48,42,48,60,47,46,50,51,51,20,50,46,34,37,69,40,52,72,92,40,41,32,64,43,31,49,49,49,34,74,71,39,39,68,57,35,51,73,53,62,45,47,50,54,45,46,36,34,28,39,47,43,17,33,50,42,40,74,33,27,94,54,92,41,70,69,51,51,47,37,22,56,69,45,68,30,87,56,63,66,60,50,49,51,47,21,44,64,48,41,52,58,49,50,53,49,49,51,51,50,36,52,59,67,62,99,100,68,57,37,76,70,58,88,66,62,40,80,61,44,44,42,27,56,50,47,27,52,52,33,31,56,73,64,42,55,62,53,58,25,41,50,53,18,31,50,46,37,45,41,41,67,57,58,55,69,51,54,48,3,44,45,48,43,56,13,41,42,29,71,53,17,48,42,21,51,37,36,24,43,31,35,9,30,38,36,36,33,55,73,26,28,25,57,53,44,51,36,52,55,36,41,61,70,40,37,82,82,41,74,65,38,34,50,51,20,48,16,48,24,30,16,54,42,6,22,72,39,38,33,53,70,65,34,47,68,54,44,38,75,66,43,44,50,57,38,45,74,72,63,38,20,24,61,19,48,26,39,34,45,45,40,16,18,52,26,7,47,55,56,7,74,67,14,40,40,49,44,35,38,28,56,68,38,69,46,42,61,62,54,44,29,66,55,31,28,41,58,50,28,52,47,35,55,56,47,39,69,50,47,30,58,52,40,30,58,62,36,53,77,67,66,42,57,74,55,76,84,68,44,64,79,82,72,63,78,80,44,90,31,12,65,58,13,34,51,50,36,52,52,48,50,50,51,50,52,49,47,36,50,73,63,58,42,57,88,29,31,56,63,44,50,37,58,50,46,32,51,53,22,23,49,48,27,67,44,52,70,68,54,44,52,51,30,28,41,55,26,23,30,76,39,41,61,54,31,52,34,24,31,46,49,25,27,35,49,54,48,36,60,73,50,39,26,61,64,39,45,45,70,69,42,36,71,62,52,65,67,42,49,43,48,58,48,46,51,50,52,21,50,46,35,37,69,38,54,75,93,40,39,32,62,42,31,48,50,50,34,73,71,40,39,65,59,37,51,73,56,61,45,47,50,55,44,44,35,34,28,38,46,43,16,32,51,43,41,72,32,25,94,53,93,39,68,69,53,51,47,35,22,56,69,45,68,29,84,57,64,64,60,51,49,50,47,18,45,65,48,40,54,57,49,50,53,48,49,51,50,49,37,54,59,66,62,98

InterPro domains:
  IPR018461 Na+/H+ antiporter, NhaC-like, C-terminal [PF03553] (21-180)

Secondary structure (DSSP, 8-state):
-HHHHH--SS-GGGGHHHHHHHHHHHTT--HHHHHHHHHHHHHHHH---HHHHHHHHHHGGGSHHHHHHHHHHHHHHHHHHHHHHTHHHHHHHHHHHHH-SS-HHHHHHHHHHHHHHHHHHHS-HHHHHHHHHHHHHHHHHHTT-BHHHHHHHHHHHHHHHHHH-TT-HHHHHHHHHHT--HHHHIIIIIHHHHHHHHHHHHHHHHHHHHHHHTTT-BPPGGGS--------TTHHHHHHHHHHHHHHHHHHHHHHT--TTTHHHHHHHHHHHHHHHTT--HHHHHHHHHHHHHTTHHHHHHHHHHHHHHHHHHHH-HHHHHHHHHHHHHHTS-HHHHHHHHHHHHHHHSTT-HHHHHHHHHHHHHHHHHHTT--HHHHHHHHHHHHHHHHH-SS--HHHHHHHHHHT---HHHHHHHHHHHHHHHHHHHHHHHHHHT-/-HHHHH--SS-GGGGHHHHHHHHHHHTT--HHHHHHHHHHHHHHHH---HHHHHHHHHHGGGSHHHHHHHHHHHHHHHHHHHHHHTHHHHHHHHHHHHH-SS-HHHHHHHHHHHHHHHHHHHS-HHHHHHHHHHHHHHHHHHTT-BHHHHHHHHHHHHHHHHHH-TT-HHHHHHHHHHT--HHHHIIIIIHHHHHHHHHHHHHHHHHHHHHHHTTT-BPPGGGS--------TTHHHHHHHHHHHHHHHHHHHHHHT--TTTHHHHHHHHHHHHHHHTT--HHHHHHHHHHHHHTTHHHHHHHHHHHHHHHHHHHH-HHHHHHHHHHHHHHTS-HHHHHHHHHHHHHHHSTT-HHHHHHHHHHHHHHHHHHTT--HHHHHHHHHHHHHHHHH-SS--HHHHHHHHHHT---HHHHHHHHHHHHHHHHHHHHHHHHHHT-

Radius of gyration: 29.61 Å; Cα contacts (8 Å, |Δi|>4): 1457; chains: 2; bounding box: 64×82×62 Å

Sequence (878 aa):
MVIGVAVDGPTMWGLLPLATYVVLALCGMDLVIATVVSVASALLILLPTPAAAGEILGESLGDQVTMIGLIILLGAGLAEVLRATGVAGRIVQSVMRIAGDKSRTAVTLGMMLSCLILVAALGTLAGALAIAVPLLLPIAAKLGFTRSALTSTIFIGGCAGLAMAPFAGSNIAVMDAADVGYLQYVAYGAGPLAVLSLVVGLIVVPWMQRRTARENDYYRDDEIGTDDQLQHPHASRATVVFSVGLLTSVLYATLTSAETSFPLLALPVLAIITGLAGGLSPTLIAGRVYAGAAGLMNIFLLFWLLAVLFNAMNRIDPFGVVLDTYGSGLEHLGAFSFALIIALLGWVGVPGATAPQVVLLDKLFGELAGALGVSAGTWVVVLLFASKADTYGPFPNANMVGAMGLARSLSLRNILLTGWALLIPAVVMYIAIMFVETRMVIGVAVDGPTMWGLLPLATYVVLALCGMDLVIATVVSVASALLILLPTPAAAGEILGESLGDQVTMIGLIILLGAGLAEVLRATGVAGRIVQSVMRIAGDKSRTAVTLGMMLSCLILVAALGTLAGALAIAVPLLLPIAAKLGFTRSALTSTIFIGGCAGLAMAPFAGSNIAVMDAADVGYLQYVAYGAGPLAVLSLVVGLIVVPWMQRRTARENDYYRDDEIGTDDQLQHPHASRATVVFSVGLLTSVLYATLTSAETSFPLLALPVLAIITGLAGGLSPTLIAGRVYAGAAGLMNIFLLFWLLAVLFNAMNRIDPFGVVLDTYGSGLEHLGAFSFALIIALLGWVGVPGATAPQVVLLDKLFGELAGALGVSAGTWVVVLLFASKADTYGPFPNANMVGAMGLARSLSLRNILLTGWALLIPAVVMYIAIMFVETR